Protein 4UX9 (pdb70)

Structure (mmCIF, N/CA/C/O backbone):
data_4UX9
#
_entry.id   4UX9
#
_cell.length_a   108.666
_cell.length_b   180.159
_cell.length_c   101.144
_cell.angle_alpha   90.00
_cell.angle_beta   110.30
_cell.angle_gamma   90.00
#
_symmetry.space_group_name_H-M   'C 1 2 1'
#
loop_
_entity.id
_entity.type
_entity.pdbx_description
1 polymer 'MITOGEN-ACTIVATED PROTEIN KINASE 8'
2 polymer 'DUAL SPECIFICITY MITOGEN-ACTIVATED PROTEIN KINASE KINASE 7'
3 non-polymer 'PHOSPHOAMINOPHOSPHONIC ACID-ADENYLATE ESTER'
4 non-polymer 'SULFATE ION'
5 water water
#
loop_
_atom_site.group_PDB
_atom_site.id
_atom_site.type_symbol
_atom_site.label_atom_id
_atom_site.label_alt_id
_atom_site.label_comp_id
_atom_site.label_asym_id
_atom_site.label_entity_id
_atom_site.label_seq_id
_atom_site.pdbx_PDB_ins_code
_atom_site.Cartn_x
_atom_site.Cartn_y
_atom_site.Cartn_z
_atom_site.occupancy
_atom_site.B_iso_or_equiv
_atom_site.auth_seq_id
_atom_site.auth_comp_id
_atom_site.auth_asym_id
_atom_site.auth_atom_id
_atom_site.pdbx_PDB_model_num
ATOM 1 N N . ASN A 1 8 ? 10.393 27.651 128.065 1.00 103.84 8 ASN A N 1
ATOM 2 C CA . ASN A 1 8 ? 11.094 28.446 127.060 1.00 103.68 8 ASN A CA 1
ATOM 3 C C . ASN A 1 8 ? 12.056 27.574 126.240 1.00 107.05 8 ASN A C 1
ATOM 4 O O . ASN A 1 8 ? 12.616 26.606 126.768 1.00 106.89 8 ASN A O 1
ATOM 9 N N . ASN A 1 9 ? 12.251 27.935 124.949 1.00 102.51 9 ASN A N 1
ATOM 10 C CA . ASN A 1 9 ? 13.150 27.256 124.002 1.00 101.69 9 ASN A CA 1
ATOM 11 C C . ASN A 1 9 ? 14.632 27.429 124.382 1.00 102.86 9 ASN A C 1
ATOM 12 O O . ASN A 1 9 ? 15.469 26.631 123.955 1.00 102.20 9 ASN A O 1
ATOM 17 N N . PHE A 1 10 ? 14.945 28.481 125.167 1.00 97.43 10 PHE A N 1
ATOM 18 C CA . PHE A 1 10 ? 16.288 28.827 125.629 1.00 96.36 10 PHE A CA 1
ATOM 19 C C . PHE A 1 10 ? 16.526 28.385 127.081 1.00 97.86 10 PHE A C 1
ATOM 20 O O . PHE A 1 10 ? 15.650 27.773 127.694 1.00 97.79 10 PHE A O 1
ATOM 28 N N . TYR A 1 11 ? 17.738 28.674 127.606 1.00 92.63 11 TYR A N 1
ATOM 29 C CA . TYR A 1 11 ? 18.204 28.406 128.973 1.00 91.54 11 TYR A CA 1
ATOM 30 C C . TYR A 1 11 ? 19.481 29.204 129.233 1.00 95.51 11 TYR A C 1
ATOM 31 O O . TYR A 1 11 ? 20.235 29.462 128.295 1.00 95.31 11 TYR A O 1
ATOM 40 N N . SER A 1 12 ? 19.719 29.597 130.493 1.00 91.96 12 SER A N 1
ATOM 41 C CA . SER A 1 12 ? 20.895 30.382 130.859 1.00 91.96 12 SER A CA 1
ATOM 42 C C . SER A 1 12 ? 21.935 29.562 131.624 1.00 97.12 12 SER A C 1
ATOM 43 O O . SER A 1 12 ? 21.588 28.746 132.483 1.00 96.77 12 SER A O 1
ATOM 46 N N . VAL A 1 13 ? 23.217 29.801 131.295 1.00 94.51 13 VAL A N 1
ATOM 47 C CA . VAL A 1 13 ? 24.406 29.184 131.882 1.00 94.92 13 VAL A CA 1
ATOM 48 C C . VAL A 1 13 ? 25.484 30.267 131.961 1.00 100.85 13 VAL A C 1
ATOM 49 O O . VAL A 1 13 ? 25.743 30.965 130.976 1.00 100.49 13 VAL A O 1
ATOM 53 N N . GLU A 1 14 ? 26.076 30.425 133.154 1.00 98.88 14 GLU A N 1
ATOM 54 C CA . GLU A 1 14 ? 27.121 31.406 133.421 1.00 99.40 14 GLU A CA 1
ATOM 55 C C . GLU A 1 14 ? 28.467 30.899 132.926 1.00 104.56 14 GLU A C 1
ATOM 56 O O . GLU A 1 14 ? 28.862 29.771 133.231 1.00 103.90 14 GLU A O 1
ATOM 62 N N . ILE A 1 15 ? 29.156 31.733 132.136 1.00 102.66 15 ILE A N 1
ATOM 63 C CA . ILE A 1 15 ? 30.483 31.444 131.597 1.00 103.16 15 ILE A CA 1
ATOM 64 C C . ILE A 1 15 ? 31.395 32.547 132.136 1.00 109.33 15 ILE A C 1
ATOM 65 O O . ILE A 1 15 ? 31.370 33.682 131.647 1.00 109.13 15 ILE A O 1
ATOM 70 N N . GLY A 1 16 ? 32.123 32.212 133.199 1.00 107.18 16 GLY A N 1
ATOM 71 C CA . GLY A 1 16 ? 32.988 33.146 133.905 1.00 107.65 16 GLY A CA 1
ATOM 72 C C . GLY A 1 16 ? 32.139 34.062 134.760 1.00 112.51 16 GLY A C 1
ATOM 73 O O . GLY A 1 16 ? 31.908 33.776 135.939 1.00 112.48 16 GLY A O 1
ATOM 74 N N . ASP A 1 17 ? 31.624 35.142 134.145 1.00 109.13 17 ASP A N 1
ATOM 75 C CA . ASP A 1 17 ? 30.745 36.109 134.800 1.00 108.91 17 ASP A CA 1
ATOM 76 C C . ASP A 1 17 ? 29.533 36.422 133.915 1.00 111.27 17 ASP A C 1
ATOM 77 O O . ASP A 1 17 ? 28.422 36.521 134.440 1.00 111.42 17 ASP A O 1
ATOM 82 N N . SER A 1 18 ? 29.743 36.556 132.581 1.00 105.67 18 SER A N 1
ATOM 83 C CA . SER A 1 18 ? 28.685 36.852 131.608 1.00 104.43 18 SER A CA 1
ATOM 84 C C . SER A 1 18 ? 27.714 35.671 131.476 1.00 104.53 18 SER A C 1
ATOM 85 O O . SER A 1 18 ? 28.097 34.519 131.697 1.00 103.82 18 SER A O 1
ATOM 88 N N . THR A 1 19 ? 26.453 35.971 131.146 1.00 98.47 19 THR A N 1
ATOM 89 C CA . THR A 1 19 ? 25.394 34.971 131.017 1.00 97.12 19 THR A CA 1
ATOM 90 C C . THR A 1 19 ? 25.229 34.554 129.556 1.00 96.86 19 THR A C 1
ATOM 91 O O . THR A 1 19 ? 25.182 35.403 128.663 1.00 96.32 19 THR A O 1
ATOM 95 N N . PHE A 1 20 ? 25.127 33.243 129.329 1.00 90.23 20 PHE A N 1
ATOM 96 C CA . PHE A 1 20 ? 24.925 32.681 128.004 1.00 88.88 20 PHE A CA 1
ATOM 97 C C . PHE A 1 20 ? 23.509 32.119 127.913 1.00 91.39 20 PHE A C 1
ATOM 98 O O . PHE A 1 20 ? 23.230 31.062 128.485 1.00 91.03 20 PHE A O 1
ATOM 106 N N . THR A 1 21 ? 22.604 32.846 127.234 1.00 86.35 21 THR A N 1
ATOM 107 C CA . THR A 1 21 ? 21.222 32.405 127.042 1.00 85.45 21 THR A CA 1
ATOM 108 C C . THR A 1 21 ? 21.137 31.829 125.631 1.00 88.17 21 THR A C 1
ATOM 109 O O . THR A 1 21 ? 20.957 32.564 124.655 1.00 87.99 21 THR A O 1
ATOM 113 N N . VAL A 1 22 ? 21.322 30.512 125.528 1.00 83.69 22 VAL A N 1
ATOM 114 C CA . VAL A 1 22 ? 21.339 29.805 124.247 1.00 83.26 22 VAL A CA 1
ATOM 115 C C . VAL A 1 22 ? 20.149 28.849 124.102 1.00 85.87 22 VAL A C 1
ATOM 116 O O . VAL A 1 22 ? 19.512 28.491 125.097 1.00 85.95 22 VAL A O 1
ATOM 120 N N . LEU A 1 23 ? 19.900 28.395 122.854 1.00 80.70 23 LEU A N 1
ATOM 121 C CA . LEU A 1 23 ? 18.886 27.395 122.520 1.00 79.73 23 LEU A CA 1
ATOM 122 C C . LEU A 1 23 ? 19.191 26.091 123.273 1.00 82.64 23 LEU A C 1
ATOM 123 O O . LEU A 1 23 ? 20.368 25.763 123.480 1.00 81.68 23 LEU A O 1
ATOM 128 N N . LYS A 1 24 ? 18.130 25.364 123.688 1.00 78.60 24 LYS A N 1
ATOM 129 C CA . LYS A 1 24 ? 18.202 24.110 124.450 1.00 77.73 24 LYS A CA 1
ATOM 130 C C . LYS A 1 24 ? 19.053 23.043 123.744 1.00 77.66 24 LYS A C 1
ATOM 131 O O . LYS A 1 24 ? 19.720 22.277 124.438 1.00 77.35 24 LYS A O 1
ATOM 137 N N . ARG A 1 25 ? 19.057 23.026 122.379 1.00 71.21 25 ARG A N 1
ATOM 138 C CA . ARG A 1 25 ? 19.838 22.123 121.504 1.00 69.50 25 ARG A CA 1
ATOM 139 C C . ARG A 1 25 ? 21.363 22.195 121.762 1.00 72.61 25 ARG A C 1
ATOM 140 O O . ARG A 1 25 ? 22.068 21.206 121.545 1.00 73.50 25 ARG A O 1
ATOM 148 N N . TYR A 1 26 ? 21.864 23.380 122.170 1.00 66.86 26 TYR A N 1
ATOM 149 C CA . TYR A 1 26 ? 23.280 23.617 122.441 1.00 65.55 26 TYR A CA 1
ATOM 150 C C . TYR A 1 26 ? 23.541 23.316 123.896 1.00 70.84 26 TYR A C 1
ATOM 151 O O . TYR A 1 26 ? 23.079 24.052 124.769 1.00 70.61 26 TYR A O 1
ATOM 160 N N . GLN A 1 27 ? 24.250 22.208 124.145 1.00 67.78 27 GLN A N 1
ATOM 161 C CA . GLN A 1 27 ? 24.557 21.694 125.480 1.00 68.09 27 GLN A CA 1
ATOM 162 C C . GLN A 1 27 ? 26.069 21.541 125.724 1.00 72.94 27 GLN A C 1
ATOM 163 O O . GLN A 1 27 ? 26.850 21.445 124.769 1.00 72.90 27 GLN A O 1
ATOM 169 N N . ASN A 1 28 ? 26.462 21.501 127.024 1.00 68.78 28 ASN A N 1
ATOM 170 C CA . ASN A 1 28 ? 27.834 21.335 127.529 1.00 68.15 28 ASN A CA 1
ATOM 171 C C . ASN A 1 28 ? 28.768 22.488 127.020 1.00 70.90 28 ASN A C 1
ATOM 172 O O . ASN A 1 28 ? 29.843 22.252 126.464 1.00 69.68 28 ASN A O 1
ATOM 177 N N . LEU A 1 29 ? 28.335 23.740 127.259 1.00 66.99 29 LEU A N 1
ATOM 178 C CA . LEU A 1 29 ? 29.047 24.955 126.877 1.00 66.56 29 LEU A CA 1
ATOM 179 C C . LEU A 1 29 ? 30.284 25.171 127.758 1.00 70.18 29 LEU A C 1
ATOM 180 O O . LEU A 1 29 ? 30.182 25.216 128.984 1.00 69.61 29 LEU A O 1
ATOM 185 N N . LYS A 1 30 ? 31.451 25.278 127.109 1.00 66.57 30 LYS A N 1
ATOM 186 C CA . LYS A 1 30 ? 32.774 25.431 127.720 1.00 66.45 30 LYS A CA 1
ATOM 187 C C . LYS A 1 30 ? 33.490 26.628 127.074 1.00 71.92 30 LYS A C 1
ATOM 188 O O . LYS A 1 30 ? 33.453 26.750 125.849 1.00 71.71 30 LYS A O 1
ATOM 194 N N . PRO A 1 31 ? 34.118 27.534 127.858 1.00 69.42 31 PRO A N 1
ATOM 195 C CA . PRO A 1 31 ? 34.798 28.686 127.233 1.00 69.67 31 PRO A CA 1
ATOM 196 C C . PRO A 1 31 ? 36.031 28.255 126.436 1.00 75.23 31 PRO A C 1
ATOM 197 O O . PRO A 1 31 ? 36.759 27.353 126.858 1.00 73.98 31 PRO A O 1
ATOM 201 N N . ILE A 1 32 ? 36.236 28.856 125.256 1.00 74.01 32 ILE A N 1
ATOM 202 C CA . ILE A 1 32 ? 37.396 28.500 124.443 1.00 74.77 32 ILE A CA 1
ATOM 203 C C . ILE A 1 32 ? 38.260 29.740 124.178 1.00 83.71 32 ILE A C 1
ATOM 204 O O . ILE A 1 32 ? 39.477 29.663 124.331 1.00 83.19 32 ILE A O 1
ATOM 209 N N . GLY A 1 33 ? 37.628 30.867 123.860 1.00 84.49 33 GLY A N 1
ATOM 210 C CA . GLY A 1 33 ? 38.340 32.107 123.586 1.00 86.16 33 GLY A CA 1
ATOM 211 C C . GLY A 1 33 ? 37.669 33.381 124.049 1.00 94.52 33 GLY A C 1
ATOM 212 O O . GLY A 1 33 ? 36.448 33.430 124.224 1.00 93.83 33 GLY A O 1
ATOM 213 N N . SER A 1 34 ? 38.497 34.430 124.225 1.00 95.10 34 SER A N 1
ATOM 214 C CA . SER A 1 34 ? 38.123 35.783 124.653 1.00 96.42 34 SER A CA 1
ATOM 215 C C . SER A 1 34 ? 38.174 36.776 123.471 1.00 103.30 34 SER A C 1
ATOM 216 O O . SER A 1 34 ? 38.881 36.540 122.485 1.00 102.92 34 SER A O 1
ATOM 219 N N . GLY A 1 35 ? 37.454 37.887 123.605 1.00 101.56 35 GLY A N 1
ATOM 220 C CA . GLY A 1 35 ? 37.405 38.931 122.586 1.00 101.82 35 GLY A CA 1
ATOM 221 C C . GLY A 1 35 ? 37.091 40.313 123.121 1.00 106.06 35 GLY A C 1
ATOM 222 O O . GLY A 1 35 ? 37.364 40.611 124.289 1.00 105.83 35 GLY A O 1
ATOM 223 N N . ALA A 1 36 ? 36.520 41.168 122.247 1.00 102.41 36 ALA A N 1
ATOM 224 C CA . ALA A 1 36 ? 36.125 42.549 122.536 1.00 125.34 36 ALA A CA 1
ATOM 225 C C . ALA A 1 36 ? 34.883 42.944 121.731 1.00 147.21 36 ALA A C 1
ATOM 226 O O . ALA A 1 36 ? 34.723 42.533 120.580 1.00 103.52 36 ALA A O 1
ATOM 228 N N . GLY A 1 38 ? 33.438 39.965 121.818 1.00 81.27 38 GLY A N 1
ATOM 229 C CA . GLY A 1 38 ? 32.663 38.734 121.748 1.00 80.76 38 GLY A CA 1
ATOM 230 C C . GLY A 1 38 ? 33.340 37.533 122.382 1.00 82.32 38 GLY A C 1
ATOM 231 O O . GLY A 1 38 ? 34.448 37.163 121.986 1.00 82.09 38 GLY A O 1
ATOM 232 N N . ILE A 1 39 ? 32.663 36.909 123.359 1.00 76.39 39 ILE A N 1
ATOM 233 C CA . ILE A 1 39 ? 33.156 35.729 124.082 1.00 74.92 39 ILE A CA 1
ATOM 234 C C . ILE A 1 39 ? 32.686 34.441 123.340 1.00 72.82 39 ILE A C 1
ATOM 235 O O . ILE A 1 39 ? 31.547 34.391 122.877 1.00 72.14 39 ILE A O 1
ATOM 240 N N . VAL A 1 40 ? 33.595 33.443 123.166 1.00 65.28 40 VAL A N 1
ATOM 241 C CA . VAL A 1 40 ? 33.317 32.209 122.397 1.00 62.76 40 VAL A CA 1
ATOM 242 C C . VAL A 1 40 ? 33.335 30.948 123.271 1.00 64.10 40 VAL A C 1
ATOM 243 O O . VAL A 1 40 ? 34.285 30.717 124.014 1.00 63.20 40 VAL A O 1
ATOM 247 N N . CYS A 1 41 ? 32.296 30.111 123.112 1.00 59.96 41 CYS A N 1
ATOM 248 C CA . CYS A 1 41 ? 32.129 28.820 123.786 1.00 59.49 41 CYS A CA 1
ATOM 249 C C . CYS A 1 41 ? 32.115 27.688 122.788 1.00 59.32 41 CYS A C 1
ATOM 250 O O . CYS A 1 41 ? 31.611 27.851 121.677 1.00 56.95 41 CYS A O 1
ATOM 253 N N . ALA A 1 42 ? 32.627 26.532 123.209 1.00 56.38 42 ALA A N 1
ATOM 254 C CA . ALA A 1 42 ? 32.510 25.257 122.492 1.00 57.07 42 ALA A CA 1
ATOM 255 C C . ALA A 1 42 ? 31.265 24.554 123.043 1.00 60.99 42 ALA A C 1
ATOM 256 O O . ALA A 1 42 ? 31.024 24.602 124.248 1.00 59.24 42 ALA A O 1
ATOM 258 N N . ALA A 1 43 ? 30.438 23.974 122.171 1.00 59.07 43 ALA A N 1
ATOM 259 C CA . ALA A 1 43 ? 29.217 23.288 122.600 1.00 58.68 43 ALA A CA 1
ATOM 260 C C . ALA A 1 43 ? 28.897 22.105 121.706 1.00 60.92 43 ALA A C 1
ATOM 261 O O . ALA A 1 43 ? 29.553 21.887 120.687 1.00 59.04 43 ALA A O 1
ATOM 263 N N . TYR A 1 44 ? 27.875 21.339 122.102 1.00 57.70 44 TYR A N 1
ATOM 264 C CA . TYR A 1 44 ? 27.375 20.215 121.333 1.00 57.53 44 TYR A CA 1
ATOM 265 C C . TYR A 1 44 ? 25.968 20.537 120.846 1.00 64.87 44 TYR A C 1
ATOM 266 O O . TYR A 1 44 ? 25.111 20.904 121.653 1.00 64.91 44 TYR A O 1
ATOM 275 N N . ASP A 1 45 ? 25.747 20.442 119.525 1.00 64.11 45 ASP A N 1
ATOM 276 C CA . ASP A 1 45 ? 24.426 20.637 118.926 1.00 65.67 45 ASP A CA 1
ATOM 277 C C . ASP A 1 45 ? 23.713 19.289 118.974 1.00 71.12 45 ASP A C 1
ATOM 278 O O . ASP A 1 45 ? 24.107 18.366 118.248 1.00 69.19 45 ASP A O 1
ATOM 283 N N . ALA A 1 46 ? 22.717 19.151 119.875 1.00 70.34 46 ALA A N 1
ATOM 284 C CA . ALA A 1 46 ? 21.964 17.898 120.032 1.00 71.67 46 ALA A CA 1
ATOM 285 C C . ALA A 1 46 ? 21.178 17.546 118.746 1.00 78.03 46 ALA A C 1
ATOM 286 O O . ALA A 1 46 ? 21.134 16.376 118.362 1.00 78.37 46 ALA A O 1
ATOM 288 N N . ILE A 1 47 ? 20.644 18.571 118.050 1.00 75.05 47 ILE A N 1
ATOM 289 C CA . ILE A 1 47 ? 19.897 18.421 116.799 1.00 75.16 47 ILE A CA 1
ATOM 290 C C . ILE A 1 47 ? 20.837 18.003 115.647 1.00 78.19 47 ILE A C 1
ATOM 291 O O . ILE A 1 47 ? 20.507 17.065 114.921 1.00 78.36 47 ILE A O 1
ATOM 296 N N . LEU A 1 48 ? 21.984 18.689 115.475 1.00 73.63 48 LEU A N 1
ATOM 297 C CA . LEU A 1 48 ? 22.907 18.406 114.372 1.00 72.89 48 LEU A CA 1
ATOM 298 C C . LEU A 1 48 ? 23.906 17.280 114.674 1.00 75.38 48 LEU A C 1
ATOM 299 O O . LEU A 1 48 ? 24.565 16.805 113.742 1.00 74.90 48 LEU A O 1
ATOM 304 N N . GLU A 1 49 ? 24.009 16.838 115.950 1.00 70.90 49 GLU A N 1
ATOM 305 C CA . GLU A 1 49 ? 24.905 15.750 116.369 1.00 70.54 49 GLU A CA 1
ATOM 306 C C . GLU A 1 49 ? 26.372 16.125 116.033 1.00 71.66 49 GLU A C 1
ATOM 307 O O . GLU A 1 49 ? 27.140 15.333 115.465 1.00 71.15 49 GLU A O 1
ATOM 313 N N . ARG A 1 50 ? 26.745 17.365 116.383 1.00 65.37 50 ARG A N 1
ATOM 314 C CA . ARG A 1 50 ? 28.083 17.875 116.097 1.00 63.38 50 ARG A CA 1
ATOM 315 C C . ARG A 1 50 ? 28.494 18.956 117.088 1.00 64.31 50 ARG A C 1
ATOM 316 O O . ARG A 1 50 ? 27.653 19.586 117.737 1.00 62.85 50 ARG A O 1
ATOM 324 N N . ASN A 1 51 ? 29.806 19.185 117.171 1.00 60.22 51 ASN A N 1
ATOM 325 C CA . ASN A 1 51 ? 30.387 20.225 118.009 1.00 58.71 51 ASN A CA 1
ATOM 326 C C . ASN A 1 51 ? 30.256 21.560 117.310 1.00 60.01 51 ASN A C 1
ATOM 327 O O . ASN A 1 51 ? 30.347 21.615 116.084 1.00 61.00 51 ASN A O 1
ATOM 332 N N . VAL A 1 52 ? 29.963 22.615 118.071 1.00 53.62 52 VAL A N 1
ATOM 333 C CA . VAL A 1 52 ? 29.786 23.963 117.533 1.00 52.06 52 VAL A CA 1
ATOM 334 C C . VAL A 1 52 ? 30.545 24.994 118.364 1.00 54.00 52 VAL A C 1
ATOM 335 O O . VAL A 1 52 ? 30.852 24.764 119.541 1.00 53.63 52 VAL A O 1
ATOM 339 N N . ALA A 1 53 ? 30.809 26.152 117.755 1.00 49.89 53 ALA A N 1
ATOM 340 C CA . ALA A 1 53 ? 31.366 27.292 118.464 1.00 50.25 53 ALA A CA 1
ATOM 341 C C . ALA A 1 53 ? 30.275 28.331 118.532 1.00 55.37 53 ALA A C 1
ATOM 342 O O . ALA A 1 53 ? 29.573 28.551 117.542 1.00 54.22 53 ALA A O 1
ATOM 344 N N . ILE A 1 54 ? 30.047 28.880 119.725 1.00 54.39 54 ILE A N 1
ATOM 345 C CA . ILE A 1 54 ? 29.000 29.876 119.939 1.00 54.67 54 ILE A CA 1
ATOM 346 C C . ILE A 1 54 ? 29.643 31.167 120.420 1.00 57.77 54 ILE A C 1
ATOM 347 O O . ILE A 1 54 ? 30.267 31.208 121.482 1.00 55.57 54 ILE A O 1
ATOM 352 N N . LYS A 1 55 ? 29.480 32.211 119.614 1.00 56.95 55 LYS A N 1
ATOM 353 C CA . LYS A 1 55 ? 29.969 33.551 119.896 1.00 58.63 55 LYS A CA 1
ATOM 354 C C . LYS A 1 55 ? 28.804 34.425 120.293 1.00 66.15 55 LYS A C 1
ATOM 355 O O . LYS A 1 55 ? 27.794 34.483 119.582 1.00 64.41 55 LYS A O 1
ATOM 361 N N . LYS A 1 56 ? 28.945 35.086 121.438 1.00 66.46 56 LYS A N 1
ATOM 362 C CA . LYS A 1 56 ? 27.964 36.027 121.943 1.00 68.39 56 LYS A CA 1
ATOM 363 C C . LYS A 1 56 ? 28.518 37.402 121.685 1.00 77.01 56 LYS A C 1
ATOM 364 O O . LYS A 1 56 ? 29.555 37.752 122.264 1.00 77.21 56 LYS A O 1
ATOM 370 N N . LEU A 1 57 ? 27.892 38.160 120.767 1.00 76.30 57 LEU A N 1
ATOM 371 C CA . LEU A 1 57 ? 28.322 39.536 120.533 1.00 77.78 57 LEU A CA 1
ATOM 372 C C . LEU A 1 57 ? 27.787 40.297 121.749 1.00 84.53 57 LEU A C 1
ATOM 373 O O . LEU A 1 57 ? 26.566 40.485 121.879 1.00 84.91 57 LEU A O 1
ATOM 378 N N . SER A 1 58 ? 28.699 40.538 122.721 1.00 81.25 58 SER A N 1
ATOM 379 C CA . SER A 1 58 ? 28.470 41.132 124.043 1.00 123.27 58 SER A CA 1
ATOM 380 C C . SER A 1 58 ? 27.527 42.342 124.019 1.00 150.79 58 SER A C 1
ATOM 381 O O . SER A 1 58 ? 26.330 42.190 124.279 1.00 107.14 58 SER A O 1
ATOM 384 N N . PRO A 1 60 ? 26.868 44.642 120.952 1.00 94.75 60 PRO A N 1
ATOM 385 C CA . PRO A 1 60 ? 26.732 44.649 119.491 1.00 94.39 60 PRO A CA 1
ATOM 386 C C . PRO A 1 60 ? 26.310 46.009 118.932 1.00 98.75 60 PRO A C 1
ATOM 387 O O . PRO A 1 60 ? 26.796 46.381 117.872 1.00 97.99 60 PRO A O 1
ATOM 391 N N . PHE A 1 61 ? 25.404 46.737 119.611 1.00 96.04 61 PHE A N 1
ATOM 392 C CA . PHE A 1 61 ? 24.955 48.049 119.141 1.00 96.45 61 PHE A CA 1
ATOM 393 C C . PHE A 1 61 ? 25.043 49.102 120.265 1.00 101.60 61 PHE A C 1
ATOM 394 O O . PHE A 1 61 ? 24.201 50.003 120.337 1.00 101.52 61 PHE A O 1
ATOM 402 N N . GLN A 1 62 ? 26.100 49.016 121.108 1.00 98.59 62 GLN A N 1
ATOM 403 C CA . GLN A 1 62 ? 26.338 49.986 122.185 1.00 98.45 62 GLN A CA 1
ATOM 404 C C . GLN A 1 62 ? 26.739 51.330 121.559 1.00 102.53 62 GLN A C 1
ATOM 405 O O . GLN A 1 62 ? 26.346 52.389 122.055 1.00 102.65 62 GLN A O 1
ATOM 411 N N . ASN A 1 63 ? 27.472 51.265 120.435 1.00 98.06 63 ASN A N 1
ATOM 412 C CA . ASN A 1 63 ? 27.901 52.414 119.645 1.00 97.55 63 ASN A CA 1
ATOM 413 C C . ASN A 1 63 ? 27.858 52.056 118.156 1.00 101.39 63 ASN A C 1
ATOM 414 O O . ASN A 1 63 ? 27.816 50.871 117.811 1.00 100.73 63 ASN A O 1
ATOM 419 N N . GLN A 1 64 ? 27.876 53.081 117.283 1.00 98.26 64 GLN A N 1
ATOM 420 C CA . GLN A 1 64 ? 27.835 52.967 115.820 1.00 98.21 64 GLN A CA 1
ATOM 421 C C . GLN A 1 64 ? 28.986 52.125 115.232 1.00 101.98 64 GLN A C 1
ATOM 422 O O . GLN A 1 64 ? 28.833 51.593 114.131 1.00 101.32 64 GLN A O 1
ATOM 428 N N . THR A 1 65 ? 30.132 52.024 115.949 1.00 98.63 65 THR A N 1
ATOM 429 C CA . THR A 1 65 ? 31.318 51.268 115.518 1.00 98.18 65 THR A CA 1
ATOM 430 C C . THR A 1 65 ? 31.053 49.759 115.664 1.00 99.74 65 THR A C 1
ATOM 431 O O . THR A 1 65 ? 31.283 49.016 114.707 1.00 99.17 65 THR A O 1
ATOM 435 N N . HIS A 1 66 ? 30.570 49.320 116.850 1.00 94.58 66 HIS A N 1
ATOM 436 C CA . HIS A 1 66 ? 30.220 47.926 117.142 1.00 93.60 66 HIS A CA 1
ATOM 437 C C . HIS A 1 66 ? 29.121 47.444 116.202 1.00 94.60 66 HIS A C 1
ATOM 438 O O . HIS A 1 66 ? 29.181 46.312 115.721 1.00 93.88 66 HIS A O 1
ATOM 445 N N . ALA A 1 67 ? 28.121 48.322 115.951 1.00 89.12 67 ALA A N 1
ATOM 446 C CA . ALA A 1 67 ? 26.955 48.121 115.087 1.00 87.92 67 ALA A CA 1
ATOM 447 C C . ALA A 1 67 ? 27.360 47.747 113.655 1.00 89.91 67 ALA A C 1
ATOM 448 O O . ALA A 1 67 ? 26.833 46.771 113.115 1.00 89.04 67 ALA A O 1
ATOM 450 N N . LYS A 1 68 ? 28.311 48.502 113.060 1.00 85.36 68 LYS A N 1
ATOM 451 C CA . LYS A 1 68 ? 28.839 48.250 111.715 1.00 84.44 68 LYS A CA 1
ATOM 452 C C . LYS A 1 68 ? 29.647 46.938 111.707 1.00 85.12 68 LYS A C 1
ATOM 453 O O . LYS A 1 68 ? 29.504 46.144 110.774 1.00 84.22 68 LYS A O 1
ATOM 459 N N . ARG A 1 69 ? 30.445 46.698 112.774 1.00 79.56 69 ARG A N 1
ATOM 460 C CA . ARG A 1 69 ? 31.259 45.493 112.976 1.00 78.42 69 ARG A CA 1
ATOM 461 C C . ARG A 1 69 ? 30.363 44.226 113.037 1.00 78.73 69 ARG A C 1
ATOM 462 O O . ARG A 1 69 ? 30.678 43.233 112.377 1.00 79.05 69 ARG A O 1
ATOM 470 N N . ALA A 1 70 ? 29.256 44.277 113.809 1.00 71.35 70 ALA A N 1
ATOM 471 C CA . ALA A 1 70 ? 28.305 43.179 113.971 1.00 69.20 70 ALA A CA 1
ATOM 472 C C . ALA A 1 70 ? 27.496 42.951 112.691 1.00 71.14 70 ALA A C 1
ATOM 473 O O . ALA A 1 70 ? 27.292 41.803 112.311 1.00 68.66 70 ALA A O 1
ATOM 475 N N . TYR A 1 71 ? 27.083 44.036 111.999 1.00 68.97 71 TYR A N 1
ATOM 476 C CA . TYR A 1 71 ? 26.321 43.945 110.751 1.00 69.37 71 TYR A CA 1
ATOM 477 C C . TYR A 1 71 ? 27.139 43.280 109.643 1.00 73.08 71 TYR A C 1
ATOM 478 O O . TYR A 1 71 ? 26.606 42.443 108.907 1.00 72.05 71 TYR A O 1
ATOM 487 N N . ARG A 1 72 ? 28.423 43.683 109.527 1.00 70.17 72 ARG A N 1
ATOM 488 C CA . ARG A 1 72 ? 29.404 43.204 108.554 1.00 69.79 72 ARG A CA 1
ATOM 489 C C . ARG A 1 72 ? 29.633 41.712 108.759 1.00 72.15 72 ARG A C 1
ATOM 490 O O . ARG A 1 72 ? 29.491 40.927 107.811 1.00 71.82 72 ARG A O 1
ATOM 498 N N . GLU A 1 73 ? 29.909 41.328 110.024 1.00 66.68 73 GLU A N 1
ATOM 499 C CA . GLU A 1 73 ? 30.136 39.959 110.477 1.00 66.07 73 GLU A CA 1
ATOM 500 C C . GLU A 1 73 ? 28.954 39.060 110.058 1.00 68.44 73 GLU A C 1
ATOM 501 O O . GLU A 1 73 ? 29.178 38.024 109.433 1.00 68.26 73 GLU A O 1
ATOM 507 N N . LEU A 1 74 ? 27.711 39.496 110.340 1.00 63.27 74 LEU A N 1
ATOM 508 C CA . LEU A 1 74 ? 26.480 38.762 110.040 1.00 62.44 74 LEU A CA 1
ATOM 509 C C . LEU A 1 74 ? 26.253 38.577 108.551 1.00 67.80 74 LEU A C 1
ATOM 510 O O . LEU A 1 74 ? 26.032 37.446 108.109 1.00 67.40 74 LEU A O 1
ATOM 515 N N . VAL A 1 75 ? 26.303 39.685 107.783 1.00 65.37 75 VAL A N 1
ATOM 516 C CA . VAL A 1 75 ? 26.061 39.699 106.336 1.00 65.77 75 VAL A CA 1
ATOM 517 C C . VAL A 1 75 ? 27.137 38.867 105.576 1.00 70.34 75 VAL A C 1
ATOM 518 O O . VAL A 1 75 ? 26.782 38.027 104.740 1.00 69.59 75 VAL A O 1
ATOM 522 N N . LEU A 1 76 ? 28.423 39.055 105.910 1.00 67.72 76 LEU A N 1
ATOM 523 C CA . LEU A 1 76 ? 29.508 38.331 105.239 1.00 67.27 76 LEU A CA 1
ATOM 524 C C . LEU A 1 76 ? 29.544 36.853 105.621 1.00 72.67 76 LEU A C 1
ATOM 525 O O . LEU A 1 76 ? 29.837 36.032 104.753 1.00 73.55 76 LEU A O 1
ATOM 530 N N . MET A 1 77 ? 29.191 36.505 106.870 1.00 69.24 77 MET A N 1
ATOM 531 C CA . MET A 1 77 ? 29.140 35.109 107.311 1.00 70.22 77 MET A CA 1
ATOM 532 C C . MET A 1 77 ? 28.104 34.271 106.520 1.00 74.80 77 MET A C 1
ATOM 533 O O . MET A 1 77 ? 28.356 33.094 106.237 1.00 73.76 77 MET A O 1
ATOM 538 N N . LYS A 1 78 ? 26.957 34.877 106.158 1.00 71.96 78 LYS A N 1
ATOM 539 C CA . LYS A 1 78 ? 25.914 34.181 105.410 1.00 72.24 78 LYS A CA 1
ATOM 540 C C . LYS A 1 78 ? 26.276 34.056 103.916 1.00 77.85 78 LYS A C 1
ATOM 541 O O . LYS A 1 78 ? 26.090 32.980 103.351 1.00 78.19 78 LYS A O 1
ATOM 547 N N . CYS A 1 79 ? 26.793 35.129 103.287 1.00 75.59 79 CYS A N 1
ATOM 548 C CA . CYS A 1 79 ? 27.139 35.152 101.860 1.00 76.22 79 CYS A CA 1
ATOM 549 C C . CYS A 1 79 ? 28.319 34.235 101.515 1.00 77.87 79 CYS A C 1
ATOM 550 O O . CYS A 1 79 ? 28.282 33.559 100.488 1.00 78.30 79 CYS A O 1
ATOM 553 N N . VAL A 1 80 ? 29.373 34.248 102.328 1.00 72.11 80 VAL A N 1
ATOM 554 C CA . VAL A 1 80 ? 30.579 33.478 102.037 1.00 71.04 80 VAL A CA 1
ATOM 555 C C . VAL A 1 80 ? 30.366 31.982 102.337 1.00 72.03 80 VAL A C 1
ATOM 556 O O . VAL A 1 80 ? 29.841 31.608 103.385 1.00 71.95 80 VAL A O 1
ATOM 560 N N . ASN A 1 81 ? 30.751 31.148 101.370 1.00 66.97 81 ASN A N 1
ATOM 561 C CA . ASN A 1 81 ? 30.698 29.696 101.438 1.00 66.37 81 ASN A CA 1
ATOM 562 C C . ASN A 1 81 ? 32.008 29.167 100.854 1.00 66.65 81 ASN A C 1
ATOM 563 O O . ASN A 1 81 ? 32.133 29.007 99.637 1.00 66.56 81 ASN A O 1
ATOM 568 N N . HIS A 1 82 ? 33.003 28.957 101.722 1.00 59.87 82 HIS A N 1
ATOM 569 C CA . HIS A 1 82 ? 34.312 28.465 101.305 1.00 57.93 82 HIS A CA 1
ATOM 570 C C . HIS A 1 82 ? 34.937 27.584 102.386 1.00 58.68 82 HIS A C 1
ATOM 571 O O . HIS A 1 82 ? 34.730 27.811 103.577 1.00 57.16 82 HIS A O 1
ATOM 578 N N . LYS A 1 83 ? 35.720 26.589 101.938 1.00 54.34 83 LYS A N 1
ATOM 579 C CA . LYS A 1 83 ? 36.456 25.582 102.709 1.00 54.03 83 LYS A CA 1
ATOM 580 C C . LYS A 1 83 ? 37.386 26.189 103.763 1.00 56.82 83 LYS A C 1
ATOM 581 O O . LYS A 1 83 ? 37.661 25.558 104.784 1.00 56.56 83 LYS A O 1
ATOM 587 N N . ASN A 1 84 ? 37.913 27.392 103.478 1.00 51.89 84 ASN A N 1
ATOM 588 C CA . ASN A 1 84 ? 38.915 28.042 104.315 1.00 50.75 84 ASN A CA 1
ATOM 589 C C . ASN A 1 84 ? 38.384 29.319 104.978 1.00 53.14 84 ASN A C 1
ATOM 590 O O . ASN A 1 84 ? 39.157 30.134 105.490 1.00 51.15 84 ASN A O 1
ATOM 595 N N . ILE A 1 85 ? 37.052 29.451 105.010 1.00 50.04 85 ILE A N 1
ATOM 596 C CA . ILE A 1 85 ? 36.340 30.532 105.685 1.00 50.49 85 ILE A CA 1
ATOM 597 C C . ILE A 1 85 ? 35.470 29.847 106.711 1.00 58.27 85 ILE A C 1
ATOM 598 O O . ILE A 1 85 ? 34.942 28.783 106.402 1.00 60.11 85 ILE A O 1
ATOM 603 N N . ILE A 1 86 ? 35.334 30.407 107.925 1.00 55.59 86 ILE A N 1
ATOM 604 C CA . ILE A 1 86 ? 34.495 29.796 108.947 1.00 55.85 86 ILE A CA 1
ATOM 605 C C . ILE A 1 86 ? 33.023 29.914 108.532 1.00 64.47 86 ILE A C 1
ATOM 606 O O . ILE A 1 86 ? 32.538 30.998 108.174 1.00 64.71 86 ILE A O 1
ATOM 611 N N . GLY A 1 87 ? 32.355 28.768 108.532 1.00 63.51 87 GLY A N 1
ATOM 612 C CA . GLY A 1 87 ? 30.964 28.668 108.126 1.00 64.04 87 GLY A CA 1
ATOM 613 C C . GLY A 1 87 ? 29.961 28.978 109.212 1.00 68.15 87 GLY A C 1
ATOM 614 O O . GLY A 1 87 ? 30.145 28.596 110.373 1.00 67.96 87 GLY A O 1
ATOM 615 N N . LEU A 1 88 ? 28.888 29.668 108.817 1.00 64.07 88 LEU A N 1
ATOM 616 C CA . LEU A 1 88 ? 27.759 29.991 109.677 1.00 63.56 88 LEU A CA 1
ATOM 617 C C . LEU A 1 88 ? 26.794 28.794 109.720 1.00 66.47 88 LEU A C 1
ATOM 618 O O . LEU A 1 88 ? 26.397 28.282 108.669 1.00 65.36 88 LEU A O 1
ATOM 623 N N . LEU A 1 89 ? 26.445 28.336 110.923 1.00 62.45 89 LEU A N 1
ATOM 624 C CA . LEU A 1 89 ? 25.527 27.204 111.071 1.00 62.33 89 LEU A CA 1
ATOM 625 C C . LEU A 1 89 ? 24.177 27.683 111.517 1.00 68.04 89 LEU A C 1
ATOM 626 O O . LEU A 1 89 ? 23.167 27.132 111.088 1.00 68.36 89 LEU A O 1
ATOM 631 N N . ASN A 1 90 ? 24.161 28.707 112.387 1.00 66.00 90 ASN A N 1
ATOM 632 C CA . ASN A 1 90 ? 22.954 29.292 112.957 1.00 66.04 90 ASN A CA 1
ATOM 633 C C . ASN A 1 90 ? 23.248 30.668 113.575 1.00 70.76 90 ASN A C 1
ATOM 634 O O . ASN A 1 90 ? 24.382 30.955 113.950 1.00 70.31 90 ASN A O 1
ATOM 639 N N . VAL A 1 91 ? 22.214 31.516 113.644 1.00 68.11 91 VAL A N 1
ATOM 640 C CA . VAL A 1 91 ? 22.178 32.850 114.259 1.00 68.33 91 VAL A CA 1
ATOM 641 C C . VAL A 1 91 ? 20.852 32.942 115.026 1.00 72.66 91 VAL A C 1
ATOM 642 O O . VAL A 1 91 ? 19.809 32.589 114.462 1.00 71.89 91 VAL A O 1
ATOM 646 N N . PHE A 1 92 ? 20.879 33.424 116.285 1.00 69.25 92 PHE A N 1
ATOM 647 C CA . PHE A 1 92 ? 19.656 33.553 117.079 1.00 69.10 92 PHE A CA 1
ATOM 648 C C . PHE A 1 92 ? 19.777 34.656 118.133 1.00 76.28 92 PHE A C 1
ATOM 649 O O . PHE A 1 92 ? 20.865 35.189 118.361 1.00 75.20 92 PHE A O 1
ATOM 657 N N . THR A 1 93 ? 18.647 34.952 118.804 1.00 75.95 93 THR A N 1
ATOM 658 C CA . THR A 1 93 ? 18.533 35.940 119.878 1.00 76.93 93 THR A CA 1
ATOM 659 C C . THR A 1 93 ? 17.496 35.445 120.902 1.00 83.46 93 THR A C 1
ATOM 660 O O . THR A 1 93 ? 16.460 34.921 120.485 1.00 82.96 93 THR A O 1
ATOM 664 N N . PRO A 1 94 ? 17.741 35.585 122.230 1.00 81.54 94 PRO A N 1
ATOM 665 C CA . PRO A 1 94 ? 16.728 35.137 123.212 1.00 81.87 94 PRO A CA 1
ATOM 666 C C . PRO A 1 94 ? 15.464 36.023 123.201 1.00 86.77 94 PRO A C 1
ATOM 667 O O . PRO A 1 94 ? 14.345 35.511 123.323 1.00 86.75 94 PRO A O 1
ATOM 671 N N . GLN A 1 95 ? 15.663 37.352 123.011 1.00 82.99 95 GLN A N 1
ATOM 672 C CA . GLN A 1 95 ? 14.667 38.434 122.964 1.00 82.19 95 GLN A CA 1
ATOM 673 C C . GLN A 1 95 ? 13.628 38.199 121.854 1.00 86.20 95 GLN A C 1
ATOM 674 O O . GLN A 1 95 ? 13.961 37.638 120.806 1.00 84.68 95 GLN A O 1
ATOM 680 N N . LYS A 1 96 ? 12.363 38.618 122.096 1.00 84.12 96 LYS A N 1
ATOM 681 C CA . LYS A 1 96 ? 11.266 38.357 121.160 1.00 84.48 96 LYS A CA 1
ATOM 682 C C . LYS A 1 96 ? 10.749 39.598 120.367 1.00 89.98 96 LYS A C 1
ATOM 683 O O . LYS A 1 96 ? 9.973 39.410 119.424 1.00 89.50 96 LYS A O 1
ATOM 689 N N . SER A 1 97 ? 11.207 40.829 120.690 1.00 87.99 97 SER A N 1
ATOM 690 C CA . SER A 1 97 ? 10.809 42.034 119.941 1.00 88.54 97 SER A CA 1
ATOM 691 C C . SER A 1 97 ? 12.023 42.934 119.633 1.00 94.70 97 SER A C 1
ATOM 692 O O . SER A 1 97 ? 13.094 42.733 120.215 1.00 94.30 97 SER A O 1
ATOM 695 N N . LEU A 1 98 ? 11.849 43.920 118.716 1.00 92.85 98 LEU A N 1
ATOM 696 C CA . LEU A 1 98 ? 12.881 44.892 118.317 1.00 93.51 98 LEU A CA 1
ATOM 697 C C . LEU A 1 98 ? 13.298 45.772 119.512 1.00 99.19 98 LEU A C 1
ATOM 698 O O . LEU A 1 98 ? 14.457 46.174 119.607 1.00 99.07 98 LEU A O 1
ATOM 703 N N . GLU A 1 99 ? 12.347 46.069 120.408 1.00 96.60 99 GLU A N 1
ATOM 704 C CA . GLU A 1 99 ? 12.559 46.890 121.599 1.00 96.56 99 GLU A CA 1
ATOM 705 C C . GLU A 1 99 ? 13.289 46.065 122.669 1.00 101.14 99 GLU A C 1
ATOM 706 O O . GLU A 1 99 ? 14.167 46.594 123.354 1.00 100.96 99 GLU A O 1
ATOM 712 N N . GLU A 1 100 ? 12.941 44.764 122.779 1.00 97.79 100 GLU A N 1
ATOM 713 C CA . GLU A 1 100 ? 13.544 43.799 123.704 1.00 97.84 100 GLU A CA 1
ATOM 714 C C . GLU A 1 100 ? 14.993 43.488 123.315 1.00 100.96 100 GLU A C 1
ATOM 715 O O . GLU A 1 100 ? 15.843 43.374 124.199 1.00 100.77 100 GLU A O 1
ATOM 721 N N . PHE A 1 101 ? 15.252 43.351 121.987 1.00 96.16 101 PHE A N 1
ATOM 722 C CA . PHE A 1 101 ? 16.517 43.023 121.312 1.00 95.14 101 PHE A CA 1
ATOM 723 C C . PHE A 1 101 ? 17.752 43.602 122.007 1.00 97.20 101 PHE A C 1
ATOM 724 O O . PHE A 1 101 ? 17.839 44.813 122.213 1.00 97.03 101 PHE A O 1
ATOM 732 N N . GLN A 1 102 ? 18.691 42.717 122.381 1.00 92.18 102 GLN A N 1
ATOM 733 C CA . GLN A 1 102 ? 19.930 43.088 123.064 1.00 91.32 102 GLN A CA 1
ATOM 734 C C . GLN A 1 102 ? 21.135 42.270 122.551 1.00 93.18 102 GLN A C 1
ATOM 735 O O . GLN A 1 102 ? 22.035 42.844 121.932 1.00 92.70 102 GLN A O 1
ATOM 741 N N . ASP A 1 103 ? 21.135 40.940 122.790 1.00 87.72 103 ASP A N 1
ATOM 742 C CA . ASP A 1 103 ? 22.237 40.036 122.454 1.00 86.43 103 ASP A CA 1
ATOM 743 C C . ASP A 1 103 ? 22.024 39.242 121.159 1.00 86.46 103 ASP A C 1
ATOM 744 O O . ASP A 1 103 ? 20.919 38.772 120.872 1.00 85.74 103 ASP A O 1
ATOM 749 N N . VAL A 1 104 ? 23.123 39.076 120.398 1.00 79.82 104 VAL A N 1
ATOM 750 C CA . VAL A 1 104 ? 23.181 38.311 119.150 1.00 77.62 104 VAL A CA 1
ATOM 751 C C . VAL A 1 104 ? 24.166 37.131 119.347 1.00 77.05 104 VAL A C 1
ATOM 752 O O . VAL A 1 104 ? 25.295 37.336 119.807 1.00 76.31 104 VAL A O 1
ATOM 756 N N . TYR A 1 105 ? 23.721 35.906 119.013 1.00 69.87 105 TYR A N 1
ATOM 757 C CA . TYR A 1 105 ? 24.515 34.685 119.118 1.00 68.08 105 TYR A CA 1
ATOM 758 C C . TYR A 1 105 ? 24.763 34.092 117.737 1.00 67.52 105 TYR A C 1
ATOM 759 O O . TYR A 1 105 ? 23.823 33.931 116.949 1.00 67.09 105 TYR A O 1
ATOM 768 N N . ILE A 1 106 ? 26.036 33.796 117.441 1.00 59.74 106 ILE A N 1
ATOM 769 C CA . ILE A 1 106 ? 26.458 33.231 116.165 1.00 57.86 106 ILE A CA 1
ATOM 770 C C . ILE A 1 106 ? 26.991 31.843 116.434 1.00 58.78 106 ILE A C 1
ATOM 771 O O . ILE A 1 106 ? 27.862 31.666 117.291 1.00 58.94 106 ILE A O 1
ATOM 776 N N . VAL A 1 107 ? 26.457 30.863 115.701 1.00 52.34 107 VAL A N 1
ATOM 777 C CA . VAL A 1 107 ? 26.845 29.468 115.813 1.00 51.65 107 VAL A CA 1
ATOM 778 C C . VAL A 1 107 ? 27.660 29.085 114.559 1.00 55.74 107 VAL A C 1
ATOM 779 O O . VAL A 1 107 ? 27.188 29.257 113.428 1.00 53.86 107 VAL A O 1
ATOM 783 N N . MET A 1 108 ? 28.898 28.576 114.773 1.00 54.30 108 MET A N 1
ATOM 784 C CA . MET A 1 108 ? 29.785 28.159 113.672 1.00 54.75 108 MET A CA 1
ATOM 785 C C . MET A 1 108 ? 30.360 26.795 113.908 1.00 58.82 108 MET A C 1
ATOM 786 O O . MET A 1 108 ? 30.194 26.224 114.990 1.00 58.88 108 MET A O 1
ATOM 791 N N . GLU A 1 109 ? 31.125 26.309 112.910 1.00 54.86 109 GLU A N 1
ATOM 792 C CA . GLU A 1 109 ? 31.867 25.057 112.985 1.00 54.55 109 GLU A CA 1
ATOM 793 C C . GLU A 1 109 ? 32.946 25.205 114.075 1.00 55.33 109 GLU A C 1
ATOM 794 O O . GLU A 1 109 ? 33.506 26.290 114.225 1.00 55.40 109 GLU A O 1
ATOM 800 N N . LEU A 1 110 ? 33.189 24.157 114.867 1.00 47.99 110 LEU A N 1
ATOM 801 C CA . LEU A 1 110 ? 34.188 24.209 115.923 1.00 45.35 110 LEU A CA 1
ATOM 802 C C . LEU A 1 110 ? 35.501 23.656 115.440 1.00 51.28 110 LEU A C 1
ATOM 803 O O . LEU A 1 110 ? 35.570 22.503 114.997 1.00 50.52 110 LEU A O 1
ATOM 808 N N . MET A 1 111 ? 36.560 24.472 115.578 1.00 48.57 111 MET A N 1
ATOM 809 C CA . MET A 1 111 ? 37.921 24.098 115.212 1.00 48.39 111 MET A CA 1
ATOM 810 C C . MET A 1 111 ? 38.674 23.785 116.501 1.00 53.43 111 MET A C 1
ATOM 811 O O . MET A 1 111 ? 38.217 24.146 117.585 1.00 52.96 111 MET A O 1
ATOM 816 N N . ASP A 1 112 ? 39.804 23.095 116.391 1.00 51.13 112 ASP A N 1
ATOM 817 C CA . ASP A 1 112 ? 40.564 22.616 117.541 1.00 51.57 112 ASP A CA 1
ATOM 818 C C . ASP A 1 112 ? 41.504 23.661 118.185 1.00 56.12 112 ASP A C 1
ATOM 819 O O . ASP A 1 112 ? 41.763 23.553 119.392 1.00 56.43 112 ASP A O 1
ATOM 824 N N . ALA A 1 113 ? 42.004 24.661 117.418 1.00 51.70 113 ALA A N 1
ATOM 825 C CA . ALA A 1 113 ? 42.939 25.657 117.957 1.00 50.06 113 ALA A CA 1
ATOM 826 C C . ALA A 1 113 ? 43.149 26.895 117.055 1.00 52.91 113 ALA A C 1
ATOM 827 O O . ALA A 1 113 ? 42.711 26.937 115.899 1.00 48.41 113 ALA A O 1
ATOM 829 N N . ASN A 1 114 ? 43.848 27.900 117.656 1.00 51.02 114 ASN A N 1
ATOM 830 C CA . ASN A 1 114 ? 44.417 29.146 117.138 1.00 51.47 114 ASN A CA 1
ATOM 831 C C . ASN A 1 114 ? 45.673 28.850 116.371 1.00 55.35 114 ASN A C 1
ATOM 832 O O . ASN A 1 114 ? 46.298 27.827 116.656 1.00 55.26 114 ASN A O 1
ATOM 837 N N . LEU A 1 115 ? 46.163 29.807 115.555 1.00 50.90 115 LEU A N 1
ATOM 838 C CA . LEU A 1 115 ? 47.461 29.650 114.910 1.00 50.05 115 LEU A CA 1
ATOM 839 C C . LEU A 1 115 ? 48.627 29.933 115.911 1.00 54.40 115 LEU A C 1
ATOM 840 O O . LEU A 1 115 ? 49.754 29.520 115.633 1.00 53.58 115 LEU A O 1
ATOM 845 N N . CYS A 1 116 ? 48.337 30.554 117.097 1.00 51.92 116 CYS A N 1
ATOM 846 C CA . CYS A 1 116 ? 49.301 30.799 118.197 1.00 52.23 116 CYS A CA 1
ATOM 847 C C . CYS A 1 116 ? 49.990 29.500 118.630 1.00 55.64 116 CYS A C 1
ATOM 848 O O . CYS A 1 116 ? 51.186 29.506 118.924 1.00 56.12 116 CYS A O 1
ATOM 851 N N . GLN A 1 117 ? 49.218 28.409 118.708 1.00 51.39 117 GLN A N 1
ATOM 852 C CA . GLN A 1 117 ? 49.697 27.075 119.050 1.00 51.91 117 GLN A CA 1
ATOM 853 C C . GLN A 1 117 ? 50.615 26.528 117.972 1.00 54.88 117 GLN A C 1
ATOM 854 O O . GLN A 1 117 ? 51.528 25.786 118.288 1.00 55.94 117 GLN A O 1
ATOM 860 N N . VAL A 1 118 ? 50.337 26.843 116.694 1.00 50.16 118 VAL A N 1
ATOM 861 C CA . VAL A 1 118 ? 51.129 26.381 115.548 1.00 49.01 118 VAL A CA 1
ATOM 862 C C . VAL A 1 118 ? 52.487 27.106 115.546 1.00 51.66 118 VAL A C 1
ATOM 863 O O . VAL A 1 118 ? 53.498 26.506 115.187 1.00 50.41 118 VAL A O 1
ATOM 867 N N . ILE A 1 119 ? 52.495 28.392 115.962 1.00 48.64 119 ILE A N 1
ATOM 868 C CA . ILE A 1 119 ? 53.691 29.248 116.058 1.00 48.63 119 ILE A CA 1
ATOM 869 C C . ILE A 1 119 ? 54.626 28.688 117.170 1.00 51.82 119 ILE A C 1
ATOM 870 O O . ILE A 1 119 ? 55.851 28.780 117.033 1.00 50.59 119 ILE A O 1
ATOM 875 N N . GLN A 1 120 ? 54.047 27.993 118.181 1.00 47.67 120 GLN A N 1
ATOM 876 C CA . GLN A 1 120 ? 54.807 27.335 119.247 1.00 48.44 120 GLN A CA 1
ATOM 877 C C . GLN A 1 120 ? 55.210 25.884 118.882 1.00 54.12 120 GLN A C 1
ATOM 878 O O . GLN A 1 120 ? 55.761 25.160 119.721 1.00 54.15 120 GLN A O 1
ATOM 884 N N . MET A 1 121 ? 54.985 25.494 117.625 1.00 51.19 121 MET A N 1
ATOM 885 C CA . MET A 1 121 ? 55.291 24.174 117.088 1.00 52.48 121 MET A CA 1
ATOM 886 C C . MET A 1 121 ? 56.387 24.259 116.054 1.00 55.98 121 MET A C 1
ATOM 887 O O . MET A 1 121 ? 56.527 25.279 115.374 1.00 54.36 121 MET A O 1
ATOM 892 N N . GLU A 1 122 ? 57.134 23.161 115.907 1.00 53.83 122 GLU A N 1
ATOM 893 C CA . GLU A 1 122 ? 58.178 22.990 114.905 1.00 53.80 122 GLU A CA 1
ATOM 894 C C . GLU A 1 122 ? 57.578 22.191 113.737 1.00 55.38 122 GLU A C 1
ATOM 895 O O . GLU A 1 122 ? 57.370 20.987 113.857 1.00 54.96 122 GLU A O 1
ATOM 901 N N . LEU A 1 123 ? 57.235 22.876 112.638 1.00 51.03 123 LEU A N 1
ATOM 902 C CA . LEU A 1 123 ? 56.643 22.228 111.463 1.00 50.45 123 LEU A CA 1
ATOM 903 C C . LEU A 1 123 ? 57.692 21.774 110.453 1.00 52.92 123 LEU A C 1
ATOM 904 O O . LEU A 1 123 ? 58.862 22.142 110.541 1.00 52.63 123 LEU A O 1
ATOM 909 N N . ASP A 1 124 ? 57.248 20.975 109.485 1.00 48.21 124 ASP A N 1
ATOM 910 C CA . ASP A 1 124 ? 58.032 20.540 108.333 1.00 46.55 124 ASP A CA 1
ATOM 911 C C . ASP A 1 124 ? 57.554 21.428 107.197 1.00 47.20 124 ASP A C 1
ATOM 912 O O . ASP A 1 124 ? 56.573 22.158 107.397 1.00 45.69 124 ASP A O 1
ATOM 917 N N . HIS A 1 125 ? 58.260 21.456 106.058 1.00 44.34 125 HIS A N 1
ATOM 918 C CA . HIS A 1 125 ? 57.872 22.312 104.927 1.00 44.27 125 HIS A CA 1
ATOM 919 C C . HIS A 1 125 ? 56.463 22.012 104.411 1.00 48.70 125 HIS A C 1
ATOM 920 O O . HIS A 1 125 ? 55.737 22.957 104.087 1.00 48.35 125 HIS A O 1
ATOM 927 N N . GLU A 1 126 ? 56.062 20.728 104.382 1.00 45.81 126 GLU A N 1
ATOM 928 C CA . GLU A 1 126 ? 54.748 20.344 103.865 1.00 46.56 126 GLU A CA 1
ATOM 929 C C . GLU A 1 126 ? 53.600 20.953 104.673 1.00 48.16 126 GLU A C 1
ATOM 930 O O . GLU A 1 126 ? 52.646 21.430 104.053 1.00 44.91 126 GLU A O 1
ATOM 936 N N . ARG A 1 127 ? 53.689 20.957 106.030 1.00 45.67 127 ARG A N 1
ATOM 937 C CA . ARG A 1 127 ? 52.607 21.501 106.867 1.00 46.39 127 ARG A CA 1
ATOM 938 C C . ARG A 1 127 ? 52.595 23.019 106.824 1.00 52.36 127 ARG A C 1
ATOM 939 O O . ARG A 1 127 ? 51.525 23.585 106.678 1.00 51.32 127 ARG A O 1
ATOM 947 N N . MET A 1 128 ? 53.771 23.679 106.844 1.00 52.64 128 MET A N 1
ATOM 948 C CA . MET A 1 128 ? 53.841 25.135 106.737 1.00 52.95 128 MET A CA 1
ATOM 949 C C . MET A 1 128 ? 53.220 25.590 105.409 1.00 50.82 128 MET A C 1
ATOM 950 O O . MET A 1 128 ? 52.298 26.404 105.410 1.00 48.36 128 MET A O 1
ATOM 955 N N . SER A 1 129 ? 53.689 25.006 104.300 1.00 45.38 129 SER A N 1
ATOM 956 C CA . SER A 1 129 ? 53.249 25.293 102.937 1.00 44.95 129 SER A CA 1
ATOM 957 C C . SER A 1 129 ? 51.713 25.122 102.778 1.00 49.17 129 SER A C 1
ATOM 958 O O . SER A 1 129 ? 51.041 26.031 102.274 1.00 48.04 129 SER A O 1
ATOM 961 N N . TYR A 1 130 ? 51.178 23.960 103.231 1.00 45.36 130 TYR A N 1
ATOM 962 C CA . TYR A 1 130 ? 49.775 23.609 103.138 1.00 45.51 130 TYR A CA 1
ATOM 963 C C . TYR A 1 130 ? 48.899 24.567 103.970 1.00 48.69 130 TYR A C 1
ATOM 964 O O . TYR A 1 130 ? 47.845 24.982 103.484 1.00 48.54 130 TYR A O 1
ATOM 973 N N . LEU A 1 131 ? 49.344 24.941 105.179 1.00 44.80 131 LEU A N 1
ATOM 974 C CA . LEU A 1 131 ? 48.635 25.906 106.030 1.00 44.92 131 LEU A CA 1
ATOM 975 C C . LEU A 1 131 ? 48.561 27.293 105.356 1.00 47.20 131 LEU A C 1
ATOM 976 O O . LEU A 1 131 ? 47.497 27.912 105.353 1.00 46.60 131 LEU A O 1
ATOM 981 N N . LEU A 1 132 ? 49.689 27.757 104.767 1.00 43.65 132 LEU A N 1
ATOM 982 C CA . LEU A 1 132 ? 49.813 29.023 104.037 1.00 42.19 132 LEU A CA 1
ATOM 983 C C . LEU A 1 132 ? 48.980 29.008 102.756 1.00 48.45 132 LEU A C 1
ATOM 984 O O . LEU A 1 132 ? 48.329 30.007 102.443 1.00 48.45 132 LEU A O 1
ATOM 989 N N . TYR A 1 133 ? 49.000 27.880 102.011 1.00 45.46 133 TYR A N 1
ATOM 990 C CA . TYR A 1 133 ? 48.195 27.691 100.802 1.00 44.40 133 TYR A CA 1
ATOM 991 C C . TYR A 1 133 ? 46.710 27.884 101.128 1.00 47.39 133 TYR A C 1
ATOM 992 O O . TYR A 1 133 ? 46.025 28.593 100.396 1.00 45.33 133 TYR A O 1
ATOM 1001 N N . GLN A 1 134 ? 46.221 27.268 102.235 1.00 46.01 134 GLN A N 1
ATOM 1002 C CA . GLN A 1 134 ? 44.801 27.349 102.625 1.00 46.24 134 GLN A CA 1
ATOM 1003 C C . GLN A 1 134 ? 44.412 28.752 103.012 1.00 50.50 134 GLN A C 1
ATOM 1004 O O . GLN A 1 134 ? 43.339 29.220 102.617 1.00 51.23 134 GLN A O 1
ATOM 1010 N N . MET A 1 135 ? 45.304 29.436 103.751 1.00 45.34 135 MET A N 1
ATOM 1011 C CA . MET A 1 135 ? 45.169 30.820 104.166 1.00 45.71 135 MET A CA 1
ATOM 1012 C C . MET A 1 135 ? 44.980 31.708 102.927 1.00 46.15 135 MET A C 1
ATOM 1013 O O . MET A 1 135 ? 44.068 32.531 102.877 1.00 44.23 135 MET A O 1
ATOM 1018 N N . LEU A 1 136 ? 45.816 31.487 101.908 1.00 42.64 136 LEU A N 1
ATOM 1019 C CA . LEU A 1 136 ? 45.789 32.212 100.643 1.00 42.86 136 LEU A CA 1
ATOM 1020 C C . LEU A 1 136 ? 44.507 31.952 99.879 1.00 49.38 136 LEU A C 1
ATOM 1021 O O . LEU A 1 136 ? 43.995 32.884 99.259 1.00 50.13 136 LEU A O 1
ATOM 1026 N N . CYS A 1 137 ? 43.969 30.708 99.950 1.00 47.36 137 CYS A N 1
ATOM 1027 C CA . CYS A 1 137 ? 42.694 30.327 99.330 1.00 48.16 137 CYS A CA 1
ATOM 1028 C C . CYS A 1 137 ? 41.540 31.102 99.979 1.00 51.73 137 CYS A C 1
ATOM 1029 O O . CYS A 1 137 ? 40.684 31.616 99.263 1.00 50.60 137 CYS A O 1
ATOM 1032 N N . GLY A 1 138 ? 41.549 31.192 101.313 1.00 48.70 138 GLY A N 1
ATOM 1033 C CA . GLY A 1 138 ? 40.547 31.936 102.073 1.00 48.79 138 GLY A CA 1
ATOM 1034 C C . GLY A 1 138 ? 40.540 33.411 101.705 1.00 52.87 138 GLY A C 1
ATOM 1035 O O . GLY A 1 138 ? 39.479 33.989 101.440 1.00 51.00 138 GLY A O 1
ATOM 1036 N N . ILE A 1 139 ? 41.755 34.002 101.616 1.00 49.60 139 ILE A N 1
ATOM 1037 C CA . ILE A 1 139 ? 41.971 35.406 101.250 1.00 48.87 139 ILE A CA 1
ATOM 1038 C C . ILE A 1 139 ? 41.559 35.629 99.782 1.00 51.22 139 ILE A C 1
ATOM 1039 O O . ILE A 1 139 ? 40.883 36.619 99.503 1.00 48.79 139 ILE A O 1
ATOM 1044 N N . LYS A 1 140 ? 41.921 34.705 98.866 1.00 49.61 140 LYS A N 1
ATOM 1045 C CA . LYS A 1 140 ? 41.578 34.849 97.447 1.00 51.22 140 LYS A CA 1
ATOM 1046 C C . LYS A 1 140 ? 40.049 34.878 97.247 1.00 57.99 140 LYS A C 1
ATOM 1047 O O . LYS A 1 140 ? 39.542 35.715 96.483 1.00 59.05 140 LYS A O 1
ATOM 1053 N N . HIS A 1 141 ? 39.328 34.029 98.008 1.00 54.50 141 HIS A N 1
ATOM 1054 C CA . HIS A 1 141 ? 37.880 33.967 97.989 1.00 54.10 141 HIS A CA 1
ATOM 1055 C C . HIS A 1 141 ? 37.283 35.316 98.406 1.00 56.90 141 HIS A C 1
ATOM 1056 O O . HIS A 1 141 ? 36.479 35.858 97.655 1.00 57.38 141 HIS A O 1
ATOM 1063 N N . LEU A 1 142 ? 37.707 35.892 99.541 1.00 52.48 142 LEU A N 1
ATOM 1064 C CA . LEU A 1 142 ? 37.197 37.204 99.980 1.00 51.67 142 LEU A CA 1
ATOM 1065 C C . LEU A 1 142 ? 37.513 38.317 98.967 1.00 56.63 142 LEU A C 1
ATOM 1066 O O . LEU A 1 142 ? 36.648 39.152 98.690 1.00 56.54 142 LEU A O 1
ATOM 1071 N N . HIS A 1 143 ? 38.733 38.316 98.398 1.00 53.06 143 HIS A N 1
ATOM 1072 C CA . HIS A 1 143 ? 39.159 39.325 97.423 1.00 52.95 143 HIS A CA 1
ATOM 1073 C C . HIS A 1 143 ? 38.410 39.220 96.099 1.00 60.47 143 HIS A C 1
ATOM 1074 O O . HIS A 1 143 ? 38.250 40.239 95.426 1.00 59.90 143 HIS A O 1
ATOM 1081 N N . SER A 1 144 ? 37.956 38.000 95.717 1.00 59.83 144 SER A N 1
ATOM 1082 C CA . SER A 1 144 ? 37.240 37.780 94.455 1.00 60.58 144 SER A CA 1
ATOM 1083 C C . SER A 1 144 ? 35.911 38.535 94.451 1.00 66.77 144 SER A C 1
ATOM 1084 O O . SER A 1 144 ? 35.422 38.863 93.376 1.00 68.75 144 SER A O 1
ATOM 1087 N N . ALA A 1 145 ? 35.378 38.875 95.644 1.00 62.18 145 ALA A N 1
ATOM 1088 C CA . ALA A 1 145 ? 34.175 39.684 95.839 1.00 61.41 145 ALA A CA 1
ATOM 1089 C C . ALA A 1 145 ? 34.538 41.121 96.276 1.00 64.61 145 ALA A C 1
ATOM 1090 O O . ALA A 1 145 ? 33.670 41.873 96.732 1.00 63.73 145 ALA A O 1
ATOM 1092 N N . GLY A 1 146 ? 35.819 41.467 96.159 1.00 61.20 146 GLY A N 1
ATOM 1093 C CA . GLY A 1 146 ? 36.354 42.768 96.549 1.00 61.22 146 GLY A CA 1
ATOM 1094 C C . GLY A 1 146 ? 36.358 43.040 98.044 1.00 64.87 146 GLY A C 1
ATOM 1095 O O . GLY A 1 146 ? 36.393 44.199 98.449 1.00 65.54 146 GLY A O 1
ATOM 1096 N N . ILE A 1 147 ? 36.322 41.986 98.879 1.00 59.99 147 ILE A N 1
ATOM 1097 C CA . ILE A 1 147 ? 36.330 42.133 100.329 1.00 59.35 147 ILE A CA 1
ATOM 1098 C C . ILE A 1 147 ? 37.746 41.919 100.824 1.00 60.16 147 ILE A C 1
ATOM 1099 O O . ILE A 1 147 ? 38.358 40.898 100.527 1.00 57.49 147 ILE A O 1
ATOM 1104 N N . ILE A 1 148 ? 38.264 42.895 101.578 1.00 57.16 148 ILE A N 1
ATOM 1105 C CA . ILE A 1 148 ? 39.594 42.824 102.181 1.00 56.87 148 ILE A CA 1
ATOM 1106 C C . ILE A 1 148 ? 39.407 42.495 103.680 1.00 59.86 148 ILE A C 1
ATOM 1107 O O . ILE A 1 148 ? 38.592 43.149 104.343 1.00 58.85 148 ILE A O 1
ATOM 1112 N N . HIS A 1 149 ? 40.114 41.447 104.193 1.00 54.83 149 HIS A N 1
ATOM 1113 C CA . HIS A 1 149 ? 39.976 41.024 105.597 1.00 53.22 149 HIS A CA 1
ATOM 1114 C C . HIS A 1 149 ? 40.417 42.112 106.585 1.00 56.19 149 HIS A C 1
ATOM 1115 O O . HIS A 1 149 ? 39.705 42.343 107.569 1.00 54.87 149 HIS A O 1
ATOM 1122 N N . ARG A 1 150 ? 41.594 42.747 106.341 1.00 53.50 150 ARG A N 1
ATOM 1123 C CA . ARG A 1 150 ? 42.170 43.860 107.118 1.00 53.75 150 ARG A CA 1
ATOM 1124 C C . ARG A 1 150 ? 42.767 43.486 108.507 1.00 58.84 150 ARG A C 1
ATOM 1125 O O . ARG A 1 150 ? 43.658 44.191 108.984 1.00 57.69 150 ARG A O 1
ATOM 1133 N N . ASP A 1 151 ? 42.272 42.437 109.165 1.00 56.24 151 ASP A N 1
ATOM 1134 C CA . ASP A 1 151 ? 42.779 42.090 110.495 1.00 56.14 151 ASP A CA 1
ATOM 1135 C C . ASP A 1 151 ? 43.247 40.624 110.581 1.00 54.86 151 ASP A C 1
ATOM 1136 O O . ASP A 1 151 ? 42.873 39.907 111.510 1.00 53.60 151 ASP A O 1
ATOM 1141 N N . LEU A 1 152 ? 44.072 40.179 109.627 1.00 49.75 152 LEU A N 1
ATOM 1142 C CA . LEU A 1 152 ? 44.592 38.809 109.695 1.00 49.20 152 LEU A CA 1
ATOM 1143 C C . LEU A 1 152 ? 45.708 38.731 110.740 1.00 51.46 152 LEU A C 1
ATOM 1144 O O . LEU A 1 152 ? 46.669 39.493 110.699 1.00 48.57 152 LEU A O 1
ATOM 1149 N N . LYS A 1 153 ? 45.521 37.862 111.712 1.00 48.35 153 LYS A N 1
ATOM 1150 C CA . LYS A 1 153 ? 46.455 37.651 112.815 1.00 48.08 153 LYS A CA 1
ATOM 1151 C C . LYS A 1 153 ? 46.276 36.196 113.283 1.00 52.59 153 LYS A C 1
ATOM 1152 O O . LYS A 1 153 ? 45.258 35.594 112.916 1.00 51.19 153 LYS A O 1
ATOM 1158 N N . PRO A 1 154 ? 47.234 35.611 114.051 1.00 49.20 154 PRO A N 1
ATOM 1159 C CA . PRO A 1 154 ? 47.107 34.198 114.457 1.00 48.52 154 PRO A CA 1
ATOM 1160 C C . PRO A 1 154 ? 45.863 33.834 115.293 1.00 51.04 154 PRO A C 1
ATOM 1161 O O . PRO A 1 154 ? 45.467 32.677 115.264 1.00 49.87 154 PRO A O 1
ATOM 1165 N N . SER A 1 155 ? 45.270 34.776 116.048 1.00 47.02 155 SER A N 1
ATOM 1166 C CA . SER A 1 155 ? 44.068 34.481 116.839 1.00 46.73 155 SER A CA 1
ATOM 1167 C C . SER A 1 155 ? 42.790 34.512 115.956 1.00 51.03 155 SER A C 1
ATOM 1168 O O . SER A 1 155 ? 41.739 34.073 116.410 1.00 51.85 155 SER A O 1
ATOM 1171 N N . ASN A 1 156 ? 42.897 34.987 114.700 1.00 46.54 156 ASN A N 1
ATOM 1172 C CA . ASN A 1 156 ? 41.821 35.018 113.700 1.00 45.96 156 ASN A CA 1
ATOM 1173 C C . ASN A 1 156 ? 41.942 33.859 112.730 1.00 47.89 156 ASN A C 1
ATOM 1174 O O . ASN A 1 156 ? 41.183 33.773 111.762 1.00 46.30 156 ASN A O 1
ATOM 1179 N N . ILE A 1 157 ? 42.939 33.001 112.950 1.00 45.05 157 ILE A N 1
ATOM 1180 C CA . ILE A 1 157 ? 43.148 31.861 112.080 1.00 45.84 157 ILE A CA 1
ATOM 1181 C C . ILE A 1 157 ? 43.033 30.594 112.932 1.00 50.55 157 ILE A C 1
ATOM 1182 O O . ILE A 1 157 ? 43.789 30.414 113.885 1.00 48.96 157 ILE A O 1
ATOM 1187 N N . VAL A 1 158 ? 42.064 29.729 112.582 1.00 47.92 158 VAL A N 1
ATOM 1188 C CA . VAL A 1 158 ? 41.779 28.507 113.338 1.00 47.72 158 VAL A CA 1
ATOM 1189 C C . VAL A 1 158 ? 42.167 27.262 112.548 1.00 52.43 158 VAL A C 1
ATOM 1190 O O . VAL A 1 158 ? 42.106 27.238 111.320 1.00 51.95 158 VAL A O 1
ATOM 1194 N N . VAL A 1 159 ? 42.663 26.257 113.269 1.00 50.67 159 VAL A N 1
ATOM 1195 C CA . VAL A 1 159 ? 43.152 25.021 112.663 1.00 50.65 159 VAL A CA 1
ATOM 1196 C C . VAL A 1 159 ? 42.530 23.761 113.312 1.00 54.25 159 VAL A C 1
ATOM 1197 O O . VAL A 1 159 ? 42.074 23.778 114.463 1.00 51.42 159 VAL A O 1
ATOM 1201 N N . LYS A 1 160 ? 42.558 22.660 112.557 1.00 52.65 160 LYS A N 1
ATOM 1202 C CA . LYS A 1 160 ? 42.099 21.356 113.016 1.00 52.48 160 LYS A CA 1
ATOM 1203 C C . LYS A 1 160 ? 43.279 20.380 113.042 1.00 57.10 160 LYS A C 1
ATOM 1204 O O . LYS A 1 160 ? 44.281 20.587 112.346 1.00 55.69 160 LYS A O 1
ATOM 1210 N N . SER A 1 161 ? 43.159 19.320 113.851 1.00 55.51 161 SER A N 1
ATOM 1211 C CA . SER A 1 161 ? 44.171 18.269 114.015 1.00 55.71 161 SER A CA 1
ATOM 1212 C C . SER A 1 161 ? 44.578 17.584 112.682 1.00 58.37 161 SER A C 1
ATOM 1213 O O . SER A 1 161 ? 45.672 17.038 112.605 1.00 58.25 161 SER A O 1
ATOM 1216 N N . ASP A 1 162 ? 43.723 17.631 111.647 1.00 54.77 162 ASP A N 1
ATOM 1217 C CA . ASP A 1 162 ? 44.021 17.068 110.326 1.00 55.55 162 ASP A CA 1
ATOM 1218 C C . ASP A 1 162 ? 44.768 18.110 109.424 1.00 61.11 162 ASP A C 1
ATOM 1219 O O . ASP A 1 162 ? 44.862 17.912 108.204 1.00 60.46 162 ASP A O 1
ATOM 1224 N N . CYS A 1 163 ? 45.285 19.218 110.055 1.00 56.86 163 CYS A N 1
ATOM 1225 C CA . CYS A 1 163 ? 46.072 20.302 109.466 1.00 56.17 163 CYS A CA 1
ATOM 1226 C C . CYS A 1 163 ? 45.230 21.166 108.498 1.00 58.01 163 CYS A C 1
ATOM 1227 O O . CYS A 1 163 ? 45.781 21.814 107.601 1.00 57.92 163 CYS A O 1
ATOM 1230 N N . THR A 1 164 ? 43.900 21.219 108.716 1.00 52.15 164 THR A N 1
ATOM 1231 C CA . THR A 1 164 ? 43.026 22.057 107.894 1.00 51.19 164 THR A CA 1
ATOM 1232 C C . THR A 1 164 ? 42.918 23.419 108.615 1.00 52.50 164 THR A C 1
ATOM 1233 O O . THR A 1 164 ? 43.212 23.508 109.811 1.00 51.56 164 THR A O 1
ATOM 1237 N N . LEU A 1 165 ? 42.559 24.475 107.863 1.00 46.38 165 LEU A N 1
ATOM 1238 C CA . LEU A 1 165 ? 42.565 25.854 108.333 1.00 46.11 165 LEU A CA 1
ATOM 1239 C C . LEU A 1 165 ? 41.368 26.652 107.826 1.00 49.51 165 LEU A C 1
ATOM 1240 O O . LEU A 1 165 ? 40.955 26.463 106.682 1.00 50.20 165 LEU A O 1
ATOM 1245 N N . LYS A 1 166 ? 40.885 27.608 108.641 1.00 45.50 166 LYS A N 1
ATOM 1246 C CA . LYS A 1 166 ? 39.797 28.528 108.265 1.00 46.28 166 LYS A CA 1
ATOM 1247 C C . LYS A 1 166 ? 40.056 29.940 108.830 1.00 50.58 166 LYS A C 1
ATOM 1248 O O . LYS A 1 166 ? 40.591 30.078 109.929 1.00 48.53 166 LYS A O 1
ATOM 1254 N N . ILE A 1 167 ? 39.651 30.980 108.085 1.00 49.78 167 ILE A N 1
ATOM 1255 C CA . ILE A 1 167 ? 39.739 32.368 108.542 1.00 50.79 167 ILE A CA 1
ATOM 1256 C C . ILE A 1 167 ? 38.478 32.667 109.373 1.00 57.35 167 ILE A C 1
ATOM 1257 O O . ILE A 1 167 ? 37.388 32.260 108.985 1.00 55.87 167 ILE A O 1
ATOM 1262 N N . LEU A 1 168 ? 38.628 33.461 110.442 1.00 58.55 168 LEU A N 1
ATOM 1263 C CA . LEU A 1 168 ? 37.619 33.766 111.444 1.00 60.80 168 LEU A CA 1
ATOM 1264 C C . LEU A 1 168 ? 36.960 35.185 111.450 1.00 72.61 168 LEU A C 1
ATOM 1265 O O . LEU A 1 168 ? 35.741 35.249 111.316 1.00 73.09 168 LEU A O 1
ATOM 1270 N N . ASP A 1 169 ? 37.696 36.288 111.730 1.00 74.53 169 ASP A N 1
ATOM 1271 C CA . ASP A 1 169 ? 37.073 37.621 111.938 1.00 75.89 169 ASP A CA 1
ATOM 1272 C C . ASP A 1 169 ? 36.584 38.359 110.674 1.00 79.78 169 ASP A C 1
ATOM 1273 O O . ASP A 1 169 ? 37.369 38.634 109.774 1.00 80.07 169 ASP A O 1
ATOM 1278 N N . PHE A 1 170 ? 35.301 38.766 110.657 1.00 75.98 170 PHE A N 1
ATOM 1279 C CA . PHE A 1 170 ? 34.759 39.511 109.517 1.00 75.89 170 PHE A CA 1
ATOM 1280 C C . PHE A 1 170 ? 34.172 40.859 109.962 1.00 77.36 170 PHE A C 1
ATOM 1281 O O . PHE A 1 170 ? 33.481 41.522 109.188 1.00 76.73 170 PHE A O 1
ATOM 1289 N N . GLY A 1 171 ? 34.537 41.281 111.169 1.00 72.50 171 GLY A N 1
ATOM 1290 C CA . GLY A 1 171 ? 34.104 42.540 111.763 1.00 72.03 171 GLY A CA 1
ATOM 1291 C C . GLY A 1 171 ? 34.660 43.783 111.099 1.00 74.70 171 GLY A C 1
ATOM 1292 O O . GLY A 1 171 ? 33.967 44.799 111.025 1.00 73.56 171 GLY A O 1
ATOM 1293 N N . LEU A 1 172 ? 35.909 43.707 110.600 1.00 71.37 172 LEU A N 1
ATOM 1294 C CA . LEU A 1 172 ? 36.588 44.809 109.909 1.00 70.81 172 LEU A CA 1
ATOM 1295 C C . LEU A 1 172 ? 36.622 44.591 108.404 1.00 74.37 172 LEU A C 1
ATOM 1296 O O . LEU A 1 172 ? 36.948 45.523 107.674 1.00 73.31 172 LEU A O 1
ATOM 1301 N N . ALA A 1 173 ? 36.267 43.373 107.937 1.00 72.23 173 ALA A N 1
ATOM 1302 C CA . ALA A 1 173 ? 36.275 43.007 106.516 1.00 72.39 173 ALA A CA 1
ATOM 1303 C C . ALA A 1 173 ? 35.370 43.940 105.699 1.00 76.37 173 ALA A C 1
ATOM 1304 O O . ALA A 1 173 ? 34.206 44.138 106.057 1.00 75.50 173 ALA A O 1
ATOM 1306 N N . ARG A 1 174 ? 35.957 44.587 104.660 1.00 73.47 174 ARG A N 1
ATOM 1307 C CA . ARG A 1 174 ? 35.298 45.556 103.769 1.00 73.59 174 ARG A CA 1
ATOM 1308 C C . ARG A 1 174 ? 36.095 45.786 102.456 1.00 79.01 174 ARG A C 1
ATOM 1309 O O . ARG A 1 174 ? 37.193 45.257 102.307 1.00 78.47 174 ARG A O 1
ATOM 1317 N N . THR A 1 175 ? 35.536 46.591 101.519 1.00 77.39 175 THR A N 1
ATOM 1318 C CA . THR A 1 175 ? 36.146 46.948 100.225 1.00 77.97 175 THR A CA 1
ATOM 1319 C C . THR A 1 175 ? 37.359 47.871 100.406 1.00 83.49 175 THR A C 1
ATOM 1320 O O . THR A 1 175 ? 37.601 48.410 101.498 1.00 82.76 175 THR A O 1
ATOM 1324 N N . ALA A 1 176 ? 38.129 48.066 99.309 1.00 81.36 176 ALA A N 1
ATOM 1325 C CA . ALA A 1 176 ? 39.341 48.884 99.285 1.00 81.88 176 ALA A CA 1
ATOM 1326 C C . ALA A 1 176 ? 39.066 50.334 99.643 1.00 88.35 176 ALA A C 1
ATOM 1327 O O . ALA A 1 176 ? 38.104 50.924 99.149 1.00 88.41 176 ALA A O 1
ATOM 1329 N N . GLY A 1 177 ? 39.894 50.907 100.492 1.00 86.31 177 GLY A N 1
ATOM 1330 C CA . GLY A 1 177 ? 39.630 52.297 100.871 1.00 86.71 177 GLY A CA 1
ATOM 1331 C C . GLY A 1 177 ? 40.827 53.114 101.267 1.00 91.26 177 GLY A C 1
ATOM 1332 O O . GLY A 1 177 ? 41.949 52.877 100.794 1.00 90.60 177 GLY A O 1
ATOM 1333 N N . THR A 1 178 ? 40.571 54.121 102.093 1.00 87.87 178 THR A N 1
ATOM 1334 C CA . THR A 1 178 ? 41.571 54.885 102.805 1.00 95.33 178 THR A CA 1
ATOM 1335 C C . THR A 1 178 ? 41.347 54.645 104.283 1.00 133.31 178 THR A C 1
ATOM 1336 O O . THR A 1 178 ? 42.213 54.143 104.987 1.00 90.24 178 THR A O 1
ATOM 1340 N N . PRO A 1 184 ? 40.574 53.134 112.016 1.00 89.31 184 PRO A N 1
ATOM 1341 C CA . PRO A 1 184 ? 41.740 54.039 112.077 1.00 88.86 184 PRO A CA 1
ATOM 1342 C C . PRO A 1 184 ? 42.912 53.363 112.717 1.00 89.57 184 PRO A C 1
ATOM 1343 O O . PRO A 1 184 ? 44.023 53.236 112.167 1.00 91.41 184 PRO A O 1
ATOM 1347 N N . TYR A 1 185 ? 42.675 52.861 113.936 1.00 66.61 185 TYR A N 1
ATOM 1348 C CA . TYR A 1 185 ? 43.602 52.076 114.698 1.00 58.70 185 TYR A CA 1
ATOM 1349 C C . TYR A 1 185 ? 43.077 50.621 115.018 1.00 73.43 185 TYR A C 1
ATOM 1350 O O . TYR A 1 185 ? 43.423 50.031 115.951 1.00 78.90 185 TYR A O 1
ATOM 1359 N N . VAL A 1 186 ? 42.114 50.176 114.218 1.00 72.06 186 VAL A N 1
ATOM 1360 C CA . VAL A 1 186 ? 41.452 48.889 114.505 1.00 70.25 186 VAL A CA 1
ATOM 1361 C C . VAL A 1 186 ? 42.249 47.615 114.129 1.00 67.51 186 VAL A C 1
ATOM 1362 O O . VAL A 1 186 ? 41.986 46.552 114.702 1.00 66.11 186 VAL A O 1
ATOM 1366 N N . VAL A 1 187 ? 43.202 47.710 113.178 1.00 59.85 187 VAL A N 1
ATOM 1367 C CA . VAL A 1 187 ? 44.077 46.580 112.813 1.00 57.52 187 VAL A CA 1
ATOM 1368 C C . VAL A 1 187 ? 45.047 46.379 113.983 1.00 59.82 187 VAL A C 1
ATOM 1369 O O . VAL A 1 187 ? 45.476 47.370 114.569 1.00 59.34 187 VAL A O 1
ATOM 1373 N N . THR A 1 188 ? 45.355 45.121 114.351 1.00 55.28 188 THR A N 1
ATOM 1374 C CA . THR A 1 188 ? 46.310 44.809 115.429 1.00 53.61 188 THR A CA 1
ATOM 1375 C C . THR A 1 188 ? 47.713 45.293 115.011 1.00 52.31 188 THR A C 1
ATOM 1376 O O . THR A 1 188 ? 48.189 44.945 113.920 1.00 50.16 188 THR A O 1
ATOM 1380 N N . ARG A 1 189 ? 48.346 46.089 115.896 1.00 45.59 189 ARG A N 1
ATOM 1381 C CA . ARG A 1 189 ? 49.631 46.756 115.721 1.00 44.70 189 ARG A CA 1
ATOM 1382 C C . ARG A 1 189 ? 50.700 46.012 114.877 1.00 45.58 189 ARG A C 1
ATOM 1383 O O . ARG A 1 189 ? 51.141 46.542 113.864 1.00 43.83 189 ARG A O 1
ATOM 1391 N N . TYR A 1 190 ? 51.123 44.826 115.320 1.00 41.52 190 TYR A N 1
ATOM 1392 C CA . TYR A 1 190 ? 52.217 44.024 114.770 1.00 41.14 190 TYR A CA 1
ATOM 1393 C C . TYR A 1 190 ? 52.051 43.594 113.332 1.00 43.65 190 TYR A C 1
ATOM 1394 O O . TYR A 1 190 ? 53.046 43.348 112.638 1.00 42.73 190 TYR A O 1
ATOM 1403 N N . TYR A 1 191 ? 50.797 43.484 112.906 1.00 40.75 191 TYR A N 1
ATOM 1404 C CA . TYR A 1 191 ? 50.363 43.012 111.604 1.00 40.89 191 TYR A CA 1
ATOM 1405 C C . TYR A 1 191 ? 49.949 44.163 110.706 1.00 44.06 191 TYR A C 1
ATOM 1406 O O . TYR A 1 191 ? 49.616 43.889 109.558 1.00 42.66 191 TYR A O 1
ATOM 1415 N N . ARG A 1 192 ? 50.047 45.448 111.184 1.00 40.66 192 ARG A N 1
ATOM 1416 C CA . ARG A 1 192 ? 49.673 46.622 110.385 1.00 40.66 192 ARG A CA 1
ATOM 1417 C C . ARG A 1 192 ? 50.694 46.844 109.254 1.00 45.28 192 ARG A C 1
ATOM 1418 O O . ARG A 1 192 ? 51.906 46.854 109.479 1.00 44.72 192 ARG A O 1
ATOM 1426 N N . ALA A 1 193 ? 50.188 46.940 108.027 1.00 41.45 193 ALA A N 1
ATOM 1427 C CA . ALA A 1 193 ? 50.983 47.192 106.832 1.00 41.26 193 ALA A CA 1
ATOM 1428 C C . ALA A 1 193 ? 51.460 48.650 106.792 1.00 45.01 193 ALA A C 1
ATOM 1429 O O . ALA A 1 193 ? 50.746 49.523 107.316 1.00 44.70 193 ALA A O 1
ATOM 1431 N N . PRO A 1 194 ? 52.585 48.970 106.092 1.00 41.45 194 PRO A N 1
ATOM 1432 C CA . PRO A 1 194 ? 53.008 50.389 105.984 1.00 42.05 194 PRO A CA 1
ATOM 1433 C C . PRO A 1 194 ? 51.888 51.351 105.537 1.00 46.93 194 PRO A C 1
ATOM 1434 O O . PRO A 1 194 ? 51.747 52.405 106.158 1.00 46.69 194 PRO A O 1
ATOM 1438 N N . GLU A 1 195 ? 51.023 50.950 104.566 1.00 44.98 195 GLU A N 1
ATOM 1439 C CA . GLU A 1 195 ? 49.911 51.791 104.079 1.00 44.65 195 GLU A CA 1
ATOM 1440 C C . GLU A 1 195 ? 48.806 52.017 105.155 1.00 49.02 195 GLU A C 1
ATOM 1441 O O . GLU A 1 195 ? 48.079 53.007 105.068 1.00 49.04 195 GLU A O 1
ATOM 1447 N N . VAL A 1 196 ? 48.689 51.132 106.159 1.00 44.56 196 VAL A N 1
ATOM 1448 C CA . VAL A 1 196 ? 47.756 51.304 107.275 1.00 43.97 196 VAL A CA 1
ATOM 1449 C C . VAL A 1 196 ? 48.453 52.149 108.364 1.00 49.27 196 VAL A C 1
ATOM 1450 O O . VAL A 1 196 ? 47.846 53.081 108.894 1.00 49.85 196 VAL A O 1
ATOM 1454 N N . ILE A 1 197 ? 49.717 51.810 108.715 1.00 45.54 197 ILE A N 1
ATOM 1455 C CA . ILE A 1 197 ? 50.512 52.579 109.694 1.00 45.22 197 ILE A CA 1
ATOM 1456 C C . ILE A 1 197 ? 50.600 54.070 109.269 1.00 47.88 197 ILE A C 1
ATOM 1457 O O . ILE A 1 197 ? 50.459 54.949 110.119 1.00 44.78 197 ILE A O 1
ATOM 1462 N N . LEU A 1 198 ? 50.885 54.326 107.954 1.00 44.02 198 LEU A N 1
ATOM 1463 C CA . LEU A 1 198 ? 51.171 55.664 107.409 1.00 42.82 198 LEU A CA 1
ATOM 1464 C C . LEU A 1 198 ? 49.949 56.367 106.775 1.00 51.35 198 LEU A C 1
ATOM 1465 O O . LEU A 1 198 ? 50.110 57.433 106.168 1.00 51.81 198 LEU A O 1
ATOM 1470 N N . GLY A 1 199 ? 48.749 55.805 106.975 1.00 48.50 199 GLY A N 1
ATOM 1471 C CA . GLY A 1 199 ? 47.498 56.411 106.530 1.00 49.02 199 GLY A CA 1
ATOM 1472 C C . GLY A 1 199 ? 47.264 56.568 105.039 1.00 55.01 199 GLY A C 1
ATOM 1473 O O . GLY A 1 199 ? 46.467 57.414 104.626 1.00 55.44 199 GLY A O 1
ATOM 1474 N N . MET A 1 200 ? 47.925 55.750 104.221 1.00 52.59 200 MET A N 1
ATOM 1475 C CA . MET A 1 200 ? 47.744 55.748 102.772 1.00 53.27 200 MET A CA 1
ATOM 1476 C C . MET A 1 200 ? 46.471 54.950 102.445 1.00 62.93 200 MET A C 1
ATOM 1477 O O . MET A 1 200 ? 45.775 54.469 103.347 1.00 63.22 200 MET A O 1
ATOM 1482 N N . GLY A 1 201 ? 46.187 54.784 101.165 1.00 63.01 201 GLY A N 1
ATOM 1483 C CA . GLY A 1 201 ? 45.079 53.937 100.753 1.00 64.19 201 GLY A CA 1
ATOM 1484 C C . GLY A 1 201 ? 45.551 52.495 100.754 1.00 69.63 201 GLY A C 1
ATOM 1485 O O . GLY A 1 201 ? 46.730 52.238 100.482 1.00 69.12 201 GLY A O 1
ATOM 1486 N N . TYR A 1 202 ? 44.655 51.539 101.083 1.00 66.61 202 TYR A N 1
ATOM 1487 C CA . TYR A 1 202 ? 44.981 50.106 101.074 1.00 64.95 202 TYR A CA 1
ATOM 1488 C C . TYR A 1 202 ? 44.154 49.350 100.023 1.00 67.33 202 TYR A C 1
ATOM 1489 O O . TYR A 1 202 ? 42.939 49.536 99.924 1.00 66.69 202 TYR A O 1
ATOM 1498 N N . LYS A 1 203 ? 44.836 48.512 99.235 1.00 62.54 203 LYS A N 1
ATOM 1499 C CA . LYS A 1 203 ? 44.248 47.626 98.231 1.00 60.87 203 LYS A CA 1
ATOM 1500 C C . LYS A 1 203 ? 44.246 46.197 98.829 1.00 61.59 203 LYS A C 1
ATOM 1501 O O . LYS A 1 203 ? 44.550 46.045 100.011 1.00 60.50 203 LYS A O 1
ATOM 1507 N N . GLU A 1 204 ? 43.874 45.177 98.043 1.00 55.97 204 GLU A N 1
ATOM 1508 C CA . GLU A 1 204 ? 43.790 43.771 98.452 1.00 54.81 204 GLU A CA 1
ATOM 1509 C C . GLU A 1 204 ? 45.104 43.209 99.030 1.00 55.68 204 GLU A C 1
ATOM 1510 O O . GLU A 1 204 ? 45.056 42.445 99.995 1.00 53.21 204 GLU A O 1
ATOM 1516 N N . ASN A 1 205 ? 46.269 43.582 98.448 1.00 51.03 205 ASN A N 1
ATOM 1517 C CA . ASN A 1 205 ? 47.542 43.040 98.908 1.00 49.90 205 ASN A CA 1
ATOM 1518 C C . ASN A 1 205 ? 47.985 43.575 100.304 1.00 50.09 205 ASN A C 1
ATOM 1519 O O . ASN A 1 205 ? 49.041 43.164 100.773 1.00 49.83 205 ASN A O 1
ATOM 1524 N N . VAL A 1 206 ? 47.132 44.354 101.012 1.00 44.50 206 VAL A N 1
ATOM 1525 C CA . VAL A 1 206 ? 47.378 44.784 102.395 1.00 44.10 206 VAL A CA 1
ATOM 1526 C C . VAL A 1 206 ? 47.367 43.519 103.263 1.00 48.41 206 VAL A C 1
ATOM 1527 O O . VAL A 1 206 ? 48.068 43.388 104.281 1.00 47.36 206 VAL A O 1
ATOM 1531 N N . ASP A 1 207 ? 46.552 42.562 102.805 1.00 45.88 207 ASP A N 1
ATOM 1532 C CA . ASP A 1 207 ? 46.343 41.261 103.401 1.00 45.02 207 ASP A CA 1
ATOM 1533 C C . ASP A 1 207 ? 47.584 40.413 103.279 1.00 44.90 207 ASP A C 1
ATOM 1534 O O . ASP A 1 207 ? 47.829 39.609 104.177 1.00 43.81 207 ASP A O 1
ATOM 1539 N N . LEU A 1 208 ? 48.354 40.553 102.194 1.00 34.51 208 LEU A N 1
ATOM 1540 C CA . LEU A 1 208 ? 49.606 39.805 101.995 1.00 37.78 208 LEU A CA 1
ATOM 1541 C C . LEU A 1 208 ? 50.702 40.228 102.974 1.00 41.01 208 LEU A C 1
ATOM 1542 O O . LEU A 1 208 ? 51.545 39.399 103.332 1.00 42.47 208 LEU A O 1
ATOM 1547 N N . TRP A 1 209 ? 50.705 41.473 103.379 1.00 41.68 209 TRP A N 1
ATOM 1548 C CA . TRP A 1 209 ? 51.639 41.915 104.400 1.00 42.66 209 TRP A CA 1
ATOM 1549 C C . TRP A 1 209 ? 51.347 41.139 105.680 1.00 46.02 209 TRP A C 1
ATOM 1550 O O . TRP A 1 209 ? 52.286 40.615 106.265 1.00 46.86 209 TRP A O 1
ATOM 1561 N N . SER A 1 210 ? 50.081 41.003 106.066 1.00 41.15 210 SER A N 1
ATOM 1562 C CA . SER A 1 210 ? 49.681 40.263 107.261 1.00 41.68 210 SER A CA 1
ATOM 1563 C C . SER A 1 210 ? 50.150 38.796 107.197 1.00 44.37 210 SER A C 1
ATOM 1564 O O . SER A 1 210 ? 50.703 38.295 108.180 1.00 41.52 210 SER A O 1
ATOM 1567 N N . VAL A 1 211 ? 49.990 38.151 106.009 1.00 40.79 211 VAL A N 1
ATOM 1568 C CA . VAL A 1 211 ? 50.462 36.791 105.717 1.00 40.67 211 VAL A CA 1
ATOM 1569 C C . VAL A 1 211 ? 51.984 36.693 105.897 1.00 43.82 211 VAL A C 1
ATOM 1570 O O . VAL A 1 211 ? 52.446 35.674 106.411 1.00 42.97 211 VAL A O 1
ATOM 1574 N N . GLY A 1 212 ? 52.741 37.723 105.471 1.00 40.17 212 GLY A N 1
ATOM 1575 C CA . GLY A 1 212 ? 54.193 37.757 105.632 1.00 37.82 212 GLY A CA 1
ATOM 1576 C C . GLY A 1 212 ? 54.618 37.836 107.087 1.00 40.51 212 GLY A C 1
ATOM 1577 O O . GLY A 1 212 ? 55.611 37.213 107.479 1.00 40.38 212 GLY A O 1
ATOM 1578 N N . CYS A 1 213 ? 53.858 38.591 107.906 1.00 37.59 213 CYS A N 1
ATOM 1579 C CA . CYS A 1 213 ? 54.110 38.738 109.352 1.00 38.34 213 CYS A CA 1
ATOM 1580 C C . CYS A 1 213 ? 53.808 37.436 110.060 1.00 44.78 213 CYS A C 1
ATOM 1581 O O . CYS A 1 213 ? 54.508 37.086 111.015 1.00 45.15 213 CYS A O 1
ATOM 1584 N N . ILE A 1 214 ? 52.730 36.739 109.623 1.00 40.65 214 ILE A N 1
ATOM 1585 C CA . ILE A 1 214 ? 52.316 35.461 110.198 1.00 41.06 214 ILE A CA 1
ATOM 1586 C C . ILE A 1 214 ? 53.308 34.400 109.751 1.00 44.16 214 ILE A C 1
ATOM 1587 O O . ILE A 1 214 ? 53.774 33.618 110.589 1.00 42.95 214 ILE A O 1
ATOM 1592 N N . MET A 1 215 ? 53.684 34.412 108.457 1.00 40.20 215 MET A N 1
ATOM 1593 C CA . MET A 1 215 ? 54.647 33.440 107.949 1.00 41.09 215 MET A CA 1
ATOM 1594 C C . MET A 1 215 ? 56.010 33.572 108.669 1.00 46.11 215 MET A C 1
ATOM 1595 O O . MET A 1 215 ? 56.602 32.557 109.013 1.00 46.15 215 MET A O 1
ATOM 1600 N N . GLY A 1 216 ? 56.456 34.804 108.906 1.00 44.01 216 GLY A N 1
ATOM 1601 C CA . GLY A 1 216 ? 57.697 35.103 109.611 1.00 43.84 216 GLY A CA 1
ATOM 1602 C C . GLY A 1 216 ? 57.662 34.672 111.065 1.00 47.47 216 GLY A C 1
ATOM 1603 O O . GLY A 1 216 ? 58.666 34.199 111.593 1.00 46.76 216 GLY A O 1
ATOM 1604 N N . GLU A 1 217 ? 56.496 34.835 111.714 1.00 44.39 217 GLU A N 1
ATOM 1605 C CA . GLU A 1 217 ? 56.231 34.423 113.101 1.00 43.94 217 GLU A CA 1
ATOM 1606 C C . GLU A 1 217 ? 56.301 32.893 113.236 1.00 49.98 217 GLU A C 1
ATOM 1607 O O . GLU A 1 217 ? 56.771 32.396 114.252 1.00 48.56 217 GLU A O 1
ATOM 1613 N N . MET A 1 218 ? 55.801 32.158 112.221 1.00 47.77 218 MET A N 1
ATOM 1614 C CA . MET A 1 218 ? 55.826 30.699 112.159 1.00 47.31 218 MET A CA 1
ATOM 1615 C C . MET A 1 218 ? 57.271 30.158 112.067 1.00 49.48 218 MET A C 1
ATOM 1616 O O . MET A 1 218 ? 57.586 29.143 112.685 1.00 48.86 218 MET A O 1
ATOM 1621 N N . VAL A 1 219 ? 58.141 30.850 111.312 1.00 45.23 219 VAL A N 1
ATOM 1622 C CA . VAL A 1 219 ? 59.541 30.482 111.098 1.00 44.86 219 VAL A CA 1
ATOM 1623 C C . VAL A 1 219 ? 60.403 30.872 112.312 1.00 52.49 219 VAL A C 1
ATOM 1624 O O . VAL A 1 219 ? 61.233 30.067 112.737 1.00 53.66 219 VAL A O 1
ATOM 1628 N N . CYS A 1 220 ? 60.203 32.079 112.864 1.00 50.81 220 CYS A N 1
ATOM 1629 C CA . CYS A 1 220 ? 60.980 32.602 113.991 1.00 51.29 220 CYS A CA 1
ATOM 1630 C C . CYS A 1 220 ? 60.384 32.279 115.349 1.00 51.73 220 CYS A C 1
ATOM 1631 O O . CYS A 1 220 ? 61.145 32.272 116.299 1.00 51.43 220 CYS A O 1
ATOM 1634 N N . HIS A 1 221 ? 59.069 31.984 115.454 1.00 47.63 221 HIS A N 1
ATOM 1635 C CA . HIS A 1 221 ? 58.331 31.626 116.701 1.00 47.58 221 HIS A CA 1
ATOM 1636 C C . HIS A 1 221 ? 58.263 32.799 117.694 1.00 54.57 221 HIS A C 1
ATOM 1637 O O . HIS A 1 221 ? 58.130 32.595 118.905 1.00 56.59 221 HIS A O 1
ATOM 1644 N N . LYS A 1 222 ? 58.381 34.021 117.162 1.00 50.92 222 LYS A N 1
ATOM 1645 C CA . LYS A 1 222 ? 58.331 35.329 117.824 1.00 50.35 222 LYS A CA 1
ATOM 1646 C C . LYS A 1 222 ? 57.754 36.332 116.833 1.00 52.13 222 LYS A C 1
ATOM 1647 O O . LYS A 1 222 ? 57.908 36.146 115.617 1.00 49.72 222 LYS A O 1
ATOM 1653 N N . ILE A 1 223 ? 57.100 37.383 117.348 1.00 48.02 223 ILE A N 1
ATOM 1654 C CA . ILE A 1 223 ? 56.541 38.458 116.542 1.00 48.03 223 ILE A CA 1
ATOM 1655 C C . ILE A 1 223 ? 57.682 39.121 115.736 1.00 53.19 223 ILE A C 1
ATOM 1656 O O . ILE A 1 223 ? 58.737 39.432 116.292 1.00 53.32 223 ILE A O 1
ATOM 1661 N N . LEU A 1 224 ? 57.452 39.298 114.426 1.00 49.01 224 LEU A N 1
ATOM 1662 C CA . LEU A 1 224 ? 58.387 39.835 113.450 1.00 48.51 224 LEU A CA 1
ATOM 1663 C C . LEU A 1 224 ? 58.761 41.290 113.707 1.00 48.45 224 LEU A C 1
ATOM 1664 O O . LEU A 1 224 ? 59.944 41.597 113.706 1.00 48.94 224 LEU A O 1
ATOM 1669 N N . PHE A 1 225 ? 57.757 42.176 113.927 1.00 41.96 225 PHE A N 1
ATOM 1670 C CA . PHE A 1 225 ? 57.947 43.587 114.189 1.00 38.61 225 PHE A CA 1
ATOM 1671 C C . PHE A 1 225 ? 57.264 43.950 115.520 1.00 42.35 225 PHE A C 1
ATOM 1672 O O . PHE A 1 225 ? 56.109 44.354 115.539 1.00 41.27 225 PHE A O 1
ATOM 1680 N N . PRO A 1 226 ? 57.945 43.770 116.672 1.00 41.22 226 PRO A N 1
ATOM 1681 C CA . PRO A 1 226 ? 57.272 44.042 117.958 1.00 41.36 226 PRO A CA 1
ATOM 1682 C C . PRO A 1 226 ? 57.324 45.519 118.383 1.00 44.94 226 PRO A C 1
ATOM 1683 O O . PRO A 1 226 ? 58.028 45.856 119.348 1.00 44.15 226 PRO A O 1
ATOM 1687 N N . GLY A 1 227 ? 56.557 46.374 117.694 1.00 40.20 227 GLY A N 1
ATOM 1688 C CA . GLY A 1 227 ? 56.446 47.789 118.037 1.00 38.36 227 GLY A CA 1
ATOM 1689 C C . GLY A 1 227 ? 55.830 47.969 119.419 1.00 41.86 227 GLY A C 1
ATOM 1690 O O . GLY A 1 227 ? 54.921 47.231 119.815 1.00 39.77 227 GLY A O 1
ATOM 1691 N N . ARG A 1 228 ? 56.329 48.948 120.168 1.00 39.60 228 ARG A N 1
ATOM 1692 C CA . ARG A 1 228 ? 55.894 49.213 121.543 1.00 38.91 228 ARG A CA 1
ATOM 1693 C C . ARG A 1 228 ? 54.680 50.152 121.600 1.00 40.20 228 ARG A C 1
ATOM 1694 O O . ARG A 1 228 ? 54.052 50.297 122.637 1.00 40.83 228 ARG A O 1
ATOM 1702 N N . ASP A 1 229 ? 54.374 50.796 120.489 1.00 34.30 229 ASP A N 1
ATOM 1703 C CA . ASP A 1 229 ? 53.217 51.660 120.301 1.00 34.29 229 ASP A CA 1
ATOM 1704 C C . ASP A 1 229 ? 52.992 51.775 118.796 1.00 37.78 229 ASP A C 1
ATOM 1705 O O . ASP A 1 229 ? 53.717 51.135 118.022 1.00 36.70 229 ASP A O 1
ATOM 1710 N N . TYR A 1 230 ? 51.984 52.543 118.384 1.00 35.44 230 TYR A N 1
ATOM 1711 C CA . TYR A 1 230 ? 51.600 52.704 116.988 1.00 36.78 230 TYR A CA 1
ATOM 1712 C C . TYR A 1 230 ? 52.650 53.437 116.137 1.00 41.63 230 TYR A C 1
ATOM 1713 O O . TYR A 1 230 ? 52.718 53.173 114.935 1.00 40.32 230 TYR A O 1
ATOM 1722 N N . ILE A 1 231 ? 53.459 54.329 116.753 1.00 38.85 231 ILE A N 1
ATOM 1723 C CA . ILE A 1 231 ? 54.503 55.090 116.055 1.00 38.54 231 ILE A CA 1
ATOM 1724 C C . ILE A 1 231 ? 55.793 54.231 116.047 1.00 40.25 231 ILE A C 1
ATOM 1725 O O . ILE A 1 231 ? 56.421 54.104 114.999 1.00 40.59 231 ILE A O 1
ATOM 1730 N N . ASP A 1 232 ? 56.153 53.603 117.189 1.00 35.08 232 ASP A N 1
ATOM 1731 C CA . ASP A 1 232 ? 57.315 52.725 117.274 1.00 34.54 232 ASP A CA 1
ATOM 1732 C C . ASP A 1 232 ? 57.187 51.508 116.285 1.00 38.90 232 ASP A C 1
ATOM 1733 O O . ASP A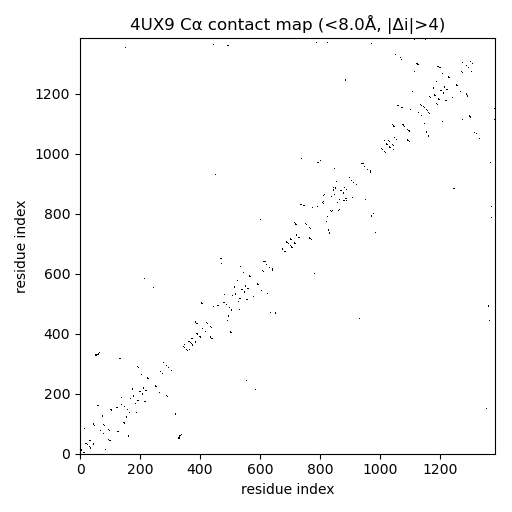 1 232 ? 58.198 50.954 115.854 1.00 37.50 232 ASP A O 1
ATOM 1738 N N . GLN A 1 233 ? 55.953 51.159 115.872 1.00 37.07 233 GLN A N 1
ATOM 1739 C CA . GLN A 1 233 ? 55.704 50.106 114.899 1.00 37.12 233 GLN A CA 1
ATOM 1740 C C . GLN A 1 233 ? 56.452 50.385 113.584 1.00 41.86 233 GLN A C 1
ATOM 1741 O O . GLN A 1 233 ? 57.009 49.459 113.004 1.00 43.04 233 GLN A O 1
ATOM 1747 N N . TRP A 1 234 ? 56.521 51.657 113.156 1.00 39.11 234 TRP A N 1
ATOM 1748 C CA . TRP A 1 234 ? 57.213 52.080 111.927 1.00 38.45 234 TRP A CA 1
ATOM 1749 C C . TRP A 1 234 ? 58.747 51.905 112.069 1.00 42.04 234 TRP A C 1
ATOM 1750 O O . TRP A 1 234 ? 59.400 51.409 111.143 1.00 40.02 234 TRP A O 1
ATOM 1761 N N . ASN A 1 235 ? 59.288 52.207 113.270 1.00 39.72 235 ASN A N 1
ATOM 1762 C CA . ASN A 1 235 ? 60.706 52.041 113.592 1.00 40.00 235 ASN A CA 1
ATOM 1763 C C . ASN A 1 235 ? 61.128 50.588 113.461 1.00 41.98 235 ASN A C 1
ATOM 1764 O O . ASN A 1 235 ? 62.215 50.304 112.962 1.00 39.16 235 ASN A O 1
ATOM 1769 N N . LYS A 1 236 ? 60.263 49.669 113.903 1.00 39.15 236 LYS A N 1
ATOM 1770 C CA . LYS A 1 236 ? 60.504 48.225 113.853 1.00 37.96 236 LYS A CA 1
ATOM 1771 C C . LYS A 1 236 ? 60.572 47.692 112.431 1.00 40.26 236 LYS A C 1
ATOM 1772 O O . LYS A 1 236 ? 61.374 46.807 112.133 1.00 40.74 236 LYS A O 1
ATOM 1778 N N . VAL A 1 237 ? 59.736 48.227 111.556 1.00 35.39 237 VAL A N 1
ATOM 1779 C CA . VAL A 1 237 ? 59.693 47.799 110.165 1.00 36.53 237 VAL A CA 1
ATOM 1780 C C . VAL A 1 237 ? 60.930 48.327 109.374 1.00 41.13 237 VAL A C 1
ATOM 1781 O O . VAL A 1 237 ? 61.558 47.552 108.640 1.00 38.60 237 VAL A O 1
ATOM 1785 N N . ILE A 1 238 ? 61.267 49.628 109.512 1.00 39.10 238 ILE A N 1
ATOM 1786 C CA . ILE A 1 238 ? 62.369 50.190 108.726 1.00 39.01 238 ILE A CA 1
ATOM 1787 C C . ILE A 1 238 ? 63.728 49.703 109.203 1.00 43.87 238 ILE A C 1
ATOM 1788 O O . ILE A 1 238 ? 64.624 49.553 108.368 1.00 42.95 238 ILE A O 1
ATOM 1793 N N . GLU A 1 239 ? 63.868 49.356 110.498 1.00 39.88 239 GLU A N 1
ATOM 1794 C CA . GLU A 1 239 ? 65.137 48.814 110.994 1.00 39.34 239 GLU A CA 1
ATOM 1795 C C . GLU A 1 239 ? 65.454 47.433 110.359 1.00 43.29 239 GLU A C 1
ATOM 1796 O O . GLU A 1 239 ? 66.617 47.145 110.029 1.00 43.36 239 GLU A O 1
ATOM 1802 N N . GLN A 1 240 ? 64.417 46.586 110.195 1.00 39.01 240 GLN A N 1
ATOM 1803 C CA . GLN A 1 240 ? 64.585 45.263 109.600 1.00 37.80 240 GLN A CA 1
ATOM 1804 C C . GLN A 1 240 ? 64.610 45.298 108.088 1.00 39.07 240 GLN A C 1
ATOM 1805 O O . GLN A 1 240 ? 65.353 44.536 107.486 1.00 36.42 240 GLN A O 1
ATOM 1811 N N . LEU A 1 241 ? 63.755 46.119 107.465 1.00 37.39 241 LEU A N 1
ATOM 1812 C CA . LEU A 1 241 ? 63.628 46.082 106.006 1.00 37.80 241 LEU A CA 1
ATOM 1813 C C . LEU A 1 241 ? 64.394 47.173 105.259 1.00 44.21 241 LEU A C 1
ATOM 1814 O O . LEU A 1 241 ? 64.629 47.023 104.052 1.00 45.80 241 LEU A O 1
ATOM 1819 N N . GLY A 1 242 ? 64.767 48.230 105.954 1.00 38.49 242 GLY A N 1
ATOM 1820 C CA . GLY A 1 242 ? 65.443 49.363 105.354 1.00 37.77 242 GLY A CA 1
ATOM 1821 C C . GLY A 1 242 ? 64.480 50.492 105.111 1.00 40.66 242 GLY A C 1
ATOM 1822 O O . GLY A 1 242 ? 63.292 50.250 104.934 1.00 40.32 242 GLY A O 1
ATOM 1823 N N . THR A 1 243 ? 64.980 51.734 105.154 1.00 39.62 243 THR A N 1
ATOM 1824 C CA . THR A 1 243 ? 64.217 52.950 104.869 1.00 40.25 243 THR A CA 1
ATOM 1825 C C . THR A 1 243 ? 63.601 52.781 103.469 1.00 45.38 243 THR A C 1
ATOM 1826 O O . THR A 1 243 ? 64.316 52.333 102.581 1.00 44.79 243 THR A O 1
ATOM 1830 N N . PRO A 1 244 ? 62.299 53.073 103.232 1.00 45.06 244 PRO A N 1
ATOM 1831 C CA . PRO A 1 244 ? 61.771 52.928 101.855 1.00 46.13 244 PRO A CA 1
ATOM 1832 C C . PRO A 1 244 ? 62.427 53.931 100.892 1.00 53.68 244 PRO A C 1
ATOM 1833 O O . PRO A 1 244 ? 62.948 54.978 101.290 1.00 50.69 244 PRO A O 1
ATOM 1837 N N . CYS A 1 245 ? 62.402 53.590 99.609 1.00 55.99 245 CYS A N 1
ATOM 1838 C CA . CYS A 1 245 ? 63.040 54.395 98.586 1.00 59.04 245 CYS A CA 1
ATOM 1839 C C . CYS A 1 245 ? 62.258 55.633 98.253 1.00 60.57 245 CYS A C 1
ATOM 1840 O O . CYS A 1 245 ? 61.040 55.694 98.669 1.00 59.64 245 CYS A O 1
ATOM 1843 N N . PRO A 1 246 ? 62.835 56.705 97.611 1.00 56.65 246 PRO A N 1
ATOM 1844 C CA . PRO A 1 246 ? 62.081 57.925 97.523 1.00 56.92 246 PRO A CA 1
ATOM 1845 C C . PRO A 1 246 ? 60.818 57.853 96.711 1.00 58.18 246 PRO A C 1
ATOM 1846 O O . PRO A 1 246 ? 59.963 58.717 96.873 1.00 59.34 246 PRO A O 1
ATOM 1850 N N . GLU A 1 247 ? 60.695 56.876 95.858 1.00 42.01 247 GLU A N 1
ATOM 1851 C CA . GLU A 1 247 ? 59.498 56.669 95.046 1.00 50.02 247 GLU A CA 1
ATOM 1852 C C . GLU A 1 247 ? 58.296 56.382 95.963 1.00 50.30 247 GLU A C 1
ATOM 1853 O O . GLU A 1 247 ? 57.200 56.847 95.663 1.00 53.55 247 GLU A O 1
ATOM 1859 N N . PHE A 1 248 ? 58.495 55.663 97.074 1.00 49.49 248 PHE A N 1
ATOM 1860 C CA . PHE A 1 248 ? 57.421 55.409 98.029 1.00 47.25 248 PHE A CA 1
ATOM 1861 C C . PHE A 1 248 ? 57.095 56.689 98.885 1.00 49.30 248 PHE A C 1
ATOM 1862 O O . PHE A 1 248 ? 55.923 56.898 99.221 1.00 47.11 248 PHE A O 1
ATOM 1870 N N . MET A 1 249 ? 58.078 57.494 99.238 1.00 46.97 249 MET A N 1
ATOM 1871 C CA . MET A 1 249 ? 57.930 58.721 100.029 1.00 48.27 249 MET A CA 1
ATOM 1872 C C . MET A 1 249 ? 57.004 59.741 99.356 1.00 53.38 249 MET A C 1
ATOM 1873 O O . MET A 1 249 ? 56.199 60.385 100.033 1.00 51.65 249 MET A O 1
ATOM 1878 N N . LYS A 1 250 ? 57.124 59.874 98.026 1.00 51.44 250 LYS A N 1
ATOM 1879 C CA . LYS A 1 250 ? 56.320 60.784 97.214 1.00 52.17 250 LYS A CA 1
ATOM 1880 C C . LYS A 1 250 ? 54.833 60.453 97.307 1.00 56.34 250 LYS A C 1
ATOM 1881 O O . LYS A 1 250 ? 54.017 61.353 97.164 1.00 57.47 250 LYS A O 1
ATOM 1887 N N . LYS A 1 251 ? 54.488 59.185 97.598 1.00 51.33 251 LYS A N 1
ATOM 1888 C CA . LYS A 1 251 ? 53.113 58.701 97.748 1.00 50.53 251 LYS A CA 1
ATOM 1889 C C . LYS A 1 251 ? 52.506 59.056 99.124 1.00 52.79 251 LYS A C 1
ATOM 1890 O O . LYS A 1 251 ? 51.323 58.806 99.353 1.00 53.31 251 LYS A O 1
ATOM 1896 N N . LEU A 1 252 ? 53.312 59.555 100.060 1.00 46.63 252 LEU A N 1
ATOM 1897 C CA . LEU A 1 252 ? 52.788 59.859 101.383 1.00 45.19 252 LEU A CA 1
ATOM 1898 C C . LEU A 1 252 ? 52.163 61.244 101.433 1.00 50.55 252 LEU A C 1
ATOM 1899 O O . LEU A 1 252 ? 52.578 62.143 100.686 1.00 49.48 252 LEU A O 1
ATOM 1904 N N . GLN A 1 253 ? 51.176 61.434 102.333 1.00 49.97 253 GLN A N 1
ATOM 1905 C CA . GLN A 1 253 ? 50.604 62.761 102.615 1.00 50.89 253 GLN A CA 1
ATOM 1906 C C . GLN A 1 253 ? 51.756 63.665 103.091 1.00 54.31 253 GLN A C 1
ATOM 1907 O O . GLN A 1 253 ? 52.599 63.183 103.847 1.00 54.72 253 GLN A O 1
ATOM 1913 N N . PRO A 1 254 ? 51.827 64.954 102.690 1.00 50.96 254 PRO A N 1
ATOM 1914 C CA . PRO A 1 254 ? 52.968 65.802 103.104 1.00 49.00 254 PRO A CA 1
ATOM 1915 C C . PRO A 1 254 ? 53.331 65.761 104.600 1.00 49.25 254 PRO A C 1
ATOM 1916 O O . PRO A 1 254 ? 54.522 65.762 104.914 1.00 48.42 254 PRO A O 1
ATOM 1920 N N . THR A 1 255 ? 52.340 65.702 105.504 1.00 44.38 255 THR A N 1
ATOM 1921 C CA . THR A 1 255 ? 52.550 65.675 106.957 1.00 43.61 255 THR A CA 1
ATOM 1922 C C . THR A 1 255 ? 53.230 64.377 107.427 1.00 46.85 255 THR A C 1
ATOM 1923 O O . THR A 1 255 ? 54.129 64.431 108.272 1.00 45.09 255 THR A O 1
ATOM 1927 N N . VAL A 1 256 ? 52.808 63.233 106.883 1.00 43.52 256 VAL A N 1
ATOM 1928 C CA . VAL A 1 256 ? 53.366 61.929 107.252 1.00 43.47 256 VAL A CA 1
ATOM 1929 C C . VAL A 1 256 ? 54.752 61.811 106.627 1.00 46.92 256 VAL A C 1
ATOM 1930 O O . VAL A 1 256 ? 55.706 61.414 107.296 1.00 46.44 256 VAL A O 1
ATOM 1934 N N . ARG A 1 257 ? 54.881 62.314 105.409 1.00 43.09 257 ARG A N 1
ATOM 1935 C CA . ARG A 1 257 ? 56.127 62.301 104.656 1.00 43.81 257 ARG A CA 1
ATOM 1936 C C . ARG A 1 257 ? 57.247 63.037 105.372 1.00 47.40 257 ARG A C 1
ATOM 1937 O O . ARG A 1 257 ? 58.376 62.557 105.386 1.00 45.49 257 ARG A O 1
ATOM 1945 N N . THR A 1 258 ? 56.948 64.182 105.965 1.00 42.24 258 THR A N 1
ATOM 1946 C CA . THR A 1 258 ? 57.971 64.944 106.653 1.00 38.85 258 THR A CA 1
ATOM 1947 C C . THR A 1 258 ? 58.543 64.138 107.812 1.00 43.59 258 THR A C 1
ATOM 1948 O O . THR A 1 258 ? 59.760 64.069 107.944 1.00 43.12 258 THR A O 1
ATOM 1952 N N . TYR A 1 259 ? 57.708 63.482 108.596 1.00 39.84 259 TYR A N 1
ATOM 1953 C CA . TYR A 1 259 ? 58.154 62.663 109.707 1.00 37.93 259 TYR A CA 1
ATOM 1954 C C . TYR A 1 259 ? 58.962 61.425 109.253 1.00 41.34 259 TYR A C 1
ATOM 1955 O O . TYR A 1 259 ? 59.976 61.123 109.890 1.00 40.40 259 TYR A O 1
ATOM 1964 N N . VAL A 1 260 ? 58.506 60.715 108.235 1.00 38.29 260 VAL A N 1
ATOM 1965 C CA . VAL A 1 260 ? 59.136 59.535 107.657 1.00 38.49 260 VAL A CA 1
ATOM 1966 C C . VAL A 1 260 ? 60.501 59.925 107.056 1.00 42.75 260 VAL A C 1
ATOM 1967 O O . VAL A 1 260 ? 61.468 59.199 107.260 1.00 41.92 260 VAL A O 1
ATOM 1971 N N . GLU A 1 261 ? 60.599 61.068 106.371 1.00 42.31 261 GLU A N 1
ATOM 1972 C CA . GLU A 1 261 ? 61.891 61.508 105.812 1.00 43.10 261 GLU A CA 1
ATOM 1973 C C . GLU A 1 261 ? 62.868 61.980 106.929 1.00 46.75 261 GLU A C 1
ATOM 1974 O O . GLU A 1 261 ? 64.078 61.922 106.736 1.00 47.28 261 GLU A O 1
ATOM 1980 N N . ASN A 1 262 ? 62.333 62.363 108.104 1.00 42.09 262 ASN A N 1
ATOM 1981 C CA . ASN A 1 262 ? 63.073 62.874 109.256 1.00 41.69 262 ASN A CA 1
ATOM 1982 C C . ASN A 1 262 ? 63.627 61.787 110.140 1.00 45.67 262 ASN A C 1
ATOM 1983 O O . ASN A 1 262 ? 64.441 62.084 111.014 1.00 46.72 262 ASN A O 1
ATOM 1988 N N . ARG A 1 263 ? 63.174 60.542 109.937 1.00 41.42 263 ARG A N 1
ATOM 1989 C CA . ARG A 1 263 ? 63.613 59.360 110.676 1.00 39.81 263 ARG A CA 1
ATOM 1990 C C . ARG A 1 263 ? 65.071 59.084 110.391 1.00 42.60 263 ARG A C 1
ATOM 1991 O O . ARG A 1 263 ? 65.500 59.387 109.267 1.00 40.38 263 ARG A O 1
ATOM 1999 N N . PRO A 1 264 ? 65.834 58.410 111.313 1.00 39.05 264 PRO A N 1
ATOM 2000 C CA . PRO A 1 264 ? 67.197 57.999 110.945 1.00 38.41 264 PRO A CA 1
ATOM 2001 C C . PRO A 1 264 ? 67.122 56.984 109.799 1.00 45.02 264 PRO A C 1
ATOM 2002 O O . PRO A 1 264 ? 66.107 56.291 109.640 1.00 45.33 264 PRO A O 1
ATOM 2006 N N . LYS A 1 265 ? 68.172 56.929 108.982 1.00 41.83 265 LYS A N 1
ATOM 2007 C CA . LYS A 1 265 ? 68.253 56.085 107.804 1.00 41.97 265 LYS A CA 1
ATOM 2008 C C . LYS A 1 265 ? 68.717 54.683 108.148 1.00 44.95 265 LYS A C 1
ATOM 2009 O O . LYS A 1 265 ? 69.692 54.509 108.878 1.00 43.88 265 LYS A O 1
ATOM 2015 N N . TYR A 1 266 ? 68.001 53.676 107.603 1.00 39.82 266 TYR A N 1
ATOM 2016 C CA . TYR A 1 266 ? 68.281 52.262 107.832 1.00 38.75 266 TYR A CA 1
ATOM 2017 C C . TYR A 1 266 ? 68.590 51.533 106.541 1.00 42.43 266 TYR A C 1
ATOM 2018 O O . TYR A 1 266 ? 67.890 51.702 105.553 1.00 42.34 266 TYR A O 1
ATOM 2027 N N . ALA A 1 267 ? 69.645 50.721 106.557 1.00 40.14 267 ALA A N 1
ATOM 2028 C CA . ALA A 1 267 ? 70.052 49.892 105.418 1.00 40.37 267 ALA A CA 1
ATOM 2029 C C . ALA A 1 267 ? 69.139 48.649 105.343 1.00 45.17 267 ALA A C 1
ATOM 2030 O O . ALA A 1 267 ? 68.797 48.168 104.261 1.00 43.49 267 ALA A O 1
ATOM 2032 N N . GLY A 1 268 ? 68.728 48.184 106.521 1.00 42.49 268 GLY A N 1
ATOM 2033 C CA . GLY A 1 268 ? 67.927 46.989 106.693 1.00 42.49 268 GLY A CA 1
ATOM 2034 C C . GLY A 1 268 ? 68.809 45.771 106.582 1.00 48.38 268 GLY A C 1
ATOM 2035 O O . GLY A 1 268 ? 70.037 45.881 106.409 1.00 47.14 268 GLY A O 1
ATOM 2036 N N . TYR A 1 269 ? 68.189 44.597 106.669 1.00 46.55 269 TYR A N 1
ATOM 2037 C CA . TYR A 1 269 ? 68.946 43.362 106.591 1.00 46.92 269 TYR A CA 1
ATOM 2038 C C . TYR A 1 269 ? 68.455 42.530 105.439 1.00 49.01 269 TYR A C 1
ATOM 2039 O O . TYR A 1 269 ? 67.285 42.651 105.051 1.00 50.06 269 TYR A O 1
ATOM 2048 N N . SER A 1 270 ? 69.343 41.694 104.873 1.00 42.24 270 SER A N 1
ATOM 2049 C CA . SER A 1 270 ? 68.928 40.795 103.798 1.00 41.37 270 SER A CA 1
ATOM 2050 C C . SER A 1 270 ? 68.024 39.709 104.413 1.00 45.69 270 SER A C 1
ATOM 2051 O O . SER A 1 270 ? 68.087 39.456 105.628 1.00 45.50 270 SER A O 1
ATOM 2054 N N . PHE A 1 271 ? 67.190 39.077 103.583 1.00 42.21 271 PHE A N 1
ATOM 2055 C CA . PHE A 1 271 ? 66.256 38.030 104.005 1.00 41.94 271 PHE A CA 1
ATOM 2056 C C . PHE A 1 271 ? 67.007 36.767 104.480 1.00 49.38 271 PHE A C 1
ATOM 2057 O O . PHE A 1 271 ? 66.488 36.029 105.322 1.00 48.49 271 PHE A O 1
ATOM 2065 N N . GLU A 1 272 ? 68.257 36.584 104.001 1.00 47.21 272 GLU A N 1
ATOM 2066 C CA . GLU A 1 272 ? 69.155 35.497 104.380 1.00 48.24 272 GLU A CA 1
ATOM 2067 C C . GLU A 1 272 ? 69.595 35.722 105.839 1.00 53.69 272 GLU A C 1
ATOM 2068 O O . GLU A 1 272 ? 69.628 34.775 106.627 1.00 53.87 272 GLU A O 1
ATOM 2074 N N . LYS A 1 273 ? 69.838 36.988 106.217 1.00 51.47 273 LYS A N 1
ATOM 2075 C CA . LYS A 1 273 ? 70.182 37.352 107.598 1.00 51.63 273 LYS A CA 1
ATOM 2076 C C . LYS A 1 273 ? 68.927 37.400 108.491 1.00 54.93 273 LYS A C 1
ATOM 2077 O O . LYS A 1 273 ? 69.005 37.003 109.655 1.00 54.74 273 LYS A O 1
ATOM 2083 N N . LEU A 1 274 ? 67.773 37.854 107.952 1.00 50.27 274 LEU A N 1
ATOM 2084 C CA . LEU A 1 274 ? 66.516 37.895 108.720 1.00 49.11 274 LEU A CA 1
ATOM 2085 C C . LEU A 1 274 ? 65.985 36.491 108.971 1.00 51.05 274 LEU A C 1
ATOM 2086 O O . LEU A 1 274 ? 65.499 36.198 110.063 1.00 49.89 274 LEU A O 1
ATOM 2091 N N . PHE A 1 275 ? 66.048 35.636 107.949 1.00 47.45 275 PHE A N 1
ATOM 2092 C CA . PHE A 1 275 ? 65.556 34.256 108.042 1.00 46.11 275 PHE A CA 1
ATOM 2093 C C . PHE A 1 275 ? 66.636 33.254 107.600 1.00 50.68 275 PHE A C 1
ATOM 2094 O O . PHE A 1 275 ? 66.560 32.747 106.478 1.00 49.42 275 PHE A O 1
ATOM 2102 N N . PRO A 1 276 ? 67.644 32.946 108.470 1.00 49.68 276 PRO A N 1
ATOM 2103 C CA . PRO A 1 276 ? 68.669 31.945 108.083 1.00 49.35 276 PRO A CA 1
ATOM 2104 C C . PRO A 1 276 ? 68.089 30.544 107.989 1.00 52.14 276 PRO A C 1
ATOM 2105 O O . PRO A 1 276 ? 67.106 30.241 108.670 1.00 52.36 276 PRO A O 1
ATOM 2109 N N . ASP A 1 277 ? 68.729 29.683 107.170 1.00 48.19 277 ASP A N 1
ATOM 2110 C CA . ASP A 1 277 ? 68.341 28.289 106.904 1.00 47.57 277 ASP A CA 1
ATOM 2111 C C . ASP A 1 277 ? 67.986 27.525 108.169 1.00 50.27 277 ASP A C 1
ATOM 2112 O O . ASP A 1 277 ? 66.951 26.860 108.203 1.00 50.07 277 ASP A O 1
ATOM 2117 N N . VAL A 1 278 ? 68.798 27.681 109.234 1.00 47.00 278 VAL A N 1
ATOM 2118 C CA . VAL A 1 278 ? 68.612 27.013 110.521 1.00 46.47 278 VAL A CA 1
ATOM 2119 C C . VAL A 1 278 ? 67.179 27.289 111.111 1.00 51.19 278 VAL A C 1
ATOM 2120 O O . VAL A 1 278 ? 66.635 26.410 111.779 1.00 50.10 278 VAL A O 1
ATOM 2124 N N . LEU A 1 279 ? 66.562 28.462 110.827 1.00 48.29 279 LEU A N 1
ATOM 2125 C CA . LEU A 1 279 ? 65.238 28.767 111.366 1.00 48.71 279 LEU A CA 1
ATOM 2126 C C . LEU A 1 279 ? 64.107 28.062 110.605 1.00 51.97 279 LEU A C 1
ATOM 2127 O O . LEU A 1 279 ? 63.051 27.811 111.182 1.00 51.66 279 LEU A O 1
ATOM 2132 N N . PHE A 1 280 ? 64.325 27.735 109.331 1.00 48.03 280 PHE A N 1
ATOM 2133 C CA . PHE A 1 280 ? 63.329 27.028 108.541 1.00 47.39 280 PHE A CA 1
ATOM 2134 C C . PHE A 1 280 ? 63.385 25.534 108.798 1.00 53.20 280 PHE A C 1
ATOM 2135 O O . PHE A 1 280 ? 64.442 25.049 109.214 1.00 52.78 280 PHE A O 1
ATOM 2143 N N . PRO A 1 281 ? 62.306 24.761 108.492 1.00 50.98 281 PRO A N 1
ATOM 2144 C CA . PRO A 1 281 ? 62.430 23.287 108.565 1.00 50.54 281 PRO A CA 1
ATOM 2145 C C . PRO A 1 281 ? 63.511 22.781 107.609 1.00 55.86 281 PRO A C 1
ATOM 2146 O O . PRO A 1 281 ? 63.790 23.432 106.580 1.00 55.32 281 PRO A O 1
ATOM 2150 N N . ALA A 1 282 ? 64.106 21.618 107.925 1.00 53.66 282 ALA A N 1
ATOM 2151 C CA . ALA A 1 282 ? 65.103 20.991 107.056 1.00 54.12 282 ALA A CA 1
ATOM 2152 C C . ALA A 1 282 ? 64.454 20.569 105.732 1.00 57.83 282 ALA A C 1
ATOM 2153 O O . ALA A 1 282 ? 63.276 20.208 105.713 1.00 56.25 282 ALA A O 1
ATOM 2155 N N . ASP A 1 283 ? 65.202 20.691 104.621 1.00 55.58 283 ASP A N 1
ATOM 2156 C CA . ASP A 1 283 ? 64.719 20.331 103.296 1.00 55.44 283 ASP A CA 1
ATOM 2157 C C . ASP A 1 283 ? 64.586 18.803 103.226 1.00 62.47 283 ASP A C 1
ATOM 2158 O O . ASP A 1 283 ? 65.585 18.080 103.362 1.00 63.17 283 ASP A O 1
ATOM 2163 N N . SER A 1 284 ? 63.321 18.321 103.120 1.00 59.20 284 SER A N 1
ATOM 2164 C CA . SER A 1 284 ? 62.989 16.898 103.089 1.00 59.57 284 SER A CA 1
ATOM 2165 C C . SER A 1 284 ? 63.478 16.234 101.808 1.00 65.38 284 SER A C 1
ATOM 2166 O O . SER A 1 284 ? 63.467 16.852 100.739 1.00 64.65 284 SER A O 1
ATOM 2169 N N . GLU A 1 285 ? 63.884 14.965 101.930 1.00 63.24 285 GLU A N 1
ATOM 2170 C CA . GLU A 1 285 ? 64.330 14.127 100.819 1.00 63.97 285 GLU A CA 1
ATOM 2171 C C . GLU A 1 285 ? 63.141 13.541 100.041 1.00 67.28 285 GLU A C 1
ATOM 2172 O O . GLU A 1 285 ? 63.321 13.066 98.920 1.00 67.94 285 GLU A O 1
ATOM 2178 N N . HIS A 1 286 ? 61.933 13.603 100.640 1.00 62.07 286 HIS A N 1
ATOM 2179 C CA . HIS A 1 286 ? 60.681 13.013 100.171 1.00 61.01 286 HIS A CA 1
ATOM 2180 C C . HIS A 1 286 ? 59.777 13.971 99.394 1.00 61.79 286 HIS A C 1
ATOM 2181 O O . HIS A 1 286 ? 58.776 13.519 98.827 1.00 61.69 286 HIS A O 1
ATOM 2188 N N . ASN A 1 287 ? 60.128 15.268 99.338 1.00 55.42 287 ASN A N 1
ATOM 2189 C CA . ASN A 1 287 ? 59.388 16.275 98.566 1.00 54.17 287 ASN A CA 1
ATOM 2190 C C . ASN A 1 287 ? 60.375 17.309 97.985 1.00 56.33 287 ASN A C 1
ATOM 2191 O O . ASN A 1 287 ? 61.568 17.241 98.279 1.00 54.38 287 ASN A O 1
ATOM 2196 N N . LYS A 1 288 ? 59.885 18.255 97.165 1.00 53.95 288 LYS A N 1
ATOM 2197 C CA . LYS A 1 288 ? 60.727 19.271 96.515 1.00 53.71 288 LYS A CA 1
ATOM 2198 C C . LYS A 1 288 ? 60.656 20.700 97.188 1.00 55.44 288 LYS A C 1
ATOM 2199 O O . LYS A 1 288 ? 61.175 21.662 96.624 1.00 55.11 288 LYS A O 1
ATOM 2205 N N . LEU A 1 289 ? 60.033 20.818 98.379 1.00 50.90 289 LEU A N 1
ATOM 2206 C CA . LEU A 1 289 ? 59.883 22.078 99.133 1.00 49.94 289 LEU A CA 1
ATOM 2207 C C . LEU A 1 289 ? 61.196 22.447 99.818 1.00 52.14 289 LEU A C 1
ATOM 2208 O O . LEU A 1 289 ? 61.881 21.593 100.383 1.00 52.16 289 LEU A O 1
ATOM 2213 N N . LYS A 1 290 ? 61.571 23.720 99.713 1.00 48.19 290 LYS A N 1
ATOM 2214 C CA . LYS A 1 290 ? 62.862 24.199 100.177 1.00 46.29 290 LYS A CA 1
ATOM 2215 C C . LYS A 1 290 ? 62.811 25.532 100.904 1.00 47.69 290 LYS A C 1
ATOM 2216 O O . LYS A 1 290 ? 62.026 26.408 100.548 1.00 47.70 290 LYS A O 1
ATOM 2222 N N . ALA A 1 291 ? 63.709 25.694 101.890 1.00 43.70 291 ALA A N 1
ATOM 2223 C CA . ALA A 1 291 ? 63.918 26.900 102.686 1.00 43.50 291 ALA A CA 1
ATOM 2224 C C . ALA A 1 291 ? 64.131 28.124 101.796 1.00 48.86 291 ALA A C 1
ATOM 2225 O O . ALA A 1 291 ? 63.582 29.180 102.101 1.00 48.89 291 ALA A O 1
ATOM 2227 N N . SER A 1 292 ? 64.929 27.985 100.707 1.00 45.21 292 SER A N 1
ATOM 2228 C CA . SER A 1 292 ? 65.219 29.064 99.752 1.00 44.42 292 SER A CA 1
ATOM 2229 C C . SER A 1 292 ? 63.935 29.587 99.047 1.00 46.86 292 SER A C 1
ATOM 2230 O O . SER A 1 292 ? 63.859 30.780 98.750 1.00 45.90 292 SER A O 1
ATOM 2233 N N . GLN A 1 293 ? 62.913 28.724 98.846 1.00 43.15 293 GLN A N 1
ATOM 2234 C CA . GLN A 1 293 ? 61.641 29.137 98.229 1.00 42.77 293 GLN A CA 1
ATOM 2235 C C . GLN A 1 293 ? 60.749 29.851 99.249 1.00 45.75 293 GLN A C 1
ATOM 2236 O O . GLN A 1 293 ? 60.090 30.826 98.904 1.00 44.80 293 GLN A O 1
ATOM 2242 N N . ALA A 1 294 ? 60.726 29.358 100.498 1.00 43.13 294 ALA A N 1
ATOM 2243 C CA . ALA A 1 294 ? 59.968 29.946 101.607 1.00 42.14 294 ALA A CA 1
ATOM 2244 C C . ALA A 1 294 ? 60.484 31.381 101.874 1.00 44.05 294 ALA A C 1
ATOM 2245 O O . ALA A 1 294 ? 59.699 32.323 101.928 1.00 42.60 294 ALA A O 1
ATOM 2247 N N . ARG A 1 295 ? 61.811 31.539 101.926 1.00 41.46 295 ARG A N 1
ATOM 2248 C CA . ARG A 1 295 ? 62.484 32.826 102.073 1.00 42.15 295 ARG A CA 1
ATOM 2249 C C . ARG A 1 295 ? 62.179 33.748 100.858 1.00 48.57 295 ARG A C 1
ATOM 2250 O O . ARG A 1 295 ? 61.927 34.944 101.055 1.00 51.21 295 ARG A O 1
ATOM 2258 N N . ASP A 1 296 ? 62.157 33.196 99.627 1.00 43.58 296 ASP A N 1
ATOM 2259 C CA . ASP A 1 296 ? 61.826 33.987 98.431 1.00 43.19 296 ASP A CA 1
ATOM 2260 C C . ASP A 1 296 ? 60.403 34.529 98.537 1.00 47.62 296 ASP A C 1
ATOM 2261 O O . ASP A 1 296 ? 60.170 35.688 98.194 1.00 47.80 296 ASP A O 1
ATOM 2266 N N . LEU A 1 297 ? 59.454 33.681 99.009 1.00 44.07 297 LEU A N 1
ATOM 2267 C CA . LEU A 1 297 ? 58.060 34.040 99.199 1.00 43.25 297 LEU A CA 1
ATOM 2268 C C . LEU A 1 297 ? 57.929 35.140 100.260 1.00 49.50 297 LEU A C 1
ATOM 2269 O O . LEU A 1 297 ? 57.200 36.105 100.040 1.00 50.61 297 LEU A O 1
ATOM 2274 N N . LEU A 1 298 ? 58.659 35.014 101.380 1.00 45.72 298 LEU A N 1
ATOM 2275 C CA . LEU A 1 298 ? 58.709 36.019 102.452 1.00 44.46 298 LEU A CA 1
ATOM 2276 C C . LEU A 1 298 ? 59.242 37.355 101.951 1.00 45.89 298 LEU A C 1
ATOM 2277 O O . LEU A 1 298 ? 58.723 38.383 102.338 1.00 46.81 298 LEU A O 1
ATOM 2282 N N . SER A 1 299 ? 60.263 37.339 101.094 1.00 42.35 299 SER A N 1
ATOM 2283 C CA . SER A 1 299 ? 60.877 38.538 100.521 1.00 42.22 299 SER A CA 1
ATOM 2284 C C . SER A 1 299 ? 59.944 39.241 99.513 1.00 46.56 299 SER A C 1
ATOM 2285 O O . SER A 1 299 ? 60.136 40.420 99.257 1.00 45.82 299 SER A O 1
ATOM 2288 N N . LYS A 1 300 ? 58.919 38.543 98.991 1.00 43.59 300 LYS A N 1
ATOM 2289 C CA . LYS A 1 300 ? 57.965 39.152 98.059 1.00 43.97 300 LYS A CA 1
ATOM 2290 C C . LYS A 1 300 ? 56.683 39.673 98.764 1.00 47.65 300 LYS A C 1
ATOM 2291 O O . LYS A 1 300 ? 55.984 40.503 98.197 1.00 46.87 300 LYS A O 1
ATOM 2297 N N . MET A 1 301 ? 56.416 39.214 100.002 1.00 45.35 301 MET A N 1
ATOM 2298 C CA . MET A 1 301 ? 55.281 39.616 100.851 1.00 45.55 301 MET A CA 1
ATOM 2299 C C . MET A 1 301 ? 55.703 40.789 101.791 1.00 48.24 301 MET A C 1
ATOM 2300 O O . MET A 1 301 ? 54.956 41.755 101.974 1.00 47.50 301 MET A O 1
ATOM 2305 N N . LEU A 1 302 ? 56.913 40.692 102.372 1.00 41.84 302 LEU A N 1
ATOM 2306 C CA . LEU A 1 302 ? 57.423 41.722 103.272 1.00 40.30 302 LEU A CA 1
ATOM 2307 C C . LEU A 1 302 ? 58.164 42.831 102.490 1.00 45.32 302 LEU A C 1
ATOM 2308 O O . LEU A 1 302 ? 59.364 43.050 102.652 1.00 46.12 302 LEU A O 1
ATOM 2313 N N . VAL A 1 303 ? 57.406 43.503 101.629 1.00 41.54 303 VAL A N 1
ATOM 2314 C CA . VAL A 1 303 ? 57.789 44.634 100.789 1.00 41.34 303 VAL A CA 1
ATOM 2315 C C . VAL A 1 303 ? 56.934 45.816 101.287 1.00 45.42 303 VAL A C 1
ATOM 2316 O O . VAL A 1 303 ? 55.705 45.704 101.323 1.00 45.42 303 VAL A O 1
ATOM 2320 N N . ILE A 1 304 ? 57.594 46.923 101.705 1.00 40.59 304 ILE A N 1
ATOM 2321 C CA . ILE A 1 304 ? 56.945 48.117 102.245 1.00 40.45 304 ILE A CA 1
ATOM 2322 C C . ILE A 1 304 ? 55.982 48.758 101.214 1.00 44.77 304 ILE A C 1
ATOM 2323 O O . ILE A 1 304 ? 54.834 49.053 101.546 1.00 44.59 304 ILE A O 1
ATOM 2328 N N . ASP A 1 305 ? 56.455 49.008 100.000 1.00 43.07 305 ASP A N 1
ATOM 2329 C CA . ASP A 1 305 ? 55.647 49.636 98.954 1.00 42.92 305 ASP A CA 1
ATOM 2330 C C . ASP A 1 305 ? 54.724 48.558 98.341 1.00 46.56 305 ASP A C 1
ATOM 2331 O O . ASP A 1 305 ? 55.188 47.618 97.683 1.00 46.18 305 ASP A O 1
ATOM 2336 N N . ALA A 1 306 ? 53.423 48.674 98.628 1.00 44.22 306 ALA A N 1
ATOM 2337 C CA . ALA A 1 306 ? 52.345 47.769 98.200 1.00 44.55 306 ALA A CA 1
ATOM 2338 C C . ALA A 1 306 ? 52.270 47.620 96.666 1.00 51.08 306 ALA A C 1
ATOM 2339 O O . ALA A 1 306 ? 51.785 46.587 96.194 1.00 49.86 306 ALA A O 1
ATOM 2341 N N . SER A 1 307 ? 52.783 48.620 95.894 1.00 48.42 307 SER A N 1
ATOM 2342 C CA . SER A 1 307 ? 52.799 48.539 94.432 1.00 49.00 307 SER A CA 1
ATOM 2343 C C . SER A 1 307 ? 53.965 47.648 93.943 1.00 54.93 307 SER A C 1
ATOM 2344 O O . SER A 1 307 ? 53.973 47.239 92.774 1.00 55.47 307 SER A O 1
ATOM 2347 N N . LYS A 1 308 ? 54.919 47.309 94.843 1.00 50.94 308 LYS A N 1
ATOM 2348 C CA . LYS A 1 308 ? 56.053 46.449 94.487 1.00 50.75 308 LYS A CA 1
ATOM 2349 C C . LYS A 1 308 ? 55.916 45.041 95.135 1.00 53.70 308 LYS A C 1
ATOM 2350 O O . LYS A 1 308 ? 56.635 44.130 94.750 1.00 55.20 308 LYS A O 1
ATOM 2356 N N . ARG A 1 309 ? 54.996 44.885 96.092 1.00 49.18 309 ARG A N 1
ATOM 2357 C CA . ARG A 1 309 ? 54.629 43.661 96.817 1.00 49.03 309 ARG A CA 1
ATOM 2358 C C . ARG A 1 309 ? 53.719 42.796 95.929 1.00 55.78 309 ARG A C 1
ATOM 2359 O O . ARG A 1 309 ? 52.856 43.351 95.242 1.00 55.66 309 ARG A O 1
ATOM 2367 N N . ILE A 1 310 ? 53.862 41.456 95.987 1.00 53.07 310 ILE A N 1
ATOM 2368 C CA . ILE A 1 310 ? 53.059 40.525 95.177 1.00 53.20 310 ILE A CA 1
ATOM 2369 C C . ILE A 1 310 ? 51.599 40.491 95.632 1.00 57.58 310 ILE A C 1
ATOM 2370 O O . ILE A 1 310 ? 51.285 40.898 96.757 1.00 57.98 310 ILE A O 1
ATOM 2375 N N . SER A 1 311 ? 50.720 39.981 94.740 1.00 52.58 311 SER A N 1
ATOM 2376 C CA . SER A 1 311 ? 49.282 39.771 94.956 1.00 51.13 311 SER A CA 1
ATOM 2377 C C . SER A 1 311 ? 49.042 38.367 95.526 1.00 53.71 311 SER A C 1
ATOM 2378 O O . SER A 1 311 ? 49.956 37.538 95.520 1.00 52.22 311 SER A O 1
ATOM 2381 N N . VAL A 1 312 ? 47.806 38.083 95.978 1.00 50.67 312 VAL A N 1
ATOM 2382 C CA . VAL A 1 312 ? 47.416 36.760 96.484 1.00 51.16 312 VAL A CA 1
ATOM 2383 C C . VAL A 1 312 ? 47.594 35.677 95.380 1.00 53.42 312 VAL A C 1
ATOM 2384 O O . VAL A 1 312 ? 48.079 34.588 95.688 1.00 52.60 312 VAL A O 1
ATOM 2388 N N . ASP A 1 313 ? 47.237 36.000 94.112 1.00 48.39 313 ASP A N 1
ATOM 2389 C CA . ASP A 1 313 ? 47.364 35.098 92.960 1.00 48.22 313 ASP A CA 1
ATOM 2390 C C . ASP A 1 313 ? 48.801 34.726 92.739 1.00 51.49 313 ASP A C 1
ATOM 2391 O O . ASP A 1 313 ? 49.099 33.541 92.629 1.00 51.07 313 ASP A O 1
ATOM 2396 N N . GLU A 1 314 ? 49.706 35.735 92.707 1.00 48.22 314 GLU A N 1
ATOM 2397 C CA . GLU A 1 314 ? 51.148 35.513 92.564 1.00 47.86 314 GLU A CA 1
ATOM 2398 C C . GLU A 1 314 ? 51.666 34.654 93.736 1.00 50.07 314 GLU A C 1
ATOM 2399 O O . GLU A 1 314 ? 52.517 33.785 93.522 1.00 50.40 314 GLU A O 1
ATOM 2405 N N . ALA A 1 315 ? 51.108 34.846 94.948 1.00 44.99 315 ALA A N 1
ATOM 2406 C CA . ALA A 1 315 ? 51.482 34.028 96.109 1.00 45.01 315 ALA A CA 1
ATOM 2407 C C . ALA A 1 315 ? 51.028 32.563 95.914 1.00 47.66 315 ALA A C 1
ATOM 2408 O O . ALA A 1 315 ? 51.787 31.653 96.248 1.00 45.84 315 ALA A O 1
ATOM 2410 N N . LEU A 1 316 ? 49.830 32.348 95.324 1.00 44.33 316 LEU A N 1
ATOM 2411 C CA . LEU A 1 316 ? 49.298 31.005 95.015 1.00 44.67 316 LEU A CA 1
ATOM 2412 C C . LEU A 1 316 ? 50.085 30.324 93.866 1.00 47.97 316 LEU A C 1
ATOM 2413 O O . LEU A 1 316 ? 50.193 29.101 93.857 1.00 48.17 316 LEU A O 1
ATOM 2418 N N . GLN A 1 317 ? 50.707 31.116 92.976 1.00 44.07 317 GLN A N 1
ATOM 2419 C CA . GLN A 1 317 ? 51.560 30.663 91.861 1.00 43.86 317 GLN A CA 1
ATOM 2420 C C . GLN A 1 317 ? 52.965 30.343 92.307 1.00 47.80 317 GLN A C 1
ATOM 2421 O O . GLN A 1 317 ? 53.717 29.724 91.545 1.00 46.25 317 GLN A O 1
ATOM 2427 N N . HIS A 1 318 ? 53.341 30.789 93.532 1.00 44.58 318 HIS A N 1
ATOM 2428 C CA . HIS A 1 318 ? 54.696 30.654 94.039 1.00 43.24 318 HIS A CA 1
ATOM 2429 C C . HIS A 1 318 ? 55.108 29.192 94.236 1.00 50.04 318 HIS A C 1
ATOM 2430 O O . HIS A 1 318 ? 54.373 28.436 94.853 1.00 51.06 318 HIS A O 1
ATOM 2437 N N . PRO A 1 319 ? 56.328 28.816 93.767 1.00 47.73 319 PRO A N 1
ATOM 2438 C CA . PRO A 1 319 ? 56.811 27.420 93.918 1.00 47.61 319 PRO A CA 1
ATOM 2439 C C . PRO A 1 319 ? 56.679 26.801 95.317 1.00 51.21 319 PRO A C 1
ATOM 2440 O O . PRO A 1 319 ? 56.536 25.585 95.423 1.00 51.73 319 PRO A O 1
ATOM 2444 N N . TYR A 1 320 ? 56.725 27.614 96.384 1.00 45.29 320 TYR A N 1
ATOM 2445 C CA . TYR A 1 320 ? 56.564 27.067 97.722 1.00 43.51 320 TYR A CA 1
ATOM 2446 C C . TYR A 1 320 ? 55.093 26.699 98.001 1.00 47.06 320 TYR A C 1
ATOM 2447 O O . TYR A 1 320 ? 54.844 25.872 98.875 1.00 45.82 320 TYR A O 1
ATOM 2456 N N . ILE A 1 321 ? 54.137 27.263 97.231 1.00 43.99 321 ILE A N 1
ATOM 2457 C CA . ILE A 1 321 ? 52.710 27.077 97.464 1.00 44.24 321 ILE A CA 1
ATOM 2458 C C . ILE A 1 321 ? 51.962 26.316 96.332 1.00 50.18 321 ILE A C 1
ATOM 2459 O O . ILE A 1 321 ? 51.016 25.576 96.637 1.00 47.74 321 ILE A O 1
ATOM 2464 N N . ASN A 1 322 ? 52.330 26.535 95.056 1.00 48.83 322 ASN A N 1
ATOM 2465 C CA . ASN A 1 322 ? 51.584 25.980 93.921 1.00 49.23 322 ASN A CA 1
ATOM 2466 C C . ASN A 1 322 ? 51.414 24.433 93.909 1.00 54.03 322 ASN A C 1
ATOM 2467 O O . ASN A 1 322 ? 50.442 23.955 93.327 1.00 53.78 322 ASN A O 1
ATOM 2472 N N . VAL A 1 323 ? 52.289 23.674 94.581 1.00 51.08 323 VAL A N 1
ATOM 2473 C CA . VAL A 1 323 ? 52.194 22.211 94.657 1.00 51.92 323 VAL A CA 1
ATOM 2474 C C . VAL A 1 323 ? 50.771 21.718 95.080 1.00 54.39 323 VAL A C 1
ATOM 2475 O O . VAL A 1 323 ? 50.328 20.670 94.592 1.00 53.82 323 VAL A O 1
ATOM 2479 N N . TRP A 1 324 ? 50.063 22.495 95.929 1.00 49.31 324 TRP A N 1
ATOM 2480 C CA . TRP A 1 324 ? 48.734 22.163 96.445 1.00 49.99 324 TRP A CA 1
ATOM 2481 C C . TRP A 1 324 ? 47.602 22.696 95.594 1.00 55.18 324 TRP A C 1
ATOM 2482 O O . TRP A 1 324 ? 46.452 22.338 95.854 1.00 55.04 324 TRP A O 1
ATOM 2493 N N . TYR A 1 325 ? 47.896 23.573 94.615 1.00 52.15 325 TYR A N 1
ATOM 2494 C CA . TYR A 1 325 ? 46.862 24.211 93.807 1.00 52.35 325 TYR A CA 1
ATOM 2495 C C . TYR A 1 325 ? 45.754 23.268 93.355 1.00 58.67 325 TYR A C 1
ATOM 2496 O O . TYR A 1 325 ? 45.998 22.241 92.703 1.00 58.41 325 TYR A O 1
ATOM 2505 N N . ASP A 1 326 ? 44.528 23.658 93.699 1.00 55.64 326 ASP A N 1
ATOM 2506 C CA . ASP A 1 326 ? 43.316 22.959 93.321 1.00 55.36 326 ASP A CA 1
ATOM 2507 C C . ASP A 1 326 ? 42.307 24.025 92.928 1.00 58.93 326 ASP A C 1
ATOM 2508 O O . ASP A 1 326 ? 41.960 24.843 93.778 1.00 59.32 326 ASP A O 1
ATOM 2513 N N . PRO A 1 327 ? 41.861 24.081 91.643 1.00 55.77 327 PRO A N 1
ATOM 2514 C CA . PRO A 1 327 ? 40.939 25.165 91.224 1.00 55.91 327 PRO A CA 1
ATOM 2515 C C . PRO A 1 327 ? 39.611 25.163 91.959 1.00 61.59 327 PRO A C 1
ATOM 2516 O O . PRO A 1 327 ? 38.991 26.209 92.044 1.00 62.21 327 PRO A O 1
ATOM 2520 N N . SER A 1 328 ? 39.193 24.017 92.518 1.00 58.23 328 SER A N 1
ATOM 2521 C CA . SER A 1 328 ? 37.957 23.928 93.285 1.00 58.70 328 SER A CA 1
ATOM 2522 C C . SER A 1 328 ? 38.013 24.838 94.528 1.00 64.50 328 SER A C 1
ATOM 2523 O O . SER A 1 328 ? 36.992 25.416 94.892 1.00 65.24 328 SE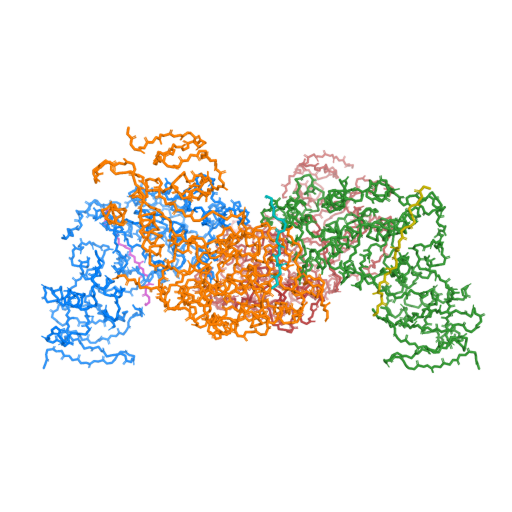R A O 1
ATOM 2526 N N . GLU A 1 329 ? 39.216 25.015 95.127 1.00 61.65 329 GLU A N 1
ATOM 2527 C CA . GLU A 1 329 ? 39.451 25.872 96.299 1.00 61.38 329 GLU A CA 1
ATOM 2528 C C . GLU A 1 329 ? 40.065 27.225 95.907 1.00 65.38 329 GLU A C 1
ATOM 2529 O O . GLU A 1 329 ? 39.706 28.260 96.474 1.00 64.38 329 GLU A O 1
ATOM 2535 N N . ALA A 1 330 ? 41.012 27.198 94.958 1.00 63.09 330 ALA A N 1
ATOM 2536 C CA . ALA A 1 330 ? 41.775 28.355 94.501 1.00 62.96 330 ALA A CA 1
ATOM 2537 C C . ALA A 1 330 ? 41.069 29.190 93.421 1.00 68.74 330 ALA A C 1
ATOM 2538 O O . ALA A 1 330 ? 41.415 30.359 93.266 1.00 68.58 330 ALA A O 1
ATOM 2540 N N . GLU A 1 331 ? 40.101 28.613 92.680 1.00 67.64 331 GLU A N 1
ATOM 2541 C CA . GLU A 1 331 ? 39.334 29.319 91.633 1.00 68.50 331 GLU A CA 1
ATOM 2542 C C . GLU A 1 331 ? 37.809 29.186 91.880 1.00 75.47 331 GLU A C 1
ATOM 2543 O O . GLU A 1 331 ? 37.025 29.136 90.922 1.00 76.14 331 GLU A O 1
ATOM 2549 N N . ALA A 1 332 ? 37.402 29.110 93.164 1.00 73.09 332 ALA A N 1
ATOM 2550 C CA . ALA A 1 332 ? 36.002 28.970 93.575 1.00 73.41 332 ALA A CA 1
ATOM 2551 C C . ALA A 1 332 ? 35.199 30.222 93.210 1.00 78.82 332 ALA A C 1
ATOM 2552 O O . ALA A 1 332 ? 35.747 31.323 93.293 1.00 78.18 332 ALA A O 1
ATOM 2554 N N . PRO A 1 333 ? 33.925 30.093 92.759 1.00 77.54 333 PRO A N 1
ATOM 2555 C CA . PRO A 1 333 ? 33.145 31.300 92.395 1.00 77.41 333 PRO A CA 1
ATOM 2556 C C . PRO A 1 333 ? 33.052 32.315 93.541 1.00 80.28 333 PRO A C 1
ATOM 2557 O O . PRO A 1 333 ? 32.959 31.909 94.708 1.00 80.08 333 PRO A O 1
ATOM 2561 N N . PRO A 1 334 ? 33.113 33.634 93.236 1.00 75.78 334 PRO A N 1
ATOM 2562 C CA . PRO A 1 334 ? 33.080 34.643 94.308 1.00 75.52 334 PRO A CA 1
ATOM 2563 C C . PRO A 1 334 ? 31.802 34.621 95.146 1.00 79.71 334 PRO A C 1
ATOM 2564 O O . PRO A 1 334 ? 30.747 34.275 94.612 1.00 78.94 334 PRO A O 1
ATOM 2568 N N . PRO A 1 335 ? 31.864 34.985 96.453 1.00 77.39 335 PRO A N 1
ATOM 2569 C CA . PRO A 1 335 ? 30.621 35.045 97.239 1.00 77.73 335 PRO A CA 1
ATOM 2570 C C . PRO A 1 335 ? 29.715 36.162 96.713 1.00 83.87 335 PRO A C 1
ATOM 2571 O O . PRO A 1 335 ? 30.202 37.211 96.274 1.00 83.61 335 PRO A O 1
ATOM 2575 N N . LYS A 1 336 ? 28.406 35.902 96.682 1.00 81.91 336 LYS A N 1
ATOM 2576 C CA . LYS A 1 336 ? 27.427 36.861 96.174 1.00 82.11 336 LYS A CA 1
ATOM 2577 C C . LYS A 1 336 ? 27.002 37.783 97.313 1.00 86.59 336 LYS A C 1
ATOM 2578 O O . LYS A 1 336 ? 26.322 37.337 98.240 1.00 85.59 336 LYS A O 1
ATOM 2584 N N . ILE A 1 337 ? 27.442 39.053 97.269 1.00 85.05 337 ILE A N 1
ATOM 2585 C CA . ILE A 1 337 ? 27.087 40.052 98.285 1.00 85.67 337 ILE A CA 1
ATOM 2586 C C . ILE A 1 337 ? 25.971 40.952 97.715 1.00 92.56 337 ILE A C 1
ATOM 2587 O O . ILE A 1 337 ? 26.171 41.561 96.657 1.00 92.80 337 ILE A O 1
ATOM 2592 N N . PRO A 1 338 ? 24.797 41.043 98.392 1.00 90.62 338 PRO A N 1
ATOM 2593 C CA . PRO A 1 338 ? 23.707 41.891 97.870 1.00 96.16 338 PRO A CA 1
ATOM 2594 C C . PRO A 1 338 ? 23.964 43.381 98.107 1.00 140.56 338 PRO A C 1
ATOM 2595 O O . PRO A 1 338 ? 23.607 44.222 97.279 1.00 106.59 338 PRO A O 1
ATOM 2599 N N . ARG A 1 345 ? 26.949 54.108 103.911 1.00 105.35 345 ARG A N 1
ATOM 2600 C CA . ARG A 1 345 ? 27.139 53.034 104.889 1.00 105.13 345 ARG A CA 1
ATOM 2601 C C . ARG A 1 345 ? 27.234 53.642 106.315 1.00 109.37 345 ARG A C 1
ATOM 2602 O O . ARG A 1 345 ? 27.986 53.162 107.171 1.00 108.66 345 ARG A O 1
ATOM 2610 N N . GLU A 1 346 ? 26.429 54.698 106.554 1.00 106.32 346 GLU A N 1
ATOM 2611 C CA . GLU A 1 346 ? 26.350 55.432 107.815 1.00 106.11 346 GLU A CA 1
ATOM 2612 C C . GLU A 1 346 ? 24.888 55.517 108.269 1.00 109.82 346 GLU A C 1
ATOM 2613 O O . GLU A 1 346 ? 24.045 56.019 107.520 1.00 109.57 346 GLU A O 1
ATOM 2619 N N . HIS A 1 347 ? 24.588 54.979 109.476 1.00 105.77 347 HIS A N 1
ATOM 2620 C CA . HIS A 1 347 ? 23.246 54.931 110.088 1.00 105.08 347 HIS A CA 1
ATOM 2621 C C . HIS A 1 347 ? 23.319 55.235 111.582 1.00 108.17 347 HIS A C 1
ATOM 2622 O O . HIS A 1 347 ? 24.396 55.124 112.159 1.00 107.28 347 HIS A O 1
ATOM 2629 N N . THR A 1 348 ? 22.182 55.578 112.223 1.00 104.97 348 THR A N 1
ATOM 2630 C CA . THR A 1 348 ? 22.160 55.831 113.674 1.00 104.93 348 THR A CA 1
ATOM 2631 C C . THR A 1 348 ? 22.048 54.482 114.414 1.00 108.51 348 THR A C 1
ATOM 2632 O O . THR A 1 348 ? 21.760 53.471 113.768 1.00 108.01 348 THR A O 1
ATOM 2636 N N . ILE A 1 349 ? 22.283 54.462 115.755 1.00 104.71 349 ILE A N 1
ATOM 2637 C CA . ILE A 1 349 ? 22.202 53.244 116.580 1.00 104.35 349 ILE A CA 1
ATOM 2638 C C . ILE A 1 349 ? 20.801 52.600 116.420 1.00 108.84 349 ILE A C 1
ATOM 2639 O O . ILE A 1 349 ? 20.720 51.386 116.215 1.00 108.51 349 ILE A O 1
ATOM 2644 N N . GLU A 1 350 ? 19.724 53.420 116.447 1.00 105.64 350 GLU A N 1
ATOM 2645 C CA . GLU A 1 350 ? 18.331 52.977 116.267 1.00 105.48 350 GLU A CA 1
ATOM 2646 C C . GLU A 1 350 ? 18.127 52.313 114.888 1.00 107.53 350 GLU A C 1
ATOM 2647 O O . GLU A 1 350 ? 17.452 51.284 114.803 1.00 106.68 350 GLU A O 1
ATOM 2653 N N . GLU A 1 351 ? 18.721 52.902 113.820 1.00 102.71 351 GLU A N 1
ATOM 2654 C CA . GLU A 1 351 ? 18.662 52.383 112.446 1.00 101.89 351 GLU A CA 1
ATOM 2655 C C . GLU A 1 351 ? 19.454 51.085 112.329 1.00 103.71 351 GLU A C 1
ATOM 2656 O O . GLU A 1 351 ? 19.045 50.185 111.597 1.00 103.04 351 GLU A O 1
ATOM 2662 N N . TRP A 1 352 ? 20.593 51.004 113.049 1.00 98.93 352 TRP A N 1
ATOM 2663 C CA . TRP A 1 352 ? 21.478 49.842 113.086 1.00 98.06 352 TRP A CA 1
ATOM 2664 C C . TRP A 1 352 ? 20.843 48.673 113.832 1.00 98.31 352 TRP A C 1
ATOM 2665 O O . TRP A 1 352 ? 20.902 47.558 113.327 1.00 97.97 352 TRP A O 1
ATOM 2676 N N . LYS A 1 353 ? 20.254 48.920 115.028 1.00 91.94 353 LYS A N 1
ATOM 2677 C CA . LYS A 1 353 ? 19.600 47.911 115.874 1.00 90.62 353 LYS A CA 1
ATOM 2678 C C . LYS A 1 353 ? 18.495 47.201 115.085 1.00 94.52 353 LYS A C 1
ATOM 2679 O O . LYS A 1 353 ? 18.397 45.972 115.115 1.00 93.75 353 LYS A O 1
ATOM 2685 N N . GLU A 1 354 ? 17.706 47.993 114.341 1.00 91.34 354 GLU A N 1
ATOM 2686 C CA . GLU A 1 354 ? 16.620 47.559 113.468 1.00 91.53 354 GLU A CA 1
ATOM 2687 C C . GLU A 1 354 ? 17.182 46.695 112.325 1.00 94.75 354 GLU A C 1
ATOM 2688 O O . GLU A 1 354 ? 16.617 45.643 112.023 1.00 94.82 354 GLU A O 1
ATOM 2694 N N . LEU A 1 355 ? 18.315 47.136 111.731 1.00 90.19 355 LEU A N 1
ATOM 2695 C CA . LEU A 1 355 ? 19.058 46.502 110.631 1.00 89.19 355 LEU A CA 1
ATOM 2696 C C . LEU A 1 355 ? 19.669 45.133 111.043 1.00 90.97 355 LEU A C 1
ATOM 2697 O O . LEU A 1 355 ? 19.608 44.192 110.243 1.00 89.46 355 LEU A O 1
ATOM 2702 N N . ILE A 1 356 ? 20.251 45.033 112.281 1.00 86.61 356 ILE A N 1
ATOM 2703 C CA . ILE A 1 356 ? 20.836 43.797 112.849 1.00 85.95 356 ILE A CA 1
ATOM 2704 C C . ILE A 1 356 ? 19.710 42.759 113.037 1.00 88.35 356 ILE A C 1
ATOM 2705 O O . ILE A 1 356 ? 19.841 41.624 112.578 1.00 87.44 356 ILE A O 1
ATOM 2710 N N . TYR A 1 357 ? 18.605 43.185 113.704 1.00 84.07 357 TYR A N 1
ATOM 2711 C CA . TYR A 1 357 ? 17.399 42.418 114.030 1.00 83.10 357 TYR A CA 1
ATOM 2712 C C . TYR A 1 357 ? 16.783 41.786 112.785 1.00 85.99 357 TYR A C 1
ATOM 2713 O O . TYR A 1 357 ? 16.482 40.596 112.811 1.00 84.74 357 TYR A O 1
ATOM 2722 N N . LYS A 1 358 ? 16.633 42.571 111.697 1.00 83.05 358 LYS A N 1
ATOM 2723 C CA . LYS A 1 358 ? 16.096 42.124 110.407 1.00 83.24 358 LYS A CA 1
ATOM 2724 C C . LYS A 1 358 ? 16.952 41.003 109.819 1.00 87.56 358 LYS A C 1
ATOM 2725 O O . LYS A 1 358 ? 16.401 40.055 109.261 1.00 86.92 358 LYS A O 1
ATOM 2731 N N . GLU A 1 359 ? 18.293 41.101 109.963 1.00 84.81 359 GLU A N 1
ATOM 2732 C CA . GLU A 1 359 ? 19.206 40.082 109.458 1.00 84.90 359 GLU A CA 1
ATOM 2733 C C . GLU A 1 359 ? 19.205 38.831 110.348 1.00 88.66 359 GLU A C 1
ATOM 2734 O O . GLU A 1 359 ? 19.334 37.732 109.806 1.00 88.20 359 GLU A O 1
ATOM 2740 N N . VAL A 1 360 ? 19.029 38.983 111.690 1.00 85.30 360 VAL A N 1
ATOM 2741 C CA . VAL A 1 360 ? 18.983 37.864 112.654 1.00 85.45 360 VAL A CA 1
ATOM 2742 C C . VAL A 1 360 ? 17.709 37.005 112.391 1.00 92.24 360 VAL A C 1
ATOM 2743 O O . VAL A 1 360 ? 17.802 35.771 112.321 1.00 90.76 360 VAL A O 1
ATOM 2747 N N . MET A 1 361 ? 16.541 37.672 112.221 1.00 92.09 361 MET A N 1
ATOM 2748 C CA . MET A 1 361 ? 15.246 37.029 111.966 1.00 93.60 361 MET A CA 1
ATOM 2749 C C . MET A 1 361 ? 15.238 36.299 110.611 1.00 99.49 361 MET A C 1
ATOM 2750 O O . MET A 1 361 ? 14.754 35.167 110.541 1.00 98.57 361 MET A O 1
ATOM 2755 N N . ASP A 1 362 ? 15.801 36.937 109.553 1.00 98.35 362 ASP A N 1
ATOM 2756 C CA . ASP A 1 362 ? 15.925 36.406 108.181 1.00 99.29 362 ASP A CA 1
ATOM 2757 C C . ASP A 1 362 ? 16.645 35.048 108.131 1.00 103.73 362 ASP A C 1
ATOM 2758 O O . ASP A 1 362 ? 16.305 34.205 107.299 1.00 103.42 362 ASP A O 1
ATOM 2763 N N . LEU A 1 363 ? 17.663 34.866 109.000 1.00 100.49 363 LEU A N 1
ATOM 2764 C CA . LEU A 1 363 ? 18.503 33.669 109.063 1.00 127.82 363 LEU A CA 1
ATOM 2765 C C . LEU A 1 363 ? 18.451 33.048 110.460 1.00 136.78 363 LEU A C 1
ATOM 2766 O O . LEU A 1 363 ? 18.803 31.882 110.636 1.00 92.03 363 LEU A O 1
ATOM 2771 N N . ASN B 1 8 ? 31.214 96.115 80.333 1.00 80.47 8 ASN B N 1
ATOM 2772 C CA . ASN B 1 8 ? 30.740 95.387 81.516 1.00 80.27 8 ASN B CA 1
ATOM 2773 C C . ASN B 1 8 ? 31.014 96.182 82.811 1.00 81.75 8 ASN B C 1
ATOM 2774 O O . ASN B 1 8 ? 31.678 97.224 82.770 1.00 80.49 8 ASN B O 1
ATOM 2779 N N . ASN B 1 9 ? 30.487 95.682 83.953 1.00 77.04 9 ASN B N 1
ATOM 2780 C CA . ASN B 1 9 ? 30.713 96.232 85.294 1.00 76.22 9 ASN B CA 1
ATOM 2781 C C . ASN B 1 9 ? 32.041 95.692 85.884 1.00 78.64 9 ASN B C 1
ATOM 2782 O O . ASN B 1 9 ? 32.552 96.231 86.870 1.00 78.42 9 ASN B O 1
ATOM 2787 N N . PHE B 1 10 ? 32.593 94.634 85.261 1.00 73.79 10 PHE B N 1
ATOM 2788 C CA . PHE B 1 10 ? 33.827 93.964 85.663 1.00 73.25 10 PHE B CA 1
ATOM 2789 C C . PHE B 1 10 ? 34.943 94.209 84.666 1.00 78.45 10 PHE B C 1
ATOM 2790 O O . PHE B 1 10 ? 34.673 94.591 83.528 1.00 78.73 10 PHE B O 1
ATOM 2798 N N . TYR B 1 11 ? 36.195 93.971 85.096 1.00 75.68 11 TYR B N 1
ATOM 2799 C CA . TYR B 1 11 ? 37.418 94.050 84.294 1.00 76.07 11 TYR B CA 1
ATOM 2800 C C . TYR B 1 11 ? 38.454 93.062 84.870 1.00 83.88 11 TYR B C 1
ATOM 2801 O O . TYR B 1 11 ? 38.490 92.855 86.086 1.00 84.23 11 TYR B O 1
ATOM 2810 N N . SER B 1 12 ? 39.276 92.452 83.997 1.00 82.42 12 SER B N 1
ATOM 2811 C CA . SER B 1 12 ? 40.298 91.472 84.384 1.00 83.18 12 SER B CA 1
ATOM 2812 C C . SER B 1 12 ? 41.686 92.120 84.497 1.00 89.43 12 SER B C 1
ATOM 2813 O O . SER B 1 12 ? 41.941 93.132 83.837 1.00 88.61 12 SER B O 1
ATOM 2816 N N . VAL B 1 13 ? 42.578 91.539 85.345 1.00 88.45 13 VAL B N 1
ATOM 2817 C CA . VAL B 1 13 ? 43.941 92.054 85.577 1.00 89.38 13 VAL B CA 1
ATOM 2818 C C . VAL B 1 13 ? 44.934 90.895 85.941 1.00 95.72 13 VAL B C 1
ATOM 2819 O O . VAL B 1 13 ? 44.528 89.876 86.516 1.00 95.44 13 VAL B O 1
ATOM 2823 N N . GLU B 1 14 ? 46.230 91.073 85.580 1.00 93.64 14 GLU B N 1
ATOM 2824 C CA . GLU B 1 14 ? 47.315 90.110 85.801 1.00 93.88 14 GLU B CA 1
ATOM 2825 C C . GLU B 1 14 ? 47.949 90.279 87.187 1.00 97.06 14 GLU B C 1
ATOM 2826 O O . GLU B 1 14 ? 48.620 91.283 87.450 1.00 96.55 14 GLU B O 1
ATOM 2832 N N . ILE B 1 15 ? 47.741 89.285 88.063 1.00 93.39 15 ILE B N 1
ATOM 2833 C CA . ILE B 1 15 ? 48.341 89.256 89.401 1.00 93.44 15 ILE B CA 1
ATOM 2834 C C . ILE B 1 15 ? 49.134 87.948 89.477 1.00 97.16 15 ILE B C 1
ATOM 2835 O O . ILE B 1 15 ? 48.581 86.899 89.830 1.00 96.47 15 ILE B O 1
ATOM 2840 N N . GLY B 1 16 ? 50.404 88.027 89.075 1.00 93.80 16 GLY B N 1
ATOM 2841 C CA . GLY B 1 16 ? 51.314 86.891 88.999 1.00 93.40 16 GLY B CA 1
ATOM 2842 C C . GLY B 1 16 ? 50.826 85.889 87.975 1.00 96.77 16 GLY B C 1
ATOM 2843 O O . GLY B 1 16 ? 50.662 86.226 86.800 1.00 96.02 16 GLY B O 1
ATOM 2844 N N . ASP B 1 17 ? 50.523 84.675 88.439 1.00 93.70 17 ASP B N 1
ATOM 2845 C CA . ASP B 1 17 ? 49.995 83.588 87.615 1.00 93.77 17 ASP B CA 1
ATOM 2846 C C . ASP B 1 17 ? 48.457 83.634 87.604 1.00 95.68 17 ASP B C 1
ATOM 2847 O O . ASP B 1 17 ? 47.832 83.052 86.714 1.00 95.33 17 ASP B O 1
ATOM 2852 N N . SER B 1 18 ? 47.855 84.335 88.590 1.00 90.51 18 SER B N 1
ATOM 2853 C CA . SER B 1 18 ? 46.403 84.448 88.741 1.00 89.21 18 SER B CA 1
ATOM 2854 C C . SER B 1 18 ? 45.824 85.651 87.972 1.00 90.42 18 SER B C 1
ATOM 2855 O O . SER B 1 18 ? 46.519 86.647 87.736 1.00 89.41 18 SER B O 1
ATOM 2858 N N . THR B 1 19 ? 44.537 85.528 87.573 1.00 85.24 19 THR B N 1
ATOM 2859 C CA . THR B 1 19 ? 43.767 86.548 86.859 1.00 83.67 19 THR B CA 1
ATOM 2860 C C . THR B 1 19 ? 42.660 87.040 87.798 1.00 83.56 19 THR B C 1
ATOM 2861 O O . THR B 1 19 ? 41.789 86.258 88.189 1.00 83.21 19 THR B O 1
ATOM 2865 N N . PHE B 1 20 ? 42.717 88.327 88.176 1.00 76.82 20 PHE B N 1
ATOM 2866 C CA . PHE B 1 20 ? 41.713 88.940 89.043 1.00 75.44 20 PHE B CA 1
ATOM 2867 C C . PHE B 1 20 ? 40.674 89.674 88.179 1.00 76.90 20 PHE B C 1
ATOM 2868 O O . PHE B 1 20 ? 41.014 90.650 87.505 1.00 76.05 20 PHE B O 1
ATOM 2876 N N . THR B 1 21 ? 39.428 89.163 88.159 1.00 71.76 21 THR B N 1
ATOM 2877 C CA . THR B 1 21 ? 38.300 89.740 87.415 1.00 71.48 21 THR B CA 1
ATOM 2878 C C . THR B 1 21 ? 37.369 90.408 88.454 1.00 73.02 21 THR B C 1
ATOM 2879 O O . THR B 1 21 ? 36.484 89.762 89.033 1.00 72.08 21 THR B O 1
ATOM 2883 N N . VAL B 1 22 ? 37.608 91.703 88.707 1.00 67.07 22 VAL B N 1
ATOM 2884 C CA . VAL B 1 22 ? 36.890 92.452 89.735 1.00 65.57 22 VAL B CA 1
ATOM 2885 C C . VAL B 1 22 ? 36.026 93.582 89.162 1.00 67.33 22 VAL B C 1
ATOM 2886 O O . VAL B 1 22 ? 36.225 94.011 88.023 1.00 67.14 22 VAL B O 1
ATOM 2890 N N . LEU B 1 23 ? 35.105 94.099 89.999 1.00 61.71 23 LEU B N 1
ATOM 2891 C CA . LEU B 1 23 ? 34.251 95.251 89.692 1.00 60.00 23 LEU B CA 1
ATOM 2892 C C . LEU B 1 23 ? 35.117 96.491 89.379 1.00 61.88 23 LEU B C 1
ATOM 2893 O O . LEU B 1 23 ? 36.187 96.659 89.967 1.00 60.28 23 LEU B O 1
ATOM 2898 N N . LYS B 1 24 ? 34.644 97.347 88.450 1.00 58.07 24 LYS B N 1
ATOM 2899 C CA . LYS B 1 24 ? 35.319 98.570 88.001 1.00 57.57 24 LYS B CA 1
ATOM 2900 C C . LYS B 1 24 ? 35.596 99.593 89.146 1.00 59.80 24 LYS B C 1
ATOM 2901 O O . LYS B 1 24 ? 36.528 100.390 89.014 1.00 59.57 24 LYS B O 1
ATOM 2907 N N . ARG B 1 25 ? 34.848 99.525 90.277 1.00 54.78 25 ARG B N 1
ATOM 2908 C CA . ARG B 1 25 ? 35.055 100.377 91.465 1.00 53.75 25 ARG B CA 1
ATOM 2909 C C . ARG B 1 25 ? 36.420 100.129 92.142 1.00 58.35 25 ARG B C 1
ATOM 2910 O O . ARG B 1 25 ? 36.903 100.990 92.893 1.00 57.50 25 ARG B O 1
ATOM 2918 N N . TYR B 1 26 ? 37.025 98.947 91.879 1.00 55.66 26 TYR B N 1
ATOM 2919 C CA . TYR B 1 26 ? 38.304 98.514 92.451 1.00 54.80 26 TYR B CA 1
ATOM 2920 C C . TYR B 1 26 ? 39.443 98.618 91.443 1.00 61.92 26 TYR B C 1
ATOM 2921 O O . TYR B 1 26 ? 39.354 98.119 90.330 1.00 60.62 26 TYR B O 1
ATOM 2930 N N . GLN B 1 27 ? 40.499 99.315 91.819 1.00 63.58 27 GLN B N 1
ATOM 2931 C CA . GLN B 1 27 ? 41.593 99.490 90.891 1.00 66.07 27 GLN B CA 1
ATOM 2932 C C . GLN B 1 27 ? 42.943 99.589 91.549 1.00 75.79 27 GLN B C 1
ATOM 2933 O O . GLN B 1 27 ? 43.055 99.864 92.736 1.00 77.80 27 GLN B O 1
ATOM 2939 N N . ASN B 1 28 ? 43.971 99.358 90.747 1.00 73.38 28 ASN B N 1
ATOM 2940 C CA . ASN B 1 28 ? 45.329 99.415 91.227 1.00 72.97 28 ASN B CA 1
ATOM 2941 C C . ASN B 1 28 ? 45.595 98.203 92.089 1.00 75.12 28 ASN B C 1
ATOM 2942 O O . ASN B 1 28 ? 46.166 98.305 93.168 1.00 74.25 28 ASN B O 1
ATOM 2947 N N . LEU B 1 29 ? 45.166 97.048 91.594 1.00 71.09 29 LEU B N 1
ATOM 2948 C CA . LEU B 1 29 ? 45.362 95.799 92.305 1.00 70.75 29 LEU B CA 1
ATOM 2949 C C . LEU B 1 29 ? 46.833 95.430 92.345 1.00 78.91 29 LEU B C 1
ATOM 2950 O O . LEU B 1 29 ? 47.477 95.228 91.324 1.00 78.04 29 LEU B O 1
ATOM 2955 N N . LYS B 1 30 ? 47.336 95.358 93.564 1.00 78.57 30 LYS B N 1
ATOM 2956 C CA . LYS B 1 30 ? 48.726 95.032 93.880 1.00 79.87 30 LYS B CA 1
ATOM 2957 C C . LYS B 1 30 ? 48.725 93.874 94.903 1.00 86.59 30 LYS B C 1
ATOM 2958 O O . LYS B 1 30 ? 48.033 93.985 95.922 1.00 85.84 30 LYS B O 1
ATOM 2964 N N . PRO B 1 31 ? 49.454 92.754 94.659 1.00 84.61 31 PRO B N 1
ATOM 2965 C CA . PRO B 1 31 ? 49.429 91.642 95.624 1.00 84.63 31 PRO B CA 1
ATOM 2966 C C . PRO B 1 31 ? 50.060 91.999 96.971 1.00 88.75 31 PRO B C 1
ATOM 2967 O O . PRO B 1 31 ? 51.027 92.765 97.025 1.00 87.41 31 PRO B O 1
ATOM 2971 N N . ILE B 1 32 ? 49.480 91.460 98.058 1.00 86.21 32 ILE B N 1
ATOM 2972 C CA . ILE B 1 32 ? 49.973 91.669 99.422 1.00 86.41 32 ILE B CA 1
ATOM 2973 C C . ILE B 1 32 ? 50.129 90.324 100.167 1.00 91.92 32 ILE B C 1
ATOM 2974 O O . ILE B 1 32 ? 50.843 90.279 101.170 1.00 91.73 32 ILE B O 1
ATOM 2979 N N . GLY B 1 33 ? 49.503 89.254 99.664 1.00 89.46 33 GLY B N 1
ATOM 2980 C CA . GLY B 1 33 ? 49.592 87.938 100.291 1.00 90.01 33 GLY B CA 1
ATOM 2981 C C . GLY B 1 33 ? 49.207 86.747 99.436 1.00 94.89 33 GLY B C 1
ATOM 2982 O O . GLY B 1 33 ? 48.877 86.903 98.260 1.00 94.36 33 GLY B O 1
ATOM 2983 N N . SER B 1 34 ? 49.265 85.536 100.046 1.00 92.01 34 SER B N 1
ATOM 2984 C CA . SER B 1 34 ? 48.929 84.230 99.459 1.00 123.59 34 SER B CA 1
ATOM 2985 C C . SER B 1 34 ? 48.853 83.165 100.565 1.00 137.58 34 SER B C 1
ATOM 2986 O O . SER B 1 34 ? 48.625 81.982 100.300 1.00 93.40 34 SER B O 1
ATOM 2989 N N . ILE B 1 39 ? 45.093 83.963 97.628 1.00 71.18 39 ILE B N 1
ATOM 2990 C CA . ILE B 1 39 ? 45.823 85.119 97.099 1.00 71.02 39 ILE B CA 1
ATOM 2991 C C . ILE B 1 39 ? 45.029 86.421 97.433 1.00 72.81 39 ILE B C 1
ATOM 2992 O O . ILE B 1 39 ? 43.838 86.523 97.135 1.00 71.31 39 ILE B O 1
ATOM 2997 N N . VAL B 1 40 ? 45.708 87.380 98.106 1.00 69.00 40 VAL B N 1
ATOM 2998 C CA . VAL B 1 40 ? 45.154 88.653 98.584 1.00 68.53 40 VAL B CA 1
ATOM 2999 C C . VAL B 1 40 ? 45.796 89.826 97.847 1.00 72.14 40 VAL B C 1
ATOM 3000 O O . VAL B 1 40 ? 47.019 89.855 97.662 1.00 70.93 40 VAL B O 1
ATOM 3004 N N . CYS B 1 41 ? 44.951 90.813 97.474 1.00 68.26 41 CYS B N 1
ATOM 3005 C CA . CYS B 1 41 ? 45.342 92.027 96.776 1.00 67.60 41 CYS B CA 1
ATOM 3006 C C . CYS B 1 41 ? 44.943 93.267 97.526 1.00 68.03 41 CYS B C 1
ATOM 3007 O O . CYS B 1 41 ? 43.835 93.348 98.049 1.00 67.45 41 CYS B O 1
ATOM 3010 N N . ALA B 1 42 ? 45.828 94.263 97.513 1.00 62.81 42 ALA B N 1
ATOM 3011 C CA . ALA B 1 42 ? 45.503 95.589 98.007 1.00 62.18 42 ALA B CA 1
ATOM 3012 C C . ALA B 1 42 ? 44.908 96.342 96.814 1.00 65.01 42 ALA B C 1
ATOM 3013 O O . ALA B 1 42 ? 45.426 96.240 95.698 1.00 64.00 42 ALA B O 1
ATOM 3015 N N . ALA B 1 43 ? 43.773 97.003 97.024 1.00 61.38 43 ALA B N 1
ATOM 3016 C CA . ALA B 1 43 ? 43.079 97.752 95.982 1.00 61.34 43 ALA B CA 1
ATOM 3017 C C . ALA B 1 43 ? 42.491 99.037 96.552 1.00 65.14 43 ALA B C 1
ATOM 3018 O O . ALA B 1 43 ? 42.402 99.189 97.770 1.00 64.97 43 ALA B O 1
ATOM 3020 N N . TYR B 1 44 ? 42.131 99.975 95.680 1.00 61.33 44 TYR B N 1
ATOM 3021 C CA . TYR B 1 44 ? 41.507 101.236 96.075 1.00 60.70 44 TYR B CA 1
ATOM 3022 C C . TYR B 1 44 ? 40.054 101.219 95.594 1.00 61.32 44 TYR B C 1
ATOM 3023 O O . TYR B 1 44 ? 39.781 100.950 94.419 1.00 59.56 44 TYR B O 1
ATOM 3032 N N . ASP B 1 45 ? 39.132 101.452 96.521 1.00 57.12 45 ASP B N 1
ATOM 3033 C CA . ASP B 1 45 ? 37.707 101.476 96.230 1.00 57.90 45 ASP B CA 1
ATOM 3034 C C . ASP B 1 45 ? 37.289 102.936 95.922 1.00 62.44 45 ASP B C 1
ATOM 3035 O O . ASP B 1 45 ? 37.260 103.784 96.820 1.00 59.82 45 ASP B O 1
ATOM 3040 N N . ALA B 1 46 ? 36.964 103.206 94.638 1.00 60.79 46 ALA B N 1
ATOM 3041 C CA . ALA B 1 46 ? 36.573 104.533 94.138 1.00 61.06 46 ALA B CA 1
ATOM 3042 C C . ALA B 1 46 ? 35.193 104.962 94.643 1.00 65.54 46 ALA B C 1
ATOM 3043 O O . ALA B 1 46 ? 34.910 106.156 94.649 1.00 64.67 46 ALA B O 1
ATOM 3045 N N . ILE B 1 47 ? 34.365 104.012 95.120 1.00 63.43 47 ILE B N 1
ATOM 3046 C CA . ILE B 1 47 ? 33.050 104.326 95.680 1.00 63.89 47 ILE B CA 1
ATOM 3047 C C . ILE B 1 47 ? 33.191 104.712 97.175 1.00 70.81 47 ILE B C 1
ATOM 3048 O O . ILE B 1 47 ? 32.604 105.714 97.598 1.00 70.88 47 ILE B O 1
ATOM 3053 N N . LEU B 1 48 ? 33.963 103.925 97.963 1.00 68.81 48 LEU B N 1
ATOM 3054 C CA . LEU B 1 48 ? 34.170 104.174 99.395 1.00 69.13 48 LEU B CA 1
ATOM 3055 C C . LEU B 1 48 ? 35.298 105.179 99.639 1.00 74.79 48 LEU B C 1
ATOM 3056 O O . LEU B 1 48 ? 35.471 105.633 100.773 1.00 74.79 48 LEU B O 1
ATOM 3061 N N . GLU B 1 49 ? 36.049 105.538 98.571 1.00 72.73 49 GLU B N 1
ATOM 3062 C CA . GLU B 1 49 ? 37.174 106.489 98.569 1.00 73.49 49 GLU B CA 1
ATOM 3063 C C . GLU B 1 49 ? 38.195 106.072 99.647 1.00 76.61 49 GLU B C 1
ATOM 3064 O O . GLU B 1 49 ? 38.538 106.861 100.540 1.00 76.53 49 GLU B O 1
ATOM 3070 N N . ARG B 1 50 ? 38.624 104.792 99.582 1.00 70.66 50 ARG B N 1
ATOM 3071 C CA . ARG B 1 50 ? 39.572 104.193 100.522 1.00 69.68 50 ARG B CA 1
ATOM 3072 C C . ARG B 1 50 ? 40.162 102.894 99.979 1.00 71.12 50 ARG B C 1
ATOM 3073 O O . ARG B 1 50 ? 39.560 102.226 99.132 1.00 71.48 50 ARG B O 1
ATOM 3081 N N . ASN B 1 51 ? 41.332 102.530 100.511 1.00 65.29 51 ASN B N 1
ATOM 3082 C CA . ASN B 1 51 ? 42.040 101.307 100.170 1.00 63.88 51 ASN B CA 1
ATOM 3083 C C . ASN B 1 51 ? 41.349 100.100 100.815 1.00 64.74 51 ASN B C 1
ATOM 3084 O O . ASN B 1 51 ? 40.827 100.192 101.929 1.00 64.52 51 ASN B O 1
ATOM 3089 N N . VAL B 1 52 ? 41.250 99.004 100.064 1.00 58.82 52 VAL B N 1
ATOM 3090 C CA . VAL B 1 52 ? 40.579 97.773 100.506 1.00 57.19 52 VAL B CA 1
ATOM 3091 C C . VAL B 1 52 ? 41.468 96.552 100.248 1.00 58.60 52 VAL B C 1
ATOM 3092 O O . VAL B 1 52 ? 42.433 96.630 99.473 1.00 55.68 52 VAL B O 1
ATOM 3096 N N . ALA B 1 53 ? 41.106 95.414 100.881 1.00 55.20 53 ALA B N 1
ATOM 3097 C CA . ALA B 1 53 ? 41.762 94.125 100.666 1.00 54.34 53 ALA B CA 1
ATOM 3098 C C . ALA B 1 53 ? 40.815 93.244 99.872 1.00 56.98 53 ALA B C 1
ATOM 3099 O O . ALA B 1 53 ? 39.622 93.211 100.175 1.00 56.71 53 ALA B O 1
ATOM 3101 N N . ILE B 1 54 ? 41.313 92.587 98.827 1.00 53.90 54 ILE B N 1
ATOM 3102 C CA . ILE B 1 54 ? 40.495 91.689 98.008 1.00 54.82 54 ILE B CA 1
ATOM 3103 C C . ILE B 1 54 ? 41.150 90.295 97.981 1.00 61.31 54 ILE B C 1
ATOM 3104 O O . ILE B 1 54 ? 42.259 90.139 97.474 1.00 60.88 54 ILE B O 1
ATOM 3109 N N . LYS B 1 55 ? 40.425 89.293 98.491 1.00 61.06 55 LYS B N 1
ATOM 3110 C CA . LYS B 1 55 ? 40.834 87.885 98.523 1.00 62.22 55 LYS B CA 1
ATOM 3111 C C . LYS B 1 55 ? 40.116 87.120 97.421 1.00 68.21 55 LYS B C 1
ATOM 3112 O O . LYS B 1 55 ? 38.895 87.190 97.346 1.00 67.40 55 LYS B O 1
ATOM 3118 N N . LYS B 1 56 ? 40.851 86.391 96.575 1.00 67.93 56 LYS B N 1
ATOM 3119 C CA . LYS B 1 56 ? 40.234 85.552 95.548 1.00 69.12 56 LYS B CA 1
ATOM 3120 C C . LYS B 1 56 ? 40.211 84.099 96.009 1.00 78.14 56 LYS B C 1
ATOM 3121 O O . LYS B 1 56 ? 41.263 83.546 96.332 1.00 77.10 56 LYS B O 1
ATOM 3127 N N . LEU B 1 57 ? 39.017 83.486 96.029 1.00 80.03 57 LEU B N 1
ATOM 3128 C CA . LEU B 1 57 ? 38.834 82.061 96.331 1.00 81.97 57 LEU B CA 1
ATOM 3129 C C . LEU B 1 57 ? 38.561 81.365 94.998 1.00 92.04 57 LEU B C 1
ATOM 3130 O O . LEU B 1 57 ? 37.401 81.227 94.594 1.00 91.41 57 LEU B O 1
ATOM 3135 N N . SER B 1 58 ? 39.642 81.029 94.267 1.00 93.45 58 SER B N 1
ATOM 3136 C CA . SER B 1 58 ? 39.569 80.386 92.952 1.00 95.26 58 SER B CA 1
ATOM 3137 C C . SER B 1 58 ? 39.202 78.913 93.090 1.00 103.10 58 SER B C 1
ATOM 3138 O O . SER B 1 58 ? 39.780 78.210 93.931 1.00 103.57 58 SER B O 1
ATOM 3141 N N . ARG B 1 59 ? 38.221 78.461 92.271 1.00 101.34 59 ARG B N 1
ATOM 3142 C CA . ARG B 1 59 ? 37.678 77.094 92.222 1.00 102.02 59 ARG B CA 1
ATOM 3143 C C . ARG B 1 59 ? 37.612 76.448 93.647 1.00 106.99 59 ARG B C 1
ATOM 3144 O O . ARG B 1 59 ? 38.323 75.470 93.914 1.00 106.09 59 ARG B O 1
ATOM 3152 N N . PRO B 1 60 ? 36.821 77.018 94.599 1.00 104.86 60 PRO B N 1
ATOM 3153 C CA . PRO B 1 60 ? 36.781 76.427 95.947 1.00 105.12 60 PRO B CA 1
ATOM 3154 C C . PRO B 1 60 ? 35.890 75.183 96.020 1.00 110.09 60 PRO B C 1
ATOM 3155 O O . PRO B 1 60 ? 35.994 74.422 96.973 1.00 109.68 60 PRO B O 1
ATOM 3159 N N . PHE B 1 61 ? 35.038 74.968 95.007 1.00 107.62 61 PHE B N 1
ATOM 3160 C CA . PHE B 1 61 ? 34.140 73.818 94.912 1.00 108.01 61 PHE B CA 1
ATOM 3161 C C . PHE B 1 61 ? 34.868 72.564 94.361 1.00 112.16 61 PHE B C 1
ATOM 3162 O O . PHE B 1 61 ? 34.271 71.482 94.334 1.00 111.88 61 PHE B O 1
ATOM 3170 N N . GLN B 1 62 ? 36.148 72.715 93.933 1.00 108.61 62 GLN B N 1
ATOM 3171 C CA . GLN B 1 62 ? 36.986 71.648 93.369 1.00 108.51 62 GLN B CA 1
ATOM 3172 C C . GLN B 1 62 ? 37.273 70.511 94.365 1.00 112.76 62 GLN B C 1
ATOM 3173 O O . GLN B 1 62 ? 37.345 69.352 93.953 1.00 112.57 62 GLN B O 1
ATOM 3179 N N . ASN B 1 63 ? 37.449 70.841 95.653 1.00 109.21 63 ASN B N 1
ATOM 3180 C CA . ASN B 1 63 ? 37.749 69.876 96.714 1.00 108.84 63 ASN B CA 1
ATOM 3181 C C . ASN B 1 63 ? 36.607 69.827 97.737 1.00 112.55 63 ASN B C 1
ATOM 3182 O O . ASN B 1 63 ? 35.665 70.620 97.643 1.00 112.07 63 ASN B O 1
ATOM 3187 N N . GLN B 1 64 ? 36.682 68.890 98.704 1.00 108.88 64 GLN B N 1
ATOM 3188 C CA . GLN B 1 64 ? 35.683 68.765 99.771 1.00 108.49 64 GLN B CA 1
ATOM 3189 C C . GLN B 1 64 ? 36.054 69.693 100.935 1.00 111.39 64 GLN B C 1
ATOM 3190 O O . GLN B 1 64 ? 35.171 70.347 101.497 1.00 110.68 64 GLN B O 1
ATOM 3196 N N . THR B 1 65 ? 37.362 69.774 101.261 1.00 107.60 65 THR B N 1
ATOM 3197 C CA . THR B 1 65 ? 37.909 70.624 102.324 1.00 107.25 65 THR B CA 1
ATOM 3198 C C . THR B 1 65 ? 37.821 72.104 101.923 1.00 109.39 65 THR B C 1
ATOM 3199 O O . THR B 1 65 ? 37.437 72.935 102.749 1.00 109.02 65 THR B O 1
ATOM 3203 N N . HIS B 1 66 ? 38.152 72.420 100.651 1.00 104.35 66 HIS B N 1
ATOM 3204 C CA . HIS B 1 66 ? 38.111 73.769 100.081 1.00 103.51 66 HIS B CA 1
ATOM 3205 C C . HIS B 1 66 ? 36.679 74.339 100.092 1.00 105.11 66 HIS B C 1
ATOM 3206 O O . HIS B 1 66 ? 36.506 75.530 100.354 1.00 104.80 66 HIS B O 1
ATOM 3213 N N . ALA B 1 67 ? 35.665 73.481 99.824 1.00 99.58 67 ALA B N 1
ATOM 3214 C CA . ALA B 1 67 ? 34.242 73.840 99.784 1.00 98.25 67 ALA B CA 1
ATOM 3215 C C . ALA B 1 67 ? 33.692 74.231 101.161 1.00 99.42 67 ALA B C 1
ATOM 3216 O O . ALA B 1 67 ? 32.903 75.174 101.242 1.00 99.11 67 ALA B O 1
ATOM 3218 N N . LYS B 1 68 ? 34.088 73.506 102.232 1.00 93.66 68 LYS B N 1
ATOM 3219 C CA . LYS B 1 68 ? 33.640 73.790 103.599 1.00 92.10 68 LYS B CA 1
ATOM 3220 C C . LYS B 1 68 ? 34.363 75.016 104.166 1.00 91.29 68 LYS B C 1
ATOM 3221 O O . LYS B 1 68 ? 33.749 75.776 104.909 1.00 90.83 68 LYS B O 1
ATOM 3227 N N . ARG B 1 69 ? 35.648 75.213 103.805 1.00 84.52 69 ARG B N 1
ATOM 3228 C CA . ARG B 1 69 ? 36.450 76.363 104.236 1.00 83.02 69 ARG B CA 1
ATOM 3229 C C . ARG B 1 69 ? 35.894 77.665 103.643 1.00 84.08 69 ARG B C 1
ATOM 3230 O O . ARG B 1 69 ? 35.862 78.674 104.340 1.00 82.84 69 ARG B O 1
ATOM 3238 N N . ALA B 1 70 ? 35.439 77.625 102.366 1.00 79.45 70 ALA B N 1
ATOM 3239 C CA . ALA B 1 70 ? 34.832 78.752 101.649 1.00 78.45 70 ALA B CA 1
ATOM 3240 C C . ALA B 1 70 ? 33.486 79.141 102.269 1.00 80.66 70 ALA B C 1
ATOM 3241 O O . ALA B 1 70 ? 33.298 80.308 102.603 1.00 79.59 70 ALA B O 1
ATOM 3243 N N . TYR B 1 71 ? 32.577 78.161 102.471 1.00 76.98 71 TYR B N 1
ATOM 3244 C CA . TYR B 1 71 ? 31.256 78.366 103.069 1.00 76.71 71 TYR B CA 1
ATOM 3245 C C . TYR B 1 71 ? 31.379 78.980 104.471 1.00 78.91 71 TYR B C 1
ATOM 3246 O O . TYR B 1 71 ? 30.693 79.962 104.757 1.00 78.58 71 TYR B O 1
ATOM 3255 N N . ARG B 1 72 ? 32.281 78.431 105.321 1.00 74.26 72 ARG B N 1
ATOM 3256 C CA . ARG B 1 72 ? 32.503 78.895 106.697 1.00 73.38 72 ARG B CA 1
ATOM 3257 C C . ARG B 1 72 ? 33.044 80.319 106.734 1.00 74.61 72 ARG B C 1
ATOM 3258 O O . ARG B 1 72 ? 32.519 81.130 107.492 1.00 73.79 72 ARG B O 1
ATOM 3266 N N . GLU B 1 73 ? 34.044 80.636 105.893 1.00 70.26 73 GLU B N 1
ATOM 3267 C CA . GLU B 1 73 ? 34.624 81.979 105.799 1.00 69.98 73 GLU B CA 1
ATOM 3268 C C . GLU B 1 73 ? 33.531 82.979 105.379 1.00 72.94 73 GLU B C 1
ATOM 3269 O O . GLU B 1 73 ? 33.429 84.039 105.986 1.00 72.35 73 GLU B O 1
ATOM 3275 N N . LEU B 1 74 ? 32.674 82.603 104.405 1.00 69.22 74 LEU B N 1
ATOM 3276 C CA . LEU B 1 74 ? 31.598 83.448 103.884 1.00 68.82 74 LEU B CA 1
ATOM 3277 C C . LEU B 1 74 ? 30.524 83.724 104.915 1.00 72.89 74 LEU B C 1
ATOM 3278 O O . LEU B 1 74 ? 30.224 84.892 105.168 1.00 71.50 74 LEU B O 1
ATOM 3283 N N . VAL B 1 75 ? 29.948 82.657 105.508 1.00 71.10 75 VAL B N 1
ATOM 3284 C CA . VAL B 1 75 ? 28.871 82.752 106.501 1.00 71.05 75 VAL B CA 1
ATOM 3285 C C . VAL B 1 75 ? 29.328 83.564 107.712 1.00 73.86 75 VAL B C 1
ATOM 3286 O O . VAL B 1 75 ? 28.644 84.519 108.059 1.00 73.02 75 VAL B O 1
ATOM 3290 N N . LEU B 1 76 ? 30.490 83.225 108.309 1.00 70.91 76 LEU B N 1
ATOM 3291 C CA . LEU B 1 76 ? 31.019 83.896 109.507 1.00 70.91 76 LEU B CA 1
ATOM 3292 C C . LEU B 1 76 ? 31.364 85.358 109.286 1.00 74.64 76 LEU B C 1
ATOM 3293 O O . LEU B 1 76 ? 31.042 86.172 110.148 1.00 73.58 76 LEU B O 1
ATOM 3298 N N . MET B 1 77 ? 31.991 85.705 108.150 1.00 72.63 77 MET B N 1
ATOM 3299 C CA . MET B 1 77 ? 32.342 87.103 107.870 1.00 73.61 77 MET B CA 1
ATOM 3300 C C . MET B 1 77 ? 31.098 87.983 107.684 1.00 78.67 77 MET B C 1
ATOM 3301 O O . MET B 1 77 ? 31.147 89.174 107.999 1.00 79.31 77 MET B O 1
ATOM 3306 N N . LYS B 1 78 ? 29.977 87.387 107.248 1.00 75.52 78 LYS B N 1
ATOM 3307 C CA . LYS B 1 78 ? 28.704 88.092 107.121 1.00 75.93 78 LYS B CA 1
ATOM 3308 C C . LYS B 1 78 ? 28.074 88.314 108.507 1.00 82.14 78 LYS B C 1
ATOM 3309 O O . LYS B 1 78 ? 27.551 89.397 108.782 1.00 81.81 78 LYS B O 1
ATOM 3315 N N . CYS B 1 79 ? 28.137 87.281 109.375 1.00 80.31 79 CYS B N 1
ATOM 3316 C CA . CYS B 1 79 ? 27.519 87.243 110.702 1.00 81.11 79 CYS B CA 1
ATOM 3317 C C . CYS B 1 79 ? 28.308 87.999 111.770 1.00 83.69 79 CYS B C 1
ATOM 3318 O O . CYS B 1 79 ? 27.703 88.679 112.600 1.00 82.87 79 CYS B O 1
ATOM 3321 N N . VAL B 1 80 ? 29.637 87.842 111.788 1.00 79.52 80 VAL B N 1
ATOM 3322 C CA . VAL B 1 80 ? 30.477 88.473 112.802 1.00 78.48 80 VAL B CA 1
ATOM 3323 C C . VAL B 1 80 ? 30.703 89.948 112.445 1.00 80.70 80 VAL B C 1
ATOM 3324 O O . VAL B 1 80 ? 30.899 90.288 111.276 1.00 81.42 80 VAL B O 1
ATOM 3328 N N . ASN B 1 81 ? 30.634 90.815 113.466 1.00 74.81 81 ASN B N 1
ATOM 3329 C CA . ASN B 1 81 ? 30.834 92.255 113.366 1.00 73.48 81 ASN B CA 1
ATOM 3330 C C . ASN B 1 81 ? 31.346 92.772 114.718 1.00 72.51 81 ASN B C 1
ATOM 3331 O O . ASN B 1 81 ? 30.569 92.958 115.658 1.00 72.81 81 ASN B O 1
ATOM 3336 N N . HIS B 1 82 ? 32.671 92.961 114.804 1.00 64.23 82 HIS B N 1
ATOM 3337 C CA . HIS B 1 82 ? 33.432 93.428 115.968 1.00 61.47 82 HIS B CA 1
ATOM 3338 C C . HIS B 1 82 ? 34.635 94.196 115.445 1.00 61.12 82 HIS B C 1
ATOM 3339 O O . HIS B 1 82 ? 35.162 93.828 114.391 1.00 59.73 82 HIS B O 1
ATOM 3346 N N . LYS B 1 83 ? 35.100 95.225 116.181 1.00 54.93 83 LYS B N 1
ATOM 3347 C CA . LYS B 1 83 ? 36.244 96.047 115.783 1.00 53.90 83 LYS B CA 1
ATOM 3348 C C . LYS B 1 83 ? 37.585 95.260 115.755 1.00 58.44 83 LYS B C 1
ATOM 3349 O O . LYS B 1 83 ? 38.570 95.758 115.188 1.00 57.29 83 LYS B O 1
ATOM 3355 N N . ASN B 1 84 ? 37.628 94.058 116.394 1.00 55.04 84 ASN B N 1
ATOM 3356 C CA . ASN B 1 84 ? 38.836 93.234 116.480 1.00 54.40 84 ASN B CA 1
ATOM 3357 C C . ASN B 1 84 ? 38.755 92.011 115.605 1.00 56.77 84 ASN B C 1
ATOM 3358 O O . ASN B 1 84 ? 39.632 91.154 115.663 1.00 56.23 84 ASN B O 1
ATOM 3363 N N . ILE B 1 85 ? 37.747 91.986 114.731 1.00 54.02 85 ILE B N 1
ATOM 3364 C CA . ILE B 1 85 ? 37.503 90.964 113.714 1.00 54.53 85 ILE B CA 1
ATOM 3365 C C . ILE B 1 85 ? 37.504 91.692 112.355 1.00 61.32 85 ILE B C 1
ATOM 3366 O O . ILE B 1 85 ? 36.871 92.748 112.246 1.00 60.63 85 ILE B O 1
ATOM 3371 N N . ILE B 1 86 ? 38.231 91.164 111.344 1.00 60.31 86 ILE B N 1
ATOM 3372 C CA . ILE B 1 86 ? 38.304 91.804 110.021 1.00 61.41 86 ILE B CA 1
ATOM 3373 C C . ILE B 1 86 ? 36.882 91.938 109.422 1.00 67.42 86 ILE B C 1
ATOM 3374 O O . ILE B 1 86 ? 36.126 90.964 109.356 1.00 67.42 86 ILE B O 1
ATOM 3379 N N . GLY B 1 87 ? 36.527 93.175 109.092 1.00 64.97 87 GLY B N 1
ATOM 3380 C CA . GLY B 1 87 ? 35.208 93.523 108.580 1.00 65.19 87 GLY B CA 1
ATOM 3381 C C . GLY B 1 87 ? 35.018 93.278 107.101 1.00 68.57 87 GLY B C 1
ATOM 3382 O O . GLY B 1 87 ? 35.852 93.694 106.294 1.00 68.03 87 GLY B O 1
ATOM 3383 N N . LEU B 1 88 ? 33.917 92.606 106.736 1.00 64.60 88 LEU B N 1
ATOM 3384 C CA . LEU B 1 88 ? 33.584 92.371 105.334 1.00 64.26 88 LEU B CA 1
ATOM 3385 C C . LEU B 1 88 ? 32.956 93.657 104.735 1.00 65.84 88 LEU B C 1
ATOM 3386 O O . LEU B 1 88 ? 32.132 94.313 105.380 1.00 65.25 88 LEU B O 1
ATOM 3391 N N . LEU B 1 89 ? 33.374 94.018 103.520 1.00 60.36 89 LEU B N 1
ATOM 3392 C CA . LEU B 1 89 ? 32.875 95.207 102.836 1.00 59.67 89 LEU B CA 1
ATOM 3393 C C . LEU B 1 89 ? 31.996 94.832 101.654 1.00 62.98 89 LEU B C 1
ATOM 3394 O O . LEU B 1 89 ? 30.992 95.496 101.407 1.00 62.73 89 LEU B O 1
ATOM 3399 N N . ASN B 1 90 ? 32.358 93.752 100.947 1.00 59.01 90 ASN B N 1
ATOM 3400 C CA . ASN B 1 90 ? 31.671 93.280 99.755 1.00 58.47 90 ASN B CA 1
ATOM 3401 C C . ASN B 1 90 ? 32.039 91.813 99.441 1.00 62.96 90 ASN B C 1
ATOM 3402 O O . ASN B 1 90 ? 33.076 91.317 99.887 1.00 61.36 90 ASN B O 1
ATOM 3407 N N . VAL B 1 91 ? 31.187 91.140 98.652 1.00 60.53 91 VAL B N 1
ATOM 3408 C CA . VAL B 1 91 ? 31.381 89.776 98.147 1.00 61.16 91 VAL B CA 1
ATOM 3409 C C . VAL B 1 91 ? 30.689 89.699 96.783 1.00 65.37 91 VAL B C 1
ATOM 3410 O O . VAL B 1 91 ? 29.502 90.020 96.653 1.00 65.16 91 VAL B O 1
ATOM 3414 N N . PHE B 1 92 ? 31.451 89.305 95.772 1.00 61.87 92 PHE B N 1
ATOM 3415 C CA . PHE B 1 92 ? 30.941 89.208 94.412 1.00 61.79 92 PHE B CA 1
ATOM 3416 C C . PHE B 1 92 ? 31.616 88.066 93.645 1.00 70.54 92 PHE B C 1
ATOM 3417 O O . PHE B 1 92 ? 32.648 87.532 94.069 1.00 69.58 92 PHE B O 1
ATOM 3425 N N . THR B 1 93 ? 31.017 87.729 92.498 1.00 71.00 93 THR B N 1
ATOM 3426 C CA . THR B 1 93 ? 31.476 86.744 91.534 1.00 72.78 93 THR B CA 1
ATOM 3427 C C . THR B 1 93 ? 31.348 87.367 90.125 1.00 81.57 93 THR B C 1
ATOM 3428 O O . THR B 1 93 ? 30.316 87.985 89.832 1.00 81.55 93 THR B O 1
ATOM 3432 N N . PRO B 1 94 ? 32.372 87.238 89.249 1.00 80.63 94 PRO B N 1
ATOM 3433 C CA . PRO B 1 94 ? 32.246 87.808 87.893 1.00 81.39 94 PRO B CA 1
ATOM 3434 C C . PRO B 1 94 ? 31.244 87.051 87.005 1.00 88.97 94 PRO B C 1
ATOM 3435 O O . PRO B 1 94 ? 30.665 87.644 86.085 1.00 89.42 94 PRO B O 1
ATOM 3439 N N . GLN B 1 95 ? 31.042 85.744 87.284 1.00 86.96 95 GLN B N 1
ATOM 3440 C CA . GLN B 1 95 ? 30.171 84.834 86.537 1.00 87.40 95 GLN B CA 1
ATOM 3441 C C . GLN B 1 95 ? 28.702 85.194 86.722 1.00 94.78 95 GLN B C 1
ATOM 3442 O O . GLN B 1 95 ? 28.246 85.410 87.850 1.00 94.25 95 GLN B O 1
ATOM 3448 N N . LYS B 1 96 ? 27.972 85.273 85.592 1.00 93.81 96 LYS B N 1
ATOM 3449 C CA . LYS B 1 96 ? 26.567 85.678 85.539 1.00 94.47 96 LYS B CA 1
ATOM 3450 C C . LYS B 1 96 ? 25.586 84.613 86.045 1.00 100.28 96 LYS B C 1
ATOM 3451 O O . LYS B 1 96 ? 24.543 84.997 86.579 1.00 99.72 96 LYS B O 1
ATOM 3457 N N . SER B 1 97 ? 25.896 83.300 85.884 1.00 98.35 97 SER B N 1
ATOM 3458 C CA . SER B 1 97 ? 24.982 82.226 86.303 1.00 98.64 97 SER B CA 1
ATOM 3459 C C . SER B 1 97 ? 25.627 81.178 87.238 1.00 103.44 97 SER B C 1
ATOM 3460 O O . SER B 1 97 ? 26.851 81.121 87.372 1.00 102.97 97 SER B O 1
ATOM 3463 N N . LEU B 1 98 ? 24.767 80.335 87.859 1.00 100.56 98 LEU B N 1
ATOM 3464 C CA . LEU B 1 98 ? 25.102 79.234 88.767 1.00 100.64 98 LEU B CA 1
ATOM 3465 C C . LEU B 1 98 ? 25.886 78.119 88.027 1.00 104.26 98 LEU B C 1
ATOM 3466 O O . LEU B 1 98 ? 26.658 77.388 88.657 1.00 103.79 98 LEU B O 1
ATOM 3471 N N . GLU B 1 99 ? 25.698 78.022 86.693 1.00 100.40 99 GLU B N 1
ATOM 3472 C CA . GLU B 1 99 ? 26.356 77.062 85.801 1.00 99.83 99 GLU B CA 1
ATOM 3473 C C . GLU B 1 99 ? 27.753 77.568 85.360 1.00 102.19 99 GLU B C 1
ATOM 3474 O O . GLU B 1 99 ? 28.669 76.758 85.193 1.00 101.49 99 GLU B O 1
ATOM 3480 N N . GLU B 1 100 ? 27.902 78.895 85.158 1.00 97.89 100 GLU B N 1
ATOM 3481 C CA . GLU B 1 100 ? 29.158 79.531 84.736 1.00 97.42 100 GLU B CA 1
ATOM 3482 C C . GLU B 1 100 ? 30.109 79.720 85.940 1.00 99.80 100 GLU B C 1
ATOM 3483 O O . GLU B 1 100 ? 31.326 79.802 85.745 1.00 99.13 100 GLU B O 1
ATOM 3489 N N . PHE B 1 101 ? 29.538 79.750 87.173 1.00 95.07 101 PHE B N 1
ATOM 3490 C CA . PHE B 1 101 ? 30.178 79.923 88.484 1.00 94.40 101 PHE B CA 1
ATOM 3491 C C . PHE B 1 101 ? 31.551 79.234 88.587 1.00 97.08 101 PHE B C 1
ATOM 3492 O O . PHE B 1 101 ? 31.674 78.042 88.287 1.00 96.73 101 PHE B O 1
ATOM 3500 N N . GLN B 1 102 ? 32.586 80.016 88.986 1.00 92.07 102 GLN B N 1
ATOM 3501 C CA . GLN B 1 102 ? 33.977 79.561 89.099 1.00 90.99 102 GLN B CA 1
ATOM 3502 C C . GLN B 1 102 ? 34.729 80.160 90.309 1.00 91.95 102 GLN B C 1
ATOM 3503 O O . GLN B 1 102 ? 35.396 79.415 91.034 1.00 91.87 102 GLN B O 1
ATOM 3509 N N . ASP B 1 103 ? 34.667 81.503 90.494 1.00 85.18 103 ASP B N 1
ATOM 3510 C CA . ASP B 1 103 ? 35.411 82.199 91.548 1.00 82.85 103 ASP B CA 1
ATOM 3511 C C . ASP B 1 103 ? 34.538 83.118 92.419 1.00 80.81 103 ASP B C 1
ATOM 3512 O O . ASP B 1 103 ? 33.531 83.659 91.967 1.00 78.90 103 ASP B O 1
ATOM 3517 N N . VAL B 1 104 ? 34.961 83.272 93.687 1.00 74.37 104 VAL B N 1
ATOM 3518 C CA . VAL B 1 104 ? 34.370 84.114 94.732 1.00 72.08 104 VAL B CA 1
ATOM 3519 C C . VAL B 1 104 ? 35.437 85.113 95.187 1.00 71.11 104 VAL B C 1
ATOM 3520 O O . VAL B 1 104 ? 36.561 84.710 95.510 1.00 70.09 104 VAL B O 1
ATOM 3524 N N . TYR B 1 105 ? 35.084 86.407 95.210 1.00 64.24 105 TYR B N 1
ATOM 3525 C CA . TYR B 1 105 ? 35.974 87.462 95.692 1.00 61.89 105 TYR B CA 1
ATOM 3526 C C . TYR B 1 105 ? 35.396 88.048 96.959 1.00 63.61 105 TYR B C 1
ATOM 3527 O O . TYR B 1 105 ? 34.193 88.293 97.021 1.00 62.45 105 TYR B O 1
ATOM 3536 N N . ILE B 1 106 ? 36.241 88.235 97.979 1.00 59.65 106 ILE B N 1
ATOM 3537 C CA . ILE B 1 106 ? 35.856 88.834 99.251 1.00 58.86 106 ILE B CA 1
ATOM 3538 C C . ILE B 1 106 ? 36.603 90.155 99.397 1.00 62.39 106 ILE B C 1
ATOM 3539 O O . ILE B 1 106 ? 37.833 90.201 99.321 1.00 62.56 106 ILE B O 1
ATOM 3544 N N . VAL B 1 107 ? 35.848 91.221 99.617 1.00 57.52 107 VAL B N 1
ATOM 3545 C CA . VAL B 1 107 ? 36.393 92.546 99.849 1.00 56.37 107 VAL B CA 1
ATOM 3546 C C . VAL B 1 107 ? 36.282 92.792 101.343 1.00 58.65 107 VAL B C 1
ATOM 3547 O O . VAL B 1 107 ? 35.233 92.530 101.934 1.00 56.92 107 VAL B O 1
ATOM 3551 N N . MET B 1 108 ? 37.373 93.251 101.957 1.00 55.27 108 MET B N 1
ATOM 3552 C CA . MET B 1 108 ? 37.414 93.499 103.389 1.00 55.71 108 MET B CA 1
ATOM 3553 C C . MET B 1 108 ? 38.330 94.696 103.702 1.00 57.77 108 MET B C 1
ATOM 3554 O O . MET B 1 108 ? 39.044 95.169 102.812 1.00 55.76 108 MET B O 1
ATOM 3559 N N . GLU B 1 109 ? 38.304 95.182 104.968 1.00 55.60 109 GLU B N 1
ATOM 3560 C CA . GLU B 1 109 ? 39.166 96.282 105.441 1.00 55.79 109 GLU B CA 1
ATOM 3561 C C . GLU B 1 109 ? 40.631 95.965 105.186 1.00 59.30 109 GLU B C 1
ATOM 3562 O O . GLU B 1 109 ? 41.032 94.804 105.305 1.00 58.72 109 GLU B O 1
ATOM 3568 N N . LEU B 1 110 ? 41.418 96.976 104.803 1.00 55.87 110 LEU B N 1
ATOM 3569 C CA . LEU B 1 110 ? 42.837 96.794 104.552 1.00 55.86 110 LEU B CA 1
ATOM 3570 C C . LEU B 1 110 ? 43.628 97.276 105.758 1.00 60.39 110 LEU B C 1
ATOM 3571 O O . LEU B 1 110 ? 43.436 98.409 106.222 1.00 60.95 110 LEU B O 1
ATOM 3576 N N . MET B 1 111 ? 44.516 96.416 106.267 1.00 55.32 111 MET B N 1
ATOM 3577 C CA . MET B 1 111 ? 45.360 96.765 107.410 1.00 54.50 111 MET B CA 1
ATOM 3578 C C . MET B 1 111 ? 46.786 96.941 106.921 1.00 58.39 111 MET B C 1
ATOM 3579 O O . MET B 1 111 ? 47.125 96.474 105.833 1.00 58.49 111 MET B O 1
ATOM 3584 N N . ASP B 1 112 ? 47.620 97.623 107.703 1.00 55.48 112 ASP B N 1
ATOM 3585 C CA . ASP B 1 112 ? 48.996 97.926 107.308 1.00 55.86 112 ASP B CA 1
ATOM 3586 C C . ASP B 1 112 ? 49.934 96.704 107.282 1.00 60.51 112 ASP B C 1
ATOM 3587 O O . ASP B 1 112 ? 50.745 96.606 106.360 1.00 60.71 112 ASP B O 1
ATOM 3592 N N . ALA B 1 113 ? 49.847 95.791 108.283 1.00 55.98 113 ALA B N 1
ATOM 3593 C CA . ALA B 1 113 ? 50.798 94.687 108.359 1.00 54.81 113 ALA B CA 1
ATOM 3594 C C . ALA B 1 113 ? 50.294 93.450 109.153 1.00 57.60 113 ALA B C 1
ATOM 3595 O O . ALA B 1 113 ? 49.229 93.469 109.768 1.00 55.58 113 ALA B O 1
ATOM 3597 N N . ASN B 1 114 ? 51.109 92.379 109.103 1.00 54.07 114 ASN B N 1
ATOM 3598 C CA . ASN B 1 114 ? 51.028 91.116 109.845 1.00 54.18 114 ASN B CA 1
ATOM 3599 C C . ASN B 1 114 ? 51.542 91.294 111.223 1.00 56.50 114 ASN B C 1
ATOM 3600 O O . ASN B 1 114 ? 52.369 92.183 111.437 1.00 56.75 114 ASN B O 1
ATOM 3605 N N . LEU B 1 115 ? 51.232 90.341 112.108 1.00 51.72 115 LEU B N 1
ATOM 3606 C CA . LEU B 1 115 ? 51.804 90.325 113.452 1.00 51.66 115 LEU B CA 1
ATOM 3607 C C . LEU B 1 115 ? 53.276 89.811 113.384 1.00 56.16 115 LEU B C 1
ATOM 3608 O O . LEU B 1 115 ? 54.020 89.981 114.347 1.00 54.35 115 LEU B O 1
ATOM 3613 N N . CYS B 1 116 ? 53.705 89.266 112.206 1.00 55.08 116 CYS B N 1
ATOM 3614 C CA . CYS B 1 116 ? 55.080 88.827 111.908 1.00 55.48 116 CYS B CA 1
ATOM 3615 C C . CYS B 1 116 ? 56.072 89.994 112.050 1.00 57.73 116 CYS B C 1
ATOM 3616 O O . CYS B 1 116 ? 57.179 89.799 112.553 1.00 57.02 116 CYS B O 1
ATOM 3619 N N . GLN B 1 117 ? 55.655 91.202 111.621 1.00 53.13 117 GLN B N 1
ATOM 3620 C CA . GLN B 1 117 ? 56.438 92.437 111.730 1.00 52.80 117 GLN B CA 1
ATOM 3621 C C . GLN B 1 117 ? 56.571 92.887 113.167 1.00 55.82 117 GLN B C 1
ATOM 3622 O O . GLN B 1 117 ? 57.600 93.453 113.526 1.00 56.02 117 GLN B O 1
ATOM 3628 N N . VAL B 1 118 ? 55.528 92.658 113.985 1.00 51.22 118 VAL B N 1
ATOM 3629 C CA . VAL B 1 118 ? 55.519 93.029 115.396 1.00 50.07 118 VAL B CA 1
ATOM 3630 C C . VAL B 1 118 ? 56.497 92.120 116.169 1.00 53.84 118 VAL B C 1
ATOM 3631 O O . VAL B 1 118 ? 57.196 92.610 117.047 1.00 52.66 118 VAL B O 1
ATOM 3635 N N . ILE B 1 119 ? 56.586 90.826 115.801 1.00 50.71 119 ILE B N 1
ATOM 3636 C CA . ILE B 1 119 ? 57.487 89.841 116.429 1.00 50.63 119 ILE B CA 1
ATOM 3637 C C . ILE B 1 119 ? 58.971 90.243 116.162 1.00 54.93 119 ILE B C 1
ATOM 3638 O O . ILE B 1 119 ? 59.840 89.980 116.996 1.00 53.83 119 ILE B O 1
ATOM 3643 N N . GLN B 1 120 ? 59.221 90.941 115.032 1.00 52.95 120 GLN B N 1
ATOM 3644 C CA . GLN B 1 120 ? 60.522 91.461 114.607 1.00 53.27 120 GLN B CA 1
ATOM 3645 C C . GLN B 1 120 ? 60.771 92.894 115.144 1.00 59.41 120 GLN B C 1
ATOM 3646 O O . GLN B 1 120 ? 61.712 93.574 114.719 1.00 58.73 120 GLN B O 1
ATOM 3652 N N . MET B 1 121 ? 59.954 93.313 116.116 1.00 58.07 121 MET B N 1
ATOM 3653 C CA . MET B 1 121 ? 60.008 94.607 116.795 1.00 59.34 121 MET B CA 1
ATOM 3654 C C . MET B 1 121 ? 60.162 94.420 118.285 1.00 63.59 121 MET B C 1
ATOM 3655 O O . MET B 1 121 ? 59.655 93.436 118.837 1.00 62.55 121 MET B O 1
ATOM 3660 N N . GLU B 1 122 ? 60.774 95.398 118.949 1.00 61.40 122 GLU B N 1
ATOM 3661 C CA . GLU B 1 122 ? 60.845 95.437 120.402 1.00 62.38 122 GLU B CA 1
ATOM 3662 C C . GLU B 1 122 ? 59.748 96.388 120.870 1.00 65.71 122 GLU B C 1
ATOM 3663 O O . GLU B 1 122 ? 59.704 97.545 120.438 1.00 66.27 122 GLU B O 1
ATOM 3669 N N . LEU B 1 123 ? 58.818 95.874 121.666 1.00 60.26 123 LEU B N 1
ATOM 3670 C CA . LEU B 1 123 ? 57.700 96.641 122.188 1.00 59.58 123 LEU B CA 1
ATOM 3671 C C . LEU B 1 123 ? 57.908 97.047 123.633 1.00 64.71 123 LEU B C 1
ATOM 3672 O O . LEU B 1 123 ? 58.797 96.526 124.314 1.00 65.85 123 LEU B O 1
ATOM 3677 N N . ASP B 1 124 ? 57.048 97.960 124.109 1.00 59.43 124 ASP B N 1
ATOM 3678 C CA . ASP B 1 124 ? 56.958 98.371 125.507 1.00 57.74 124 ASP B CA 1
ATOM 3679 C C . ASP B 1 124 ? 55.738 97.606 126.071 1.00 56.47 124 ASP B C 1
ATOM 3680 O O . ASP B 1 124 ? 54.986 97.002 125.288 1.00 54.67 124 ASP B O 1
ATOM 3685 N N . HIS B 1 125 ? 55.554 97.592 127.397 1.00 51.21 125 HIS B N 1
ATOM 3686 C CA . HIS B 1 125 ? 54.428 96.879 128.009 1.00 50.71 125 HIS B CA 1
ATOM 3687 C C . HIS B 1 125 ? 53.067 97.370 127.491 1.00 57.44 125 HIS B C 1
ATOM 3688 O O . HIS B 1 125 ? 52.186 96.542 127.253 1.00 57.90 125 HIS B O 1
ATOM 3695 N N . GLU B 1 126 ? 52.903 98.701 127.318 1.00 55.60 126 GLU B N 1
ATOM 3696 C CA . GLU B 1 126 ? 51.663 99.338 126.864 1.00 56.34 126 GLU B CA 1
ATOM 3697 C C . GLU B 1 126 ? 51.208 98.799 125.505 1.00 58.15 126 GLU B C 1
ATOM 3698 O O . GLU B 1 126 ? 50.050 98.428 125.380 1.00 57.15 126 GLU B O 1
ATOM 3704 N N . ARG B 1 127 ? 52.116 98.715 124.518 1.00 53.93 127 ARG B N 1
ATOM 3705 C CA . ARG B 1 127 ? 51.777 98.223 123.190 1.00 54.49 127 ARG B CA 1
ATOM 3706 C C . ARG B 1 127 ? 51.553 96.710 123.177 1.00 59.66 127 ARG B C 1
ATOM 3707 O O . ARG B 1 127 ? 50.625 96.270 122.505 1.00 60.45 127 ARG B O 1
ATOM 3715 N N . MET B 1 128 ? 52.318 95.926 123.966 1.00 57.38 128 MET B N 1
ATOM 3716 C CA . MET B 1 128 ? 52.142 94.471 124.027 1.00 57.88 128 MET B CA 1
ATOM 3717 C C . MET B 1 128 ? 50.815 94.105 124.691 1.00 57.94 128 MET B C 1
ATOM 3718 O O . MET B 1 128 ? 50.046 93.297 124.147 1.00 55.94 128 MET B O 1
ATOM 3723 N N . SER B 1 129 ? 50.560 94.703 125.863 1.00 52.87 129 SER B N 1
ATOM 3724 C CA . SER B 1 129 ? 49.332 94.537 126.631 1.00 52.02 129 SER B CA 1
ATOM 3725 C C . SER B 1 129 ? 48.099 94.881 125.780 1.00 55.84 129 SER B C 1
ATOM 3726 O O . SER B 1 129 ? 47.109 94.140 125.791 1.00 56.22 129 SER B O 1
ATOM 3729 N N . TYR B 1 130 ? 48.182 95.997 125.022 1.00 52.07 130 TYR B N 1
ATOM 3730 C CA . TYR B 1 130 ? 47.088 96.487 124.200 1.00 52.67 130 TYR B CA 1
ATOM 3731 C C . TYR B 1 130 ? 46.815 95.547 123.020 1.00 55.59 130 TYR B C 1
ATOM 3732 O O . TYR B 1 130 ? 45.646 95.262 122.740 1.00 54.97 130 TYR B O 1
ATOM 3741 N N . LEU B 1 131 ? 47.880 95.026 122.368 1.00 51.06 131 LEU B N 1
ATOM 3742 C CA . LEU B 1 131 ? 47.743 94.086 121.254 1.00 49.83 131 LEU B CA 1
ATOM 3743 C C . LEU B 1 131 ? 47.054 92.784 121.711 1.00 52.93 131 LEU B C 1
ATOM 3744 O O . LEU B 1 131 ? 46.110 92.327 121.056 1.00 51.92 131 LEU B O 1
ATOM 3749 N N . LEU B 1 132 ? 47.485 92.234 122.864 1.00 49.01 132 LEU B N 1
ATOM 3750 C CA . LEU B 1 132 ? 46.922 91.012 123.426 1.00 48.85 132 LEU B CA 1
ATOM 3751 C C . LEU B 1 132 ? 45.467 91.229 123.859 1.00 53.42 132 LEU B C 1
ATOM 3752 O O . LEU B 1 132 ? 44.637 90.370 123.575 1.00 53.52 132 LEU B O 1
ATOM 3757 N N . TYR B 1 133 ? 45.147 92.387 124.470 1.00 50.63 133 TYR B N 1
ATOM 3758 C CA . TYR B 1 133 ? 43.779 92.777 124.859 1.00 50.59 133 TYR B CA 1
ATOM 3759 C C . TYR B 1 133 ? 42.810 92.715 123.649 1.00 52.39 133 TYR B C 1
ATOM 3760 O O . TYR B 1 133 ? 41.714 92.151 123.765 1.00 50.22 133 TYR B O 1
ATOM 3769 N N . GLN B 1 134 ? 43.245 93.257 122.481 1.00 48.87 134 GLN B N 1
ATOM 3770 C CA . GLN B 1 134 ? 42.467 93.289 121.242 1.00 48.95 134 GLN B CA 1
ATOM 3771 C C . GLN B 1 134 ? 42.289 91.898 120.685 1.00 55.29 134 GLN B C 1
ATOM 3772 O O . GLN B 1 134 ? 41.194 91.554 120.229 1.00 54.77 134 GLN B O 1
ATOM 3778 N N . MET B 1 135 ? 43.354 91.076 120.773 1.00 53.93 135 MET B N 1
ATOM 3779 C CA . MET B 1 135 ? 43.356 89.672 120.365 1.00 54.08 135 MET B CA 1
ATOM 3780 C C . MET B 1 135 ? 42.302 88.914 121.175 1.00 55.60 135 MET B C 1
ATOM 3781 O O . MET B 1 135 ? 41.451 88.233 120.596 1.00 54.31 135 MET B O 1
ATOM 3786 N N . LEU B 1 136 ? 42.303 89.117 122.505 1.00 50.93 136 LEU B N 1
ATOM 3787 C CA . LEU B 1 136 ? 41.358 88.460 123.412 1.00 51.05 136 LEU B CA 1
ATOM 3788 C C . LEU B 1 136 ? 39.910 88.900 123.177 1.00 54.90 136 LEU B C 1
ATOM 3789 O O . LEU B 1 136 ? 39.034 88.033 123.187 1.00 53.28 136 LEU B O 1
ATOM 3794 N N . CYS B 1 137 ? 39.670 90.210 122.898 1.00 52.42 137 CYS B N 1
ATOM 3795 C CA . CYS B 1 137 ? 38.341 90.782 122.604 1.00 52.53 137 CYS B CA 1
ATOM 3796 C C . CYS B 1 137 ? 37.723 90.133 121.374 1.00 55.53 137 CYS B C 1
ATOM 3797 O O . CYS B 1 137 ? 36.544 89.781 121.393 1.00 56.19 137 CYS B O 1
ATOM 3800 N N . GLY B 1 138 ? 38.527 89.971 120.329 1.00 51.44 138 GLY B N 1
ATOM 3801 C CA . GLY B 1 138 ? 38.122 89.319 119.088 1.00 50.42 138 GLY B CA 1
ATOM 3802 C C . GLY B 1 138 ? 37.748 87.865 119.293 1.00 52.35 138 GLY B C 1
ATOM 3803 O O . GLY B 1 138 ? 36.726 87.405 118.780 1.00 52.18 138 GLY B O 1
ATOM 3804 N N . ILE B 1 139 ? 38.575 87.142 120.063 1.00 48.66 139 ILE B N 1
ATOM 3805 C CA . ILE B 1 139 ? 38.408 85.729 120.423 1.00 49.10 139 ILE B CA 1
ATOM 3806 C C . ILE B 1 139 ? 37.125 85.568 121.275 1.00 52.38 139 ILE B C 1
ATOM 3807 O O . ILE B 1 139 ? 36.310 84.678 121.003 1.00 51.94 139 ILE B O 1
ATOM 3812 N N . LYS B 1 140 ? 36.956 86.446 122.279 1.00 49.68 140 LYS B N 1
ATOM 3813 C CA . LYS B 1 140 ? 35.794 86.483 123.173 1.00 51.23 140 LYS B CA 1
ATOM 3814 C C . LYS B 1 140 ? 34.513 86.668 122.331 1.00 58.95 140 LYS B C 1
ATOM 3815 O O . LYS B 1 140 ? 33.533 85.940 122.543 1.00 58.59 140 LYS B O 1
ATOM 3821 N N . HIS B 1 141 ? 34.559 87.583 121.329 1.00 57.03 141 HIS B N 1
ATOM 3822 C CA . HIS B 1 141 ? 33.430 87.811 120.439 1.00 57.75 141 HIS B CA 1
ATOM 3823 C C . HIS B 1 141 ? 33.026 86.531 119.721 1.00 59.78 141 HIS B C 1
ATOM 3824 O O . HIS B 1 141 ? 31.838 86.256 119.651 1.00 61.15 141 HIS B O 1
ATOM 3831 N N . LEU B 1 142 ? 33.989 85.730 119.246 1.00 54.60 142 LEU B N 1
ATOM 3832 C CA . LEU B 1 142 ? 33.714 84.466 118.561 1.00 53.98 142 LEU B CA 1
ATOM 3833 C C . LEU B 1 142 ? 33.279 83.357 119.523 1.00 56.74 142 LEU B C 1
ATOM 3834 O O . LEU B 1 142 ? 32.416 82.555 119.166 1.00 56.22 142 LEU B O 1
ATOM 3839 N N . HIS B 1 143 ? 33.908 83.275 120.705 1.00 52.88 143 HIS B N 1
ATOM 3840 C CA . HIS B 1 143 ? 33.639 82.247 121.719 1.00 52.90 143 HIS B CA 1
ATOM 3841 C C . HIS B 1 143 ? 32.213 82.373 122.277 1.00 56.15 143 HIS B C 1
ATOM 3842 O O . HIS B 1 143 ? 31.571 81.353 122.515 1.00 54.52 143 HIS B O 1
ATOM 3849 N N . SER B 1 144 ? 31.707 83.621 122.427 1.00 54.10 144 SER B N 1
ATOM 3850 C CA . SER B 1 144 ? 30.351 83.935 122.909 1.00 54.36 144 SER B CA 1
ATOM 3851 C C . SER B 1 144 ? 29.251 83.330 122.003 1.00 58.60 144 SER B C 1
ATOM 3852 O O . SER B 1 144 ? 28.118 83.187 122.455 1.00 58.53 144 SER B O 1
ATOM 3855 N N . ALA B 1 145 ? 29.593 82.946 120.747 1.00 55.21 145 ALA B N 1
ATOM 3856 C CA . ALA B 1 145 ? 28.689 82.272 119.804 1.00 55.12 145 ALA B CA 1
ATOM 3857 C C . ALA B 1 145 ? 29.105 80.799 119.602 1.00 60.39 145 ALA B C 1
ATOM 3858 O O . ALA B 1 145 ? 28.557 80.103 118.739 1.00 61.76 145 ALA B O 1
ATOM 3860 N N . GLY B 1 146 ? 30.074 80.353 120.398 1.00 55.98 146 GLY B N 1
ATOM 3861 C CA . GLY B 1 146 ? 30.621 79.004 120.334 1.00 55.68 146 GLY B CA 1
ATOM 3862 C C . GLY B 1 146 ? 31.519 78.784 119.136 1.00 60.34 146 GLY B C 1
ATOM 3863 O O . GLY B 1 146 ? 31.681 77.647 118.696 1.00 60.74 146 GLY B O 1
ATOM 3864 N N . ILE B 1 147 ? 32.092 79.862 118.577 1.00 57.04 147 ILE B N 1
ATOM 3865 C CA . ILE B 1 147 ? 32.978 79.768 117.412 1.00 56.69 147 ILE B CA 1
ATOM 3866 C C . ILE B 1 147 ? 34.433 79.718 117.888 1.00 58.67 147 ILE B C 1
ATOM 3867 O O . ILE B 1 147 ? 34.904 80.605 118.606 1.00 57.57 147 ILE B O 1
ATOM 3872 N N . ILE B 1 148 ? 35.136 78.678 117.471 1.00 54.60 148 ILE B N 1
ATOM 3873 C CA . ILE B 1 148 ? 36.552 78.521 117.772 1.00 54.41 148 ILE B CA 1
ATOM 3874 C C . ILE B 1 148 ? 37.306 78.813 116.482 1.00 56.45 148 ILE B C 1
ATOM 3875 O O . ILE B 1 148 ? 37.010 78.187 115.467 1.00 54.97 148 ILE B O 1
ATOM 3880 N N . HIS B 1 149 ? 38.241 79.785 116.512 1.00 52.71 149 HIS B N 1
ATOM 3881 C CA . HIS B 1 149 ? 39.050 80.179 115.354 1.00 51.88 149 HIS B CA 1
ATOM 3882 C C . HIS B 1 149 ? 39.873 78.996 114.823 1.00 57.39 149 HIS B C 1
ATOM 3883 O O . HIS B 1 149 ? 39.771 78.685 113.633 1.00 57.55 149 HIS B O 1
ATOM 3890 N N . ARG B 1 150 ? 40.657 78.326 115.716 1.00 54.77 150 ARG B N 1
ATOM 3891 C CA . ARG B 1 150 ? 41.481 77.123 115.479 1.00 54.62 150 ARG B CA 1
ATOM 3892 C C . ARG B 1 150 ? 42.827 77.393 114.785 1.00 59.51 150 ARG B C 1
ATOM 3893 O O . ARG B 1 150 ? 43.758 76.587 114.916 1.00 58.86 150 ARG B O 1
ATOM 3901 N N . ASP B 1 151 ? 42.916 78.492 114.031 1.00 56.46 151 ASP B N 1
ATOM 3902 C CA . ASP B 1 151 ? 44.087 78.813 113.228 1.00 56.28 151 ASP B CA 1
ATOM 3903 C C . ASP B 1 151 ? 44.757 80.145 113.639 1.00 55.95 151 ASP B C 1
ATOM 3904 O O . ASP B 1 151 ? 45.366 80.803 112.795 1.00 55.42 151 ASP B O 1
ATOM 3909 N N . LEU B 1 152 ? 44.701 80.522 114.929 1.00 50.45 152 LEU B N 1
ATOM 3910 C CA . LEU B 1 152 ? 45.398 81.734 115.354 1.00 49.76 152 LEU B CA 1
ATOM 3911 C C . LEU B 1 152 ? 46.901 81.509 115.216 1.00 53.17 152 LEU B C 1
ATOM 3912 O O . LEU B 1 152 ? 47.416 80.464 115.614 1.00 53.73 152 LEU B O 1
ATOM 3917 N N . LYS B 1 153 ? 47.554 82.441 114.528 1.00 48.84 153 LYS B N 1
ATOM 3918 C CA . LYS B 1 153 ? 48.971 82.475 114.175 1.00 48.44 153 LYS B CA 1
ATOM 3919 C C . LYS B 1 153 ? 49.313 83.916 113.725 1.00 52.76 153 LYS B C 1
ATOM 3920 O O . LYS B 1 153 ? 48.395 84.670 113.393 1.00 51.20 153 LYS B O 1
ATOM 3926 N N . PRO B 1 154 ? 50.602 84.333 113.796 1.00 50.54 154 PRO B N 1
ATOM 3927 C CA . PRO B 1 154 ? 50.968 85.730 113.457 1.00 49.33 154 PRO B CA 1
ATOM 3928 C C . PRO B 1 154 ? 50.483 86.258 112.096 1.00 52.73 154 PRO B C 1
ATOM 3929 O O . PRO B 1 154 ? 50.093 87.417 112.036 1.00 52.48 154 PRO B O 1
ATOM 3933 N N . SER B 1 155 ? 50.462 85.431 111.032 1.00 49.53 155 SER B N 1
ATOM 3934 C CA . SER B 1 155 ? 50.012 85.861 109.690 1.00 48.82 155 SER B CA 1
ATOM 3935 C C . SER B 1 155 ? 48.482 86.005 109.589 1.00 53.68 155 SER B C 1
ATOM 3936 O O . SER B 1 155 ? 47.980 86.593 108.615 1.00 53.20 155 SER B O 1
ATOM 3939 N N . ASN B 1 156 ? 47.747 85.467 110.585 1.00 49.64 156 ASN B N 1
ATOM 3940 C CA . ASN B 1 156 ? 46.289 85.559 110.647 1.00 49.31 156 ASN B CA 1
ATOM 3941 C C . ASN B 1 156 ? 45.852 86.714 111.559 1.00 51.56 156 ASN B C 1
ATOM 3942 O O . ASN B 1 156 ? 44.673 86.872 111.862 1.00 52.12 156 ASN B O 1
ATOM 3947 N N . ILE B 1 157 ? 46.798 87.518 111.988 1.00 47.79 157 ILE B N 1
ATOM 3948 C CA . ILE B 1 157 ? 46.521 88.666 112.838 1.00 48.27 157 ILE B CA 1
ATOM 3949 C C . ILE B 1 157 ? 47.134 89.878 112.150 1.00 53.08 157 ILE B C 1
ATOM 3950 O O . ILE B 1 157 ? 48.306 89.858 111.775 1.00 53.98 157 ILE B O 1
ATOM 3955 N N . VAL B 1 158 ? 46.322 90.897 111.926 1.00 49.33 158 VAL B N 1
ATOM 3956 C CA . VAL B 1 158 ? 46.754 92.103 111.245 1.00 48.63 158 VAL B CA 1
ATOM 3957 C C . VAL B 1 158 ? 46.646 93.321 112.171 1.00 51.24 158 VAL B C 1
ATOM 3958 O O . VAL B 1 158 ? 45.797 93.375 113.056 1.00 48.43 158 VAL B O 1
ATOM 3962 N N . VAL B 1 159 ? 47.554 94.277 111.956 1.00 49.91 159 VAL B N 1
ATOM 3963 C CA . VAL B 1 159 ? 47.684 95.508 112.708 1.00 50.80 159 VAL B CA 1
ATOM 3964 C C . VAL B 1 159 ? 47.732 96.722 111.772 1.00 57.52 159 VAL B C 1
ATOM 3965 O O . VAL B 1 159 ? 48.013 96.602 110.574 1.00 57.17 159 VAL B O 1
ATOM 3969 N N . LYS B 1 160 ? 47.492 97.897 112.363 1.00 55.29 160 LYS B N 1
ATOM 3970 C CA . LYS B 1 160 ? 47.582 99.208 111.750 1.00 55.54 160 LYS B CA 1
ATOM 3971 C C . LYS B 1 160 ? 48.584 100.012 112.567 1.00 59.66 160 LYS B C 1
ATOM 3972 O O . LYS B 1 160 ? 48.734 99.746 113.762 1.00 59.24 160 LYS B O 1
ATOM 3978 N N . SER B 1 161 ? 49.243 101.002 111.941 1.00 56.81 161 SER B N 1
ATOM 3979 C CA . SER B 1 161 ? 50.246 101.881 112.560 1.00 57.32 161 SER B CA 1
ATOM 3980 C C . SER B 1 161 ? 49.763 102.576 113.872 1.00 61.00 161 SER B C 1
ATOM 3981 O O . SER B 1 161 ? 50.605 102.973 114.667 1.00 60.20 161 SER B O 1
ATOM 3984 N N . ASP B 1 162 ? 48.443 102.667 114.133 1.00 58.83 162 ASP B N 1
ATOM 3985 C CA . ASP B 1 162 ? 47.946 103.272 115.380 1.00 59.38 162 ASP B CA 1
ATOM 3986 C C . ASP B 1 162 ? 47.797 102.211 116.507 1.00 64.49 162 ASP B C 1
ATOM 3987 O O . ASP B 1 162 ? 47.076 102.451 117.486 1.00 64.51 162 ASP B O 1
ATOM 3992 N N . CYS B 1 163 ? 48.463 101.036 116.340 1.00 61.09 163 CYS B N 1
ATOM 3993 C CA . CYS B 1 163 ? 48.510 99.898 117.272 1.00 61.21 163 CYS B CA 1
ATOM 3994 C C . CYS B 1 163 ? 47.121 99.210 117.423 1.00 62.62 163 CYS B C 1
ATOM 3995 O O . CYS B 1 163 ? 46.828 98.618 118.469 1.00 61.67 163 CYS B O 1
ATOM 3998 N N . THR B 1 164 ? 46.286 99.244 116.361 1.00 57.42 164 THR B N 1
ATOM 3999 C CA . THR B 1 164 ? 44.989 98.557 116.385 1.00 56.15 164 THR B CA 1
ATOM 4000 C C . THR B 1 164 ? 45.180 97.173 115.756 1.00 57.09 164 THR B C 1
ATOM 4001 O O . THR B 1 164 ? 46.105 96.981 114.967 1.00 56.68 164 THR B O 1
ATOM 4005 N N . LEU B 1 165 ? 44.334 96.206 116.140 1.00 51.06 165 LEU B N 1
ATOM 4006 C CA . LEU B 1 165 ? 44.488 94.821 115.729 1.00 50.46 165 LEU B CA 1
ATOM 4007 C C . LEU B 1 165 ? 43.157 94.176 115.315 1.00 52.71 165 LEU B C 1
ATOM 4008 O O . LEU B 1 165 ? 42.117 94.457 115.918 1.00 52.19 165 LEU B O 1
ATOM 4013 N N . LYS B 1 166 ? 43.222 93.257 114.333 1.00 47.43 166 LYS B N 1
ATOM 4014 C CA . LYS B 1 166 ? 42.087 92.475 113.831 1.00 47.32 166 LYS B CA 1
ATOM 4015 C C . LYS B 1 166 ? 42.507 91.053 113.475 1.00 51.04 166 LYS B C 1
ATOM 4016 O O . LYS B 1 166 ? 43.624 90.836 112.992 1.00 48.03 166 LYS B O 1
ATOM 4022 N N . ILE B 1 167 ? 41.585 90.096 113.689 1.00 50.58 167 ILE B N 1
ATOM 4023 C CA . ILE B 1 167 ? 41.740 88.670 113.360 1.00 51.61 167 ILE B CA 1
ATOM 4024 C C . ILE B 1 167 ? 41.249 88.439 111.922 1.00 56.73 167 ILE B C 1
ATOM 4025 O O . ILE B 1 167 ? 40.156 88.881 111.575 1.00 54.81 167 ILE B O 1
ATOM 4030 N N . LEU B 1 168 ? 42.005 87.663 111.140 1.00 57.60 168 LEU B N 1
ATOM 4031 C CA . LEU B 1 168 ? 41.802 87.419 109.715 1.00 60.23 168 LEU B CA 1
ATOM 4032 C C . LEU B 1 168 ? 41.008 86.156 109.226 1.00 71.06 168 LEU B C 1
ATOM 4033 O O . LEU B 1 168 ? 39.896 86.335 108.742 1.00 73.60 168 LEU B O 1
ATOM 4038 N N . ASP B 1 169 ? 41.617 84.949 109.171 1.00 69.37 169 ASP B N 1
ATOM 4039 C CA . ASP B 1 169 ? 41.074 83.753 108.486 1.00 69.48 169 ASP B CA 1
ATOM 4040 C C . ASP B 1 169 ? 40.031 82.923 109.278 1.00 72.86 169 ASP B C 1
ATOM 4041 O O . ASP B 1 169 ? 40.343 82.375 110.335 1.00 71.62 169 ASP B O 1
ATOM 4046 N N . PHE B 1 170 ? 38.834 82.728 108.675 1.00 70.08 170 PHE B N 1
ATOM 4047 C CA . PHE B 1 170 ? 37.725 81.980 109.282 1.00 70.50 170 PHE B CA 1
ATOM 4048 C C . PHE B 1 170 ? 37.401 80.666 108.547 1.00 73.37 170 PHE B C 1
ATOM 4049 O O . PHE B 1 170 ? 36.399 80.014 108.869 1.00 73.70 170 PHE B O 1
ATOM 4057 N N . GLY B 1 171 ? 38.311 80.240 107.667 1.00 68.46 171 GLY B N 1
ATOM 4058 C CA . GLY B 1 171 ? 38.212 78.989 106.923 1.00 67.82 171 GLY B CA 1
ATOM 4059 C C . GLY B 1 171 ? 38.158 77.750 107.803 1.00 69.61 171 GLY B C 1
ATOM 4060 O O . GLY B 1 171 ? 37.475 76.782 107.458 1.00 68.92 171 GLY B O 1
ATOM 4061 N N . LEU B 1 172 ? 38.840 77.782 108.970 1.00 64.38 172 LEU B N 1
ATOM 4062 C CA . LEU B 1 172 ? 38.845 76.644 109.896 1.00 63.43 172 LEU B CA 1
ATOM 4063 C C . LEU B 1 172 ? 37.911 76.842 111.099 1.00 67.92 172 LEU B C 1
ATOM 4064 O O . LEU B 1 172 ? 37.646 75.873 111.815 1.00 66.93 172 LEU B O 1
ATOM 4069 N N . ALA B 1 173 ? 37.406 78.078 111.305 1.00 65.42 173 ALA B N 1
ATOM 4070 C CA . ALA B 1 173 ? 36.544 78.453 112.424 1.00 65.55 173 ALA B CA 1
ATOM 4071 C C . ALA B 1 173 ? 35.234 77.676 112.438 1.00 72.12 173 ALA B C 1
ATOM 4072 O O . ALA B 1 173 ? 34.580 77.550 111.402 1.00 72.61 173 ALA B O 1
ATOM 4074 N N . ARG B 1 174 ? 34.879 77.121 113.618 1.00 68.78 174 ARG B N 1
ATOM 4075 C CA . ARG B 1 174 ? 33.675 76.308 113.836 1.00 68.40 174 ARG B CA 1
ATOM 4076 C C . ARG B 1 174 ? 33.374 76.120 115.333 1.00 73.96 174 ARG B C 1
ATOM 4077 O O . ARG B 1 174 ? 34.004 76.746 116.185 1.00 72.50 174 ARG B O 1
ATOM 4085 N N . THR B 1 175 ? 32.418 75.234 115.645 1.00 73.43 175 THR B N 1
ATOM 4086 C CA . THR B 1 175 ? 32.021 74.904 117.018 1.00 74.30 175 THR B CA 1
ATOM 4087 C C . THR B 1 175 ? 32.920 73.769 117.555 1.00 80.68 175 THR B C 1
ATOM 4088 O O . THR B 1 175 ? 33.628 73.125 116.768 1.00 80.71 175 THR B O 1
ATOM 4092 N N . ALA B 1 176 ? 32.926 73.560 118.896 1.00 78.29 176 ALA B N 1
ATOM 4093 C CA . ALA B 1 176 ? 33.734 72.531 119.566 1.00 78.38 176 ALA B CA 1
ATOM 4094 C C . ALA B 1 176 ? 33.389 71.135 119.062 1.00 83.71 176 ALA B C 1
ATOM 4095 O O . ALA B 1 176 ? 32.224 70.855 118.764 1.00 83.50 176 ALA B O 1
ATOM 4097 N N . GLY B 1 177 ? 34.423 70.304 118.918 1.00 81.28 177 GLY B N 1
ATOM 4098 C CA . GLY B 1 177 ? 34.304 68.935 118.427 1.00 115.79 177 GLY B CA 1
ATOM 4099 C C . GLY B 1 177 ? 35.623 68.350 117.968 1.00 131.09 177 GLY B C 1
ATOM 4100 O O . GLY B 1 177 ? 36.282 67.632 118.720 1.00 86.20 177 GLY B O 1
ATOM 4101 N N . PRO B 1 184 ? 42.692 67.139 110.776 1.00 89.73 184 PRO B N 1
ATOM 4102 C CA . PRO B 1 184 ? 43.597 67.122 111.926 1.00 89.12 184 PRO B CA 1
ATOM 4103 C C . PRO B 1 184 ? 44.812 68.104 111.681 1.00 89.68 184 PRO B C 1
ATOM 4104 O O . PRO B 1 184 ? 45.095 68.821 112.684 1.00 91.41 184 PRO B O 1
ATOM 4108 N N . TYR B 1 185 ? 45.282 68.290 110.449 1.00 66.44 185 TYR B N 1
ATOM 4109 C CA . TYR B 1 185 ? 46.615 68.916 110.129 1.00 57.49 185 TYR B CA 1
ATOM 4110 C C . TYR B 1 185 ? 46.566 70.171 109.671 1.00 70.72 185 TYR B C 1
ATOM 4111 O O . TYR B 1 185 ? 47.531 70.839 109.017 1.00 76.18 185 TYR B O 1
ATOM 4120 N N . VAL B 1 186 ? 45.276 70.571 109.665 1.00 69.41 186 VAL B N 1
ATOM 4121 C CA . VAL B 1 186 ? 44.691 71.729 109.180 1.00 68.07 186 VAL B CA 1
ATOM 4122 C C . VAL B 1 186 ? 45.348 72.917 109.902 1.00 66.33 186 VAL B C 1
ATOM 4123 O O . VAL B 1 186 ? 45.648 73.931 109.273 1.00 65.67 186 VAL B O 1
ATOM 4127 N N . VAL B 1 187 ? 45.592 72.769 111.211 1.00 58.87 187 VAL B N 1
ATOM 4128 C CA . VAL B 1 187 ? 46.205 73.772 112.071 1.00 56.90 187 VAL B CA 1
ATOM 4129 C C . VAL B 1 187 ? 47.726 73.765 111.827 1.00 57.50 187 VAL B C 1
ATOM 4130 O O . VAL B 1 187 ? 48.315 72.694 111.661 1.00 57.47 187 VAL B O 1
ATOM 4134 N N . THR B 1 188 ? 48.337 74.972 111.776 1.00 50.23 188 THR B N 1
ATOM 4135 C CA . THR B 1 188 ? 49.767 75.202 111.595 1.00 48.57 188 THR B CA 1
ATOM 4136 C C . THR B 1 188 ? 50.507 74.635 112.803 1.00 49.60 188 THR B C 1
ATOM 4137 O O . THR B 1 188 ? 50.231 75.034 113.939 1.00 49.02 188 THR B O 1
ATOM 4141 N N . ARG B 1 189 ? 51.439 73.703 112.517 1.00 44.40 189 ARG B N 1
ATOM 4142 C CA . ARG B 1 189 ? 52.238 72.873 113.407 1.00 44.22 189 ARG B CA 1
ATOM 4143 C C . ARG B 1 189 ? 52.620 73.505 114.749 1.00 45.97 189 ARG B C 1
ATOM 4144 O O . ARG B 1 189 ? 52.304 72.914 115.783 1.00 44.30 189 ARG B O 1
ATOM 4152 N N . TYR B 1 190 ? 53.298 74.671 114.720 1.00 41.18 190 TYR B N 1
ATOM 4153 C CA . TYR B 1 190 ? 53.874 75.345 115.887 1.00 40.59 190 TYR B CA 1
ATOM 4154 C C . TYR B 1 190 ? 52.848 75.895 116.870 1.00 43.53 190 TYR B C 1
ATOM 4155 O O . TYR B 1 190 ? 53.199 76.178 118.013 1.00 41.66 190 TYR B O 1
ATOM 4164 N N . TYR B 1 191 ? 51.609 76.081 116.426 1.00 41.07 191 TYR B N 1
ATOM 4165 C CA . TYR B 1 191 ? 50.558 76.683 117.253 1.00 41.48 191 TYR B CA 1
ATOM 4166 C C . TYR B 1 191 ? 49.499 75.655 117.653 1.00 46.15 191 TYR B C 1
ATOM 4167 O O . TYR B 1 191 ? 48.565 76.024 118.358 1.00 46.21 191 TYR B O 1
ATOM 4176 N N . ARG B 1 192 ? 49.677 74.365 117.244 1.00 42.22 192 ARG B N 1
ATOM 4177 C CA . ARG B 1 192 ? 48.767 73.256 117.564 1.00 42.11 192 ARG B CA 1
ATOM 4178 C C . ARG B 1 192 ? 48.805 72.984 119.052 1.00 46.69 192 ARG B C 1
ATOM 4179 O O . ARG B 1 192 ? 49.889 72.824 119.622 1.00 47.15 192 ARG B O 1
ATOM 4187 N N . ALA B 1 193 ? 47.637 72.974 119.679 1.00 41.91 193 ALA B N 1
ATOM 4188 C CA . ALA B 1 193 ? 47.476 72.721 121.098 1.00 40.35 193 ALA B CA 1
ATOM 4189 C C . ALA B 1 193 ? 47.655 71.237 121.391 1.00 46.22 193 ALA B C 1
ATOM 4190 O O . ALA B 1 193 ? 47.482 70.405 120.484 1.00 45.38 193 ALA B O 1
ATOM 4192 N N . PRO B 1 194 ? 48.005 70.857 122.643 1.00 44.96 194 PRO B N 1
ATOM 4193 C CA . PRO B 1 194 ? 48.185 69.417 122.944 1.00 45.43 194 PRO B CA 1
ATOM 4194 C C . PRO B 1 194 ? 47.005 68.530 122.507 1.00 50.26 194 PRO B C 1
ATOM 4195 O O . PRO B 1 194 ? 47.236 67.439 121.967 1.00 50.97 194 PRO B O 1
ATOM 4199 N N . GLU B 1 195 ? 45.757 69.020 122.681 1.00 45.61 195 GLU B N 1
ATOM 4200 C CA . GLU B 1 195 ? 44.514 68.322 122.310 1.00 45.64 195 GLU B CA 1
ATOM 4201 C C . GLU B 1 195 ? 44.399 68.156 120.786 1.00 50.78 195 GLU B C 1
ATOM 4202 O O . GLU B 1 195 ? 43.792 67.187 120.326 1.00 50.85 195 GLU B O 1
ATOM 4208 N N . VAL B 1 196 ? 45.014 69.066 120.008 1.00 47.76 196 VAL B N 1
ATOM 4209 C CA . VAL B 1 196 ? 45.033 68.993 118.541 1.00 47.27 196 VAL B CA 1
ATOM 4210 C C . VAL B 1 196 ? 46.155 68.013 118.108 1.00 51.64 196 VAL B C 1
ATOM 4211 O O . VAL B 1 196 ? 45.918 67.148 117.260 1.00 50.77 196 VAL B O 1
ATOM 4215 N N . ILE B 1 197 ? 47.353 68.135 118.716 1.00 48.16 197 ILE B N 1
ATOM 4216 C CA . ILE B 1 197 ? 48.475 67.225 118.447 1.00 48.05 197 ILE B CA 1
ATOM 4217 C C . ILE B 1 197 ? 48.067 65.771 118.780 1.00 52.82 197 ILE B C 1
ATOM 4218 O O . ILE B 1 197 ? 48.415 64.855 118.026 1.00 51.77 197 ILE B O 1
ATOM 4223 N N . LEU B 1 198 ? 47.348 65.563 119.918 1.00 49.32 198 LEU B N 1
ATOM 4224 C CA . LEU B 1 198 ? 47.057 64.213 120.417 1.00 48.19 198 LEU B CA 1
ATOM 4225 C C . LEU B 1 198 ? 45.640 63.666 120.136 1.00 55.53 198 LEU B C 1
ATOM 4226 O O . LEU B 1 198 ? 45.278 62.623 120.701 1.00 55.21 198 LEU B O 1
ATOM 4231 N N . GLY B 1 199 ? 44.900 64.304 119.229 1.00 54.16 199 GLY B N 1
ATOM 4232 C CA . GLY B 1 199 ? 43.585 63.829 118.791 1.00 54.04 199 GLY B CA 1
ATOM 4233 C C . GLY B 1 199 ? 42.505 63.747 119.849 1.00 58.90 199 GLY B C 1
ATOM 4234 O O . GLY B 1 199 ? 41.650 62.860 119.812 1.00 58.57 199 GLY B O 1
ATOM 4235 N N . MET B 1 200 ? 42.541 64.666 120.799 1.00 56.59 200 MET B N 1
ATOM 4236 C CA . MET B 1 200 ? 41.538 64.763 121.845 1.00 56.70 200 MET B CA 1
ATOM 4237 C C . MET B 1 200 ? 40.438 65.695 121.358 1.00 65.04 200 MET B C 1
ATOM 4238 O O . MET B 1 200 ? 40.527 66.259 120.259 1.00 64.22 200 MET B O 1
ATOM 4243 N N . GLY B 1 201 ? 39.428 65.892 122.186 1.00 64.80 201 GLY B N 1
ATOM 4244 C CA . GLY B 1 201 ? 38.390 66.852 121.864 1.00 65.57 201 GLY B CA 1
ATOM 4245 C C . GLY B 1 201 ? 38.906 68.234 122.209 1.00 70.32 201 GLY B C 1
ATOM 4246 O O . GLY B 1 201 ? 39.615 68.396 123.212 1.00 69.24 201 GLY B O 1
ATOM 4247 N N . TYR B 1 202 ? 38.586 69.234 121.366 1.00 67.42 202 TYR B N 1
ATOM 4248 C CA . TYR B 1 202 ? 38.984 70.608 121.652 1.00 66.96 202 TYR B CA 1
ATOM 4249 C C . TYR B 1 202 ? 37.777 71.415 122.052 1.00 69.03 202 TYR B C 1
ATOM 4250 O O . TYR B 1 202 ? 36.681 71.197 121.540 1.00 67.54 202 TYR B O 1
ATOM 4259 N N . LYS B 1 203 ? 37.980 72.329 122.998 1.00 66.06 203 LYS B N 1
ATOM 4260 C CA . LYS B 1 203 ? 36.955 73.260 123.470 1.00 65.37 203 LYS B CA 1
ATOM 4261 C C . LYS B 1 203 ? 37.394 74.663 123.033 1.00 67.57 203 LYS B C 1
ATOM 4262 O O . LYS B 1 203 ? 38.186 74.772 122.097 1.00 67.16 203 LYS B O 1
ATOM 4268 N N . GLU B 1 204 ? 36.881 75.716 123.673 1.00 62.65 204 GLU B N 1
ATOM 4269 C CA . GLU B 1 204 ? 37.174 77.099 123.300 1.00 61.79 204 GLU B CA 1
ATOM 4270 C C . GLU B 1 204 ? 38.631 77.501 123.625 1.00 63.56 204 GLU B C 1
ATOM 4271 O O . GLU B 1 204 ? 39.301 78.081 122.761 1.00 61.80 204 GLU B O 1
ATOM 4277 N N . ASN B 1 205 ? 39.129 77.164 124.844 1.00 58.34 205 ASN B N 1
ATOM 4278 C CA . ASN B 1 205 ? 40.486 77.527 125.252 1.00 56.84 205 ASN B CA 1
ATOM 4279 C C . ASN B 1 205 ? 41.591 76.832 124.422 1.00 55.68 205 ASN B C 1
ATOM 4280 O O . ASN B 1 205 ? 42.756 77.017 124.749 1.00 54.84 205 ASN B O 1
ATOM 4285 N N . VAL B 1 206 ? 41.250 76.142 123.307 1.00 50.65 206 VAL B N 1
ATOM 4286 C CA . VAL B 1 206 ? 42.261 75.608 122.368 1.00 49.65 206 VAL B CA 1
ATOM 4287 C C . VAL B 1 206 ? 42.980 76.818 121.711 1.00 52.35 206 VAL B C 1
ATOM 4288 O O . VAL B 1 206 ? 44.193 76.801 121.444 1.00 51.83 206 VAL B O 1
ATOM 4292 N N . ASP B 1 207 ? 42.197 77.895 121.497 1.00 46.76 207 ASP B N 1
ATOM 4293 C CA . ASP B 1 207 ? 42.624 79.175 121.000 1.00 45.74 207 ASP B CA 1
ATOM 4294 C C . ASP B 1 207 ? 43.528 79.874 121.991 1.00 48.01 207 ASP B C 1
ATOM 4295 O O . ASP B 1 207 ? 44.373 80.668 121.561 1.00 47.13 207 ASP B O 1
ATOM 4300 N N . LEU B 1 208 ? 43.369 79.633 123.292 1.00 36.48 208 LEU B N 1
ATOM 4301 C CA . LEU B 1 208 ? 44.251 80.282 124.272 1.00 39.66 208 LEU B CA 1
ATOM 4302 C C . LEU B 1 208 ? 45.647 79.696 124.291 1.00 45.74 208 LEU B C 1
ATOM 4303 O O . LEU B 1 208 ? 46.588 80.395 124.707 1.00 49.87 208 LEU B O 1
ATOM 4308 N N . TRP B 1 209 ? 45.809 78.483 123.847 1.00 45.04 209 TRP B N 1
ATOM 4309 C CA . TRP B 1 209 ? 47.137 77.931 123.689 1.00 44.67 209 TRP B CA 1
ATOM 4310 C C . TRP B 1 209 ? 47.833 78.674 122.531 1.00 47.33 209 TRP B C 1
ATOM 4311 O O . TRP B 1 209 ? 49.007 79.023 122.681 1.00 47.61 209 TRP B O 1
ATOM 4322 N N . SER B 1 210 ? 47.135 78.950 121.436 1.00 43.26 210 SER B N 1
ATOM 4323 C CA . SER B 1 210 ? 47.656 79.682 120.288 1.00 43.19 210 SER B CA 1
ATOM 4324 C C . SER B 1 210 ? 48.133 81.060 120.695 1.00 46.15 210 SER B C 1
ATOM 4325 O O . SER B 1 210 ? 49.218 81.426 120.283 1.00 47.34 210 SER B O 1
ATOM 4328 N N . VAL B 1 211 ? 47.353 81.789 121.543 1.00 41.33 211 VAL B N 1
ATOM 4329 C CA . VAL B 1 211 ? 47.664 83.119 122.069 1.00 41.52 211 VAL B CA 1
ATOM 4330 C C . VAL B 1 211 ? 48.963 83.067 122.894 1.00 45.88 211 VAL B C 1
ATOM 4331 O O . VAL B 1 211 ? 49.786 83.959 122.739 1.00 44.62 211 VAL B O 1
ATOM 4335 N N . GLY B 1 212 ? 49.155 82.024 123.709 1.00 42.81 212 GLY B N 1
ATOM 4336 C CA . GLY B 1 212 ? 50.383 81.823 124.475 1.00 41.31 212 GLY B CA 1
ATOM 4337 C C . GLY B 1 212 ? 51.600 81.629 123.581 1.00 44.57 212 GLY B C 1
ATOM 4338 O O . GLY B 1 212 ? 52.690 82.118 123.900 1.00 43.12 212 GLY B O 1
ATOM 4339 N N . CYS B 1 213 ? 51.418 80.942 122.419 1.00 40.81 213 CYS B N 1
ATOM 4340 C CA . CYS B 1 213 ? 52.507 80.718 121.450 1.00 39.53 213 CYS B CA 1
ATOM 4341 C C . CYS B 1 213 ? 52.866 82.022 120.762 1.00 45.70 213 CYS B C 1
ATOM 4342 O O . CYS B 1 213 ? 54.047 82.336 120.643 1.00 45.53 213 CYS B O 1
ATOM 4345 N N . ILE B 1 214 ? 51.843 82.802 120.367 1.00 44.08 214 ILE B N 1
ATOM 4346 C CA . ILE B 1 214 ? 51.951 84.128 119.750 1.00 43.90 214 ILE B CA 1
ATOM 4347 C C . ILE B 1 214 ? 52.602 85.095 120.748 1.00 44.83 214 ILE B C 1
ATOM 4348 O O . ILE B 1 214 ? 53.572 85.777 120.407 1.00 42.96 214 ILE B O 1
ATOM 4353 N N . MET B 1 215 ? 52.070 85.136 121.979 1.00 42.45 215 MET B N 1
ATOM 4354 C CA . MET B 1 215 ? 52.575 86.000 123.041 1.00 43.81 215 MET B CA 1
ATOM 4355 C C . MET B 1 215 ? 54.043 85.649 123.366 1.00 49.68 215 MET B C 1
ATOM 4356 O O . MET B 1 215 ? 54.881 86.547 123.425 1.00 50.08 215 MET B O 1
ATOM 4361 N N . GLY B 1 216 ? 54.336 84.360 123.524 1.00 45.99 216 GLY B N 1
ATOM 4362 C CA . GLY B 1 216 ? 55.698 83.889 123.753 1.00 46.41 216 GLY B CA 1
ATOM 4363 C C . GLY B 1 216 ? 56.656 84.245 122.626 1.00 47.26 216 GLY B C 1
ATOM 4364 O O . GLY B 1 216 ? 57.809 84.588 122.885 1.00 44.65 216 GLY B O 1
ATOM 4365 N N . GLU B 1 217 ? 56.186 84.139 121.366 1.00 43.59 217 GLU B N 1
ATOM 4366 C CA . GLU B 1 217 ? 56.962 84.482 120.167 1.00 43.81 217 GLU B CA 1
ATOM 4367 C C . GLU B 1 217 ? 57.226 86.010 120.101 1.00 48.12 217 GLU B C 1
ATOM 4368 O O . GLU B 1 217 ? 58.305 86.398 119.673 1.00 48.37 217 GLU B O 1
ATOM 4374 N N . MET B 1 218 ? 56.269 86.863 120.558 1.00 45.26 218 MET B N 1
ATOM 4375 C CA . MET B 1 218 ? 56.410 88.330 120.635 1.00 46.15 218 MET B CA 1
ATOM 4376 C C . MET B 1 218 ? 57.501 88.714 121.627 1.00 50.24 218 MET B C 1
ATOM 4377 O O . MET B 1 218 ? 58.273 89.650 121.387 1.00 48.90 218 MET B O 1
ATOM 4382 N N . VAL B 1 219 ? 57.574 87.956 122.730 1.00 46.80 219 VAL B N 1
ATOM 4383 C CA . VAL B 1 219 ? 58.553 88.143 123.797 1.00 46.61 219 VAL B CA 1
ATOM 4384 C C . VAL B 1 219 ? 59.949 87.625 123.374 1.00 52.16 219 VAL B C 1
ATOM 4385 O O . VAL B 1 219 ? 60.905 88.383 123.507 1.00 52.12 219 VAL B O 1
ATOM 4389 N N . CYS B 1 220 ? 60.076 86.372 122.867 1.00 49.01 220 CYS B N 1
ATOM 4390 C CA A CYS B 1 220 ? 61.403 85.866 122.539 0.50 49.13 220 CYS B CA 1
ATOM 4391 C CA B CYS B 1 220 ? 61.366 85.788 122.506 0.50 48.06 220 CYS B CA 1
ATOM 4392 C C . CYS B 1 220 ? 61.795 86.119 121.078 1.00 51.75 220 CYS B C 1
ATOM 4393 O O . CYS B 1 220 ? 62.973 85.954 120.755 1.00 50.65 220 CYS B O 1
ATOM 4398 N N . HIS B 1 221 ? 60.847 86.588 120.213 1.00 48.24 221 HIS B N 1
ATOM 4399 C CA . HIS B 1 221 ? 61.066 86.936 118.776 1.00 46.72 221 HIS B CA 1
ATOM 4400 C C . HIS B 1 221 ? 61.463 85.718 117.954 1.00 52.57 221 HIS B C 1
ATOM 4401 O O . HIS B 1 221 ? 62.066 85.843 116.888 1.00 53.37 221 HIS B O 1
ATOM 4408 N N . LYS B 1 222 ? 61.118 84.538 118.463 1.00 50.05 222 LYS B N 1
ATOM 4409 C CA . LYS B 1 222 ? 61.382 83.237 117.861 1.00 50.15 222 LYS B CA 1
ATOM 4410 C C . LYS B 1 222 ? 60.239 82.330 118.199 1.00 51.84 222 LYS B C 1
ATOM 4411 O O . LYS B 1 222 ? 59.612 82.510 119.253 1.00 50.34 222 LYS B O 1
ATOM 4417 N N . ILE B 1 223 ? 59.944 81.377 117.293 1.00 47.55 223 ILE B N 1
ATOM 4418 C CA . ILE B 1 223 ? 58.917 80.363 117.474 1.00 47.47 223 ILE B CA 1
ATOM 4419 C C . ILE B 1 223 ? 59.238 79.583 118.758 1.00 50.44 223 ILE B C 1
ATOM 4420 O O . ILE B 1 223 ? 60.364 79.118 118.962 1.00 50.33 223 ILE B O 1
ATOM 4425 N N . LEU B 1 224 ? 58.242 79.522 119.633 1.00 47.01 224 LEU B N 1
ATOM 4426 C CA . LEU B 1 224 ? 58.282 78.895 120.944 1.00 47.08 224 LEU B CA 1
ATOM 4427 C C . LEU B 1 224 ? 58.501 77.379 120.873 1.00 46.66 224 LEU B C 1
ATOM 4428 O O . LEU B 1 224 ? 59.389 76.876 121.562 1.00 45.86 224 LEU B O 1
ATOM 4433 N N . PHE B 1 225 ? 57.694 76.654 120.064 1.00 40.44 225 PHE B N 1
ATOM 4434 C CA . PHE B 1 225 ? 57.810 75.200 119.942 1.00 38.74 225 PHE B CA 1
ATOM 4435 C C . PHE B 1 225 ? 58.086 74.837 118.513 1.00 40.69 225 PHE B C 1
ATOM 4436 O O . PHE B 1 225 ? 57.158 74.555 117.766 1.00 39.90 225 PHE B O 1
ATOM 4444 N N . PRO B 1 226 ? 59.366 74.866 118.090 1.00 38.05 226 PRO B N 1
ATOM 4445 C CA . PRO B 1 226 ? 59.658 74.633 116.667 1.00 38.55 226 PRO B CA 1
ATOM 4446 C C . PRO B 1 226 ? 59.821 73.153 116.262 1.00 44.03 226 PRO B C 1
ATOM 4447 O O . PRO B 1 226 ? 60.902 72.737 115.879 1.00 44.51 226 PRO B O 1
ATOM 4451 N N . GLY B 1 227 ? 58.724 72.392 116.275 1.00 42.94 227 GLY B N 1
ATOM 4452 C CA . GLY B 1 227 ? 58.718 70.985 115.871 1.00 42.40 227 GLY B CA 1
ATOM 4453 C C . GLY B 1 227 ? 59.109 70.822 114.417 1.00 44.75 227 GLY B C 1
ATOM 4454 O O . GLY B 1 227 ? 58.727 71.633 113.568 1.00 43.05 227 GLY B O 1
ATOM 4455 N N . ARG B 1 228 ? 59.893 69.797 114.127 1.00 41.85 228 ARG B N 1
ATOM 4456 C CA . ARG B 1 228 ? 60.392 69.540 112.776 1.00 42.15 228 ARG B CA 1
ATOM 4457 C C . ARG B 1 228 ? 59.379 68.747 111.934 1.00 44.41 228 ARG B C 1
ATOM 4458 O O . ARG B 1 228 ? 59.562 68.599 110.736 1.00 44.40 228 ARG B O 1
ATOM 4466 N N . ASP B 1 229 ? 58.347 68.209 112.586 1.00 40.57 229 ASP B N 1
ATOM 4467 C CA . ASP B 1 229 ? 57.230 67.472 112.005 1.00 41.29 229 ASP B CA 1
ATOM 4468 C C . ASP B 1 229 ? 56.105 67.383 113.066 1.00 44.69 229 ASP B C 1
ATOM 4469 O O . ASP B 1 229 ? 56.284 67.880 114.183 1.00 43.74 229 ASP B O 1
ATOM 4474 N N . TYR B 1 230 ? 54.951 66.805 112.700 1.00 41.27 230 TYR B N 1
ATOM 4475 C CA . TYR B 1 230 ? 53.759 66.737 113.546 1.00 41.87 230 TYR B CA 1
ATOM 4476 C C . TYR B 1 230 ? 53.953 65.888 114.827 1.00 44.29 230 TYR B C 1
ATOM 4477 O O . TYR B 1 230 ? 53.350 66.202 115.855 1.00 41.97 230 TYR B O 1
ATOM 4486 N N . ILE B 1 231 ? 54.844 64.889 114.781 1.00 40.96 231 ILE B N 1
ATOM 4487 C CA . ILE B 1 231 ? 55.140 64.045 115.925 1.00 40.39 231 ILE B CA 1
ATOM 4488 C C . ILE B 1 231 ? 56.226 64.744 116.775 1.00 44.15 231 ILE B C 1
ATOM 4489 O O . ILE B 1 231 ? 56.049 64.845 117.996 1.00 44.68 231 ILE B O 1
ATOM 4494 N N . ASP B 1 232 ? 57.305 65.284 116.137 1.00 39.36 232 ASP B N 1
ATOM 4495 C CA . ASP B 1 232 ? 58.366 66.002 116.851 1.00 39.07 232 ASP B CA 1
ATOM 4496 C C . ASP B 1 232 ? 57.807 67.256 117.569 1.00 43.29 232 ASP B C 1
ATOM 4497 O O . ASP B 1 232 ? 58.402 67.765 118.531 1.00 41.09 232 ASP B O 1
ATOM 4502 N N . GLN B 1 233 ? 56.647 67.747 117.088 1.00 39.70 233 GLN B N 1
ATOM 4503 C CA . GLN B 1 233 ? 55.956 68.849 117.725 1.00 39.09 233 GLN B CA 1
ATOM 4504 C C . GLN B 1 233 ? 55.619 68.540 119.200 1.00 43.63 233 GLN B C 1
ATOM 4505 O O . GLN B 1 233 ? 55.744 69.429 120.030 1.00 42.70 233 GLN B O 1
ATOM 4511 N N . TRP B 1 234 ? 55.227 67.283 119.527 1.00 41.53 234 TRP B N 1
ATOM 4512 C CA . TRP B 1 234 ? 54.920 66.891 120.901 1.00 40.27 234 TRP B CA 1
ATOM 4513 C C . TRP B 1 234 ? 56.201 66.908 121.775 1.00 42.12 234 TRP B C 1
ATOM 4514 O O . TRP B 1 234 ? 56.153 67.343 122.928 1.00 41.18 234 TRP B O 1
ATOM 4525 N N . ASN B 1 235 ? 57.346 66.521 121.192 1.00 38.03 235 ASN B N 1
ATOM 4526 C CA . ASN B 1 235 ? 58.644 66.542 121.851 1.00 38.30 235 ASN B CA 1
ATOM 4527 C C . ASN B 1 235 ? 59.072 67.949 122.278 1.00 42.71 235 ASN B C 1
ATOM 4528 O O . ASN B 1 235 ? 59.682 68.088 123.331 1.00 40.77 235 ASN B O 1
ATOM 4533 N N . LYS B 1 236 ? 58.768 68.980 121.465 1.00 40.37 236 LYS B N 1
ATOM 4534 C CA . LYS B 1 236 ? 59.161 70.364 121.742 1.00 40.05 236 LYS B CA 1
ATOM 4535 C C . LYS B 1 236 ? 58.411 70.931 122.935 1.00 44.69 236 LYS B C 1
ATOM 4536 O O . LYS B 1 236 ? 58.971 71.708 123.711 1.00 44.57 236 LYS B O 1
ATOM 4542 N N . VAL B 1 237 ? 57.145 70.536 123.067 1.00 41.19 237 VAL B N 1
ATOM 4543 C CA . VAL B 1 237 ? 56.236 70.978 124.113 1.00 40.69 237 VAL B CA 1
ATOM 4544 C C . VAL B 1 237 ? 56.648 70.391 125.463 1.00 42.71 237 VAL B C 1
ATOM 4545 O O . VAL B 1 237 ? 56.725 71.152 126.422 1.00 42.35 237 VAL B O 1
ATOM 4549 N N . ILE B 1 238 ? 56.928 69.071 125.526 1.00 39.33 238 ILE B N 1
ATOM 4550 C CA . ILE B 1 238 ? 57.238 68.374 126.774 1.00 39.14 238 ILE B CA 1
ATOM 4551 C C . ILE B 1 238 ? 58.583 68.740 127.272 1.00 43.49 238 ILE B C 1
ATOM 4552 O O . ILE B 1 238 ? 58.764 68.792 128.482 1.00 42.71 238 ILE B O 1
ATOM 4557 N N . GLU B 1 239 ? 59.534 69.009 126.363 1.00 41.09 239 GLU B N 1
ATOM 4558 C CA . GLU B 1 239 ? 60.869 69.388 126.762 1.00 39.91 239 GLU B CA 1
ATOM 4559 C C . GLU B 1 239 ? 60.851 70.741 127.498 1.00 43.34 239 GLU B C 1
ATOM 4560 O O . GLU B 1 239 ? 61.511 70.888 128.533 1.00 42.24 239 GLU B O 1
ATOM 4566 N N . GLN B 1 240 ? 60.086 71.715 126.970 1.00 40.26 240 GLN B N 1
ATOM 4567 C CA . GLN B 1 240 ? 59.972 73.029 127.584 1.00 40.22 240 GLN B CA 1
ATOM 4568 C C . GLN B 1 240 ? 59.019 73.031 128.799 1.00 44.16 240 GLN B C 1
ATOM 4569 O O . GLN B 1 240 ? 59.357 73.582 129.841 1.00 42.27 240 GLN B O 1
ATOM 4575 N N . LEU B 1 241 ? 57.845 72.406 128.667 1.00 41.30 241 LEU B N 1
ATOM 4576 C CA . LEU B 1 241 ? 56.824 72.494 129.701 1.00 42.14 241 LEU B CA 1
ATOM 4577 C C . LEU B 1 241 ? 56.841 71.372 130.740 1.00 47.91 241 LEU B C 1
ATOM 4578 O O . LEU B 1 241 ? 56.385 71.588 131.867 1.00 47.98 241 LEU B O 1
ATOM 4583 N N . GLY B 1 242 ? 57.368 70.219 130.356 1.00 43.55 242 GLY B N 1
ATOM 4584 C CA . GLY B 1 242 ? 57.457 69.037 131.194 1.00 42.38 242 GLY B CA 1
ATOM 4585 C C . GLY B 1 242 ? 56.458 67.991 130.770 1.00 43.36 242 GLY B C 1
ATOM 4586 O O . GLY B 1 242 ? 55.425 68.316 130.188 1.00 40.73 242 GLY B O 1
ATOM 4587 N N . THR B 1 243 ? 56.752 66.723 131.069 1.00 40.95 243 THR B N 1
ATOM 4588 C CA . THR B 1 243 ? 55.827 65.613 130.830 1.00 40.87 243 THR B CA 1
ATOM 4589 C C . THR B 1 243 ? 54.509 65.902 131.588 1.00 47.07 243 THR B C 1
ATOM 4590 O O . THR B 1 243 ? 54.571 66.311 132.755 1.00 44.78 243 THR B O 1
ATOM 4594 N N . PRO B 1 244 ? 53.328 65.779 130.927 1.00 47.34 244 PRO B N 1
ATOM 4595 C CA . PRO B 1 244 ? 52.062 66.071 131.630 1.00 48.87 244 PRO B CA 1
ATOM 4596 C C . PRO B 1 244 ? 51.745 65.054 132.745 1.00 58.00 244 PRO B C 1
ATOM 4597 O O . PRO B 1 244 ? 52.336 63.968 132.791 1.00 56.52 244 PRO B O 1
ATOM 4601 N N . CYS B 1 245 ? 50.815 65.435 133.646 1.00 58.71 245 CYS B N 1
ATOM 4602 C CA . CYS B 1 245 ? 50.350 64.670 134.803 1.00 60.35 245 CYS B CA 1
ATOM 4603 C C . CYS B 1 245 ? 49.545 63.450 134.377 1.00 60.61 245 CYS B C 1
ATOM 4604 O O . CYS B 1 245 ? 48.933 63.438 133.331 1.00 58.36 245 CYS B O 1
ATOM 4607 N N . PRO B 1 246 ? 49.488 62.436 135.263 1.00 57.77 246 PRO B N 1
ATOM 4608 C CA . PRO B 1 246 ? 48.744 61.202 134.966 1.00 57.30 246 PRO B CA 1
ATOM 4609 C C . PRO B 1 246 ? 47.284 61.443 134.724 1.00 59.03 246 PRO B C 1
ATOM 4610 O O . PRO B 1 246 ? 46.691 60.739 133.922 1.00 59.77 246 PRO B O 1
ATOM 4614 N N . GLU B 1 247 ? 46.702 62.426 135.405 1.00 42.44 247 GLU B N 1
ATOM 4615 C CA . GLU B 1 247 ? 45.298 62.703 135.191 1.00 51.48 247 GLU B CA 1
ATOM 4616 C C . GLU B 1 247 ? 45.058 63.232 133.739 1.00 53.67 247 GLU B C 1
ATOM 4617 O O . GLU B 1 247 ? 43.988 62.961 133.187 1.00 59.74 247 GLU B O 1
ATOM 4623 N N . PHE B 1 248 ? 46.024 63.887 133.120 1.00 51.58 248 PHE B N 1
ATOM 4624 C CA . PHE B 1 248 ? 45.912 64.241 131.709 1.00 49.56 248 PHE B CA 1
ATOM 4625 C C . PHE B 1 248 ? 46.040 62.980 130.831 1.00 53.23 248 PHE B C 1
ATOM 4626 O O . PHE B 1 248 ? 45.325 62.884 129.824 1.00 51.58 248 PHE B O 1
ATOM 4634 N N . MET B 1 249 ? 46.960 62.062 131.169 1.00 51.56 249 MET B N 1
ATOM 4635 C CA . MET B 1 249 ? 47.247 60.810 130.455 1.00 52.70 249 MET B CA 1
ATOM 4636 C C . MET B 1 249 ? 46.002 59.927 130.299 1.00 56.71 249 MET B C 1
ATOM 4637 O O . MET B 1 249 ? 45.835 59.322 129.248 1.00 56.93 249 MET B O 1
ATOM 4642 N N . LYS B 1 250 ? 45.131 59.868 131.329 1.00 53.63 250 LYS B N 1
ATOM 4643 C CA . LYS B 1 250 ? 43.892 59.070 131.326 1.00 53.83 250 LYS B CA 1
ATOM 4644 C C . LYS B 1 250 ? 42.863 59.629 130.337 1.00 57.73 250 LYS B C 1
ATOM 4645 O O . LYS B 1 250 ? 42.046 58.867 129.829 1.00 57.90 250 LYS B O 1
ATOM 4651 N N . LYS B 1 251 ? 42.951 60.933 130.006 1.00 53.24 251 LYS B N 1
ATOM 4652 C CA . LYS B 1 251 ? 42.059 61.582 129.050 1.00 52.61 251 LYS B CA 1
ATOM 4653 C C . LYS B 1 251 ? 42.445 61.244 127.594 1.00 55.38 251 LYS B C 1
ATOM 4654 O O . LYS B 1 251 ? 41.688 61.560 126.683 1.00 54.95 251 LYS B O 1
ATOM 4660 N N . LEU B 1 252 ? 43.613 60.614 127.375 1.00 52.03 252 LEU B N 1
ATOM 4661 C CA . LEU B 1 252 ? 44.073 60.246 126.035 1.00 51.64 252 LEU B CA 1
ATOM 4662 C C . LEU B 1 252 ? 43.452 58.944 125.549 1.00 56.83 252 LEU B C 1
ATOM 4663 O O . LEU B 1 252 ? 43.194 58.054 126.359 1.00 56.26 252 LEU B O 1
ATOM 4668 N N . GLN B 1 253 ? 43.271 58.806 124.212 1.00 55.38 253 GLN B N 1
ATOM 4669 C CA . GLN B 1 253 ? 42.791 57.563 123.594 1.00 56.07 253 GLN B CA 1
ATOM 4670 C C . GLN B 1 253 ? 43.857 56.475 123.830 1.00 60.03 253 GLN B C 1
ATOM 4671 O O . GLN B 1 253 ? 45.042 56.825 123.841 1.00 60.56 253 GLN B O 1
ATOM 4677 N N . PRO B 1 254 ? 43.470 55.202 124.122 1.00 55.30 254 PRO B N 1
ATOM 4678 C CA . PRO B 1 254 ? 44.471 54.175 124.499 1.00 53.99 254 PRO B CA 1
ATOM 4679 C C . PRO B 1 254 ? 45.732 54.072 123.620 1.00 52.66 254 PRO B C 1
ATOM 4680 O O . PRO B 1 254 ? 46.820 53.880 124.168 1.00 51.85 254 PRO B O 1
ATOM 4684 N N . THR B 1 255 ? 45.589 54.183 122.289 1.00 47.66 255 THR B N 1
ATOM 4685 C CA . THR B 1 255 ? 46.667 54.106 121.297 1.00 46.81 255 THR B CA 1
ATOM 4686 C C . THR B 1 255 ? 47.680 55.255 121.505 1.00 49.04 255 THR B C 1
ATOM 4687 O O . THR B 1 255 ? 48.880 55.010 121.605 1.00 46.85 255 THR B O 1
ATOM 4691 N N . VAL B 1 256 ? 47.167 56.495 121.555 1.00 44.17 256 VAL B N 1
ATOM 4692 C CA . VAL B 1 256 ? 47.933 57.725 121.716 1.00 43.48 256 VAL B CA 1
ATOM 4693 C C . VAL B 1 256 ? 48.592 57.729 123.075 1.00 47.09 256 VAL B C 1
ATOM 4694 O O . VAL B 1 256 ? 49.773 58.052 123.182 1.00 47.18 256 VAL B O 1
ATOM 4698 N N . ARG B 1 257 ? 47.861 57.261 124.091 1.00 42.59 257 ARG B N 1
ATOM 4699 C CA . ARG B 1 257 ? 48.323 57.235 125.457 1.00 43.13 257 ARG B CA 1
ATOM 4700 C C . ARG B 1 257 ? 49.541 56.335 125.625 1.00 46.56 257 ARG B C 1
ATOM 4701 O O . ARG B 1 257 ? 50.457 56.685 126.371 1.00 45.88 257 ARG B O 1
ATOM 4709 N N . THR B 1 258 ? 49.571 55.220 124.934 1.00 43.14 258 THR B N 1
ATOM 4710 C CA . THR B 1 258 ? 50.714 54.319 125.012 1.00 40.89 258 THR B CA 1
ATOM 4711 C C . THR B 1 258 ? 51.944 55.008 124.449 1.00 47.05 258 THR B C 1
ATOM 4712 O O . THR B 1 258 ? 53.000 54.913 125.074 1.00 48.01 258 THR B O 1
ATOM 4716 N N . TYR B 1 259 ? 51.821 55.739 123.353 1.00 42.04 259 TYR B N 1
ATOM 4717 C CA . TYR B 1 259 ? 52.957 56.462 122.816 1.00 40.33 259 TYR B CA 1
ATOM 4718 C C . TYR B 1 259 ? 53.420 57.612 123.733 1.00 42.92 259 TYR B C 1
ATOM 4719 O O . TYR B 1 259 ? 54.632 57.808 123.859 1.00 43.59 259 TYR B O 1
ATOM 4728 N N . VAL B 1 260 ? 52.513 58.365 124.335 1.00 36.16 260 VAL B N 1
ATOM 4729 C CA . VAL B 1 260 ? 52.862 59.483 125.182 1.00 35.41 260 VAL B CA 1
ATOM 4730 C C . VAL B 1 260 ? 53.535 59.008 126.486 1.00 40.61 260 VAL B C 1
ATOM 4731 O O . VAL B 1 260 ? 54.495 59.635 126.959 1.00 40.02 260 VAL B O 1
ATOM 4735 N N . GLU B 1 261 ? 53.063 57.899 127.041 1.00 39.51 261 GLU B N 1
ATOM 4736 C CA . GLU B 1 261 ? 53.658 57.355 128.262 1.00 40.90 261 GLU B CA 1
ATOM 4737 C C . GLU B 1 261 ? 55.028 56.703 127.984 1.00 42.74 261 GLU B C 1
ATOM 4738 O O . GLU B 1 261 ? 55.828 56.608 128.900 1.00 42.60 261 GLU B O 1
ATOM 4744 N N . ASN B 1 262 ? 55.304 56.294 126.721 1.00 38.84 262 ASN B N 1
ATOM 4745 C CA . ASN B 1 262 ? 56.545 55.633 126.300 1.00 39.09 262 ASN B CA 1
ATOM 4746 C C . ASN B 1 262 ? 57.666 56.631 126.003 1.00 43.59 262 ASN B C 1
ATOM 4747 O O . ASN B 1 262 ? 58.813 56.224 125.821 1.00 43.58 262 ASN B O 1
ATOM 4752 N N . ARG B 1 263 ? 57.325 57.922 125.922 1.00 39.06 263 ARG B N 1
ATOM 4753 C CA . ARG B 1 263 ? 58.268 58.988 125.649 1.00 38.31 263 ARG B CA 1
ATOM 4754 C C . ARG B 1 263 ? 59.233 59.139 126.828 1.00 42.59 263 ARG B C 1
ATOM 4755 O O . ARG B 1 263 ? 58.818 58.857 127.972 1.00 41.20 263 ARG B O 1
ATOM 4763 N N . PRO B 1 264 ? 60.480 59.658 126.600 1.00 37.80 264 PRO B N 1
ATOM 4764 C CA . PRO B 1 264 ? 61.349 59.964 127.758 1.00 37.95 264 PRO B CA 1
ATOM 4765 C C . PRO B 1 264 ? 60.641 60.994 128.615 1.00 44.86 264 PRO B C 1
ATOM 4766 O O . PRO B 1 264 ? 59.792 61.743 128.109 1.00 44.99 264 PRO B O 1
ATOM 4770 N N . LYS B 1 265 ? 60.932 60.986 129.909 1.00 43.06 265 LYS B N 1
ATOM 4771 C CA . LYS B 1 265 ? 60.325 61.894 130.869 1.00 43.39 265 LYS B CA 1
ATOM 4772 C C . LYS B 1 265 ? 61.095 63.203 130.924 1.00 47.15 265 LYS B C 1
ATOM 4773 O O . LYS B 1 265 ? 62.323 63.205 130.934 1.00 45.97 265 LYS B O 1
ATOM 4779 N N . TYR B 1 266 ? 60.362 64.320 130.967 1.00 44.67 266 TYR B N 1
ATOM 4780 C CA . TYR B 1 266 ? 60.955 65.651 131.078 1.00 43.28 266 TYR B CA 1
ATOM 4781 C C . TYR B 1 266 ? 60.399 66.355 132.249 1.00 46.45 266 TYR B C 1
ATOM 4782 O O . TYR B 1 266 ? 59.189 66.337 132.456 1.00 47.08 266 TYR B O 1
ATOM 4791 N N . ALA B 1 267 ? 61.268 67.027 132.984 1.00 42.66 267 ALA B N 1
ATOM 4792 C CA . ALA B 1 267 ? 60.878 67.864 134.110 1.00 42.55 267 ALA B CA 1
ATOM 4793 C C . ALA B 1 267 ? 60.327 69.217 133.590 1.00 46.96 267 ALA B C 1
ATOM 4794 O O . ALA B 1 267 ? 59.447 69.807 134.220 1.00 46.30 267 ALA B O 1
ATOM 4796 N N . GLY B 1 268 ? 60.878 69.694 132.467 1.00 43.34 268 GLY B N 1
ATOM 4797 C CA . GLY B 1 268 ? 60.529 70.978 131.879 1.00 43.24 268 GLY B CA 1
ATOM 4798 C C . GLY B 1 268 ? 61.242 72.123 132.576 1.00 47.69 268 GLY B C 1
ATOM 4799 O O . GLY B 1 268 ? 62.061 71.890 133.467 1.00 46.64 268 GLY B O 1
ATOM 4800 N N . TYR B 1 269 ? 60.974 73.370 132.167 1.00 45.52 269 TYR B N 1
ATOM 4801 C CA . TYR B 1 269 ? 61.647 74.521 132.799 1.00 46.22 269 TYR B CA 1
ATOM 4802 C C . TYR B 1 269 ? 60.637 75.464 133.427 1.00 49.88 269 TYR B C 1
ATOM 4803 O O . TYR B 1 269 ? 59.484 75.518 132.983 1.00 48.09 269 TYR B O 1
ATOM 4812 N N . SER B 1 270 ? 61.061 76.206 134.473 1.00 47.69 270 SER B N 1
ATOM 4813 C CA . SER B 1 270 ? 60.189 77.216 135.102 1.00 46.98 270 SER B CA 1
ATOM 4814 C C . SER B 1 270 ? 59.898 78.363 134.088 1.00 47.99 270 SER B C 1
ATOM 4815 O O . SER B 1 270 ? 60.643 78.554 133.125 1.00 46.24 270 SER B O 1
ATOM 4818 N N . PHE B 1 271 ? 58.843 79.124 134.315 1.00 45.24 271 PHE B N 1
ATOM 4819 C CA . PHE B 1 271 ? 58.489 80.204 133.398 1.00 45.47 271 PHE B CA 1
ATOM 4820 C C . PHE B 1 271 ? 59.488 81.352 133.488 1.00 52.41 271 PHE B C 1
ATOM 4821 O O . PHE B 1 271 ? 59.709 82.063 132.497 1.00 51.78 271 PHE B O 1
ATOM 4829 N N . GLU B 1 272 ? 60.180 81.423 134.625 1.00 49.43 272 GLU B N 1
ATOM 4830 C CA . GLU B 1 272 ? 61.240 82.369 134.928 1.00 50.24 272 GLU B CA 1
ATOM 4831 C C . GLU B 1 272 ? 62.473 82.064 134.056 1.00 56.29 272 GLU B C 1
ATOM 4832 O O . GLU B 1 272 ? 63.156 82.994 133.617 1.00 57.14 272 GLU B O 1
ATOM 4838 N N . LYS B 1 273 ? 62.747 80.765 133.796 1.00 53.41 273 LYS B N 1
ATOM 4839 C CA . LYS B 1 273 ? 63.881 80.319 132.975 1.00 53.44 273 LYS B CA 1
ATOM 4840 C C . LYS B 1 273 ? 63.517 80.330 131.498 1.00 55.48 273 LYS B C 1
ATOM 4841 O O . LYS B 1 273 ? 64.370 80.627 130.661 1.00 54.54 273 LYS B O 1
ATOM 4847 N N . LEU B 1 274 ? 62.249 80.043 131.181 1.00 51.86 274 LEU B N 1
ATOM 4848 C CA . LEU B 1 274 ? 61.727 80.091 129.815 1.00 51.26 274 LEU B CA 1
ATOM 4849 C C . LEU B 1 274 ? 61.651 81.534 129.322 1.00 53.88 274 LEU B C 1
ATOM 4850 O O . LEU B 1 274 ? 61.919 81.833 128.148 1.00 53.21 274 LEU B O 1
ATOM 4855 N N . PHE B 1 275 ? 61.253 82.429 130.229 1.00 49.80 275 PHE B N 1
ATOM 4856 C CA . PHE B 1 275 ? 61.067 83.842 129.921 1.00 47.99 275 PHE B CA 1
ATOM 4857 C C . PHE B 1 275 ? 61.752 84.720 130.968 1.00 51.42 275 PHE B C 1
ATOM 4858 O O . PHE B 1 275 ? 61.077 85.246 131.861 1.00 49.79 275 PHE B O 1
ATOM 4866 N N . PRO B 1 276 ? 63.091 84.895 130.874 1.00 49.82 276 PRO B N 1
ATOM 4867 C CA . PRO B 1 276 ? 63.788 85.787 131.836 1.00 50.41 276 PRO B CA 1
ATOM 4868 C C . PRO B 1 276 ? 63.350 87.244 131.654 1.00 54.11 276 PRO B C 1
ATOM 4869 O O . PRO B 1 276 ? 62.850 87.608 130.586 1.00 51.45 276 PRO B O 1
ATOM 4873 N N . ASP B 1 277 ? 63.553 88.079 132.696 1.00 52.62 277 ASP B N 1
ATOM 4874 C CA . ASP B 1 277 ? 63.142 89.492 132.729 1.00 52.19 277 ASP B CA 1
ATOM 4875 C C . ASP B 1 277 ? 63.651 90.319 131.535 1.00 55.80 277 ASP B C 1
ATOM 4876 O O . ASP B 1 277 ? 62.884 91.109 130.997 1.00 57.23 277 ASP B O 1
ATOM 4881 N N . VAL B 1 278 ? 64.912 90.122 131.110 1.00 50.81 278 VAL B N 1
ATOM 4882 C CA . VAL B 1 278 ? 65.576 90.838 130.013 1.00 49.77 278 VAL B CA 1
ATOM 4883 C C . VAL B 1 278 ? 64.849 90.631 128.651 1.00 55.33 278 VAL B C 1
ATOM 4884 O O . VAL B 1 278 ? 65.062 91.412 127.726 1.00 55.67 278 VAL B O 1
ATOM 4888 N N . LEU B 1 279 ? 63.998 89.604 128.529 1.00 52.48 279 LEU B N 1
ATOM 4889 C CA . LEU B 1 279 ? 63.286 89.348 127.278 1.00 51.92 279 LEU B CA 1
ATOM 4890 C C . LEU B 1 279 ? 62.017 90.193 127.174 1.00 55.84 279 LEU B C 1
ATOM 4891 O O . LEU B 1 279 ? 61.538 90.456 126.068 1.00 55.74 279 LEU B O 1
ATOM 4896 N N . PHE B 1 280 ? 61.472 90.599 128.331 1.00 52.23 280 PHE B N 1
ATOM 4897 C CA . PHE B 1 280 ? 60.268 91.411 128.441 1.00 51.76 280 PHE B CA 1
ATOM 4898 C C . PHE B 1 280 ? 60.570 92.892 128.319 1.00 59.94 280 PHE B C 1
ATOM 4899 O O . PHE B 1 280 ? 61.687 93.286 128.649 1.00 59.06 280 PHE B O 1
ATOM 4907 N N . PRO B 1 281 ? 59.589 93.761 127.961 1.00 60.98 281 PRO B N 1
ATOM 4908 C CA . PRO B 1 281 ? 59.869 95.213 127.992 1.00 62.00 281 PRO B CA 1
ATOM 4909 C C . PRO B 1 281 ? 60.296 95.660 129.386 1.00 68.16 281 PRO B C 1
ATOM 4910 O O . PRO B 1 281 ? 59.872 95.055 130.374 1.00 67.29 281 PRO B O 1
ATOM 4914 N N . ALA B 1 282 ? 61.134 96.700 129.464 1.00 67.29 282 ALA B N 1
ATOM 4915 C CA . ALA B 1 282 ? 61.613 97.273 130.722 1.00 68.77 282 ALA B CA 1
ATOM 4916 C C . ALA B 1 282 ? 60.445 97.789 131.593 1.00 78.06 282 ALA B C 1
ATOM 4917 O O . ALA B 1 282 ? 59.499 98.389 131.070 1.00 78.42 282 ALA B O 1
ATOM 4919 N N . ASP B 1 283 ? 60.501 97.517 132.915 1.00 77.67 283 ASP B N 1
ATOM 4920 C CA . ASP B 1 283 ? 59.490 97.962 133.885 1.00 78.44 283 ASP B CA 1
ATOM 4921 C C . ASP B 1 283 ? 59.719 99.444 134.254 1.00 85.32 283 ASP B C 1
ATOM 4922 O O . ASP B 1 283 ? 60.779 100.010 133.947 1.00 85.67 283 ASP B O 1
ATOM 4927 N N . SER B 1 284 ? 58.717 100.060 134.918 1.00 82.58 284 SER B N 1
ATOM 4928 C CA . SER B 1 284 ? 58.741 101.454 135.368 1.00 105.47 284 SER B CA 1
ATOM 4929 C C . SER B 1 284 ? 58.113 101.581 136.756 1.00 131.35 284 SER B C 1
ATOM 4930 O O . SER B 1 284 ? 57.787 100.574 137.385 1.00 90.98 284 SER B O 1
ATOM 4933 N N . LEU B 1 289 ? 51.888 97.768 134.654 1.00 66.48 289 LEU B N 1
ATOM 4934 C CA . LEU B 1 289 ? 52.276 96.706 133.716 1.00 65.26 289 LEU B CA 1
ATOM 4935 C C . LEU B 1 289 ? 53.740 96.278 133.958 1.00 66.99 289 LEU B C 1
ATOM 4936 O O . LEU B 1 289 ? 54.651 97.108 133.843 1.00 66.89 289 LEU B O 1
ATOM 4941 N N . LYS B 1 290 ? 53.950 94.990 134.331 1.00 61.45 290 LYS B N 1
ATOM 4942 C CA . LYS B 1 290 ? 55.267 94.399 134.664 1.00 59.71 290 LYS B CA 1
ATOM 4943 C C . LYS B 1 290 ? 55.554 93.069 133.943 1.00 59.47 290 LYS B C 1
ATOM 4944 O O . LYS B 1 290 ? 54.630 92.373 133.533 1.00 58.12 290 LYS B O 1
ATOM 4950 N N . ALA B 1 291 ? 56.841 92.688 133.881 1.00 55.88 291 ALA B N 1
ATOM 4951 C CA . ALA B 1 291 ? 57.330 91.426 133.311 1.00 55.28 291 ALA B CA 1
ATOM 4952 C C . ALA B 1 291 ? 56.755 90.214 134.072 1.00 59.37 291 ALA B C 1
ATOM 4953 O O . ALA B 1 291 ? 56.379 89.227 133.435 1.00 58.59 291 ALA B O 1
ATOM 4955 N N . SER B 1 292 ? 56.645 90.315 135.425 1.00 54.96 292 SER B N 1
ATOM 4956 C CA . SER B 1 292 ? 56.099 89.250 136.274 1.00 54.61 292 SER B CA 1
ATOM 4957 C C . SER B 1 292 ? 54.611 88.962 135.948 1.00 55.58 292 SER B C 1
ATOM 4958 O O . SER B 1 292 ? 54.202 87.810 135.966 1.00 55.54 292 SER B O 1
ATOM 4961 N N . GLN B 1 293 ? 53.825 89.996 135.626 1.00 51.51 293 GLN B N 1
ATOM 4962 C CA . GLN B 1 293 ? 52.409 89.864 135.249 1.00 50.44 293 GLN B CA 1
ATOM 4963 C C . GLN B 1 293 ? 52.254 89.197 133.880 1.00 51.18 293 GLN B C 1
ATOM 4964 O O . GLN B 1 293 ? 51.365 88.362 133.684 1.00 50.28 293 GLN B O 1
ATOM 4970 N N . ALA B 1 294 ? 53.114 89.595 132.935 1.00 46.82 294 ALA B N 1
ATOM 4971 C CA . ALA B 1 294 ? 53.175 89.070 131.578 1.00 47.28 294 ALA B CA 1
ATOM 4972 C C . ALA B 1 294 ? 53.549 87.567 131.625 1.00 51.88 294 ALA B C 1
ATOM 4973 O O . ALA B 1 294 ? 52.865 86.740 131.003 1.00 51.43 294 ALA B O 1
ATOM 4975 N N . ARG B 1 295 ? 54.589 87.222 132.435 1.00 46.72 295 ARG B N 1
ATOM 4976 C CA . ARG B 1 295 ? 55.052 85.853 132.653 1.00 46.08 295 ARG B CA 1
ATOM 4977 C C . ARG B 1 295 ? 53.941 85.017 133.253 1.00 49.40 295 ARG B C 1
ATOM 4978 O O . ARG B 1 295 ? 53.712 83.894 132.800 1.00 48.92 295 ARG B O 1
ATOM 4986 N N . ASP B 1 296 ? 53.220 85.596 134.234 1.00 46.01 296 ASP B N 1
ATOM 4987 C CA . ASP B 1 296 ? 52.101 84.953 134.918 1.00 46.31 296 ASP B CA 1
ATOM 4988 C C . ASP B 1 296 ? 50.956 84.590 133.948 1.00 48.78 296 ASP B C 1
ATOM 4989 O O . ASP B 1 296 ? 50.441 83.471 134.008 1.00 48.36 296 ASP B O 1
ATOM 4994 N N . LEU B 1 297 ? 50.592 85.514 133.046 1.00 44.36 297 LEU B N 1
ATOM 4995 C CA . LEU B 1 297 ? 49.557 85.272 132.051 1.00 44.28 297 LEU B CA 1
ATOM 4996 C C . LEU B 1 297 ? 50.019 84.156 131.075 1.00 50.13 297 LEU B C 1
ATOM 4997 O O . LEU B 1 297 ? 49.220 83.268 130.744 1.00 50.59 297 LEU B O 1
ATOM 5002 N N . LEU B 1 298 ? 51.310 84.173 130.671 1.00 47.00 298 LEU B N 1
ATOM 5003 C CA . LEU B 1 298 ? 51.913 83.143 129.820 1.00 46.92 298 LEU B CA 1
ATOM 5004 C C . LEU B 1 298 ? 51.868 81.757 130.487 1.00 51.40 298 LEU B C 1
ATOM 5005 O O . LEU B 1 298 ? 51.522 80.768 129.832 1.00 52.19 298 LEU B O 1
ATOM 5010 N N . SER B 1 299 ? 52.201 81.693 131.784 1.00 47.45 299 SER B N 1
ATOM 5011 C CA . SER B 1 299 ? 52.215 80.446 132.551 1.00 47.70 299 SER B CA 1
ATOM 5012 C C . SER B 1 299 ? 50.814 79.825 132.674 1.00 49.68 299 SER B C 1
ATOM 5013 O O . SER B 1 299 ? 50.707 78.630 132.931 1.00 49.66 299 SER B O 1
ATOM 5016 N N . LYS B 1 300 ? 49.763 80.620 132.427 1.00 44.40 300 LYS B N 1
ATOM 5017 C CA . LYS B 1 300 ? 48.362 80.206 132.496 1.00 43.90 300 LYS B CA 1
ATOM 5018 C C . LYS B 1 300 ? 47.766 79.812 131.129 1.00 47.28 300 LYS B C 1
ATOM 5019 O O . LYS B 1 300 ? 46.736 79.141 131.097 1.00 46.47 300 LYS B O 1
ATOM 5025 N N . MET B 1 301 ? 48.375 80.252 130.016 1.00 44.36 301 MET B N 1
ATOM 5026 C CA . MET B 1 301 ? 47.903 79.918 128.657 1.00 44.64 301 MET B CA 1
ATOM 5027 C C . MET B 1 301 ? 48.677 78.719 128.143 1.00 47.89 301 MET B C 1
ATOM 5028 O O . MET B 1 301 ? 48.151 77.900 127.385 1.00 48.40 301 MET B O 1
ATOM 5033 N N . LEU B 1 302 ? 49.949 78.632 128.530 1.00 43.65 302 LEU B N 1
ATOM 5034 C CA . LEU B 1 302 ? 50.773 77.525 128.085 1.00 42.92 302 LEU B CA 1
ATOM 5035 C C . LEU B 1 302 ? 50.692 76.414 129.127 1.00 47.49 302 LEU B C 1
ATOM 5036 O O . LEU B 1 302 ? 51.631 76.162 129.874 1.00 47.38 302 LEU B O 1
ATOM 5041 N N . VAL B 1 303 ? 49.497 75.801 129.191 1.00 44.06 303 VAL B N 1
ATOM 5042 C CA . VAL B 1 303 ? 49.130 74.693 130.070 1.00 43.51 303 VAL B CA 1
ATOM 5043 C C . VAL B 1 303 ? 48.688 73.556 129.141 1.00 48.42 303 VAL B C 1
ATOM 5044 O O . VAL B 1 303 ? 47.816 73.769 128.289 1.00 49.05 303 VAL B O 1
ATOM 5048 N N . ILE B 1 304 ? 49.331 72.379 129.272 1.00 44.88 304 ILE B N 1
ATOM 5049 C CA . ILE B 1 304 ? 49.069 71.204 128.444 1.00 46.36 304 ILE B CA 1
ATOM 5050 C C . ILE B 1 304 ? 47.623 70.739 128.637 1.00 51.08 304 ILE B C 1
ATOM 5051 O O . ILE B 1 304 ? 46.905 70.589 127.644 1.00 50.41 304 ILE B O 1
ATOM 5056 N N . ASP B 1 305 ? 47.204 70.521 129.899 1.00 48.55 305 ASP B N 1
ATOM 5057 C CA . ASP B 1 305 ? 45.837 70.092 130.204 1.00 48.50 305 ASP B CA 1
ATOM 5058 C C . ASP B 1 305 ? 44.880 71.284 130.024 1.00 49.81 305 ASP B C 1
ATOM 5059 O O . ASP B 1 305 ? 44.941 72.243 130.795 1.00 47.77 305 ASP B O 1
ATOM 5064 N N . ALA B 1 306 ? 44.032 71.222 128.987 1.00 47.23 306 ALA B N 1
ATOM 5065 C CA . ALA B 1 306 ? 43.061 72.262 128.619 1.00 47.66 306 ALA B CA 1
ATOM 5066 C C . ALA B 1 306 ? 42.071 72.613 129.769 1.00 55.14 306 ALA B C 1
ATOM 5067 O O . ALA B 1 306 ? 41.727 73.791 129.924 1.00 55.49 306 ALA B O 1
ATOM 5069 N N . SER B 1 307 ? 41.656 71.608 130.596 1.00 51.80 307 SER B N 1
ATOM 5070 C CA . SER B 1 307 ? 40.729 71.839 131.714 1.00 51.43 307 SER B CA 1
ATOM 5071 C C . SER B 1 307 ? 41.381 72.716 132.811 1.00 55.59 307 SER B C 1
ATOM 5072 O O . SER B 1 307 ? 40.662 73.341 133.594 1.00 56.26 307 SER B O 1
ATOM 5075 N N . LYS B 1 308 ? 42.725 72.854 132.772 1.00 50.66 308 LYS B N 1
ATOM 5076 C CA . LYS B 1 308 ? 43.542 73.667 133.689 1.00 49.34 308 LYS B CA 1
ATOM 5077 C C . LYS B 1 308 ? 44.035 74.991 133.027 1.00 52.04 308 LYS B C 1
ATOM 5078 O O . LYS B 1 308 ? 44.645 75.836 133.686 1.00 50.19 308 LYS B O 1
ATOM 5084 N N . ARG B 1 309 ? 43.728 75.183 131.737 1.00 49.45 309 ARG B N 1
ATOM 5085 C CA . ARG B 1 309 ? 44.137 76.372 130.987 1.00 48.92 309 ARG B CA 1
ATOM 5086 C C . ARG B 1 309 ? 43.116 77.489 131.159 1.00 54.86 309 ARG B C 1
ATOM 5087 O O . ARG B 1 309 ? 41.912 77.219 131.166 1.00 54.70 309 ARG B O 1
ATOM 5095 N N . ILE B 1 310 ? 43.605 78.743 131.241 1.00 52.94 310 ILE B N 1
ATOM 5096 C CA . ILE B 1 310 ? 42.812 79.967 131.390 1.00 53.94 310 ILE B CA 1
ATOM 5097 C C . ILE B 1 310 ? 41.777 80.115 130.262 1.00 58.39 310 ILE B C 1
ATOM 5098 O O . ILE B 1 310 ? 42.008 79.684 129.132 1.00 59.23 310 ILE B O 1
ATOM 5103 N N . SER B 1 311 ? 40.617 80.674 130.600 1.00 55.16 311 SER B N 1
ATOM 5104 C CA . SER B 1 311 ? 39.545 80.950 129.643 1.00 54.05 311 SER B CA 1
ATOM 5105 C C . SER B 1 311 ? 39.777 82.333 129.051 1.00 55.03 311 SER B C 1
ATOM 5106 O O . SER B 1 311 ? 40.529 83.110 129.637 1.00 53.16 311 SER B O 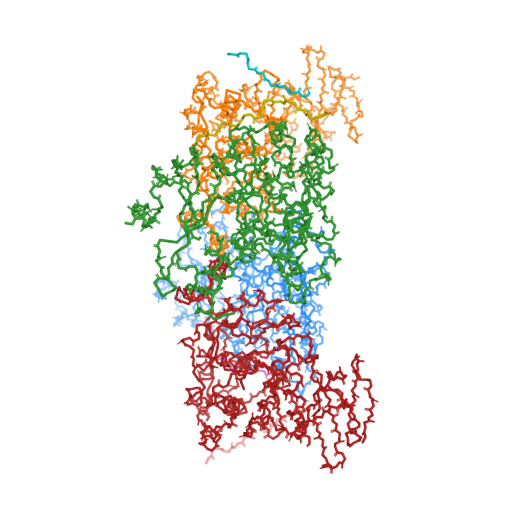1
ATOM 5109 N N . VAL B 1 312 ? 39.101 82.671 127.938 1.00 52.56 312 VAL B N 1
ATOM 5110 C CA . VAL B 1 312 ? 39.218 84.001 127.319 1.00 52.77 312 VAL B CA 1
ATOM 5111 C C . VAL B 1 312 ? 38.782 85.103 128.336 1.00 57.08 312 VAL B C 1
ATOM 5112 O O . VAL B 1 312 ? 39.464 86.120 128.431 1.00 56.41 312 VAL B O 1
ATOM 5116 N N . ASP B 1 313 ? 37.734 84.842 129.158 1.00 55.59 313 ASP B N 1
ATOM 5117 C CA . ASP B 1 313 ? 37.216 85.786 130.159 1.00 56.73 313 ASP B CA 1
ATOM 5118 C C . ASP B 1 313 ? 38.171 85.988 131.326 1.00 59.79 313 ASP B C 1
ATOM 5119 O O . ASP B 1 313 ? 38.361 87.135 131.720 1.00 58.70 313 ASP B O 1
ATOM 5124 N N . GLU B 1 314 ? 38.809 84.917 131.856 1.00 56.87 314 GLU B N 1
ATOM 5125 C CA . GLU B 1 314 ? 39.788 85.110 132.944 1.00 56.25 314 GLU B CA 1
ATOM 5126 C C . GLU B 1 314 ? 41.007 85.888 132.429 1.00 58.00 314 GLU B C 1
ATOM 5127 O O . GLU B 1 314 ? 41.586 86.682 133.174 1.00 57.54 314 GLU B O 1
ATOM 5133 N N . ALA B 1 315 ? 41.387 85.654 131.152 1.00 53.26 315 ALA B N 1
ATOM 5134 C CA . ALA B 1 315 ? 42.517 86.305 130.500 1.00 52.84 315 ALA B CA 1
ATOM 5135 C C . ALA B 1 315 ? 42.270 87.793 130.355 1.00 57.15 315 ALA B C 1
ATOM 5136 O O . ALA B 1 315 ? 43.178 88.577 130.625 1.00 56.13 315 ALA B O 1
ATOM 5138 N N . LEU B 1 316 ? 41.038 88.197 129.985 1.00 55.76 316 LEU B N 1
ATOM 5139 C CA . LEU B 1 316 ? 40.672 89.624 129.859 1.00 55.76 316 LEU B CA 1
ATOM 5140 C C . LEU B 1 316 ? 40.677 90.343 131.232 1.00 61.11 316 LEU B C 1
ATOM 5141 O O . LEU B 1 316 ? 40.967 91.544 131.295 1.00 62.24 316 LEU B O 1
ATOM 5146 N N . GLN B 1 317 ? 40.426 89.590 132.317 1.00 57.11 317 GLN B N 1
ATOM 5147 C CA . GLN B 1 317 ? 40.390 90.082 133.696 1.00 57.32 317 GLN B CA 1
ATOM 5148 C C . GLN B 1 317 ? 41.762 90.042 134.369 1.00 60.97 317 GLN B C 1
ATOM 5149 O O . GLN B 1 317 ? 41.888 90.475 135.523 1.00 61.21 317 GLN B O 1
ATOM 5155 N N . HIS B 1 318 ? 42.789 89.524 133.658 1.00 55.82 318 HIS B N 1
ATOM 5156 C CA . HIS B 1 318 ? 44.152 89.404 134.178 1.00 53.66 318 HIS B CA 1
ATOM 5157 C C . HIS B 1 318 ? 44.751 90.793 134.356 1.00 57.69 318 HIS B C 1
ATOM 5158 O O . HIS B 1 318 ? 44.584 91.605 133.452 1.00 57.56 318 HIS B O 1
ATOM 5165 N N . PRO B 1 319 ? 45.484 91.081 135.473 1.00 54.44 319 PRO B N 1
ATOM 5166 C CA . PRO B 1 319 ? 46.069 92.426 135.658 1.00 54.11 319 PRO B CA 1
ATOM 5167 C C . PRO B 1 319 ? 46.947 92.936 134.506 1.00 58.16 319 PRO B C 1
ATOM 5168 O O . PRO B 1 319 ? 47.168 94.143 134.426 1.00 59.25 319 PRO B O 1
ATOM 5172 N N . TYR B 1 320 ? 47.487 92.052 133.653 1.00 53.00 320 TYR B N 1
ATOM 5173 C CA . TYR B 1 320 ? 48.318 92.517 132.544 1.00 51.68 320 TYR B CA 1
ATOM 5174 C C . TYR B 1 320 ? 47.429 93.002 131.392 1.00 55.45 320 TYR B C 1
ATOM 5175 O O . TYR B 1 320 ? 47.861 93.832 130.606 1.00 53.38 320 TYR B O 1
ATOM 5184 N N . ILE B 1 321 ? 46.174 92.524 131.331 1.00 54.15 321 ILE B N 1
ATOM 5185 C CA . ILE B 1 321 ? 45.236 92.861 130.260 1.00 55.15 321 ILE B CA 1
ATOM 5186 C C . ILE B 1 321 ? 44.159 93.881 130.715 1.00 63.49 321 ILE B C 1
ATOM 5187 O O . ILE B 1 321 ? 43.880 94.828 129.970 1.00 63.37 321 ILE B O 1
ATOM 5192 N N . ASN B 1 322 ? 43.562 93.662 131.913 1.00 62.50 322 ASN B N 1
ATOM 5193 C CA . ASN B 1 322 ? 42.463 94.405 132.553 1.00 63.36 322 ASN B CA 1
ATOM 5194 C C . ASN B 1 322 ? 42.534 95.943 132.428 1.00 68.63 322 ASN B C 1
ATOM 5195 O O . ASN B 1 322 ? 41.487 96.570 132.261 1.00 68.15 322 ASN B O 1
ATOM 5200 N N . VAL B 1 323 ? 43.741 96.541 132.511 1.00 66.06 323 VAL B N 1
ATOM 5201 C CA . VAL B 1 323 ? 43.986 97.988 132.425 1.00 66.45 323 VAL B CA 1
ATOM 5202 C C . VAL B 1 323 ? 43.207 98.672 131.242 1.00 70.29 323 VAL B C 1
ATOM 5203 O O . VAL B 1 323 ? 42.761 99.811 131.382 1.00 70.10 323 VAL B O 1
ATOM 5207 N N . TRP B 1 324 ? 43.018 97.956 130.123 1.00 66.23 324 TRP B N 1
ATOM 5208 C CA . TRP B 1 324 ? 42.328 98.411 128.912 1.00 65.36 324 TRP B CA 1
ATOM 5209 C C . TRP B 1 324 ? 40.842 98.075 128.885 1.00 68.80 324 TRP B C 1
ATOM 5210 O O . TRP B 1 324 ? 40.158 98.530 127.971 1.00 68.12 324 TRP B O 1
ATOM 5221 N N . TYR B 1 325 ? 40.351 97.242 129.823 1.00 66.38 325 TYR B N 1
ATOM 5222 C CA . TYR B 1 325 ? 38.963 96.774 129.825 1.00 67.62 325 TYR B CA 1
ATOM 5223 C C . TYR B 1 325 ? 37.946 97.884 129.550 1.00 72.98 325 TYR B C 1
ATOM 5224 O O . TYR B 1 325 ? 37.931 98.917 130.223 1.00 72.63 325 TYR B O 1
ATOM 5233 N N . ASP B 1 326 ? 37.113 97.638 128.537 1.00 70.31 326 ASP B N 1
ATOM 5234 C CA . ASP B 1 326 ? 36.032 98.496 128.088 1.00 71.25 326 ASP B CA 1
ATOM 5235 C C . ASP B 1 326 ? 34.825 97.608 127.732 1.00 78.42 326 ASP B C 1
ATOM 5236 O O . ASP B 1 326 ? 34.909 96.836 126.766 1.00 77.50 326 ASP B O 1
ATOM 5241 N N . PRO B 1 327 ? 33.698 97.715 128.497 1.00 77.37 327 PRO B N 1
ATOM 5242 C CA . PRO B 1 327 ? 32.507 96.884 128.212 1.00 78.09 327 PRO B CA 1
ATOM 5243 C C . PRO B 1 327 ? 31.963 96.968 126.775 1.00 84.75 327 PRO B C 1
ATOM 5244 O O . PRO B 1 327 ? 31.328 96.016 126.322 1.00 84.03 327 PRO B O 1
ATOM 5248 N N . SER B 1 328 ? 32.203 98.080 126.054 1.00 83.60 328 SER B N 1
ATOM 5249 C CA . SER B 1 328 ? 31.744 98.195 124.666 1.00 84.51 328 SER B CA 1
ATOM 5250 C C . SER B 1 328 ? 32.564 97.269 123.751 1.00 90.36 328 SER B C 1
ATOM 5251 O O . SER B 1 328 ? 32.022 96.714 122.790 1.00 90.63 328 SER B O 1
ATOM 5254 N N . GLU B 1 329 ? 33.868 97.105 124.071 1.00 87.43 329 GLU B N 1
ATOM 5255 C CA . GLU B 1 329 ? 34.850 96.290 123.345 1.00 87.57 329 GLU B CA 1
ATOM 5256 C C . GLU B 1 329 ? 34.781 94.789 123.731 1.00 90.76 329 GLU B C 1
ATOM 5257 O O . GLU B 1 329 ? 34.755 93.924 122.848 1.00 89.52 329 GLU B O 1
ATOM 5263 N N . ALA B 1 330 ? 34.770 94.499 125.051 1.00 87.03 330 ALA B N 1
ATOM 5264 C CA . ALA B 1 330 ? 34.823 93.155 125.624 1.00 86.71 330 ALA B CA 1
ATOM 5265 C C . ALA B 1 330 ? 33.451 92.517 125.951 1.00 91.08 330 ALA B C 1
ATOM 5266 O O . ALA B 1 330 ? 33.424 91.313 126.228 1.00 91.17 330 ALA B O 1
ATOM 5268 N N . GLU B 1 331 ? 32.331 93.281 125.930 1.00 87.30 331 GLU B N 1
ATOM 5269 C CA . GLU B 1 331 ? 31.010 92.722 126.275 1.00 87.20 331 GLU B CA 1
ATOM 5270 C C . GLU B 1 331 ? 29.952 92.925 125.170 1.00 91.05 331 GLU B C 1
ATOM 5271 O O . GLU B 1 331 ? 28.754 92.865 125.461 1.00 90.60 331 GLU B O 1
ATOM 5277 N N . ALA B 1 332 ? 30.388 93.117 123.906 1.00 87.46 332 ALA B N 1
ATOM 5278 C CA . ALA B 1 332 ? 29.516 93.316 122.737 1.00 86.98 332 ALA B CA 1
ATOM 5279 C C . ALA B 1 332 ? 28.559 92.120 122.510 1.00 89.53 332 ALA B C 1
ATOM 5280 O O . ALA B 1 332 ? 28.916 91.004 122.893 1.00 89.60 332 ALA B O 1
ATOM 5282 N N . PRO B 1 333 ? 27.351 92.305 121.900 1.00 84.69 333 PRO B N 1
ATOM 5283 C CA . PRO B 1 333 ? 26.451 91.148 121.682 1.00 83.31 333 PRO B CA 1
ATOM 5284 C C . PRO B 1 333 ? 27.070 90.073 120.774 1.00 83.88 333 PRO B C 1
ATOM 5285 O O . PRO B 1 333 ? 27.822 90.424 119.862 1.00 83.51 333 PRO B O 1
ATOM 5289 N N . PRO B 1 334 ? 26.792 88.767 121.013 1.00 77.76 334 PRO B N 1
ATOM 5290 C CA . PRO B 1 334 ? 27.418 87.723 120.183 1.00 77.07 334 PRO B CA 1
ATOM 5291 C C . PRO B 1 334 ? 26.913 87.699 118.733 1.00 81.94 334 PRO B C 1
ATOM 5292 O O . PRO B 1 334 ? 25.786 88.131 118.492 1.00 81.38 334 PRO B O 1
ATOM 5296 N N . PRO B 1 335 ? 27.696 87.183 117.755 1.00 79.06 335 PRO B N 1
ATOM 5297 C CA . PRO B 1 335 ? 27.173 87.112 116.379 1.00 79.43 335 PRO B CA 1
ATOM 5298 C C . PRO B 1 335 ? 26.051 86.072 116.247 1.00 86.16 335 PRO B C 1
ATOM 5299 O O . PRO B 1 335 ? 26.087 85.037 116.924 1.00 84.89 335 PRO B O 1
ATOM 5303 N N . LYS B 1 336 ? 25.037 86.365 115.398 1.00 85.79 336 LYS B N 1
ATOM 5304 C CA . LYS B 1 336 ? 23.910 85.459 115.151 1.00 86.58 336 LYS B CA 1
ATOM 5305 C C . LYS B 1 336 ? 24.250 84.592 113.947 1.00 91.70 336 LYS B C 1
ATOM 5306 O O . LYS B 1 336 ? 24.671 85.124 112.927 1.00 90.76 336 LYS B O 1
ATOM 5312 N N . ILE B 1 337 ? 24.089 83.265 114.072 1.00 90.44 337 ILE B N 1
ATOM 5313 C CA . ILE B 1 337 ? 24.413 82.309 113.006 1.00 91.45 337 ILE B CA 1
ATOM 5314 C C . ILE B 1 337 ? 23.134 81.513 112.612 1.00 99.85 337 ILE B C 1
ATOM 5315 O O . ILE B 1 337 ? 22.411 81.070 113.514 1.00 100.12 337 ILE B O 1
ATOM 5320 N N . PRO B 1 338 ? 22.843 81.310 111.291 1.00 98.43 338 PRO B N 1
ATOM 5321 C CA . PRO B 1 338 ? 21.628 80.557 110.910 1.00 103.79 338 PRO B CA 1
ATOM 5322 C C . PRO B 1 338 ? 21.712 79.062 111.243 1.00 139.58 338 PRO B C 1
ATOM 5323 O O . PRO B 1 338 ? 20.712 78.344 111.170 1.00 101.85 338 PRO B O 1
ATOM 5327 N N . LYS B 1 353 ? 29.370 74.000 96.493 1.00 105.40 353 LYS B N 1
ATOM 5328 C CA . LYS B 1 353 ? 29.158 74.087 95.047 1.00 105.21 353 LYS B CA 1
ATOM 5329 C C . LYS B 1 353 ? 27.898 74.908 94.752 1.00 108.70 353 LYS B C 1
ATOM 5330 O O . LYS B 1 353 ? 27.953 75.915 94.045 1.00 107.66 353 LYS B O 1
ATOM 5336 N N . GLU B 1 354 ? 26.764 74.455 95.308 1.00 105.86 354 GLU B N 1
ATOM 5337 C CA . GLU B 1 354 ? 25.424 75.035 95.192 1.00 105.78 354 GLU B CA 1
ATOM 5338 C C . GLU B 1 354 ? 25.158 76.006 96.359 1.00 109.91 354 GLU B C 1
ATOM 5339 O O . GLU B 1 354 ? 24.507 77.040 96.190 1.00 109.20 354 GLU B O 1
ATOM 5345 N N . LEU B 1 355 ? 25.678 75.638 97.540 1.00 106.82 355 LEU B N 1
ATOM 5346 C CA . LEU B 1 355 ? 25.581 76.321 98.827 1.00 106.53 355 LEU B CA 1
ATOM 5347 C C . LEU B 1 355 ? 26.338 77.650 98.825 1.00 110.07 355 LEU B C 1
ATOM 5348 O O . LEU B 1 355 ? 25.885 78.614 99.450 1.00 109.02 355 LEU B O 1
ATOM 5353 N N . ILE B 1 356 ? 27.485 77.690 98.119 1.00 107.22 356 ILE B N 1
ATOM 5354 C CA . ILE B 1 356 ? 28.369 78.853 98.000 1.00 107.28 356 ILE B CA 1
ATOM 5355 C C . ILE B 1 356 ? 27.664 79.979 97.223 1.00 111.82 356 ILE B C 1
ATOM 5356 O O . ILE B 1 356 ? 27.583 81.100 97.735 1.00 111.35 356 ILE B O 1
ATOM 5361 N N . TYR B 1 357 ? 27.139 79.669 96.011 1.00 108.58 357 TYR B N 1
ATOM 5362 C CA . TYR B 1 357 ? 26.473 80.614 95.109 1.00 108.50 357 TYR B CA 1
ATOM 5363 C C . TYR B 1 357 ? 25.321 81.390 95.778 1.00 111.55 357 TYR B C 1
ATOM 5364 O O . TYR B 1 357 ? 25.153 82.570 95.473 1.00 111.02 357 TYR B O 1
ATOM 5373 N N . LYS B 1 358 ? 24.555 80.748 96.685 1.00 107.77 358 LYS B N 1
ATOM 5374 C CA . LYS B 1 358 ? 23.427 81.361 97.398 1.00 107.75 358 LYS B CA 1
ATOM 5375 C C . LYS B 1 358 ? 23.884 82.534 98.300 1.00 112.18 358 LYS B C 1
ATOM 5376 O O . LYS B 1 358 ? 23.239 83.587 98.296 1.00 111.33 358 LYS B O 1
ATOM 5382 N N . GLU B 1 359 ? 24.993 82.339 99.052 1.00 109.43 359 GLU B N 1
ATOM 5383 C CA . GLU B 1 359 ? 25.572 83.305 99.999 1.00 109.19 359 GLU B CA 1
ATOM 5384 C C . GLU B 1 359 ? 26.151 84.544 99.303 1.00 113.12 359 GLU B C 1
ATOM 5385 O O . GLU B 1 359 ? 26.069 85.643 99.860 1.00 112.86 359 GLU B O 1
ATOM 5391 N N . VAL B 1 360 ? 26.758 84.360 98.108 1.00 109.38 360 VAL B N 1
ATOM 5392 C CA . VAL B 1 360 ? 27.385 85.425 97.311 1.00 109.09 360 VAL B CA 1
ATOM 5393 C C . VAL B 1 360 ? 26.311 86.418 96.791 1.00 114.45 360 VAL B C 1
ATOM 5394 O O . VAL B 1 360 ? 26.585 87.623 96.722 1.00 114.07 360 VAL B O 1
ATOM 5398 N N . MET B 1 361 ? 25.093 85.914 96.466 1.00 111.98 361 MET B N 1
ATOM 5399 C CA . MET B 1 361 ? 23.975 86.710 95.933 1.00 112.32 361 MET B CA 1
ATOM 5400 C C . MET B 1 361 ? 23.461 87.774 96.927 1.00 117.07 361 MET B C 1
ATOM 5401 O O . MET B 1 361 ? 23.053 88.857 96.493 1.00 116.77 361 MET B O 1
ATOM 5406 N N . ASP B 1 362 ? 23.502 87.481 98.241 1.00 113.67 362 ASP B N 1
ATOM 5407 C CA . ASP B 1 362 ? 23.102 88.436 99.277 1.00 135.02 362 ASP B CA 1
ATOM 5408 C C . ASP B 1 362 ? 24.291 88.739 100.200 1.00 148.54 362 ASP B C 1
ATOM 5409 O O . ASP B 1 362 ? 25.436 88.808 99.745 1.00 101.39 362 ASP B O 1
ATOM 5414 N N . ASN C 1 8 ? 100.628 84.664 166.095 1.00 94.98 8 ASN C N 1
ATOM 5415 C CA . ASN C 1 8 ? 100.844 84.429 164.665 1.00 94.46 8 ASN C CA 1
ATOM 5416 C C . ASN C 1 8 ? 100.174 85.516 163.801 1.00 96.15 8 ASN C C 1
ATOM 5417 O O . ASN C 1 8 ? 99.347 86.287 164.298 1.00 96.05 8 ASN C O 1
ATOM 5422 N N . ASN C 1 9 ? 100.553 85.573 162.508 1.00 90.53 9 ASN C N 1
ATOM 5423 C CA . ASN C 1 9 ? 100.077 86.561 161.526 1.00 89.11 9 ASN C CA 1
ATOM 5424 C C . ASN C 1 9 ? 98.786 86.114 160.793 1.00 88.69 9 ASN C C 1
ATOM 5425 O O . ASN C 1 9 ? 98.453 86.684 159.751 1.00 87.99 9 ASN C O 1
ATOM 5430 N N . PHE C 1 10 ? 98.049 85.136 161.362 1.00 82.21 10 PHE C N 1
ATOM 5431 C CA . PHE C 1 10 ? 96.819 84.582 160.799 1.00 80.52 10 PHE C CA 1
ATOM 5432 C C . PHE C 1 10 ? 95.630 84.586 161.774 1.00 78.67 10 PHE C C 1
ATOM 5433 O O . PHE C 1 10 ? 95.813 84.365 162.972 1.00 77.67 10 PHE C O 1
ATOM 5441 N N . TYR C 1 11 ? 94.404 84.775 161.231 1.00 71.70 11 TYR C N 1
ATOM 5442 C CA . TYR C 1 11 ? 93.122 84.698 161.954 1.00 69.54 11 TYR C CA 1
ATOM 5443 C C . TYR C 1 11 ? 92.105 83.899 161.124 1.00 70.72 11 TYR C C 1
ATOM 5444 O O . TYR C 1 11 ? 92.120 83.976 159.896 1.00 69.74 11 TYR C O 1
ATOM 5453 N N . SER C 1 12 ? 91.252 83.115 161.800 1.00 66.32 12 SER C N 1
ATOM 5454 C CA . SER C 1 12 ? 90.229 82.277 161.181 1.00 66.21 12 SER C CA 1
ATOM 5455 C C . SER C 1 12 ? 88.850 82.949 161.187 1.00 70.11 12 SER C C 1
ATOM 5456 O O . SER C 1 12 ? 88.480 83.591 162.169 1.00 69.28 12 SER C O 1
ATOM 5459 N N . VAL C 1 13 ? 88.098 82.799 160.086 1.00 67.01 13 VAL C N 1
ATOM 5460 C CA . VAL C 1 13 ? 86.750 83.351 159.935 1.00 67.21 13 VAL C CA 1
ATOM 5461 C C . VAL C 1 13 ? 85.903 82.334 159.157 1.00 72.35 13 VAL C C 1
ATOM 5462 O O . VAL C 1 13 ? 86.330 81.836 158.115 1.00 71.96 13 VAL C O 1
ATOM 5466 N N . GLU C 1 14 ? 84.727 81.990 159.703 1.00 69.63 14 GLU C N 1
ATOM 5467 C CA . GLU C 1 14 ? 83.835 81.027 159.073 1.00 69.25 14 GLU C CA 1
ATOM 5468 C C . GLU C 1 14 ? 83.012 81.702 157.991 1.00 73.42 14 GLU C C 1
ATOM 5469 O O . GLU C 1 14 ? 82.372 82.732 158.219 1.00 71.71 14 GLU C O 1
ATOM 5475 N N . ILE C 1 15 ? 83.104 81.140 156.786 1.00 72.25 15 ILE C N 1
ATOM 5476 C CA . ILE C 1 15 ? 82.379 81.549 155.587 1.00 73.09 15 ILE C CA 1
ATOM 5477 C C . ILE C 1 15 ? 81.656 80.287 155.133 1.00 79.89 15 ILE C C 1
ATOM 5478 O O . ILE C 1 15 ? 82.264 79.419 154.494 1.00 79.52 15 ILE C O 1
ATOM 5483 N N . GLY C 1 16 ? 80.401 80.154 155.569 1.00 77.89 16 GLY C N 1
ATOM 5484 C CA . GLY C 1 16 ? 79.580 78.979 155.308 1.00 78.23 16 GLY C CA 1
ATOM 5485 C C . GLY C 1 16 ? 80.136 77.797 156.076 1.00 83.40 16 GLY C C 1
ATOM 5486 O O . GLY C 1 16 ? 80.379 77.897 157.283 1.00 82.20 16 GLY C O 1
ATOM 5487 N N . ASP C 1 17 ? 80.400 76.695 155.372 1.00 81.96 17 ASP C N 1
ATOM 5488 C CA . ASP C 1 17 ? 81.006 75.513 155.986 1.00 82.90 17 ASP C CA 1
ATOM 5489 C C . ASP C 1 17 ? 82.521 75.678 156.090 1.00 86.28 17 ASP C C 1
ATOM 5490 O O . ASP C 1 17 ? 83.153 75.082 156.968 1.00 86.37 17 ASP C O 1
ATOM 5495 N N . SER C 1 18 ? 83.096 76.496 155.192 1.00 81.43 18 SER C N 1
ATOM 5496 C CA . SER C 1 18 ? 84.533 76.724 155.112 1.00 80.60 18 SER C CA 1
ATOM 5497 C C . SER C 1 18 ? 85.041 77.713 156.157 1.00 81.54 18 SER C C 1
ATOM 5498 O O . SER C 1 18 ? 84.361 78.679 156.512 1.00 81.66 18 SER C O 1
ATOM 5501 N N . THR C 1 19 ? 86.266 77.446 156.626 1.00 74.47 19 THR C N 1
ATOM 5502 C CA . THR C 1 19 ? 87.030 78.236 157.583 1.00 72.55 19 THR C CA 1
ATOM 5503 C C . THR C 1 19 ? 88.191 78.883 156.814 1.00 71.54 19 THR C C 1
ATOM 5504 O O . THR C 1 19 ? 88.973 78.185 156.167 1.00 70.92 19 THR C O 1
ATOM 5508 N N . PHE C 1 20 ? 88.259 80.218 156.825 1.00 64.50 20 PHE C N 1
ATOM 5509 C CA . PHE C 1 20 ? 89.317 80.937 156.116 1.00 62.72 20 PHE C CA 1
ATOM 5510 C C . PHE C 1 20 ? 90.382 81.409 157.091 1.00 66.62 20 PHE C C 1
ATOM 5511 O O . PHE C 1 20 ? 90.151 82.372 157.823 1.00 66.14 20 PHE C O 1
ATOM 5519 N N . THR C 1 21 ? 91.543 80.728 157.119 1.00 62.66 21 THR C N 1
ATOM 5520 C CA . THR C 1 21 ? 92.646 81.182 157.966 1.00 62.08 21 THR C CA 1
ATOM 5521 C C . THR C 1 21 ? 93.505 82.042 157.051 1.00 64.53 21 THR C C 1
ATOM 5522 O O . THR C 1 21 ? 94.205 81.530 156.180 1.00 63.89 21 THR C O 1
ATOM 5526 N N . VAL C 1 22 ? 93.341 83.353 157.178 1.00 60.75 22 VAL C N 1
ATOM 5527 C CA . VAL C 1 22 ? 93.991 84.327 156.313 1.00 61.05 22 VAL C CA 1
ATOM 5528 C C . VAL C 1 22 ? 94.918 85.255 157.104 1.00 68.22 22 VAL C C 1
ATOM 5529 O O . VAL C 1 22 ? 94.870 85.295 158.339 1.00 67.91 22 VAL C O 1
ATOM 5533 N N . LEU C 1 23 ? 95.751 86.014 156.370 1.00 65.99 23 LEU C N 1
ATOM 5534 C CA . LEU C 1 23 ? 96.650 87.014 156.930 1.00 66.09 23 LEU C CA 1
ATOM 5535 C C . LEU C 1 23 ? 95.822 88.188 157.432 1.00 69.98 23 LEU C C 1
ATOM 5536 O O . LEU C 1 23 ? 94.867 88.598 156.763 1.00 70.36 23 LEU C O 1
ATOM 5541 N N . LYS C 1 24 ? 96.186 88.730 158.607 1.00 64.74 24 LYS C N 1
ATOM 5542 C CA . LYS C 1 24 ? 95.482 89.828 159.284 1.00 63.31 24 LYS C CA 1
ATOM 5543 C C . LYS C 1 24 ? 95.308 91.080 158.398 1.00 64.85 24 LYS C C 1
ATOM 5544 O O . LYS C 1 24 ? 94.457 91.921 158.709 1.00 64.06 24 LYS C O 1
ATOM 5550 N N . ARG C 1 25 ? 96.071 91.180 157.283 1.00 60.33 25 ARG C N 1
ATOM 5551 C CA . ARG C 1 25 ? 95.990 92.280 156.298 1.00 59.04 25 ARG C CA 1
ATOM 5552 C C . ARG C 1 25 ? 94.650 92.243 155.529 1.00 61.10 25 ARG C C 1
ATOM 5553 O O . ARG C 1 25 ? 94.142 93.283 155.106 1.00 60.00 25 ARG C O 1
ATOM 5561 N N . TYR C 1 26 ? 94.096 91.027 155.377 1.00 57.33 26 TYR C N 1
ATOM 5562 C CA . TYR C 1 26 ? 92.835 90.710 154.702 1.00 56.45 26 TYR C CA 1
ATOM 5563 C C . TYR C 1 26 ? 91.706 90.805 155.734 1.00 60.38 26 TYR C C 1
ATOM 5564 O O . TYR C 1 26 ? 91.646 90.020 156.676 1.00 59.04 26 TYR C O 1
ATOM 5573 N N . GLN C 1 27 ? 90.854 91.811 155.573 1.00 57.84 27 GLN C N 1
ATOM 5574 C CA . GLN C 1 27 ? 89.757 92.118 156.490 1.00 57.88 27 GLN C CA 1
ATOM 5575 C C . GLN C 1 27 ? 88.427 92.165 155.780 1.00 63.13 27 GLN C C 1
ATOM 5576 O O . GLN C 1 27 ? 88.400 92.288 154.553 1.00 63.17 27 GLN C O 1
ATOM 5582 N N . ASN C 1 28 ? 87.317 92.142 156.564 1.00 59.88 28 ASN C N 1
ATOM 5583 C CA . ASN C 1 28 ? 85.939 92.260 156.087 1.00 60.11 28 ASN C CA 1
ATOM 5584 C C . ASN C 1 28 ? 85.620 91.234 154.974 1.00 63.18 28 ASN C C 1
ATOM 5585 O O . ASN C 1 28 ? 85.030 91.586 153.945 1.00 62.06 28 ASN C O 1
ATOM 5590 N N . LEU C 1 29 ? 86.032 89.975 155.192 1.00 59.62 29 LEU C N 1
ATOM 5591 C CA . LEU C 1 29 ? 85.795 88.870 154.274 1.00 59.95 29 LEU C CA 1
ATOM 5592 C C . LEU C 1 29 ? 84.285 88.675 154.061 1.00 66.48 29 LEU C C 1
ATOM 5593 O O . LEU C 1 29 ? 83.517 88.602 155.025 1.00 68.44 29 LEU C O 1
ATOM 5598 N N . LYS C 1 30 ? 83.870 88.669 152.794 1.00 61.89 30 LYS C N 1
ATOM 5599 C CA . LYS C 1 30 ? 82.476 88.540 152.373 1.00 61.85 30 LYS C CA 1
ATOM 5600 C C . LYS C 1 30 ? 82.404 87.552 151.211 1.00 65.58 30 LYS C C 1
ATOM 5601 O O . LYS C 1 30 ? 83.111 87.764 150.222 1.00 65.07 30 LYS C O 1
ATOM 5607 N N . PRO C 1 31 ? 81.575 86.479 151.284 1.00 62.22 31 PRO C N 1
ATOM 5608 C CA . PRO C 1 31 ? 81.495 85.554 150.137 1.00 62.21 31 PRO C CA 1
ATOM 5609 C C . PRO C 1 31 ? 80.907 86.264 148.916 1.00 65.98 31 PRO C C 1
ATOM 5610 O O . PRO C 1 31 ? 79.969 87.046 149.055 1.00 64.02 31 PRO C O 1
ATOM 5614 N N . ILE C 1 32 ? 81.516 86.043 147.739 1.00 65.21 32 ILE C N 1
ATOM 5615 C CA . ILE C 1 32 ? 81.108 86.666 146.470 1.00 65.82 32 ILE C CA 1
ATOM 5616 C C . ILE C 1 32 ? 80.801 85.610 145.382 1.00 72.06 32 ILE C C 1
ATOM 5617 O O . ILE C 1 32 ? 80.146 85.935 144.385 1.00 72.11 32 ILE C O 1
ATOM 5622 N N . GLY C 1 33 ? 81.256 84.376 145.594 1.00 70.08 33 GLY C N 1
ATOM 5623 C CA . GLY C 1 33 ? 81.040 83.268 144.668 1.00 70.59 33 GLY C CA 1
ATOM 5624 C C . GLY C 1 33 ? 81.508 81.920 145.176 1.00 76.92 33 GLY C C 1
ATOM 5625 O O . GLY C 1 33 ? 82.094 81.820 146.258 1.00 76.02 33 GLY C O 1
ATOM 5626 N N . SER C 1 34 ? 81.236 80.867 144.390 1.00 76.18 34 SER C N 1
ATOM 5627 C CA . SER C 1 34 ? 81.601 79.479 144.697 1.00 77.01 34 SER C CA 1
ATOM 5628 C C . SER C 1 34 ? 81.665 78.627 143.414 1.00 81.43 34 SER C C 1
ATOM 5629 O O . SER C 1 34 ? 81.129 79.020 142.376 1.00 80.63 34 SER C O 1
ATOM 5632 N N . GLY C 1 35 ? 82.333 77.478 143.517 1.00 78.25 35 GLY C N 1
ATOM 5633 C CA . GLY C 1 35 ? 82.517 76.517 142.436 1.00 98.77 35 GLY C CA 1
ATOM 5634 C C . GLY C 1 35 ? 83.126 75.217 142.921 1.00 113.24 35 GLY C C 1
ATOM 5635 O O . GLY C 1 35 ? 83.470 75.083 144.098 1.00 74.65 35 GLY C O 1
ATOM 5636 N N . GLN C 1 37 ? 86.202 73.987 143.219 1.00 95.98 37 GLN C N 1
ATOM 5637 C CA . GLN C 1 37 ? 87.441 74.110 143.992 1.00 95.59 37 GLN C CA 1
ATOM 5638 C C . GLN C 1 37 ? 87.193 74.721 145.391 1.00 98.13 37 GLN C C 1
ATOM 5639 O O . GLN C 1 37 ? 88.011 74.516 146.298 1.00 98.10 37 GLN C O 1
ATOM 5641 N N . GLY C 1 38 ? 86.070 75.429 145.550 1.00 92.52 38 GLY C N 1
ATOM 5642 C CA . GLY C 1 38 ? 85.672 76.046 146.812 1.00 90.95 38 GLY C CA 1
ATOM 5643 C C . GLY C 1 38 ? 85.037 77.420 146.708 1.00 91.42 38 GLY C C 1
ATOM 5644 O O . GLY C 1 38 ? 84.841 77.955 145.609 1.00 91.48 38 GLY C O 1
ATOM 5645 N N . ILE C 1 39 ? 84.715 78.000 147.878 1.00 84.18 39 ILE C N 1
ATOM 5646 C CA . ILE C 1 39 ? 84.108 79.327 147.999 1.00 81.83 39 ILE C CA 1
ATOM 5647 C C . ILE C 1 39 ? 85.202 80.420 147.793 1.00 78.23 39 ILE C C 1
ATOM 5648 O O . ILE C 1 39 ? 86.399 80.179 148.031 1.00 76.71 39 ILE C O 1
ATOM 5653 N N . VAL C 1 40 ? 84.762 81.588 147.268 1.00 69.09 40 VAL C N 1
ATOM 5654 C CA . VAL C 1 40 ? 85.567 82.776 146.971 1.00 66.22 40 VAL C CA 1
ATOM 5655 C C . VAL C 1 40 ? 85.053 83.937 147.833 1.00 65.66 40 VAL C C 1
ATOM 5656 O O . VAL C 1 40 ? 83.847 84.143 147.958 1.00 64.54 40 VAL C O 1
ATOM 5660 N N . CYS C 1 41 ? 85.972 84.704 148.401 1.00 60.34 41 CYS C N 1
ATOM 5661 C CA . CYS C 1 41 ? 85.639 85.835 149.250 1.00 58.98 41 CYS C CA 1
ATOM 5662 C C . CYS C 1 41 ? 86.182 87.122 148.713 1.00 59.76 41 CYS C C 1
ATOM 5663 O O . CYS C 1 41 ? 87.264 87.141 148.144 1.00 59.12 41 CYS C O 1
ATOM 5666 N N . ALA C 1 42 ? 85.472 88.212 148.972 1.00 54.90 42 ALA C N 1
ATOM 5667 C CA . ALA C 1 42 ? 85.975 89.561 148.778 1.00 54.55 42 ALA C CA 1
ATOM 5668 C C . ALA C 1 42 ? 86.544 89.986 150.123 1.00 57.44 42 ALA C C 1
ATOM 5669 O O . ALA C 1 42 ? 86.090 89.495 151.160 1.00 54.33 42 ALA C O 1
ATOM 5671 N N . ALA C 1 43 ? 87.568 90.840 150.111 1.00 56.45 43 ALA C N 1
ATOM 5672 C CA . ALA C 1 43 ? 88.221 91.357 151.318 1.00 56.77 43 ALA C CA 1
ATOM 5673 C C . ALA C 1 43 ? 88.886 92.694 151.029 1.00 61.77 43 ALA C C 1
ATOM 5674 O O . ALA C 1 43 ? 88.970 93.114 149.876 1.00 60.54 43 ALA C O 1
ATOM 5676 N N . TYR C 1 44 ? 89.331 93.368 152.092 1.00 60.11 44 TYR C N 1
ATOM 5677 C CA . TYR C 1 44 ? 90.119 94.581 152.023 1.00 60.22 44 TYR C CA 1
ATOM 5678 C C . TYR C 1 44 ? 91.514 94.230 152.461 1.00 64.77 44 TYR C C 1
ATOM 5679 O O . TYR C 1 44 ? 91.691 93.621 153.513 1.00 63.43 44 TYR C O 1
ATOM 5688 N N . ASP C 1 45 ? 92.494 94.549 151.623 1.00 64.64 45 ASP C N 1
ATOM 5689 C CA . ASP C 1 45 ? 93.909 94.358 151.916 1.00 65.82 45 ASP C CA 1
ATOM 5690 C C . ASP C 1 45 ? 94.412 95.671 152.521 1.00 70.09 45 ASP C C 1
ATOM 5691 O O . ASP C 1 45 ? 94.471 96.685 151.815 1.00 68.45 45 ASP C O 1
ATOM 5696 N N . ALA C 1 46 ? 94.703 95.666 153.839 1.00 67.95 46 ALA C N 1
ATOM 5697 C CA . ALA C 1 46 ? 95.172 96.854 154.572 1.00 68.65 46 ALA C CA 1
ATOM 5698 C C . ALA C 1 46 ? 96.558 97.345 154.084 1.00 74.02 46 ALA C C 1
ATOM 5699 O O . ALA C 1 46 ? 96.771 98.561 153.987 1.00 73.30 46 ALA C O 1
ATOM 5701 N N . ILE C 1 47 ? 97.470 96.404 153.735 1.00 71.26 47 ILE C N 1
ATOM 5702 C CA . ILE C 1 47 ? 98.826 96.712 153.266 1.00 71.22 47 ILE C CA 1
ATOM 5703 C C . ILE C 1 47 ? 98.791 97.361 151.852 1.00 77.46 47 ILE C C 1
ATOM 5704 O O . ILE C 1 47 ? 99.407 98.418 151.672 1.00 78.01 47 ILE C O 1
ATOM 5709 N N . LEU C 1 48 ? 98.057 96.764 150.879 1.00 73.64 48 LEU C N 1
ATOM 5710 C CA . LEU C 1 48 ? 97.947 97.324 149.522 1.00 72.99 48 LEU C CA 1
ATOM 5711 C C . LEU C 1 48 ? 96.919 98.452 149.447 1.00 75.67 48 LEU C C 1
ATOM 5712 O O . LEU C 1 48 ? 96.897 99.195 148.457 1.00 74.38 48 LEU C O 1
ATOM 5717 N N . GLU C 1 49 ? 96.053 98.556 150.480 1.00 72.13 49 GLU C N 1
ATOM 5718 C CA . GLU C 1 49 ? 94.966 99.538 150.610 1.00 71.65 49 GLU C CA 1
ATOM 5719 C C . GLU C 1 49 ? 94.010 99.442 149.403 1.00 72.32 49 GLU C C 1
ATOM 5720 O O . GLU C 1 49 ? 93.689 100.436 148.741 1.00 71.23 49 GLU C O 1
ATOM 5726 N N . ARG C 1 50 ? 93.552 98.203 149.146 1.00 66.32 50 ARG C N 1
ATOM 5727 C CA . ARG C 1 50 ? 92.660 97.873 148.036 1.00 64.45 50 ARG C CA 1
ATOM 5728 C C . ARG C 1 50 ? 91.834 96.617 148.331 1.00 64.84 50 ARG C C 1
ATOM 5729 O O . ARG C 1 50 ? 92.207 95.795 149.179 1.00 63.65 50 ARG C O 1
ATOM 5737 N N . ASN C 1 51 ? 90.735 96.458 147.572 1.00 59.35 51 ASN C N 1
ATOM 5738 C CA . ASN C 1 51 ? 89.862 95.294 147.640 1.00 58.05 51 ASN C CA 1
ATOM 5739 C C . ASN C 1 51 ? 90.503 94.144 146.872 1.00 60.12 51 ASN C C 1
ATOM 5740 O O . ASN C 1 51 ? 91.182 94.376 145.870 1.00 59.93 51 ASN C O 1
ATOM 5745 N N . VAL C 1 52 ? 90.353 92.920 147.383 1.00 56.28 52 VAL C N 1
ATOM 5746 C CA . VAL C 1 52 ? 90.936 91.703 146.796 1.00 56.38 52 VAL C CA 1
ATOM 5747 C C . VAL C 1 52 ? 89.904 90.562 146.789 1.00 60.20 52 VAL C C 1
ATOM 5748 O O . VAL C 1 52 ? 88.873 90.638 147.464 1.00 59.69 52 VAL C O 1
ATOM 5752 N N . ALA C 1 53 ? 90.212 89.495 146.050 1.00 56.21 53 ALA C N 1
ATOM 5753 C CA . ALA C 1 53 ? 89.419 88.273 146.023 1.00 55.61 53 ALA C CA 1
ATOM 5754 C C . ALA C 1 53 ? 90.284 87.165 146.599 1.00 57.28 53 ALA C C 1
ATOM 5755 O O . ALA C 1 53 ? 91.469 87.116 146.280 1.00 56.58 53 ALA C O 1
ATOM 5757 N N . ILE C 1 54 ? 89.733 86.330 147.501 1.00 52.83 54 ILE C N 1
ATOM 5758 C CA . ILE C 1 54 ? 90.473 85.222 148.123 1.00 52.17 54 ILE C CA 1
ATOM 5759 C C . ILE C 1 54 ? 89.755 83.894 147.837 1.00 56.75 54 ILE C C 1
ATOM 5760 O O . ILE C 1 54 ? 88.604 83.699 148.243 1.00 55.58 54 ILE C O 1
ATOM 5765 N N . LYS C 1 55 ? 90.465 82.985 147.142 1.00 55.45 55 LYS C N 1
ATOM 5766 C CA . LYS C 1 55 ? 90.024 81.637 146.786 1.00 56.22 55 LYS C CA 1
ATOM 5767 C C . LYS C 1 55 ? 90.761 80.635 147.644 1.00 62.27 55 LYS C C 1
ATOM 5768 O O . LYS C 1 55 ? 91.987 80.656 147.711 1.00 61.35 55 LYS C O 1
ATOM 5774 N N . LYS C 1 56 ? 90.013 79.756 148.295 1.00 61.18 56 LYS C N 1
ATOM 5775 C CA . LYS C 1 56 ? 90.608 78.705 149.103 1.00 61.73 56 LYS C CA 1
ATOM 5776 C C . LYS C 1 56 ? 90.574 77.387 148.324 1.00 67.52 56 LYS C C 1
ATOM 5777 O O . LYS C 1 56 ? 89.538 77.022 147.770 1.00 66.39 56 LYS C O 1
ATOM 5783 N N . LEU C 1 57 ? 91.726 76.699 148.277 1.00 66.51 57 LEU C N 1
ATOM 5784 C CA . LEU C 1 57 ? 91.913 75.354 147.733 1.00 67.29 57 LEU C CA 1
ATOM 5785 C C . LEU C 1 57 ? 92.106 74.432 148.939 1.00 74.84 57 LEU C C 1
ATOM 5786 O O . LEU C 1 57 ? 93.171 74.472 149.565 1.00 73.72 57 LEU C O 1
ATOM 5791 N N . SER C 1 58 ? 91.049 73.694 149.334 1.00 74.95 58 SER C N 1
ATOM 5792 C CA . SER C 1 58 ? 91.084 72.801 150.501 1.00 76.35 58 SER C CA 1
ATOM 5793 C C . SER C 1 58 ? 91.652 71.443 150.122 1.00 84.22 58 SER C C 1
ATOM 5794 O O . SER C 1 58 ? 91.077 70.762 149.262 1.00 84.39 58 SER C O 1
ATOM 5797 N N . ARG C 1 59 ? 92.789 71.056 150.763 1.00 83.27 59 ARG C N 1
ATOM 5798 C CA . ARG C 1 59 ? 93.530 69.808 150.500 1.00 84.48 59 ARG C CA 1
ATOM 5799 C C . ARG C 1 59 ? 93.609 69.569 148.967 1.00 88.36 59 ARG C C 1
ATOM 5800 O O . ARG C 1 59 ? 92.945 68.660 148.458 1.00 87.97 59 ARG C O 1
ATOM 5808 N N . PRO C 1 60 ? 94.324 70.433 148.200 1.00 84.59 60 PRO C N 1
ATOM 5809 C CA . PRO C 1 60 ? 94.338 70.260 146.738 1.00 84.68 60 PRO C CA 1
ATOM 5810 C C . PRO C 1 60 ? 94.988 68.956 146.287 1.00 90.59 60 PRO C C 1
ATOM 5811 O O . PRO C 1 60 ? 94.666 68.480 145.205 1.00 90.43 60 PRO C O 1
ATOM 5815 N N . PHE C 1 61 ? 95.856 68.366 147.133 1.00 88.70 61 PHE C N 1
ATOM 5816 C CA . PHE C 1 61 ? 96.591 67.117 146.906 1.00 89.10 61 PHE C CA 1
ATOM 5817 C C . PHE C 1 61 ? 95.760 65.847 147.237 1.00 95.17 61 PHE C C 1
ATOM 5818 O O . PHE C 1 61 ? 96.169 64.760 146.824 1.00 94.86 61 PHE C O 1
ATOM 5826 N N . GLN C 1 62 ? 94.604 65.982 147.957 1.00 93.12 62 GLN C N 1
ATOM 5827 C CA . GLN C 1 62 ? 93.691 64.886 148.360 1.00 93.41 62 GLN C CA 1
ATOM 5828 C C . GLN C 1 62 ? 93.343 63.963 147.169 1.00 98.29 62 GLN C C 1
ATOM 5829 O O . GLN C 1 62 ? 93.319 62.739 147.329 1.00 98.09 62 GLN C O 1
ATOM 5835 N N . ASN C 1 63 ? 93.079 64.559 145.993 1.00 95.33 63 ASN C N 1
ATOM 5836 C CA . ASN C 1 63 ? 92.801 63.877 144.727 1.00 95.29 63 ASN C CA 1
ATOM 5837 C C . ASN C 1 63 ? 93.927 64.229 143.739 1.00 99.57 63 ASN C C 1
ATOM 5838 O O . ASN C 1 63 ? 94.407 65.364 143.752 1.00 98.92 63 ASN C O 1
ATOM 5843 N N . GLN C 1 64 ? 94.364 63.266 142.903 1.00 96.48 64 GLN C N 1
ATOM 5844 C CA . GLN C 1 64 ? 95.441 63.500 141.931 1.00 96.22 64 GLN C CA 1
ATOM 5845 C C . GLN C 1 64 ? 94.976 64.382 140.740 1.00 99.72 64 GLN C C 1
ATOM 5846 O O . GLN C 1 64 ? 95.819 65.014 140.098 1.00 99.11 64 GLN C O 1
ATOM 5852 N N . THR C 1 65 ? 93.652 64.454 140.475 1.00 96.07 65 THR C N 1
ATOM 5853 C CA . THR C 1 65 ? 93.101 65.307 139.412 1.00 95.77 65 THR C CA 1
ATOM 5854 C C . THR C 1 65 ? 93.029 66.739 139.924 1.00 98.91 65 THR C C 1
ATOM 5855 O O . THR C 1 65 ? 93.265 67.677 139.164 1.00 98.50 65 THR C O 1
ATOM 5859 N N . HIS C 1 66 ? 92.698 66.897 141.221 1.00 95.05 66 HIS C N 1
ATOM 5860 C CA . HIS C 1 66 ? 92.614 68.187 141.906 1.00 94.88 66 HIS C CA 1
ATOM 5861 C C . HIS C 1 66 ? 94.006 68.800 142.087 1.00 96.81 66 HIS C C 1
ATOM 5862 O O . HIS C 1 66 ? 94.124 70.026 142.147 1.00 96.90 66 HIS C O 1
ATOM 5869 N N . ALA C 1 67 ? 95.050 67.940 142.195 1.00 90.83 67 ALA C N 1
ATOM 5870 C CA . ALA C 1 67 ? 96.451 68.324 142.380 1.00 89.29 67 ALA C CA 1
ATOM 5871 C C . ALA C 1 67 ? 97.038 68.882 141.092 1.00 91.34 67 ALA C C 1
ATOM 5872 O O . ALA C 1 67 ? 97.725 69.905 141.134 1.00 90.63 67 ALA C O 1
ATOM 5874 N N . LYS C 1 68 ? 96.737 68.231 139.944 1.00 86.85 68 LYS C N 1
ATOM 5875 C CA . LYS C 1 68 ? 97.172 68.661 138.610 1.00 86.17 68 LYS C CA 1
ATOM 5876 C C . LYS C 1 68 ? 96.500 69.999 138.276 1.00 88.48 68 LYS C C 1
ATOM 5877 O O . LYS C 1 68 ? 97.128 70.863 137.666 1.00 88.03 68 LYS C O 1
ATOM 5883 N N . ARG C 1 69 ? 95.237 70.166 138.730 1.00 83.61 69 ARG C N 1
ATOM 5884 C CA . ARG C 1 69 ? 94.399 71.358 138.596 1.00 82.67 69 ARG C CA 1
ATOM 5885 C C . ARG C 1 69 ? 95.000 72.518 139.396 1.00 83.99 69 ARG C C 1
ATOM 5886 O O . ARG C 1 69 ? 95.038 73.653 138.908 1.00 82.63 69 ARG C O 1
ATOM 5894 N N . ALA C 1 70 ? 95.461 72.218 140.635 1.00 79.00 70 ALA C N 1
ATOM 5895 C CA . ALA C 1 70 ? 96.069 73.180 141.556 1.00 78.04 70 ALA C CA 1
ATOM 5896 C C . ALA C 1 70 ? 97.428 73.635 141.047 1.00 80.83 70 ALA C C 1
ATOM 5897 O O . ALA C 1 70 ? 97.677 74.842 140.997 1.00 79.80 70 ALA C O 1
ATOM 5899 N N . TYR C 1 71 ? 98.300 72.669 140.669 1.00 77.76 71 TYR C N 1
ATOM 5900 C CA . TYR C 1 71 ? 99.642 72.916 140.143 1.00 78.07 71 TYR C CA 1
ATOM 5901 C C . TYR C 1 71 ? 99.574 73.858 138.937 1.00 82.90 71 TYR C C 1
ATOM 5902 O O . TYR C 1 71 ? 100.224 74.905 138.954 1.00 82.52 71 TYR C O 1
ATOM 5911 N N . ARG C 1 72 ? 98.705 73.533 137.953 1.00 79.70 72 ARG C N 1
ATOM 5912 C CA . ARG C 1 72 ? 98.475 74.313 136.731 1.00 79.40 72 ARG C CA 1
ATOM 5913 C C . ARG C 1 72 ? 98.004 75.728 137.062 1.00 81.19 72 ARG C C 1
ATOM 5914 O O . ARG C 1 72 ? 98.586 76.683 136.548 1.00 80.10 72 ARG C O 1
ATOM 5922 N N . GLU C 1 73 ? 96.998 75.862 137.952 1.00 77.04 73 GLU C N 1
ATOM 5923 C CA . GLU C 1 73 ? 96.473 77.149 138.408 1.00 76.77 73 GLU C CA 1
ATOM 5924 C C . GLU C 1 73 ? 97.596 78.030 138.978 1.00 79.94 73 GLU C C 1
ATOM 5925 O O . GLU C 1 73 ? 97.710 79.186 138.582 1.00 78.47 73 GLU C O 1
ATOM 5931 N N . LEU C 1 74 ? 98.442 77.464 139.873 1.00 76.99 74 LEU C N 1
ATOM 5932 C CA . LEU C 1 74 ? 99.553 78.166 140.525 1.00 77.01 74 LEU C CA 1
ATOM 5933 C C . LEU C 1 74 ? 100.655 78.542 139.532 1.00 81.93 74 LEU C C 1
ATOM 5934 O O . LEU C 1 74 ? 101.082 79.695 139.520 1.00 81.37 74 LEU C O 1
ATOM 5939 N N . VAL C 1 75 ? 101.112 77.567 138.711 1.00 78.98 75 VAL C N 1
ATOM 5940 C CA . VAL C 1 75 ? 102.168 77.727 137.704 1.00 78.75 75 VAL C CA 1
ATOM 5941 C C . VAL C 1 75 ? 101.764 78.804 136.667 1.00 83.94 75 VAL C C 1
ATOM 5942 O O . VAL C 1 75 ? 102.549 79.723 136.421 1.00 84.06 75 VAL C O 1
ATOM 5946 N N . LEU C 1 76 ? 100.536 78.721 136.115 1.00 80.82 76 LEU C N 1
ATOM 5947 C CA . LEU C 1 76 ? 100.051 79.658 135.095 1.00 80.90 76 LEU C CA 1
ATOM 5948 C C . LEU C 1 76 ? 99.752 81.064 135.640 1.00 85.20 76 LEU C C 1
ATOM 5949 O O . LEU C 1 76 ? 100.088 82.030 134.960 1.00 83.98 76 LEU C O 1
ATOM 5954 N N . MET C 1 77 ? 99.145 81.194 136.845 1.00 83.54 77 MET C N 1
ATOM 5955 C CA . MET C 1 77 ? 98.849 82.516 137.439 1.00 84.03 77 MET C CA 1
ATOM 5956 C C . MET C 1 77 ? 100.146 83.280 137.766 1.00 86.12 77 MET C C 1
ATOM 5957 O O . MET C 1 77 ? 100.143 84.511 137.769 1.00 85.44 77 MET C O 1
ATOM 5962 N N . LYS C 1 78 ? 101.248 82.540 137.995 1.00 81.72 78 LYS C N 1
ATOM 5963 C CA . LYS C 1 78 ? 102.597 83.039 138.274 1.00 81.32 78 LYS C CA 1
ATOM 5964 C C . LYS C 1 78 ? 103.300 83.522 136.985 1.00 84.06 78 LYS C C 1
ATOM 5965 O O . LYS C 1 78 ? 104.002 84.536 137.016 1.00 83.55 78 LYS C O 1
ATOM 5971 N N . CYS C 1 79 ? 103.120 82.783 135.869 1.00 79.85 79 CYS C N 1
ATOM 5972 C CA . CYS C 1 79 ? 103.782 83.025 134.583 1.00 79.23 79 CYS C CA 1
ATOM 5973 C C . CYS C 1 79 ? 103.029 83.991 133.663 1.00 80.56 79 CYS C C 1
ATOM 5974 O O . CYS C 1 79 ? 103.687 84.645 132.855 1.00 80.18 79 CYS C O 1
ATOM 5977 N N . VAL C 1 80 ? 101.683 84.054 133.732 1.00 75.46 80 VAL C N 1
ATOM 5978 C CA . VAL C 1 80 ? 100.875 84.909 132.845 1.00 74.30 80 VAL C CA 1
ATOM 5979 C C . VAL C 1 80 ? 100.739 86.311 133.437 1.00 76.64 80 VAL C C 1
ATOM 5980 O O . VAL C 1 80 ? 100.672 86.459 134.660 1.00 76.97 80 VAL C O 1
ATOM 5984 N N . ASN C 1 81 ? 100.730 87.339 132.558 1.00 71.01 81 ASN C N 1
ATOM 5985 C CA . ASN C 1 81 ? 100.632 88.744 132.943 1.00 69.95 81 ASN C CA 1
ATOM 5986 C C . ASN C 1 81 ? 99.968 89.561 131.814 1.00 69.59 81 ASN C C 1
ATOM 5987 O O . ASN C 1 81 ? 100.647 90.040 130.897 1.00 69.72 81 ASN C O 1
ATOM 5992 N N . HIS C 1 82 ? 98.634 89.705 131.881 1.00 61.74 82 HIS C N 1
ATOM 5993 C CA . HIS C 1 82 ? 97.844 90.438 130.887 1.00 59.14 82 HIS C CA 1
ATOM 5994 C C . HIS C 1 82 ? 96.687 91.136 131.565 1.00 59.88 82 HIS C C 1
ATOM 5995 O O . HIS C 1 82 ? 96.150 90.612 132.536 1.00 60.07 82 HIS C O 1
ATOM 6002 N N . LYS C 1 83 ? 96.257 92.274 131.011 1.00 54.89 83 LYS C N 1
ATOM 6003 C CA . LYS C 1 83 ? 95.157 93.099 131.515 1.00 54.18 83 LYS C CA 1
ATOM 6004 C C . LYS C 1 83 ? 93.791 92.378 131.438 1.00 57.66 83 LYS C C 1
ATOM 6005 O O . LYS C 1 83 ? 92.859 92.778 132.142 1.00 56.03 83 LYS C O 1
ATOM 6011 N N . ASN C 1 84 ? 93.678 91.328 130.592 1.00 54.11 84 ASN C N 1
ATOM 6012 C CA . ASN C 1 84 ? 92.429 90.594 130.402 1.00 53.62 84 ASN C CA 1
ATOM 6013 C C . ASN C 1 84 ? 92.485 89.147 130.985 1.00 56.24 84 ASN C C 1
ATOM 6014 O O . ASN C 1 84 ? 91.704 88.266 130.591 1.00 54.99 84 ASN C O 1
ATOM 6019 N N . ILE C 1 85 ? 93.404 88.943 131.935 1.00 51.63 85 ILE C N 1
ATOM 6020 C CA . ILE C 1 85 ? 93.637 87.711 132.700 1.00 51.84 85 ILE C CA 1
ATOM 6021 C C . ILE C 1 85 ? 93.672 88.130 134.162 1.00 58.23 85 ILE C C 1
ATOM 6022 O O . ILE C 1 85 ? 94.237 89.179 134.471 1.00 58.83 85 ILE C O 1
ATOM 6027 N N . ILE C 1 86 ? 93.088 87.324 135.059 1.00 55.91 86 ILE C N 1
ATOM 6028 C CA . ILE C 1 86 ? 93.022 87.665 136.470 1.00 55.39 86 ILE C CA 1
ATOM 6029 C C . ILE C 1 86 ? 94.436 87.734 137.087 1.00 61.72 86 ILE C C 1
ATOM 6030 O O . ILE C 1 86 ? 95.241 86.802 136.970 1.00 61.74 86 ILE C O 1
ATOM 6035 N N . GLY C 1 87 ? 94.716 88.887 137.682 1.00 59.26 87 GLY C N 1
ATOM 6036 C CA . GLY C 1 87 ? 95.999 89.169 138.301 1.00 60.17 87 GLY C CA 1
ATOM 6037 C C . GLY C 1 87 ? 96.175 88.543 139.662 1.00 64.00 87 GLY C C 1
ATOM 6038 O O . GLY C 1 87 ? 95.327 88.722 140.538 1.00 62.83 87 GLY C O 1
ATOM 6039 N N . LEU C 1 88 ? 97.280 87.794 139.827 1.00 60.69 88 LEU C N 1
ATOM 6040 C CA . LEU C 1 88 ? 97.672 87.176 141.094 1.00 60.73 88 LEU C CA 1
ATOM 6041 C C . LEU C 1 88 ? 98.320 88.240 142.002 1.00 63.79 88 LEU C C 1
ATOM 6042 O O . LEU C 1 88 ? 99.270 88.897 141.575 1.00 63.70 88 LEU C O 1
ATOM 6047 N N . LEU C 1 89 ? 97.798 88.430 143.231 1.00 59.87 89 LEU C N 1
ATOM 6048 C CA . LEU C 1 89 ? 98.327 89.441 144.157 1.00 59.34 89 LEU C CA 1
ATOM 6049 C C . LEU C 1 89 ? 99.163 88.821 145.255 1.00 63.12 89 LEU C C 1
ATOM 6050 O O . LEU C 1 89 ? 100.182 89.397 145.633 1.00 64.08 89 LEU C O 1
ATOM 6055 N N . ASN C 1 90 ? 98.760 87.643 145.745 1.00 59.06 90 ASN C N 1
ATOM 6056 C CA . ASN C 1 90 ? 99.448 86.897 146.793 1.00 58.68 90 ASN C CA 1
ATOM 6057 C C . ASN C 1 90 ? 98.996 85.442 146.767 1.00 62.89 90 ASN C C 1
ATOM 6058 O O . ASN C 1 90 ? 97.968 85.133 146.166 1.00 62.62 90 ASN C O 1
ATOM 6063 N N . VAL C 1 91 ? 99.799 84.546 147.361 1.00 59.98 91 VAL C N 1
ATOM 6064 C CA . VAL C 1 91 ? 99.552 83.101 147.530 1.00 60.32 91 VAL C CA 1
ATOM 6065 C C . VAL C 1 91 ? 100.156 82.724 148.870 1.00 64.73 91 VAL C C 1
ATOM 6066 O O . VAL C 1 91 ? 101.331 83.021 149.116 1.00 63.49 91 VAL C O 1
ATOM 6070 N N . PHE C 1 92 ? 99.364 82.089 149.739 1.00 62.55 92 PHE C N 1
ATOM 6071 C CA . PHE C 1 92 ? 99.865 81.697 151.048 1.00 62.87 92 PHE C CA 1
ATOM 6072 C C . PHE C 1 92 ? 99.216 80.433 151.569 1.00 68.86 92 PHE C C 1
ATOM 6073 O O . PHE C 1 92 ? 98.283 79.902 150.969 1.00 67.46 92 PHE C O 1
ATOM 6081 N N . THR C 1 93 ? 99.735 79.963 152.705 1.00 68.69 93 THR C N 1
ATOM 6082 C CA . THR C 1 93 ? 99.254 78.811 153.447 1.00 70.16 93 THR C CA 1
ATOM 6083 C C . THR C 1 93 ? 99.339 79.139 154.951 1.00 78.32 93 THR C C 1
ATOM 6084 O O . THR C 1 93 ? 100.370 79.652 155.409 1.00 77.60 93 THR C O 1
ATOM 6088 N N . PRO C 1 94 ? 98.259 78.896 155.731 1.00 78.51 94 PRO C N 1
ATOM 6089 C CA . PRO C 1 94 ? 98.328 79.189 157.175 1.00 79.67 94 PRO C CA 1
ATOM 6090 C C . PRO C 1 94 ? 99.199 78.182 157.934 1.00 87.30 94 PRO C C 1
ATOM 6091 O O . PRO C 1 94 ? 99.731 78.510 158.998 1.00 87.41 94 PRO C O 1
ATOM 6095 N N . GLN C 1 95 ? 99.347 76.963 157.372 1.00 86.06 95 GLN C N 1
ATOM 6096 C CA . GLN C 1 95 ? 100.141 75.859 157.912 1.00 86.81 95 GLN C CA 1
ATOM 6097 C C . GLN C 1 95 ? 101.637 76.214 157.874 1.00 94.35 95 GLN C C 1
ATOM 6098 O O . GLN C 1 95 ? 102.132 76.746 156.873 1.00 93.75 95 GLN C O 1
ATOM 6104 N N . LYS C 1 96 ? 102.332 75.959 159.002 1.00 93.68 96 LYS C N 1
ATOM 6105 C CA . LYS C 1 96 ? 103.735 76.314 159.235 1.00 94.44 96 LYS C CA 1
ATOM 6106 C C . LYS C 1 96 ? 104.759 75.389 158.549 1.00 99.66 96 LYS C C 1
ATOM 6107 O O . LYS C 1 96 ? 105.838 75.870 158.191 1.00 99.11 96 LYS C O 1
ATOM 6113 N N . SER C 1 97 ? 104.454 74.088 158.386 1.00 97.24 97 SER C N 1
ATOM 6114 C CA . SER C 1 97 ? 105.420 73.167 157.788 1.00 97.70 97 SER C CA 1
ATOM 6115 C C . SER C 1 97 ? 104.820 72.267 156.694 1.00 103.02 97 SER C C 1
ATOM 6116 O O . SER C 1 97 ? 103.608 72.260 156.460 1.00 102.43 97 SER C O 1
ATOM 6119 N N . LEU C 1 98 ? 105.714 71.510 156.038 1.00 100.49 98 LEU C N 1
ATOM 6120 C CA . LEU C 1 98 ? 105.483 70.506 154.996 1.00 100.57 98 LEU C CA 1
ATOM 6121 C C . LEU C 1 98 ? 104.548 69.384 155.487 1.00 104.26 98 LEU C C 1
ATOM 6122 O O . LEU C 1 98 ? 103.688 68.922 154.735 1.00 103.82 98 LEU C O 1
ATOM 6127 N N . GLU C 1 99 ? 104.738 68.961 156.757 1.00 100.93 99 GLU C N 1
ATOM 6128 C CA . GLU C 1 99 ? 104.017 67.900 157.463 1.00 100.60 99 GLU C CA 1
ATOM 6129 C C . GLU C 1 99 ? 102.538 68.265 157.643 1.00 102.35 99 GLU C C 1
ATOM 6130 O O . GLU C 1 99 ? 101.661 67.516 157.207 1.00 101.56 99 GLU C O 1
ATOM 6136 N N . GLU C 1 100 ? 102.281 69.420 158.282 1.00 97.37 100 GLU C N 1
ATOM 6137 C CA . GLU C 1 100 ? 100.949 69.919 158.605 1.00 96.45 100 GLU C CA 1
ATOM 6138 C C . GLU C 1 100 ? 100.262 70.667 157.442 1.00 97.83 100 GLU C C 1
ATOM 6139 O O . GLU C 1 100 ? 99.143 71.135 157.639 1.00 97.46 100 GLU C O 1
ATOM 6145 N N . PHE C 1 101 ? 100.894 70.756 156.244 1.00 92.03 101 PHE C N 1
ATOM 6146 C CA . PHE C 1 101 ? 100.343 71.449 155.067 1.00 90.58 101 PHE C CA 1
ATOM 6147 C C . PHE C 1 101 ? 98.983 70.865 154.651 1.00 91.07 101 PHE C C 1
ATOM 6148 O O . PHE C 1 101 ? 98.855 69.644 154.504 1.00 90.74 101 PHE C O 1
ATOM 6156 N N . GLN C 1 102 ? 97.962 71.747 154.504 1.00 84.53 102 GLN C N 1
ATOM 6157 C CA . GLN C 1 102 ? 96.605 71.336 154.132 1.00 82.98 102 GLN C CA 1
ATOM 6158 C C . GLN C 1 102 ? 95.986 72.193 153.012 1.00 82.31 102 GLN C C 1
ATOM 6159 O O . GLN C 1 102 ? 95.527 71.638 152.018 1.00 81.33 102 GLN C O 1
ATOM 6165 N N . ASP C 1 103 ? 95.935 73.530 153.191 1.00 76.23 103 ASP C N 1
ATOM 6166 C CA . ASP C 1 103 ? 95.227 74.423 152.272 1.00 74.40 103 ASP C CA 1
ATOM 6167 C C . ASP C 1 103 ? 96.090 75.496 151.616 1.00 74.34 103 ASP C C 1
ATOM 6168 O O . ASP C 1 103 ? 97.056 75.979 152.213 1.00 73.25 103 ASP C O 1
ATOM 6173 N N . VAL C 1 104 ? 95.682 75.900 150.389 1.00 68.16 104 VAL C N 1
ATOM 6174 C CA . VAL C 1 104 ? 96.302 76.977 149.609 1.00 66.78 104 VAL C CA 1
ATOM 6175 C C . VAL C 1 104 ? 95.277 78.095 149.419 1.00 68.47 104 VAL C C 1
ATOM 6176 O O . VAL C 1 104 ? 94.140 77.840 149.009 1.00 68.14 104 VAL C O 1
ATOM 6180 N N . TYR C 1 105 ? 95.701 79.330 149.695 1.00 62.95 105 TYR C N 1
ATOM 6181 C CA . TYR C 1 105 ? 94.898 80.530 149.525 1.00 61.77 105 TYR C CA 1
ATOM 6182 C C . TYR C 1 105 ? 95.473 81.353 148.380 1.00 63.69 105 TYR C C 1
ATOM 6183 O O . TYR C 1 105 ? 96.665 81.667 148.382 1.00 62.65 105 TYR C O 1
ATOM 6192 N N . ILE C 1 106 ? 94.632 81.679 147.394 1.00 59.26 106 ILE C N 1
ATOM 6193 C CA . ILE C 1 106 ? 95.023 82.480 146.244 1.00 58.56 106 ILE C CA 1
ATOM 6194 C C . ILE C 1 106 ? 94.342 83.834 146.348 1.00 61.26 106 ILE C C 1
ATOM 6195 O O . ILE C 1 106 ? 93.119 83.898 146.368 1.00 61.73 106 ILE C O 1
ATOM 6200 N N . VAL C 1 107 ? 95.143 84.910 146.415 1.00 56.22 107 VAL C N 1
ATOM 6201 C CA . VAL C 1 107 ? 94.668 86.291 146.484 1.00 54.40 107 VAL C CA 1
ATOM 6202 C C . VAL C 1 107 ? 94.788 86.893 145.078 1.00 58.15 107 VAL C C 1
ATOM 6203 O O . VAL C 1 107 ? 95.853 86.818 144.469 1.00 58.30 107 VAL C O 1
ATOM 6207 N N . MET C 1 108 ? 93.681 87.452 144.565 1.00 55.08 108 MET C N 1
ATOM 6208 C CA . MET C 1 108 ? 93.559 88.044 143.230 1.00 55.30 108 MET C CA 1
ATOM 6209 C C . MET C 1 108 ? 92.955 89.432 143.241 1.00 58.92 108 MET C C 1
ATOM 6210 O O . MET C 1 108 ? 92.399 89.861 144.254 1.00 57.20 108 MET C O 1
ATOM 6215 N N . GLU C 1 109 ? 92.930 90.074 142.052 1.00 56.87 109 GLU C N 1
ATOM 6216 C CA . GLU C 1 109 ? 92.220 91.338 141.832 1.00 57.81 109 GLU C CA 1
ATOM 6217 C C . GLU C 1 109 ? 90.721 91.086 142.026 1.00 58.12 109 GLU C C 1
ATOM 6218 O O . GLU C 1 109 ? 90.247 89.990 141.726 1.00 57.88 109 GLU C O 1
ATOM 6224 N N . LEU C 1 110 ? 89.978 92.083 142.487 1.00 52.27 110 LEU C N 1
ATOM 6225 C CA . LEU C 1 110 ? 88.553 91.913 142.684 1.00 51.01 110 LEU C CA 1
ATOM 6226 C C . LEU C 1 110 ? 87.784 92.599 141.570 1.00 56.04 110 LEU C C 1
ATOM 6227 O O . LEU C 1 110 ? 87.927 93.809 141.349 1.00 56.03 110 LEU C O 1
ATOM 6232 N N . MET C 1 111 ? 86.959 91.807 140.874 1.00 52.47 111 MET C N 1
ATOM 6233 C CA . MET C 1 111 ? 86.062 92.269 139.815 1.00 51.99 111 MET C CA 1
ATOM 6234 C C . MET C 1 111 ? 84.634 92.379 140.404 1.00 55.82 111 MET C C 1
ATOM 6235 O O . MET C 1 111 ? 84.386 91.885 141.502 1.00 54.24 111 MET C O 1
ATOM 6240 N N . ASP C 1 112 ? 83.729 93.088 139.740 1.00 53.61 112 ASP C N 1
ATOM 6241 C CA . ASP C 1 112 ? 82.429 93.344 140.347 1.00 54.15 112 ASP C CA 1
ATOM 6242 C C . ASP C 1 112 ? 81.383 92.271 140.108 1.00 58.71 112 ASP C C 1
ATOM 6243 O O . ASP C 1 112 ? 80.473 92.149 140.929 1.00 58.99 112 ASP C O 1
ATOM 6248 N N . ALA C 1 113 ? 81.497 91.489 139.019 1.00 55.04 113 ALA C N 1
ATOM 6249 C CA . ALA C 1 113 ? 80.485 90.494 138.655 1.00 53.73 113 ALA C CA 1
ATOM 6250 C C . ALA C 1 113 ? 80.996 89.443 137.681 1.00 55.89 113 ALA C C 1
ATOM 6251 O O . ALA C 1 113 ? 82.064 89.593 137.098 1.00 54.86 113 ALA C O 1
ATOM 6253 N N . ASN C 1 114 ? 80.183 88.395 137.492 1.00 51.41 114 ASN C N 1
ATOM 6254 C CA . ASN C 1 114 ? 80.287 87.336 136.487 1.00 50.67 114 ASN C CA 1
ATOM 6255 C C . ASN C 1 114 ? 79.731 87.834 135.214 1.00 51.79 114 ASN C C 1
ATOM 6256 O O . ASN C 1 114 ? 78.847 88.681 135.268 1.00 50.40 114 ASN C O 1
ATOM 6261 N N . LEU C 1 115 ? 80.039 87.177 134.102 1.00 49.65 115 LEU C N 1
ATOM 6262 C CA . LEU C 1 115 ? 79.391 87.516 132.842 1.00 50.25 115 LEU C CA 1
ATOM 6263 C C . LEU C 1 115 ? 77.913 86.992 132.807 1.00 56.17 115 LEU C C 1
ATOM 6264 O O . LEU C 1 115 ? 77.160 87.402 131.927 1.00 57.44 115 LEU C O 1
ATOM 6269 N N . CYS C 1 116 ? 77.482 86.161 133.798 1.00 53.40 116 CYS C N 1
ATOM 6270 C CA . CYS C 1 116 ? 76.086 85.676 133.943 1.00 53.45 116 CYS C CA 1
ATOM 6271 C C . CYS C 1 116 ? 75.155 86.863 134.135 1.00 56.97 116 CYS C C 1
ATOM 6272 O O . CYS C 1 116 ? 74.073 86.885 133.562 1.00 56.06 116 CYS C O 1
ATOM 6275 N N . GLN C 1 117 ? 75.599 87.867 134.920 1.00 54.22 117 GLN C N 1
ATOM 6276 C CA . GLN C 1 117 ? 74.873 89.117 135.172 1.00 54.18 117 GLN C CA 1
ATOM 6277 C C . GLN C 1 117 ? 74.732 89.963 133.890 1.00 58.07 117 GLN C C 1
ATOM 6278 O O . GLN C 1 117 ? 73.716 90.639 133.714 1.00 57.14 117 GLN C O 1
ATOM 6284 N N . VAL C 1 118 ? 75.771 89.937 133.019 1.00 54.73 118 VAL C N 1
ATOM 6285 C CA . VAL C 1 118 ? 75.846 90.681 131.750 1.00 53.68 118 VAL C CA 1
ATOM 6286 C C . VAL C 1 118 ? 74.864 90.085 130.732 1.00 58.59 118 VAL C C 1
ATOM 6287 O O . VAL C 1 118 ? 74.328 90.824 129.907 1.00 57.58 118 VAL C O 1
ATOM 6291 N N . ILE C 1 119 ? 74.644 88.747 130.783 1.00 56.20 119 ILE C N 1
ATOM 6292 C CA . ILE C 1 119 ? 73.748 87.997 129.879 1.00 55.54 119 ILE C CA 1
ATOM 6293 C C . ILE C 1 119 ? 72.288 88.393 130.150 1.00 57.95 119 ILE C C 1
ATOM 6294 O O . ILE C 1 119 ? 71.471 88.395 129.222 1.00 57.91 119 ILE C O 1
ATOM 6299 N N . GLN C 1 120 ? 71.996 88.817 131.394 1.00 52.10 120 GLN C N 1
ATOM 6300 C CA . GLN C 1 120 ? 70.688 89.252 131.861 1.00 51.01 120 GLN C CA 1
ATOM 6301 C C . GLN C 1 120 ? 70.461 90.736 131.614 1.00 57.90 120 GLN C C 1
ATOM 6302 O O . GLN C 1 120 ? 69.431 91.276 132.003 1.00 57.99 120 GLN C O 1
ATOM 6308 N N . MET C 1 121 ? 71.405 91.387 130.939 1.00 57.36 121 MET C N 1
ATOM 6309 C CA . MET C 1 121 ? 71.352 92.811 130.612 1.00 58.39 121 MET C CA 1
ATOM 6310 C C . MET C 1 121 ? 71.205 93.037 129.122 1.00 60.19 121 MET C C 1
ATOM 6311 O O . MET C 1 121 ? 71.696 92.238 128.327 1.00 57.62 121 MET C O 1
ATOM 6316 N N . GLU C 1 122 ? 70.614 94.172 128.750 1.00 58.41 122 GLU C N 1
ATOM 6317 C CA . GLU C 1 122 ? 70.500 94.572 127.354 1.00 59.74 122 GLU C CA 1
ATOM 6318 C C . GLU C 1 122 ? 71.661 95.532 127.061 1.00 63.84 122 GLU C C 1
ATOM 6319 O O . GLU C 1 122 ? 71.771 96.596 127.676 1.00 63.62 122 GLU C O 1
ATOM 6325 N N . LEU C 1 123 ? 72.584 95.090 126.210 1.00 59.60 123 LEU C N 1
ATOM 6326 C CA . LEU C 1 123 ? 73.763 95.872 125.863 1.00 59.01 123 LEU C CA 1
ATOM 6327 C C . LEU C 1 123 ? 73.575 96.596 124.542 1.00 62.99 123 LEU C C 1
ATOM 6328 O O . LEU C 1 123 ? 72.643 96.289 123.789 1.00 64.42 123 LEU C O 1
ATOM 6333 N N . ASP C 1 124 ? 74.457 97.565 124.264 1.00 57.06 124 ASP C N 1
ATOM 6334 C CA . ASP C 1 124 ? 74.513 98.218 122.966 1.00 55.57 124 ASP C CA 1
ATOM 6335 C C . ASP C 1 124 ? 75.715 97.612 122.249 1.00 56.19 124 ASP C C 1
ATOM 6336 O O . ASP C 1 124 ? 76.417 96.792 122.845 1.00 53.29 124 ASP C O 1
ATOM 6341 N N . HIS C 1 125 ? 75.935 97.960 120.968 1.00 53.38 125 HIS C N 1
ATOM 6342 C CA . HIS C 1 125 ? 77.031 97.389 120.194 1.00 52.05 125 HIS C CA 1
ATOM 6343 C C . HIS C 1 125 ? 78.390 97.710 120.774 1.00 54.35 125 HIS C C 1
ATOM 6344 O O . HIS C 1 125 ? 79.264 96.854 120.703 1.00 54.97 125 HIS C O 1
ATOM 6351 N N . GLU C 1 126 ? 78.567 98.902 121.373 1.00 50.21 126 GLU C N 1
ATOM 6352 C CA . GLU C 1 126 ? 79.853 99.346 121.948 1.00 50.32 126 GLU C CA 1
ATOM 6353 C C . GLU C 1 126 ? 80.293 98.426 123.058 1.00 54.16 126 GLU C C 1
ATOM 6354 O O . GLU C 1 126 ? 81.425 97.947 123.016 1.00 53.91 126 GLU C O 1
ATOM 6360 N N . ARG C 1 127 ? 79.384 98.146 124.023 1.00 50.72 127 ARG C N 1
ATOM 6361 C CA . ARG C 1 127 ? 79.625 97.289 125.186 1.00 50.32 127 ARG C CA 1
ATOM 6362 C C . ARG C 1 127 ? 79.885 95.838 124.789 1.00 53.77 127 ARG C C 1
ATOM 6363 O O . ARG C 1 127 ? 80.845 95.258 125.280 1.00 51.61 127 ARG C O 1
ATOM 6371 N N . MET C 1 128 ? 79.056 95.263 123.895 1.00 53.45 128 MET C N 1
ATOM 6372 C CA . MET C 1 128 ? 79.184 93.872 123.447 1.00 54.67 128 MET C CA 1
ATOM 6373 C C . MET C 1 128 ? 80.507 93.641 122.733 1.00 54.44 128 MET C C 1
ATOM 6374 O O . MET C 1 128 ? 81.235 92.702 123.052 1.00 54.01 128 MET C O 1
ATOM 6379 N N . SER C 1 129 ? 80.798 94.513 121.778 1.00 48.80 129 SER C N 1
ATOM 6380 C CA . SER C 1 129 ? 82.000 94.557 120.966 1.00 48.07 129 SER C CA 1
ATOM 6381 C C . SER C 1 129 ? 83.253 94.662 121.844 1.00 50.91 129 SER C C 1
ATOM 6382 O O . SER C 1 129 ? 84.216 93.909 121.652 1.00 50.08 129 SER C O 1
ATOM 6385 N N . TYR C 1 130 ? 83.222 95.592 122.822 1.00 46.71 130 TYR C N 1
ATOM 6386 C CA . TYR C 1 130 ? 84.341 95.818 123.711 1.00 47.39 130 TYR C CA 1
ATOM 6387 C C . TYR C 1 130 ? 84.572 94.590 124.625 1.00 50.10 130 TYR C C 1
ATOM 6388 O O . TYR C 1 130 ? 85.728 94.188 124.788 1.00 49.38 130 TYR C O 1
ATOM 6397 N N . LEU C 1 131 ? 83.497 93.957 125.155 1.00 46.78 131 LEU C N 1
ATOM 6398 C CA . LEU C 1 131 ? 83.639 92.759 126.016 1.00 46.10 131 LEU C CA 1
ATOM 6399 C C . LEU C 1 131 ? 84.257 91.556 125.237 1.00 47.20 131 LEU C C 1
ATOM 6400 O O . LEU C 1 131 ? 85.168 90.880 125.736 1.00 44.24 131 LEU C O 1
ATOM 6405 N N . LEU C 1 132 ? 83.791 91.349 124.001 1.00 44.45 132 LEU C N 1
ATOM 6406 C CA . LEU C 1 132 ? 84.267 90.288 123.117 1.00 45.60 132 LEU C CA 1
ATOM 6407 C C . LEU C 1 132 ? 85.736 90.501 122.744 1.00 52.17 132 LEU C C 1
ATOM 6408 O O . LEU C 1 132 ? 86.516 89.543 122.791 1.00 52.94 132 LEU C O 1
ATOM 6413 N N . TYR C 1 133 ? 86.119 91.763 122.426 1.00 47.76 133 TYR C N 1
ATOM 6414 C CA . TYR C 1 133 ? 87.483 92.172 122.104 1.00 47.55 133 TYR C CA 1
ATOM 6415 C C . TYR C 1 133 ? 88.438 91.773 123.253 1.00 47.95 133 TYR C C 1
ATOM 6416 O O . TYR C 1 133 ? 89.455 91.113 123.021 1.00 45.39 133 TYR C O 1
ATOM 6425 N N . GLN C 1 134 ? 88.065 92.138 124.485 1.00 45.35 134 GLN C N 1
ATOM 6426 C CA . GLN C 1 134 ? 88.812 91.860 125.707 1.00 46.40 134 GLN C CA 1
ATOM 6427 C C . GLN C 1 134 ? 88.933 90.372 125.933 1.00 54.56 134 GLN C C 1
ATOM 6428 O O . GLN C 1 134 ? 90.024 89.897 126.275 1.00 54.90 134 GLN C O 1
ATOM 6434 N N . MET C 1 135 ? 87.826 89.625 125.701 1.00 52.70 135 MET C N 1
ATOM 6435 C CA . MET C 1 135 ? 87.805 88.164 125.779 1.00 52.88 135 MET C CA 1
ATOM 6436 C C . MET C 1 135 ? 88.870 87.589 124.843 1.00 54.13 135 MET C C 1
ATOM 6437 O O . MET C 1 135 ? 89.732 86.840 125.294 1.00 53.22 135 MET C O 1
ATOM 6442 N N . LEU C 1 136 ? 88.855 88.023 123.565 1.00 50.35 136 LEU C N 1
ATOM 6443 C CA . LEU C 1 136 ? 89.787 87.594 122.516 1.00 50.93 136 LEU C CA 1
ATOM 6444 C C . LEU C 1 136 ? 91.250 87.948 122.821 1.00 55.06 136 LEU C C 1
ATOM 6445 O O . LEU C 1 136 ? 92.124 87.109 122.571 1.00 54.33 136 LEU C O 1
ATOM 6450 N N . CYS C 1 137 ? 91.515 89.153 123.392 1.00 51.55 137 CYS C N 1
ATOM 6451 C CA . CYS C 1 137 ? 92.864 89.587 123.804 1.00 50.56 137 CYS C CA 1
ATOM 6452 C C . CYS C 1 137 ? 93.438 88.647 124.872 1.00 54.94 137 CYS C C 1
ATOM 6453 O O . CYS C 1 137 ? 94.610 88.259 124.784 1.00 55.11 137 CYS C O 1
ATOM 6456 N N . GLY C 1 138 ? 92.604 88.288 125.858 1.00 50.45 138 GLY C N 1
ATOM 6457 C CA . GLY C 1 138 ? 92.976 87.379 126.934 1.00 49.60 138 GLY C CA 1
ATOM 6458 C C . GLY C 1 138 ? 93.317 85.986 126.443 1.00 54.68 138 GLY C C 1
ATOM 6459 O O . GLY C 1 138 ? 94.272 85.374 126.923 1.00 55.11 138 GLY C O 1
ATOM 6460 N N . ILE C 1 139 ? 92.539 85.485 125.457 1.00 51.54 139 ILE C N 1
ATOM 6461 C CA . ILE C 1 139 ? 92.683 84.177 124.823 1.00 51.14 139 ILE C CA 1
ATOM 6462 C C . ILE C 1 139 ? 93.936 84.178 123.943 1.00 54.26 139 ILE C C 1
ATOM 6463 O O . ILE C 1 139 ? 94.707 83.210 123.984 1.00 53.47 139 ILE C O 1
ATOM 6468 N N . LYS C 1 140 ? 94.146 85.261 123.157 1.00 51.99 140 LYS C N 1
ATOM 6469 C CA . LYS C 1 140 ? 95.346 85.416 122.324 1.00 52.06 140 LYS C CA 1
ATOM 6470 C C . LYS C 1 140 ? 96.596 85.310 123.196 1.00 56.96 140 LYS C C 1
ATOM 6471 O O . LYS C 1 140 ? 97.507 84.562 122.839 1.00 57.50 140 LYS C O 1
ATOM 6477 N N . HIS C 1 141 ? 96.601 85.974 124.371 1.00 53.05 141 HIS C N 1
ATOM 6478 C CA . HIS C 1 141 ? 97.733 85.919 125.286 1.00 53.29 141 HIS C CA 1
ATOM 6479 C C . HIS C 1 141 ? 98.010 84.484 125.713 1.00 58.28 141 HIS C C 1
ATOM 6480 O O . HIS C 1 141 ? 99.164 84.059 125.666 1.00 58.82 141 HIS C O 1
ATOM 6487 N N . LEU C 1 142 ? 96.961 83.721 126.090 1.00 55.27 142 LEU C N 1
ATOM 6488 C CA . LEU C 1 142 ? 97.121 82.319 126.481 1.00 54.47 142 LEU C CA 1
ATOM 6489 C C . LEU C 1 142 ? 97.599 81.466 125.286 1.00 57.89 142 LEU C C 1
ATOM 6490 O O . LEU C 1 142 ? 98.521 80.670 125.439 1.00 58.11 142 LEU C O 1
ATOM 6495 N N . HIS C 1 143 ? 97.030 81.677 124.103 1.00 54.03 143 HIS C N 1
ATOM 6496 C CA . HIS C 1 143 ? 97.395 80.921 122.903 1.00 54.38 143 HIS C CA 1
ATOM 6497 C C . HIS C 1 143 ? 98.803 81.252 122.396 1.00 61.92 143 HIS C C 1
ATOM 6498 O O . HIS C 1 143 ? 99.431 80.384 121.787 1.00 61.79 143 HIS C O 1
ATOM 6505 N N . SER C 1 144 ? 99.302 82.498 122.630 1.00 61.64 144 SER C N 1
ATOM 6506 C CA . SER C 1 144 ? 100.648 82.940 122.202 1.00 61.53 144 SER C CA 1
ATOM 6507 C C . SER C 1 144 ? 101.730 82.146 122.942 1.00 65.95 144 SER C C 1
ATOM 6508 O O . SER C 1 144 ? 102.829 81.970 122.417 1.00 66.93 144 SER C O 1
ATOM 6511 N N . ALA C 1 145 ? 101.385 81.601 124.116 1.00 61.62 145 ALA C N 1
ATOM 6512 C CA . ALA C 1 145 ? 102.251 80.725 124.901 1.00 61.27 145 ALA C CA 1
ATOM 6513 C C . ALA C 1 145 ? 101.831 79.261 124.723 1.00 65.68 145 ALA C C 1
ATOM 6514 O O . ALA C 1 145 ? 102.240 78.410 125.510 1.00 65.27 145 ALA C O 1
ATOM 6516 N N . GLY C 1 146 ? 101.003 78.989 123.711 1.00 63.11 146 GLY C N 1
ATOM 6517 C CA . GLY C 1 146 ? 100.470 77.661 123.427 1.00 63.05 146 GLY C CA 1
ATOM 6518 C C . GLY C 1 146 ? 99.552 77.081 124.499 1.00 67.15 146 GLY C C 1
ATOM 6519 O O . GLY C 1 146 ? 99.467 75.857 124.622 1.00 67.56 146 GLY C O 1
ATOM 6520 N N . ILE C 1 147 ? 98.865 77.940 125.295 1.00 62.03 147 ILE C N 1
ATOM 6521 C CA . ILE C 1 147 ? 97.944 77.492 126.349 1.00 61.25 147 ILE C CA 1
ATOM 6522 C C . ILE C 1 147 ? 96.487 77.627 125.871 1.00 62.70 147 ILE C C 1
ATOM 6523 O O . ILE C 1 147 ? 96.063 78.678 125.393 1.00 61.46 147 ILE C O 1
ATOM 6528 N N . ILE C 1 148 ? 95.743 76.540 125.989 1.00 58.60 148 ILE C N 1
ATOM 6529 C CA . ILE C 1 148 ? 94.321 76.470 125.649 1.00 57.92 148 ILE C CA 1
ATOM 6530 C C . ILE C 1 148 ? 93.557 76.494 126.974 1.00 59.95 148 ILE C C 1
ATOM 6531 O O . ILE C 1 148 ? 93.888 75.706 127.859 1.00 57.80 148 ILE C O 1
ATOM 6536 N N . HIS C 1 149 ? 92.612 77.450 127.147 1.00 56.36 149 HIS C N 1
ATOM 6537 C CA . HIS C 1 149 ? 91.838 77.595 128.384 1.00 55.99 149 HIS C CA 1
ATOM 6538 C C . HIS C 1 149 ? 90.918 76.385 128.603 1.00 61.38 149 HIS C C 1
ATOM 6539 O O . HIS C 1 149 ? 90.891 75.827 129.708 1.00 61.35 149 HIS C O 1
ATOM 6546 N N . ARG C 1 150 ? 90.184 75.977 127.541 1.00 57.36 150 ARG C N 1
ATOM 6547 C CA . ARG C 1 150 ? 89.288 74.815 127.478 1.00 57.37 150 ARG C CA 1
ATOM 6548 C C . ARG C 1 150 ? 87.966 74.936 128.283 1.00 61.09 150 ARG C C 1
ATOM 6549 O O . ARG C 1 150 ? 87.053 74.151 128.021 1.00 59.95 150 ARG C O 1
ATOM 6557 N N . ASP C 1 151 ? 87.848 75.883 129.236 1.00 56.92 151 ASP C N 1
ATOM 6558 C CA . ASP C 1 151 ? 86.636 75.986 130.052 1.00 55.97 151 ASP C CA 1
ATOM 6559 C C . ASP C 1 151 ? 86.072 77.413 130.088 1.00 54.73 151 ASP C C 1
ATOM 6560 O O . ASP C 1 151 ? 85.553 77.850 131.116 1.00 53.18 151 ASP C O 1
ATOM 6565 N N . LEU C 1 152 ? 86.126 78.115 128.955 1.00 49.36 152 LEU C N 1
ATOM 6566 C CA . LEU C 1 152 ? 85.550 79.444 128.866 1.00 49.24 152 LEU C CA 1
ATOM 6567 C C . LEU C 1 152 ? 84.036 79.314 128.920 1.00 53.79 152 LEU C C 1
ATOM 6568 O O . LEU C 1 152 ? 83.438 78.554 128.148 1.00 53.32 152 LEU C O 1
ATOM 6573 N N . LYS C 1 153 ? 83.439 80.020 129.871 1.00 49.41 153 LYS C N 1
ATOM 6574 C CA . LYS C 1 153 ? 82.010 80.029 130.153 1.00 48.72 153 LYS C CA 1
ATOM 6575 C C . LYS C 1 153 ? 81.702 81.283 130.967 1.00 51.28 153 LYS C C 1
ATOM 6576 O O . LYS C 1 153 ? 82.635 81.866 131.525 1.00 50.34 153 LYS C O 1
ATOM 6582 N N . PRO C 1 154 ? 80.421 81.708 131.071 1.00 46.90 154 PRO C N 1
ATOM 6583 C CA . PRO C 1 154 ? 80.118 82.973 131.774 1.00 46.29 154 PRO C CA 1
ATOM 6584 C C . PRO C 1 154 ? 80.542 83.086 133.254 1.00 50.97 154 PRO C C 1
ATOM 6585 O O . PRO C 1 154 ? 80.767 84.200 133.708 1.00 51.29 154 PRO C O 1
ATOM 6589 N N . SER C 1 155 ? 80.637 81.985 134.001 1.00 47.09 155 SER C N 1
ATOM 6590 C CA . SER C 1 155 ? 81.017 82.046 135.421 1.00 46.55 155 SER C CA 1
ATOM 6591 C C . SER C 1 155 ? 82.554 82.227 135.605 1.00 51.58 155 SER C C 1
ATOM 6592 O O . SER C 1 155 ? 83.006 82.650 136.671 1.00 49.91 155 SER C O 1
ATOM 6595 N N . ASN C 1 156 ? 83.336 81.890 134.556 1.00 48.67 156 ASN C N 1
ATOM 6596 C CA . ASN C 1 156 ? 84.795 82.000 134.490 1.00 48.47 156 ASN C CA 1
ATOM 6597 C C . ASN C 1 156 ? 85.262 83.336 133.903 1.00 50.44 156 ASN C C 1
ATOM 6598 O O . ASN C 1 156 ? 86.452 83.520 133.696 1.00 48.39 156 ASN C O 1
ATOM 6603 N N . ILE C 1 157 ? 84.333 84.231 133.566 1.00 48.20 157 ILE C N 1
ATOM 6604 C CA . ILE C 1 157 ? 84.657 85.529 132.989 1.00 49.09 157 ILE C CA 1
ATOM 6605 C C . ILE C 1 157 ? 84.062 86.580 133.907 1.00 54.49 157 ILE C C 1
ATOM 6606 O O . ILE C 1 157 ? 82.868 86.548 134.182 1.00 55.38 157 ILE C O 1
ATOM 6611 N N . VAL C 1 158 ? 84.906 87.486 134.404 1.00 50.56 158 VAL C N 1
ATOM 6612 C CA . VAL C 1 158 ? 84.498 88.533 135.340 1.00 49.44 158 VAL C CA 1
ATOM 6613 C C . VAL C 1 158 ? 84.626 89.935 134.716 1.00 51.31 158 VAL C C 1
ATOM 6614 O O . VAL C 1 158 ? 85.418 90.168 133.800 1.00 49.69 158 VAL C O 1
ATOM 6618 N N . VAL C 1 159 ? 83.790 90.847 135.189 1.00 48.84 159 VAL C N 1
ATOM 6619 C CA . VAL C 1 159 ? 83.720 92.205 134.675 1.00 49.52 159 VAL C CA 1
ATOM 6620 C C . VAL C 1 159 ? 83.684 93.249 135.816 1.00 53.83 159 VAL C C 1
ATOM 6621 O O . VAL C 1 159 ? 83.334 92.938 136.960 1.00 52.81 159 VAL C O 1
ATOM 6625 N N . LYS C 1 160 ? 84.034 94.493 135.477 1.00 51.60 160 LYS C N 1
ATOM 6626 C CA . LYS C 1 160 ? 83.921 95.635 136.382 1.00 51.89 160 LYS C CA 1
ATOM 6627 C C . LYS C 1 160 ? 82.839 96.562 135.813 1.00 56.88 160 LYS C C 1
ATOM 6628 O O . LYS C 1 160 ? 82.432 96.396 134.653 1.00 55.97 160 LYS C O 1
ATOM 6634 N N . SER C 1 161 ? 82.352 97.508 136.631 1.00 55.25 161 SER C N 1
ATOM 6635 C CA . SER C 1 161 ? 81.326 98.490 136.257 1.00 56.32 161 SER C CA 1
ATOM 6636 C C . SER C 1 161 ? 81.740 99.406 135.068 1.00 59.55 161 SER C C 1
ATOM 6637 O O . SER C 1 161 ? 80.858 99.938 134.397 1.00 57.92 161 SER C O 1
ATOM 6640 N N . ASP C 1 162 ? 83.064 99.576 134.819 1.00 56.91 162 ASP C N 1
ATOM 6641 C CA . ASP C 1 162 ? 83.614 100.384 133.716 1.00 57.41 162 ASP C CA 1
ATOM 6642 C C . ASP C 1 162 ? 83.679 99.582 132.398 1.00 62.17 162 ASP C C 1
ATOM 6643 O O . ASP C 1 162 ? 84.238 100.079 131.417 1.00 62.47 162 ASP C O 1
ATOM 6648 N N . CYS C 1 163 ? 83.103 98.342 132.390 1.00 57.95 163 CYS C N 1
ATOM 6649 C CA . CYS C 1 163 ? 83.013 97.393 131.268 1.00 56.36 163 CYS C CA 1
ATOM 6650 C C . CYS C 1 163 ? 84.358 96.705 130.981 1.00 58.87 163 CYS C C 1
ATOM 6651 O O . CYS C 1 163 ? 84.546 96.172 129.889 1.00 59.66 163 CYS C O 1
ATOM 6654 N N . THR C 1 164 ? 85.271 96.670 131.957 1.00 52.90 164 THR C N 1
ATOM 6655 C CA . THR C 1 164 ? 86.539 95.986 131.753 1.00 51.90 164 THR C CA 1
ATOM 6656 C C . THR C 1 164 ? 86.325 94.502 132.108 1.00 54.18 164 THR C C 1
ATOM 6657 O O . THR C 1 164 ? 85.518 94.183 132.974 1.00 53.56 164 THR C O 1
ATOM 6661 N N . LEU C 1 165 ? 87.037 93.612 131.428 1.00 49.99 165 LEU C N 1
ATOM 6662 C CA . LEU C 1 165 ? 86.852 92.169 131.523 1.00 50.12 165 LEU C CA 1
ATOM 6663 C C . LEU C 1 165 ? 88.167 91.434 131.751 1.00 52.71 165 LEU C C 1
ATOM 6664 O O . LEU C 1 165 ? 89.189 91.815 131.179 1.00 51.18 165 LEU C O 1
ATOM 6669 N N . LYS C 1 166 ? 88.109 90.330 132.527 1.00 49.50 166 LYS C N 1
ATOM 6670 C CA . LYS C 1 166 ? 89.228 89.417 132.813 1.00 48.96 166 LYS C CA 1
ATOM 6671 C C . LYS C 1 166 ? 88.772 87.932 132.815 1.00 54.27 166 LYS C C 1
ATOM 6672 O O . LYS C 1 166 ? 87.668 87.627 133.263 1.00 53.41 166 LYS C O 1
ATOM 6678 N N . ILE C 1 167 ? 89.635 87.030 132.309 1.00 52.74 167 ILE C N 1
ATOM 6679 C CA . ILE C 1 167 ? 89.459 85.576 132.308 1.00 53.43 167 ILE C CA 1
ATOM 6680 C C . ILE C 1 167 ? 89.952 85.082 133.688 1.00 59.13 167 ILE C C 1
ATOM 6681 O O . ILE C 1 167 ? 90.978 85.569 134.179 1.00 57.70 167 ILE C O 1
ATOM 6686 N N . LEU C 1 168 ? 89.262 84.086 134.268 1.00 58.77 168 LEU C N 1
ATOM 6687 C CA . LEU C 1 168 ? 89.444 83.610 135.633 1.00 60.81 168 LEU C CA 1
ATOM 6688 C C . LEU C 1 168 ? 90.059 82.209 135.880 1.00 72.74 168 LEU C C 1
ATOM 6689 O O . LEU C 1 168 ? 91.072 82.149 136.571 1.00 74.26 168 LEU C O 1
ATOM 6694 N N . ASP C 1 169 ? 89.398 81.100 135.478 1.00 73.82 169 ASP C N 1
ATOM 6695 C CA . ASP C 1 169 ? 89.796 79.735 135.881 1.00 75.55 169 ASP C CA 1
ATOM 6696 C C . ASP C 1 169 ? 90.817 79.047 134.956 1.00 80.96 169 ASP C C 1
ATOM 6697 O O . ASP C 1 169 ? 90.506 78.774 13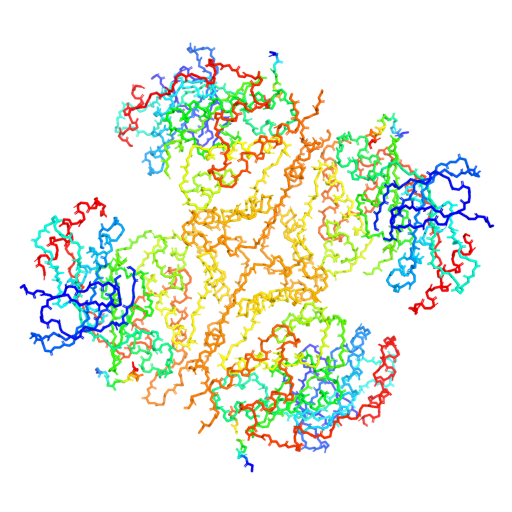3.798 1.00 81.16 169 ASP C O 1
ATOM 6702 N N . PHE C 1 170 ? 91.995 78.665 135.507 1.00 77.94 170 PHE C N 1
ATOM 6703 C CA . PHE C 1 170 ? 93.054 78.024 134.706 1.00 78.05 170 PHE C CA 1
ATOM 6704 C C . PHE C 1 170 ? 93.425 76.596 135.180 1.00 80.87 170 PHE C C 1
ATOM 6705 O O . PHE C 1 170 ? 94.478 76.079 134.798 1.00 80.57 170 PHE C O 1
ATOM 6713 N N . GLY C 1 171 ? 92.518 75.949 135.911 1.00 76.42 171 GLY C N 1
ATOM 6714 C CA . GLY C 1 171 ? 92.708 74.583 136.388 1.00 75.86 171 GLY C CA 1
ATOM 6715 C C . GLY C 1 171 ? 92.708 73.518 135.300 1.00 79.08 171 GLY C C 1
ATOM 6716 O O . GLY C 1 171 ? 93.319 72.459 135.476 1.00 78.63 171 GLY C O 1
ATOM 6717 N N . LEU C 1 172 ? 92.018 73.797 134.163 1.00 74.89 172 LEU C N 1
ATOM 6718 C CA . LEU C 1 172 ? 91.894 72.910 132.998 1.00 74.05 172 LEU C CA 1
ATOM 6719 C C . LEU C 1 172 ? 92.833 73.319 131.876 1.00 77.92 172 LEU C C 1
ATOM 6720 O O . LEU C 1 172 ? 93.082 72.518 130.967 1.00 77.24 172 LEU C O 1
ATOM 6725 N N . ALA C 1 173 ? 93.321 74.578 131.920 1.00 74.80 173 ALA C N 1
ATOM 6726 C CA . ALA C 1 173 ? 94.207 75.182 130.925 1.00 74.96 173 ALA C CA 1
ATOM 6727 C C . ALA C 1 173 ? 95.469 74.324 130.678 1.00 80.25 173 ALA C C 1
ATOM 6728 O O . ALA C 1 173 ? 96.294 74.103 131.576 1.00 79.19 173 ALA C O 1
ATOM 6730 N N . ARG C 1 174 ? 95.547 73.799 129.442 1.00 78.52 174 ARG C N 1
ATOM 6731 C CA . ARG C 1 174 ? 96.564 72.892 128.910 1.00 79.12 174 ARG C CA 1
ATOM 6732 C C . ARG C 1 174 ? 97.096 73.355 127.549 1.00 84.30 174 ARG C C 1
ATOM 6733 O O . ARG C 1 174 ? 96.670 74.380 127.026 1.00 83.22 174 ARG C O 1
ATOM 6741 N N . THR C 1 175 ? 97.992 72.555 126.957 1.00 82.87 175 THR C N 1
ATOM 6742 C CA . THR C 1 175 ? 98.515 72.750 125.609 1.00 83.67 175 THR C CA 1
ATOM 6743 C C . THR C 1 175 ? 97.681 71.794 124.705 1.00 88.65 175 THR C C 1
ATOM 6744 O O . THR C 1 175 ? 96.847 71.057 125.241 1.00 88.04 175 THR C O 1
ATOM 6748 N N . ALA C 1 176 ? 97.874 71.808 123.366 1.00 86.70 176 ALA C N 1
ATOM 6749 C CA . ALA C 1 176 ? 97.103 70.950 122.439 1.00 87.06 176 ALA C CA 1
ATOM 6750 C C . ALA C 1 176 ? 97.306 69.449 122.720 1.00 91.83 176 ALA C C 1
ATOM 6751 O O . ALA C 1 176 ? 98.440 68.999 122.928 1.00 91.49 176 ALA C O 1
ATOM 6753 N N . GLY C 1 177 ? 96.190 68.717 122.777 1.00 88.37 177 GLY C N 1
ATOM 6754 C CA . GLY C 1 177 ? 96.166 67.285 123.051 1.00 114.33 177 GLY C CA 1
ATOM 6755 C C . GLY C 1 177 ? 94.877 66.621 122.619 1.00 132.51 177 GLY C C 1
ATOM 6756 O O . GLY C 1 177 ? 94.381 66.876 121.522 1.00 94.52 177 GLY C O 1
ATOM 6757 N N . TYR C 1 185 ? 84.130 66.119 129.019 1.00 62.62 185 TYR C N 1
ATOM 6758 C CA . TYR C 1 185 ? 83.693 65.630 130.328 1.00 57.80 185 TYR C CA 1
ATOM 6759 C C . TYR C 1 185 ? 84.171 66.590 131.548 1.00 74.59 185 TYR C C 1
ATOM 6760 O O . TYR C 1 185 ? 83.365 66.894 132.310 1.00 81.17 185 TYR C O 1
ATOM 6769 N N . VAL C 1 186 ? 85.410 67.121 131.500 1.00 73.70 186 VAL C N 1
ATOM 6770 C CA . VAL C 1 186 ? 85.838 68.157 132.525 1.00 71.57 186 VAL C CA 1
ATOM 6771 C C . VAL C 1 186 ? 85.266 69.590 132.146 1.00 69.52 186 VAL C C 1
ATOM 6772 O O . VAL C 1 186 ? 85.045 70.429 133.027 1.00 68.81 186 VAL C O 1
ATOM 6776 N N . VAL C 1 187 ? 85.017 69.819 130.837 1.00 60.92 187 VAL C N 1
ATOM 6777 C CA . VAL C 1 187 ? 84.455 71.043 130.245 1.00 58.67 187 VAL C CA 1
ATOM 6778 C C . VAL C 1 187 ? 82.924 71.074 130.526 1.00 59.07 187 VAL C C 1
ATOM 6779 O O . VAL C 1 187 ? 82.296 70.020 130.501 1.00 58.20 187 VAL C O 1
ATOM 6783 N N . THR C 1 188 ? 82.334 72.264 130.812 1.00 53.10 188 THR C N 1
ATOM 6784 C CA . THR C 1 188 ? 80.887 72.393 131.048 1.00 51.22 188 THR C CA 1
ATOM 6785 C C . THR C 1 188 ? 80.160 72.080 129.742 1.00 50.82 188 THR C C 1
ATOM 6786 O O . THR C 1 188 ? 80.499 72.640 128.687 1.00 49.43 188 THR C O 1
ATOM 6790 N N . ARG C 1 189 ? 79.201 71.138 129.843 1.00 44.92 189 ARG C N 1
ATOM 6791 C CA . ARG C 1 189 ? 78.393 70.527 128.799 1.00 43.89 189 ARG C CA 1
ATOM 6792 C C . ARG C 1 189 ? 78.005 71.445 127.655 1.00 45.95 189 ARG C C 1
ATOM 6793 O O . ARG C 1 189 ? 78.294 71.109 126.511 1.00 45.06 189 ARG C O 1
ATOM 6801 N N . TYR C 1 190 ? 77.369 72.583 127.966 1.00 41.90 190 TYR C N 1
ATOM 6802 C CA . TYR C 1 190 ? 76.793 73.532 127.012 1.00 42.08 190 TYR C CA 1
ATOM 6803 C C . TYR C 1 190 ? 77.782 74.231 126.096 1.00 45.27 190 TYR C C 1
ATOM 6804 O O . TYR C 1 190 ? 77.384 74.709 125.028 1.00 41.37 190 TYR C O 1
ATOM 6813 N N . TYR C 1 191 ? 79.051 74.336 126.543 1.00 42.50 191 TYR C N 1
ATOM 6814 C CA . TYR C 1 191 ? 80.118 75.057 125.865 1.00 41.35 191 TYR C CA 1
ATOM 6815 C C . TYR C 1 191 ? 81.111 74.082 125.258 1.00 45.18 191 TYR C C 1
ATOM 6816 O O . TYR C 1 191 ? 82.048 74.525 124.612 1.00 45.09 191 TYR C O 1
ATOM 6825 N N . ARG C 1 192 ? 80.876 72.750 125.415 1.00 41.18 192 ARG C N 1
ATOM 6826 C CA . ARG C 1 192 ? 81.739 71.720 124.842 1.00 40.85 192 ARG C CA 1
ATOM 6827 C C . ARG C 1 192 ? 81.659 71.796 123.334 1.00 45.30 192 ARG C C 1
ATOM 6828 O O . ARG C 1 192 ? 80.563 71.835 122.770 1.00 45.52 192 ARG C O 1
ATOM 6836 N N . ALA C 1 193 ? 82.828 71.934 122.703 1.00 41.01 193 ALA C N 1
ATOM 6837 C CA . ALA C 1 193 ? 82.969 72.019 121.262 1.00 40.62 193 ALA C CA 1
ATOM 6838 C C . ALA C 1 193 ? 82.781 70.647 120.645 1.00 44.59 193 ALA C C 1
ATOM 6839 O O . ALA C 1 193 ? 83.128 69.650 121.304 1.00 44.18 193 ALA C O 1
ATOM 6841 N N . PRO C 1 194 ? 82.325 70.561 119.363 1.00 42.07 194 PRO C N 1
ATOM 6842 C CA . PRO C 1 194 ? 82.160 69.232 118.719 1.00 42.12 194 PRO C CA 1
ATOM 6843 C C . PRO C 1 194 ? 83.351 68.285 118.886 1.00 47.68 194 PRO C C 1
ATOM 6844 O O . PRO C 1 194 ? 83.117 67.132 119.223 1.00 48.72 194 PRO C O 1
ATOM 6848 N N . GLU C 1 195 ? 84.606 68.780 118.764 1.00 43.94 195 GLU C N 1
ATOM 6849 C CA . GLU C 1 195 ? 85.838 67.992 118.918 1.00 43.91 195 GLU C CA 1
ATOM 6850 C C . GLU C 1 195 ? 85.993 67.451 120.329 1.00 47.15 195 GLU C C 1
ATOM 6851 O O . GLU C 1 195 ? 86.513 66.352 120.493 1.00 46.61 195 GLU C O 1
ATOM 6857 N N . VAL C 1 196 ? 85.517 68.185 121.337 1.00 44.82 196 VAL C N 1
ATOM 6858 C CA . VAL C 1 196 ? 85.558 67.711 122.726 1.00 45.33 196 VAL C CA 1
ATOM 6859 C C . VAL C 1 196 ? 84.423 66.699 122.911 1.00 50.14 196 VAL C C 1
ATOM 6860 O O . VAL C 1 196 ? 84.644 65.635 123.469 1.00 49.86 196 VAL C O 1
ATOM 6864 N N . ILE C 1 197 ? 83.222 67.014 122.384 1.00 47.90 197 ILE C N 1
ATOM 6865 C CA . ILE C 1 197 ? 82.049 66.135 122.463 1.00 46.56 197 ILE C CA 1
ATOM 6866 C C . ILE C 1 197 ? 82.358 64.772 121.825 1.00 52.12 197 ILE C C 1
ATOM 6867 O O . ILE C 1 197 ? 81.965 63.726 122.360 1.00 52.10 197 ILE C O 1
ATOM 6872 N N . LEU C 1 198 ? 83.013 64.809 120.655 1.00 48.40 198 LEU C N 1
ATOM 6873 C CA . LEU C 1 198 ? 83.239 63.626 119.827 1.00 48.27 198 LEU C CA 1
ATOM 6874 C C . LEU C 1 198 ? 84.587 62.964 120.033 1.00 54.09 198 LEU C C 1
ATOM 6875 O O . LEU C 1 198 ? 84.901 62.022 119.309 1.00 52.31 198 LEU C O 1
ATOM 6880 N N . GLY C 1 199 ? 85.341 63.422 121.035 1.00 53.00 199 GLY C N 1
ATOM 6881 C CA . GLY C 1 199 ? 86.623 62.833 121.404 1.00 53.73 199 GLY C CA 1
ATOM 6882 C C . GLY C 1 199 ? 87.691 62.871 120.334 1.00 59.07 199 GLY C C 1
ATOM 6883 O O . GLY C 1 199 ? 88.492 61.941 120.203 1.00 59.66 199 GLY C O 1
ATOM 6884 N N . MET C 1 200 ? 87.706 63.946 119.568 1.00 55.87 200 MET C N 1
ATOM 6885 C CA . MET C 1 200 ? 88.721 64.168 118.546 1.00 55.96 200 MET C CA 1
ATOM 6886 C C . MET C 1 200 ? 89.864 64.918 119.204 1.00 65.87 200 MET C C 1
ATOM 6887 O O . MET C 1 200 ? 89.821 65.175 120.416 1.00 67.02 200 MET C O 1
ATOM 6892 N N . GLY C 1 201 ? 90.841 65.334 118.418 1.00 64.51 201 GLY C N 1
ATOM 6893 C CA . GLY C 1 201 ? 91.907 66.161 118.964 1.00 65.15 201 GLY C CA 1
ATOM 6894 C C . GLY C 1 201 ? 91.457 67.609 119.032 1.00 69.06 201 GLY C C 1
ATOM 6895 O O . GLY C 1 201 ? 90.738 68.073 118.138 1.00 68.88 201 GLY C O 1
ATOM 6896 N N . TYR C 1 202 ? 91.857 68.336 120.085 1.00 65.24 202 TYR C N 1
ATOM 6897 C CA . TYR C 1 202 ? 91.519 69.757 120.158 1.00 64.86 202 TYR C CA 1
ATOM 6898 C C . TYR C 1 202 ? 92.764 70.635 119.943 1.00 69.28 202 TYR C C 1
ATOM 6899 O O . TYR C 1 202 ? 93.823 70.381 120.521 1.00 69.65 202 TYR C O 1
ATOM 6908 N N . LYS C 1 203 ? 92.623 71.638 119.069 1.00 65.17 203 LYS C N 1
ATOM 6909 C CA . LYS C 1 203 ? 93.629 72.656 118.761 1.00 64.48 203 LYS C CA 1
ATOM 6910 C C . LYS C 1 203 ? 93.225 73.942 119.507 1.00 66.94 203 LYS C C 1
ATOM 6911 O O . LYS C 1 203 ? 92.302 73.891 120.322 1.00 66.66 203 LYS C O 1
ATOM 6917 N N . GLU C 1 204 ? 93.910 75.070 119.268 1.00 62.28 204 GLU C N 1
ATOM 6918 C CA . GLU C 1 204 ? 93.640 76.327 119.985 1.00 61.13 204 GLU C CA 1
ATOM 6919 C C . GLU C 1 204 ? 92.251 76.908 119.720 1.00 60.06 204 GLU C C 1
ATOM 6920 O O . GLU C 1 204 ? 91.681 77.492 120.639 1.00 59.15 204 GLU C O 1
ATOM 6926 N N . ASN C 1 205 ? 91.693 76.756 118.502 1.00 53.29 205 ASN C N 1
ATOM 6927 C CA . ASN C 1 205 ? 90.388 77.359 118.216 1.00 51.94 205 ASN C CA 1
ATOM 6928 C C . ASN C 1 205 ? 89.177 76.643 118.892 1.00 52.95 205 ASN C C 1
ATOM 6929 O O . ASN C 1 205 ? 88.045 77.084 118.695 1.00 52.48 205 ASN C O 1
ATOM 6934 N N . VAL C 1 206 ? 89.419 75.634 119.757 1.00 49.29 206 VAL C N 1
ATOM 6935 C CA . VAL C 1 206 ? 88.375 74.968 120.557 1.00 49.62 206 VAL C CA 1
ATOM 6936 C C . VAL C 1 206 ? 87.765 76.036 121.483 1.00 54.85 206 VAL C C 1
ATOM 6937 O O . VAL C 1 206 ? 86.571 76.011 121.792 1.00 53.88 206 VAL C O 1
ATOM 6941 N N . ASP C 1 207 ? 88.626 76.996 121.918 1.00 50.71 207 ASP C N 1
ATOM 6942 C CA . ASP C 1 207 ? 88.275 78.129 122.745 1.00 50.22 207 ASP C CA 1
ATOM 6943 C C . ASP C 1 207 ? 87.354 79.098 122.023 1.00 51.80 207 ASP C C 1
ATOM 6944 O O . ASP C 1 207 ? 86.559 79.764 122.684 1.00 50.92 207 ASP C O 1
ATOM 6949 N N . LEU C 1 208 ? 87.459 79.207 120.713 1.00 38.56 208 LEU C N 1
ATOM 6950 C CA . LEU C 1 208 ? 86.566 80.068 119.936 1.00 42.92 208 LEU C CA 1
ATOM 6951 C C . LEU C 1 208 ? 85.142 79.503 119.794 1.00 47.45 208 LEU C C 1
ATOM 6952 O O . LEU C 1 208 ? 84.224 80.310 119.599 1.00 50.13 208 LEU C O 1
ATOM 6957 N N . TRP C 1 209 ? 84.934 78.198 119.908 1.00 47.12 209 TRP C N 1
ATOM 6958 C CA . TRP C 1 209 ? 83.579 77.650 119.953 1.00 45.36 209 TRP C CA 1
ATOM 6959 C C . TRP C 1 209 ? 82.899 78.169 121.221 1.00 43.92 209 TRP C C 1
ATOM 6960 O O . TRP C 1 209 ? 81.754 78.630 121.173 1.00 41.37 209 TRP C O 1
ATOM 6971 N N . SER C 1 210 ? 83.618 78.128 122.336 1.00 40.92 210 SER C N 1
ATOM 6972 C CA . SER C 1 210 ? 83.164 78.597 123.633 1.00 41.81 210 SER C CA 1
ATOM 6973 C C . SER C 1 210 ? 82.765 80.058 123.554 1.00 47.16 210 SER C C 1
ATOM 6974 O O . SER C 1 210 ? 81.687 80.403 124.040 1.00 47.46 210 SER C O 1
ATOM 6977 N N . VAL C 1 211 ? 83.577 80.894 122.851 1.00 43.46 211 VAL C N 1
ATOM 6978 C CA . VAL C 1 211 ? 83.292 82.320 122.658 1.00 42.73 211 VAL C CA 1
ATOM 6979 C C . VAL C 1 211 ? 82.023 82.490 121.841 1.00 46.23 211 VAL C C 1
ATOM 6980 O O . VAL C 1 211 ? 81.195 83.340 122.190 1.00 45.96 211 VAL C O 1
ATOM 6984 N N . GLY C 1 212 ? 81.882 81.699 120.775 1.00 42.84 212 GLY C N 1
ATOM 6985 C CA . GLY C 1 212 ? 80.679 81.688 119.940 1.00 42.32 212 GLY C CA 1
ATOM 6986 C C . GLY C 1 212 ? 79.418 81.421 120.760 1.00 45.89 212 GLY C C 1
ATOM 6987 O O . GLY C 1 212 ? 78.407 82.107 120.583 1.00 44.95 212 GLY C O 1
ATOM 6988 N N . CYS C 1 213 ? 79.502 80.466 121.720 1.00 42.80 213 CYS C N 1
ATOM 6989 C CA . CYS C 1 213 ? 78.417 80.094 122.656 1.00 42.96 213 CYS C CA 1
ATOM 6990 C C . CYS C 1 213 ? 78.096 81.224 123.648 1.00 48.08 213 CYS C C 1
ATOM 6991 O O . CYS C 1 213 ? 76.925 81.409 123.987 1.00 49.15 213 CYS C O 1
ATOM 6994 N N . ILE C 1 214 ? 79.122 81.927 124.163 1.00 44.50 214 ILE C N 1
ATOM 6995 C CA . ILE C 1 214 ? 78.921 83.015 125.131 1.00 44.31 214 ILE C CA 1
ATOM 6996 C C . ILE C 1 214 ? 78.326 84.221 124.397 1.00 46.13 214 ILE C C 1
ATOM 6997 O O . ILE C 1 214 ? 77.381 84.844 124.899 1.00 44.96 214 ILE C O 1
ATOM 7002 N N . MET C 1 215 ? 78.831 84.508 123.192 1.00 42.09 215 MET C N 1
ATOM 7003 C CA . MET C 1 215 ? 78.299 85.592 122.378 1.00 42.55 215 MET C CA 1
ATOM 7004 C C . MET C 1 215 ? 76.832 85.329 122.037 1.00 46.73 215 MET C C 1
ATOM 7005 O O . MET C 1 215 ? 76.002 86.224 122.193 1.00 47.54 215 MET C O 1
ATOM 7010 N N . GLY C 1 216 ? 76.535 84.112 121.593 1.00 43.29 216 GLY C N 1
ATOM 7011 C CA . GLY C 1 216 ? 75.180 83.684 121.260 1.00 43.56 216 GLY C CA 1
ATOM 7012 C C . GLY C 1 216 ? 74.251 83.870 122.440 1.00 46.45 216 GLY C C 1
ATOM 7013 O O . GLY C 1 216 ? 73.167 84.438 122.287 1.00 44.97 216 GLY C O 1
ATOM 7014 N N . GLU C 1 217 ? 74.709 83.440 123.632 1.00 44.62 217 GLU C N 1
ATOM 7015 C CA . GLU C 1 217 ? 73.996 83.583 124.909 1.00 46.46 217 GLU C CA 1
ATOM 7016 C C . GLU C 1 217 ? 73.790 85.075 125.294 1.00 52.70 217 GLU C C 1
ATOM 7017 O O . GLU C 1 217 ? 72.781 85.375 125.906 1.00 52.81 217 GLU C O 1
ATOM 7023 N N . MET C 1 218 ? 74.724 85.993 124.929 1.00 50.46 218 MET C N 1
ATOM 7024 C CA . MET C 1 218 ? 74.614 87.438 125.209 1.00 50.88 218 MET C CA 1
ATOM 7025 C C . MET C 1 218 ? 73.489 88.070 124.375 1.00 53.06 218 MET C C 1
ATOM 7026 O O . MET C 1 218 ? 72.728 88.879 124.893 1.00 51.73 218 MET C O 1
ATOM 7031 N N . VAL C 1 219 ? 73.368 87.655 123.103 1.00 49.04 219 VAL C N 1
ATOM 7032 C CA . VAL C 1 219 ? 72.357 88.099 122.135 1.00 48.03 219 VAL C CA 1
ATOM 7033 C C . VAL C 1 219 ? 70.946 87.473 122.449 1.00 55.77 219 VAL C C 1
ATOM 7034 O O . VAL C 1 219 ? 69.942 88.166 122.354 1.00 55.97 219 VAL C O 1
ATOM 7038 N N . CYS C 1 220 ? 70.875 86.189 122.812 1.00 55.75 220 CYS C N 1
ATOM 7039 C CA . CYS C 1 220 ? 69.601 85.495 123.079 1.00 56.65 220 CYS C CA 1
ATOM 7040 C C . CYS C 1 220 ? 69.163 85.586 124.532 1.00 55.85 220 CYS C C 1
ATOM 7041 O O . CYS C 1 220 ? 67.971 85.431 124.801 1.00 54.18 220 CYS C O 1
ATOM 7044 N N . HIS C 1 221 ? 70.119 85.736 125.467 1.00 51.52 221 HIS C N 1
ATOM 7045 C CA . HIS C 1 221 ? 69.906 85.802 126.933 1.00 50.81 221 HIS C CA 1
ATOM 7046 C C . HIS C 1 221 ? 69.498 84.430 127.458 1.00 55.15 221 HIS C C 1
ATOM 7047 O O . HIS C 1 221 ? 68.956 84.294 128.560 1.00 56.76 221 HIS C O 1
ATOM 7054 N N . LYS C 1 222 ? 69.807 83.404 126.661 1.00 50.45 222 LYS C N 1
ATOM 7055 C CA . LYS C 1 222 ? 69.518 82.001 126.922 1.00 50.35 222 LYS C CA 1
ATOM 7056 C C . LYS C 1 222 ? 70.653 81.148 126.408 1.00 52.71 222 LYS C C 1
ATOM 7057 O O . LYS C 1 222 ? 71.327 81.539 125.444 1.00 52.61 222 LYS C O 1
ATOM 7063 N N . ILE C 1 223 ? 70.861 79.984 127.040 1.00 47.52 223 ILE C N 1
ATOM 7064 C CA . ILE C 1 223 ? 71.841 78.993 126.608 1.00 47.25 223 ILE C CA 1
ATOM 7065 C C . ILE C 1 223 ? 71.477 78.529 125.182 1.00 52.90 223 ILE C C 1
ATOM 7066 O O . ILE C 1 223 ? 70.331 78.219 124.883 1.00 53.26 223 ILE C O 1
ATOM 7071 N N . LEU C 1 224 ? 72.467 78.579 124.301 1.00 50.47 224 LEU C N 1
ATOM 7072 C CA . LEU C 1 224 ? 72.405 78.276 122.873 1.00 49.15 224 LEU C CA 1
ATOM 7073 C C . LEU C 1 224 ? 72.174 76.789 122.579 1.00 48.93 224 LEU C C 1
ATOM 7074 O O . LEU C 1 224 ? 71.293 76.458 121.785 1.00 48.89 224 LEU C O 1
ATOM 7079 N N . PHE C 1 225 ? 72.958 75.900 123.205 1.00 42.19 225 PHE C N 1
ATOM 7080 C CA . PHE C 1 225 ? 72.854 74.453 122.999 1.00 39.85 225 PHE C CA 1
ATOM 7081 C C . PHE C 1 225 ? 72.578 73.774 124.365 1.00 43.67 225 PHE C C 1
ATOM 7082 O O . PHE C 1 225 ? 73.503 73.262 125.008 1.00 42.39 225 PHE C O 1
ATOM 7090 N N . PRO C 1 226 ? 71.306 73.811 124.842 1.00 40.51 226 PRO C N 1
ATOM 7091 C CA . PRO C 1 226 ? 71.016 73.268 126.175 1.00 40.35 226 PRO C CA 1
ATOM 7092 C C . PRO C 1 226 ? 70.800 71.733 126.188 1.00 45.79 226 PRO C C 1
ATOM 7093 O O . PRO C 1 226 ? 69.679 71.255 126.335 1.00 46.68 226 PRO C O 1
ATOM 7097 N N . GLY C 1 227 ? 71.885 70.974 126.048 1.00 41.98 227 GLY C N 1
ATOM 7098 C CA . GLY C 1 227 ? 71.845 69.512 126.081 1.00 41.38 227 GLY C CA 1
ATOM 7099 C C . GLY C 1 227 ? 71.447 68.999 127.458 1.00 44.25 227 GLY C C 1
ATOM 7100 O O . GLY C 1 227 ? 71.838 69.582 128.482 1.00 41.77 227 GLY C O 1
ATOM 7101 N N . ARG C 1 228 ? 70.660 67.909 127.493 1.00 39.98 228 ARG C N 1
ATOM 7102 C CA . ARG C 1 228 ? 70.148 67.332 128.743 1.00 39.97 228 ARG C CA 1
ATOM 7103 C C . ARG C 1 228 ? 71.090 66.273 129.356 1.00 43.48 228 ARG C C 1
ATOM 7104 O O . ARG C 1 228 ? 70.882 65.814 130.476 1.00 44.14 228 ARG C O 1
ATOM 7112 N N . ASP C 1 229 ? 72.107 65.900 128.608 1.00 39.68 229 ASP C N 1
ATOM 7113 C CA . ASP C 1 229 ? 73.190 64.995 128.984 1.00 40.87 229 ASP C CA 1
ATOM 7114 C C . ASP C 1 229 ? 74.279 65.171 127.939 1.00 43.80 229 ASP C C 1
ATOM 7115 O O . ASP C 1 229 ? 74.080 65.906 126.962 1.00 42.98 229 ASP C O 1
ATOM 7120 N N . TYR C 1 230 ? 75.426 64.544 128.162 1.00 40.82 230 TYR C N 1
ATOM 7121 C CA . TYR C 1 230 ? 76.610 64.659 127.310 1.00 40.16 230 TYR C CA 1
ATOM 7122 C C . TYR C 1 230 ? 76.376 64.119 125.896 1.00 42.15 230 TYR C C 1
ATOM 7123 O O . TYR C 1 230 ? 77.074 64.548 124.984 1.00 40.71 230 TYR C O 1
ATOM 7132 N N . ILE C 1 231 ? 75.397 63.205 125.714 1.00 38.59 231 ILE C N 1
ATOM 7133 C CA . ILE C 1 231 ? 75.075 62.635 124.399 1.00 38.38 231 ILE C CA 1
ATOM 7134 C C . ILE C 1 231 ? 74.005 63.513 123.726 1.00 43.20 231 ILE C C 1
ATOM 7135 O O . ILE C 1 231 ? 74.096 63.742 122.525 1.00 44.85 231 ILE C O 1
ATOM 7140 N N . ASP C 1 232 ? 73.032 64.040 124.498 1.00 39.00 232 ASP C N 1
ATOM 7141 C CA . ASP C 1 232 ? 71.985 64.909 123.986 1.00 38.99 232 ASP C CA 1
ATOM 7142 C C . ASP C 1 232 ? 72.599 66.264 123.512 1.00 43.46 232 ASP C C 1
ATOM 7143 O O . ASP C 1 232 ? 72.015 66.946 122.665 1.00 41.51 232 ASP C O 1
ATOM 7148 N N . GLN C 1 233 ? 73.770 66.622 124.058 1.00 39.27 233 GLN C N 1
ATOM 7149 C CA . GLN C 1 233 ? 74.526 67.802 123.665 1.00 38.45 233 GLN C CA 1
ATOM 7150 C C . GLN C 1 233 ? 74.793 67.829 122.159 1.00 43.33 233 GLN C C 1
ATOM 7151 O O . GLN C 1 233 ? 74.599 68.867 121.532 1.00 43.01 233 GLN C O 1
ATOM 7157 N N . TRP C 1 234 ? 75.182 66.685 121.577 1.00 42.34 234 TRP C N 1
ATOM 7158 C CA . TRP C 1 234 ? 75.440 66.575 120.141 1.00 42.15 234 TRP C CA 1
ATOM 7159 C C . TRP C 1 234 ? 74.149 66.799 119.336 1.00 43.75 234 TRP C C 1
ATOM 7160 O O . TRP C 1 234 ? 74.190 67.447 118.286 1.00 42.12 234 TRP C O 1
ATOM 7171 N N . ASN C 1 235 ? 72.999 66.351 119.881 1.00 40.51 235 ASN C N 1
ATOM 7172 C CA . ASN C 1 235 ? 71.694 66.490 119.233 1.00 41.03 235 ASN C CA 1
ATOM 7173 C C . ASN C 1 235 ? 71.291 67.964 119.084 1.00 42.92 235 ASN C C 1
ATOM 7174 O O . ASN C 1 235 ? 70.764 68.372 118.042 1.00 41.46 235 ASN C O 1
ATOM 7179 N N . LYS C 1 236 ? 71.586 68.745 120.110 1.00 39.86 236 LYS C N 1
ATOM 7180 C CA . LYS C 1 236 ? 71.305 70.174 120.196 1.00 40.80 236 LYS C CA 1
ATOM 7181 C C . LYS C 1 236 ? 72.141 70.997 119.199 1.00 44.88 236 LYS C C 1
ATOM 7182 O O . LYS C 1 236 ? 71.635 71.938 118.605 1.00 45.92 236 LYS C O 1
ATOM 7188 N N . VAL C 1 237 ? 73.387 70.617 118.992 1.00 41.46 237 VAL C N 1
ATOM 7189 C CA . VAL C 1 237 ? 74.301 71.282 118.061 1.00 40.93 237 VAL C CA 1
ATOM 7190 C C . VAL C 1 237 ? 73.855 71.011 116.608 1.00 43.95 237 VAL C C 1
ATOM 7191 O O . VAL C 1 237 ? 73.688 71.961 115.839 1.00 43.48 237 VAL C O 1
ATOM 7195 N N . ILE C 1 238 ? 73.666 69.731 116.233 1.00 41.22 238 ILE C N 1
ATOM 7196 C CA . ILE C 1 238 ? 73.298 69.372 114.858 1.00 40.67 238 ILE C CA 1
ATOM 7197 C C . ILE C 1 238 ? 71.910 69.873 114.503 1.00 45.33 238 ILE C C 1
ATOM 7198 O O . ILE C 1 238 ? 71.683 70.203 113.346 1.00 44.62 238 ILE C O 1
ATOM 7203 N N . GLU C 1 239 ? 70.997 69.981 115.474 1.00 41.73 239 GLU C N 1
ATOM 7204 C CA . GLU C 1 239 ? 69.669 70.475 115.148 1.00 40.87 239 GLU C CA 1
ATOM 7205 C C . GLU C 1 239 ? 69.730 71.933 114.680 1.00 44.42 239 GLU C C 1
ATOM 7206 O O . GLU C 1 239 ? 69.063 72.310 113.709 1.00 44.26 239 GLU C O 1
ATOM 7212 N N . GLN C 1 240 ? 70.526 72.746 115.383 1.00 40.63 240 GLN C N 1
ATOM 7213 C CA . GLN C 1 240 ? 70.670 74.161 115.095 1.00 40.60 240 GLN C CA 1
ATOM 7214 C C . GLN C 1 240 ? 71.618 74.456 113.909 1.00 45.70 240 GLN C C 1
ATOM 7215 O O . GLN C 1 240 ? 71.317 75.333 113.103 1.00 45.27 240 GLN C O 1
ATOM 7221 N N . LEU C 1 241 ? 72.743 73.735 113.801 1.00 42.38 241 LEU C N 1
ATOM 7222 C CA . LEU C 1 241 ? 73.775 74.034 112.797 1.00 42.72 241 LEU C CA 1
ATOM 7223 C C . LEU C 1 241 ? 73.754 73.118 111.590 1.00 46.99 241 LEU C C 1
ATOM 7224 O O . LEU C 1 241 ? 74.399 73.414 110.590 1.00 48.01 241 LEU C O 1
ATOM 7229 N N . GLY C 1 242 ? 73.009 72.035 111.680 1.00 42.60 242 GLY C N 1
ATOM 7230 C CA . GLY C 1 242 ? 72.919 71.071 110.603 1.00 41.92 242 GLY C CA 1
ATOM 7231 C C . GLY C 1 242 ? 73.911 69.961 110.792 1.00 44.66 242 GLY C C 1
ATOM 7232 O O . GLY C 1 242 ? 74.916 70.114 111.502 1.00 43.97 242 GLY C O 1
ATOM 7233 N N . THR C 1 243 ? 73.593 68.825 110.189 1.00 42.92 243 THR C N 1
ATOM 7234 C CA . THR C 1 243 ? 74.445 67.635 110.172 1.00 43.26 243 THR C CA 1
ATOM 7235 C C . THR C 1 243 ? 75.796 68.028 109.495 1.00 48.86 243 THR C C 1
ATOM 7236 O O . THR C 1 243 ? 75.774 68.656 108.434 1.00 47.38 243 THR C O 1
ATOM 7240 N N . PRO C 1 244 ? 76.962 67.715 110.110 1.00 49.29 244 PRO C N 1
ATOM 7241 C CA . PRO C 1 244 ? 78.240 68.084 109.478 1.00 50.95 244 PRO C CA 1
ATOM 7242 C C . PRO C 1 244 ? 78.520 67.292 108.196 1.00 58.66 244 PRO C C 1
ATOM 7243 O O . PRO C 1 244 ? 77.941 66.220 107.972 1.00 57.53 244 PRO C O 1
ATOM 7247 N N . CYS C 1 245 ? 79.401 67.857 107.344 1.00 58.47 245 CYS C N 1
ATOM 7248 C CA . CYS C 1 245 ? 79.813 67.335 106.033 1.00 60.13 245 CYS C CA 1
ATOM 7249 C C . CYS C 1 245 ? 80.509 65.974 106.117 1.00 58.40 245 CYS C C 1
ATOM 7250 O O . CYS C 1 245 ? 81.115 65.658 107.142 1.00 56.50 245 CYS C O 1
ATOM 7253 N N . PRO C 1 246 ? 80.500 65.188 105.006 1.00 53.94 246 PRO C N 1
ATOM 7254 C CA . PRO C 1 246 ? 81.188 63.877 105.010 1.00 54.05 246 PRO C CA 1
ATOM 7255 C C . PRO C 1 246 ? 82.674 63.959 105.307 1.00 57.81 246 PRO C C 1
ATOM 7256 O O . PRO C 1 246 ? 83.269 63.028 105.842 1.00 59.11 246 PRO C O 1
ATOM 7260 N N . GLU C 1 247 ? 83.259 65.109 104.999 1.00 43.27 247 GLU C N 1
ATOM 7261 C CA . GLU C 1 247 ? 84.641 65.462 105.208 1.00 52.42 247 GLU C CA 1
ATOM 7262 C C . GLU C 1 247 ? 84.987 65.461 106.703 1.00 54.49 247 GLU C C 1
ATOM 7263 O O . GLU C 1 247 ? 86.079 65.020 107.080 1.00 60.15 247 GLU C O 1
ATOM 7269 N N . PHE C 1 248 ? 84.087 65.986 107.543 1.00 53.34 248 PHE C N 1
ATOM 7270 C CA . PHE C 1 248 ? 84.263 66.022 108.988 1.00 52.46 248 PHE C CA 1
ATOM 7271 C C . PHE C 1 248 ? 84.101 64.598 109.567 1.00 57.21 248 PHE C C 1
ATOM 7272 O O . PHE C 1 248 ? 84.854 64.235 110.467 1.00 57.39 248 PHE C O 1
ATOM 7280 N N . MET C 1 249 ? 83.132 63.801 109.051 1.00 54.95 249 MET C N 1
ATOM 7281 C CA . MET C 1 249 ? 82.854 62.409 109.480 1.00 55.54 249 MET C CA 1
ATOM 7282 C C . MET C 1 249 ? 84.087 61.531 109.398 1.00 59.52 249 MET C C 1
ATOM 7283 O O . MET C 1 249 ? 84.353 60.775 110.326 1.00 58.45 249 MET C O 1
ATOM 7288 N N . LYS C 1 250 ? 84.834 61.632 108.277 1.00 57.33 250 LYS C N 1
ATOM 7289 C CA . LYS C 1 250 ? 86.052 60.875 107.967 1.00 57.45 250 LYS C CA 1
ATOM 7290 C C . LYS C 1 250 ? 87.155 61.087 109.033 1.00 61.72 250 LYS C C 1
ATOM 7291 O O . LYS C 1 250 ? 87.980 60.195 109.233 1.00 62.87 250 LYS C O 1
ATOM 7297 N N . LYS C 1 251 ? 87.140 62.231 109.743 1.00 56.30 251 LYS C N 1
ATOM 7298 C CA . LYS C 1 251 ? 88.096 62.562 110.802 1.00 54.88 251 LYS C CA 1
ATOM 7299 C C . LYS C 1 251 ? 87.715 61.913 112.138 1.00 58.26 251 LYS C C 1
ATOM 7300 O O . LYS C 1 251 ? 88.550 61.852 113.054 1.00 57.99 251 LYS C O 1
ATOM 7306 N N . LEU C 1 252 ? 86.461 61.421 112.265 1.00 53.56 252 LEU C N 1
ATOM 7307 C CA . LEU C 1 252 ? 86.022 60.768 113.506 1.00 50.98 252 LEU C CA 1
ATOM 7308 C C . LEU C 1 252 ? 86.538 59.329 113.563 1.00 53.64 252 LEU C C 1
ATOM 7309 O O . LEU C 1 252 ? 86.678 58.675 112.519 1.00 52.06 252 LEU C O 1
ATOM 7314 N N . GLN C 1 253 ? 86.787 58.826 114.789 1.00 50.92 253 GLN C N 1
ATOM 7315 C CA . GLN C 1 253 ? 87.210 57.435 115.016 1.00 51.19 253 GLN C CA 1
ATOM 7316 C C . GLN C 1 253 ? 86.040 56.479 114.648 1.00 52.29 253 GLN C C 1
ATOM 7317 O O . GLN C 1 253 ? 84.878 56.898 114.736 1.00 50.78 253 GLN C O 1
ATOM 7323 N N . PRO C 1 254 ? 86.332 55.246 114.158 1.00 48.16 254 PRO C N 1
ATOM 7324 C CA . PRO C 1 254 ? 85.257 54.364 113.651 1.00 48.09 254 PRO C CA 1
ATOM 7325 C C . PRO C 1 254 ? 84.019 54.189 114.543 1.00 50.80 254 PRO C C 1
ATOM 7326 O O . PRO C 1 254 ? 82.903 54.216 114.004 1.00 49.27 254 PRO C O 1
ATOM 7330 N N . THR C 1 255 ? 84.196 54.034 115.867 1.00 46.34 255 THR C N 1
ATOM 7331 C CA . THR C 1 255 ? 83.111 53.820 116.824 1.00 46.26 255 THR C CA 1
ATOM 7332 C C . THR C 1 255 ? 82.208 55.075 116.932 1.00 48.98 255 THR C C 1
ATOM 7333 O O . THR C 1 255 ? 80.979 54.935 116.869 1.00 48.15 255 THR C O 1
ATOM 7337 N N . VAL C 1 256 ? 82.819 56.275 117.054 1.00 43.21 256 VAL C N 1
ATOM 7338 C CA . VAL C 1 256 ? 82.120 57.566 117.155 1.00 42.24 256 VAL C CA 1
ATOM 7339 C C . VAL C 1 256 ? 81.439 57.875 115.846 1.00 46.70 256 VAL C C 1
ATOM 7340 O O . VAL C 1 256 ? 80.259 58.255 115.817 1.00 45.86 256 VAL C O 1
ATOM 7344 N N . ARG C 1 257 ? 82.172 57.657 114.754 1.00 43.17 257 ARG C N 1
ATOM 7345 C CA . ARG C 1 257 ? 81.694 57.924 113.416 1.00 42.95 257 ARG C CA 1
ATOM 7346 C C . ARG C 1 257 ? 80.432 57.164 113.143 1.00 43.88 257 ARG C C 1
ATOM 7347 O O . ARG C 1 257 ? 79.476 57.733 112.608 1.00 41.81 257 ARG C O 1
ATOM 7355 N N . THR C 1 258 ? 80.381 55.918 113.561 1.00 39.01 258 THR C N 1
ATOM 7356 C CA . THR C 1 258 ? 79.190 55.106 113.360 1.00 36.39 258 THR C CA 1
ATOM 7357 C C . THR C 1 258 ? 77.970 55.722 114.055 1.00 42.52 258 THR C C 1
ATOM 7358 O O . THR C 1 258 ? 76.918 55.774 113.423 1.00 41.51 258 THR C O 1
ATOM 7362 N N . TYR C 1 259 ? 78.094 56.238 115.259 1.00 40.01 259 TYR C N 1
ATOM 7363 C CA . TYR C 1 259 ? 76.966 56.876 115.916 1.00 39.83 259 TYR C CA 1
ATOM 7364 C C . TYR C 1 259 ? 76.564 58.210 115.256 1.00 44.93 259 TYR C C 1
ATOM 7365 O O . TYR C 1 259 ? 75.360 58.457 115.097 1.00 46.39 259 TYR C O 1
ATOM 7374 N N . VAL C 1 260 ? 77.524 59.049 114.881 1.00 41.00 260 VAL C N 1
ATOM 7375 C CA . VAL C 1 260 ? 77.275 60.334 114.257 1.00 40.07 260 VAL C CA 1
ATOM 7376 C C . VAL C 1 260 ? 76.579 60.139 112.887 1.00 42.86 260 VAL C C 1
ATOM 7377 O O . VAL C 1 260 ? 75.638 60.859 112.598 1.00 42.27 260 VAL C O 1
ATOM 7381 N N . GLU C 1 261 ? 76.985 59.156 112.095 1.00 40.78 261 GLU C N 1
ATOM 7382 C CA . GLU C 1 261 ? 76.342 58.875 110.799 1.00 41.75 261 GLU C CA 1
ATOM 7383 C C . GLU C 1 261 ? 74.947 58.217 110.957 1.00 43.11 261 GLU C C 1
ATOM 7384 O O . GLU C 1 261 ? 74.133 58.357 110.059 1.00 41.80 261 GLU C O 1
ATOM 7390 N N . ASN C 1 262 ? 74.652 57.564 112.104 1.00 39.56 262 ASN C N 1
ATOM 7391 C CA . ASN C 1 262 ? 73.339 56.933 112.340 1.00 39.30 262 ASN C CA 1
ATOM 7392 C C . ASN C 1 262 ? 72.318 57.919 112.883 1.00 42.18 262 ASN C C 1
ATOM 7393 O O . ASN C 1 262 ? 71.144 57.551 112.983 1.00 40.50 262 ASN C O 1
ATOM 7398 N N . ARG C 1 263 ? 72.753 59.155 113.279 1.00 38.34 263 ARG C N 1
ATOM 7399 C CA . ARG C 1 263 ? 71.846 60.180 113.814 1.00 37.12 263 ARG C CA 1
ATOM 7400 C C . ARG C 1 263 ? 70.849 60.609 112.724 1.00 42.90 263 ARG C C 1
ATOM 7401 O O . ARG C 1 263 ? 71.199 60.537 111.539 1.00 40.68 263 ARG C O 1
ATOM 7409 N N . PRO C 1 264 ? 69.637 61.117 113.080 1.00 40.86 264 PRO C N 1
ATOM 7410 C CA . PRO C 1 264 ? 68.753 61.667 112.036 1.00 40.33 264 PRO C CA 1
ATOM 7411 C C . PRO C 1 264 ? 69.439 62.867 111.398 1.00 42.88 264 PRO C C 1
ATOM 7412 O O . PRO C 1 264 ? 70.274 63.512 112.039 1.00 40.53 264 PRO C O 1
ATOM 7416 N N . LYS C 1 265 ? 69.138 63.122 110.123 1.00 40.01 265 LYS C N 1
ATOM 7417 C CA . LYS C 1 265 ? 69.741 64.202 109.354 1.00 39.62 265 LYS C CA 1
ATOM 7418 C C . LYS C 1 265 ? 69.074 65.510 109.668 1.00 43.54 265 LYS C C 1
ATOM 7419 O O . LYS C 1 265 ? 67.849 65.580 109.748 1.00 44.43 265 LYS C O 1
ATOM 7425 N N . TYR C 1 266 ? 69.880 66.550 109.831 1.00 39.50 266 TYR C N 1
ATOM 7426 C CA . TYR C 1 266 ? 69.380 67.890 110.082 1.00 40.07 266 TYR C CA 1
ATOM 7427 C C . TYR C 1 266 ? 69.948 68.851 109.057 1.00 45.38 266 TYR C C 1
ATOM 7428 O O . TYR C 1 266 ? 71.140 68.780 108.743 1.00 44.85 266 TYR C O 1
ATOM 7437 N N . ALA C 1 267 ? 69.103 69.752 108.542 1.00 43.80 267 ALA C N 1
ATOM 7438 C CA . ALA C 1 267 ? 69.527 70.807 107.606 1.00 44.25 267 ALA C CA 1
ATOM 7439 C C . ALA C 1 267 ? 70.137 71.986 108.380 1.00 49.57 267 ALA C C 1
ATOM 7440 O O . ALA C 1 267 ? 71.074 72.618 107.907 1.00 50.25 267 ALA C O 1
ATOM 7442 N N . GLY C 1 268 ? 69.618 72.234 109.573 1.00 46.76 268 GLY C N 1
ATOM 7443 C CA . GLY C 1 268 ? 70.031 73.355 110.405 1.00 47.21 268 GLY C CA 1
ATOM 7444 C C . GLY C 1 268 ? 69.306 74.614 109.980 1.00 51.44 268 GLY C C 1
ATOM 7445 O O . GLY C 1 268 ? 68.479 74.592 109.062 1.00 50.64 268 GLY C O 1
ATOM 7446 N N . TYR C 1 269 ? 69.589 75.709 110.650 1.00 49.26 269 TYR C N 1
ATOM 7447 C CA . TYR C 1 269 ? 68.951 76.985 110.335 1.00 49.24 269 TYR C CA 1
ATOM 7448 C C . TYR C 1 269 ? 69.994 78.012 109.974 1.00 53.28 269 TYR C C 1
ATOM 7449 O O . TYR C 1 269 ? 71.135 77.921 110.440 1.00 54.18 269 TYR C O 1
ATOM 7458 N N . SER C 1 270 ? 69.606 79.006 109.160 1.00 49.36 270 SER C N 1
ATOM 7459 C CA . SER C 1 270 ? 70.497 80.110 108.788 1.00 48.46 270 SER C CA 1
ATOM 7460 C C . SER C 1 270 ? 70.788 80.958 110.022 1.00 50.43 270 SER C C 1
ATOM 7461 O O . SER C 1 270 ? 69.991 80.965 110.965 1.00 48.83 270 SER C O 1
ATOM 7464 N N . PHE C 1 271 ? 71.913 81.681 110.016 1.00 46.77 271 PHE C N 1
ATOM 7465 C CA . PHE C 1 271 ? 72.289 82.530 111.144 1.00 45.56 271 PHE C CA 1
ATOM 7466 C C . PHE C 1 271 ? 71.318 83.700 111.269 1.00 50.91 271 PHE C C 1
ATOM 7467 O O . PHE C 1 271 ? 71.174 84.235 112.360 1.00 50.88 271 PHE C O 1
ATOM 7475 N N . GLU C 1 272 ? 70.563 84.005 110.197 1.00 48.40 272 GLU C N 1
ATOM 7476 C CA . GLU C 1 272 ? 69.544 85.055 110.190 1.00 49.00 272 GLU C CA 1
ATOM 7477 C C . GLU C 1 272 ? 68.307 84.567 110.965 1.00 54.04 272 GLU C C 1
ATOM 7478 O O . GLU C 1 272 ? 67.654 85.359 111.654 1.00 53.89 272 GLU C O 1
ATOM 7484 N N . LYS C 1 273 ? 67.994 83.258 110.841 1.00 51.27 273 LYS C N 1
ATOM 7485 C CA . LYS C 1 273 ? 66.882 82.599 111.527 1.00 51.34 273 LYS C CA 1
ATOM 7486 C C . LYS C 1 273 ? 67.278 82.314 112.982 1.00 54.13 273 LYS C C 1
ATOM 7487 O O . LYS C 1 273 ? 66.469 82.519 113.887 1.00 53.68 273 LYS C O 1
ATOM 7493 N N . LEU C 1 274 ? 68.534 81.890 113.214 1.00 49.98 274 LEU C N 1
ATOM 7494 C CA . LEU C 1 274 ? 69.058 81.680 114.577 1.00 49.28 274 LEU C CA 1
ATOM 7495 C C . LEU C 1 274 ? 69.171 83.000 115.307 1.00 51.34 274 LEU C C 1
ATOM 7496 O O . LEU C 1 274 ? 68.782 83.086 116.468 1.00 50.76 274 LEU C O 1
ATOM 7501 N N . PHE C 1 275 ? 69.707 84.041 114.634 1.00 48.25 275 PHE C N 1
ATOM 7502 C CA . PHE C 1 275 ? 69.877 85.346 115.271 1.00 47.87 275 PHE C CA 1
ATOM 7503 C C . PHE C 1 275 ? 69.241 86.453 114.434 1.00 52.83 275 PHE C C 1
ATOM 7504 O O . PHE C 1 275 ? 69.953 87.166 113.720 1.00 52.08 275 PHE C O 1
ATOM 7512 N N . PRO C 1 276 ? 67.899 86.642 114.536 1.00 52.25 276 PRO C N 1
ATOM 7513 C CA . PRO C 1 276 ? 67.264 87.766 113.808 1.00 51.85 276 PRO C CA 1
ATOM 7514 C C . PRO C 1 276 ? 67.766 89.101 114.351 1.00 55.71 276 PRO C C 1
ATOM 7515 O O . PRO C 1 276 ? 68.271 89.134 115.478 1.00 55.51 276 PRO C O 1
ATOM 7519 N N . ASP C 1 277 ? 67.664 90.186 113.542 1.00 52.08 277 ASP C N 1
ATOM 7520 C CA . ASP C 1 277 ? 68.127 91.551 113.872 1.00 50.76 277 ASP C CA 1
ATOM 7521 C C . ASP C 1 277 ? 67.621 92.070 115.206 1.00 52.11 277 ASP C C 1
ATOM 7522 O O . ASP C 1 277 ? 68.404 92.666 115.957 1.00 51.05 277 ASP C O 1
ATOM 7527 N N . VAL C 1 278 ? 66.312 91.842 115.491 1.00 47.58 278 VAL C N 1
ATOM 7528 C CA . VAL C 1 278 ? 65.587 92.287 116.686 1.00 47.46 278 VAL C CA 1
ATOM 7529 C C . VAL C 1 278 ? 66.294 91.808 117.983 1.00 53.73 278 VAL C C 1
ATOM 7530 O O . VAL C 1 278 ? 66.128 92.447 119.013 1.00 53.89 278 VAL C O 1
ATOM 7534 N N . LEU C 1 279 ? 67.098 90.739 117.928 1.00 52.93 279 LEU C N 1
ATOM 7535 C CA . LEU C 1 279 ? 67.801 90.244 119.118 1.00 53.78 279 LEU C CA 1
ATOM 7536 C C . LEU C 1 279 ? 69.059 91.060 119.424 1.00 57.21 279 LEU C C 1
ATOM 7537 O O . LEU C 1 279 ? 69.510 91.079 120.573 1.00 56.60 279 LEU C O 1
ATOM 7542 N N . PHE C 1 280 ? 69.623 91.722 118.393 1.00 53.61 280 PHE C N 1
ATOM 7543 C CA . PHE C 1 280 ? 70.819 92.555 118.494 1.00 52.23 280 PHE C CA 1
ATOM 7544 C C . PHE C 1 280 ? 70.449 93.983 118.949 1.00 60.03 280 PHE C C 1
ATOM 7545 O O . PHE C 1 280 ? 69.313 94.404 118.728 1.00 59.57 280 PHE C O 1
ATOM 7553 N N . PRO C 1 281 ? 71.406 94.751 119.540 1.00 59.81 281 PRO C N 1
ATOM 7554 C CA . PRO C 1 281 ? 71.097 96.131 119.986 1.00 63.75 281 PRO C CA 1
ATOM 7555 C C . PRO C 1 281 ? 70.498 97.029 118.908 1.00 86.70 281 PRO C C 1
ATOM 7556 O O . PRO C 1 281 ? 70.809 96.854 117.738 1.00 69.11 281 PRO C O 1
ATOM 7560 N N . LEU C 1 289 ? 79.869 97.879 113.624 1.00 63.70 289 LEU C N 1
ATOM 7561 C CA . LEU C 1 289 ? 79.002 97.692 114.781 1.00 63.71 289 LEU C CA 1
ATOM 7562 C C . LEU C 1 289 ? 77.511 97.667 114.371 1.00 67.51 289 LEU C C 1
ATOM 7563 O O . LEU C 1 289 ? 76.708 98.512 114.775 1.00 67.54 289 LEU C O 1
ATOM 7568 N N . LYS C 1 290 ? 77.162 96.650 113.562 1.00 63.46 290 LYS C N 1
ATOM 7569 C CA . LYS C 1 290 ? 75.803 96.338 113.117 1.00 61.96 290 LYS C CA 1
ATOM 7570 C C . LYS C 1 290 ? 75.542 94.830 113.333 1.00 61.74 290 LYS C C 1
ATOM 7571 O O . LYS C 1 290 ? 76.482 94.052 113.558 1.00 60.66 290 LYS C O 1
ATOM 7577 N N . ALA C 1 291 ? 74.254 94.454 113.309 1.00 55.89 291 ALA C N 1
ATOM 7578 C CA . ALA C 1 291 ? 73.720 93.106 113.514 1.00 54.66 291 ALA C CA 1
ATOM 7579 C C . ALA C 1 291 ? 74.326 92.086 112.535 1.00 57.52 291 ALA C C 1
ATOM 7580 O O . ALA C 1 291 ? 74.738 91.013 112.968 1.00 56.43 291 ALA C O 1
ATOM 7582 N N . SER C 1 292 ? 74.433 92.449 111.235 1.00 54.43 292 SER C N 1
ATOM 7583 C CA . SER C 1 292 ? 74.977 91.584 110.182 1.00 54.45 292 SER C CA 1
ATOM 7584 C C . SER C 1 292 ? 76.456 91.253 110.417 1.00 56.83 292 SER C C 1
ATOM 7585 O O . SER C 1 292 ? 76.863 90.123 110.145 1.00 57.99 292 SER C O 1
ATOM 7588 N N . GLN C 1 293 ? 77.226 92.197 110.986 1.00 51.06 293 GLN C N 1
ATOM 7589 C CA . GLN C 1 293 ? 78.647 92.023 111.328 1.00 50.14 293 GLN C CA 1
ATOM 7590 C C . GLN C 1 293 ? 78.815 91.073 112.503 1.00 53.49 293 GLN C C 1
ATOM 7591 O O . GLN C 1 293 ? 79.658 90.175 112.452 1.00 53.60 293 GLN C O 1
ATOM 7597 N N . ALA C 1 294 ? 78.015 91.288 113.571 1.00 48.66 294 ALA C N 1
ATOM 7598 C CA . ALA C 1 294 ? 78.015 90.473 114.785 1.00 47.89 294 ALA C CA 1
ATOM 7599 C C . ALA C 1 294 ? 77.617 89.028 114.435 1.00 49.36 294 ALA C C 1
ATOM 7600 O O . ALA C 1 294 ? 78.303 88.087 114.834 1.00 46.89 294 ALA C O 1
ATOM 7602 N N . ARG C 1 295 ? 76.560 88.878 113.607 1.00 46.84 295 ARG C N 1
ATOM 7603 C CA . ARG C 1 295 ? 76.031 87.610 113.111 1.00 46.50 295 ARG C CA 1
ATOM 7604 C C . ARG C 1 295 ? 77.080 86.908 112.255 1.00 51.44 295 ARG C C 1
ATOM 7605 O O . ARG C 1 295 ? 77.274 85.700 112.403 1.00 51.97 295 ARG C O 1
ATOM 7613 N N . ASP C 1 296 ? 77.796 87.677 111.401 1.00 48.28 296 ASP C N 1
ATOM 7614 C CA . ASP C 1 296 ? 78.866 87.154 110.560 1.00 47.27 296 ASP C CA 1
ATOM 7615 C C . ASP C 1 296 ? 79.985 86.550 111.420 1.00 49.73 296 ASP C C 1
ATOM 7616 O O . ASP C 1 296 ? 80.498 85.495 111.071 1.00 49.03 296 ASP C O 1
ATOM 7621 N N . LEU C 1 297 ? 80.344 87.215 112.542 1.00 45.53 297 LEU C N 1
ATOM 7622 C CA . LEU C 1 297 ? 81.365 86.765 113.487 1.00 44.92 297 LEU C CA 1
ATOM 7623 C C . LEU C 1 297 ? 80.908 85.461 114.174 1.00 48.61 297 LEU C C 1
ATOM 7624 O O . LEU C 1 297 ? 81.680 84.504 114.237 1.00 48.20 297 LEU C O 1
ATOM 7629 N N . LEU C 1 298 ? 79.647 85.420 114.651 1.00 45.69 298 LEU C N 1
ATOM 7630 C CA . LEU C 1 298 ? 79.003 84.224 115.228 1.00 45.36 298 LEU C CA 1
ATOM 7631 C C . LEU C 1 298 ? 79.056 83.001 114.260 1.00 47.89 298 LEU C C 1
ATOM 7632 O O . LEU C 1 298 ? 79.391 81.884 114.684 1.00 45.14 298 LEU C O 1
ATOM 7637 N N . SER C 1 299 ? 78.754 83.246 112.952 1.00 45.31 299 SER C N 1
ATOM 7638 C CA . SER C 1 299 ? 78.701 82.232 111.894 1.00 45.33 299 SER C CA 1
ATOM 7639 C C . SER C 1 299 ? 80.077 81.637 111.610 1.00 53.30 299 SER C C 1
ATOM 7640 O O . SER C 1 299 ? 80.142 80.503 111.139 1.00 54.71 299 SER C O 1
ATOM 7643 N N . LYS C 1 300 ? 81.168 82.386 111.927 1.00 49.43 300 LYS C N 1
ATOM 7644 C CA . LYS C 1 300 ? 82.561 81.967 111.734 1.00 48.62 300 LYS C CA 1
ATOM 7645 C C . LYS C 1 300 ? 83.128 81.245 112.972 1.00 51.89 300 LYS C C 1
ATOM 7646 O O . LYS C 1 300 ? 84.111 80.511 112.850 1.00 50.97 300 LYS C O 1
ATOM 7652 N N . MET C 1 301 ? 82.504 81.446 114.149 1.00 48.78 301 MET C N 1
ATOM 7653 C CA . MET C 1 301 ? 82.882 80.826 115.424 1.00 49.42 301 MET C CA 1
ATOM 7654 C C . MET C 1 301 ? 82.097 79.521 115.664 1.00 49.13 301 MET C C 1
ATOM 7655 O O . MET C 1 301 ? 82.676 78.517 116.070 1.00 46.41 301 MET C O 1
ATOM 7660 N N . LEU C 1 302 ? 80.774 79.551 115.405 1.00 44.83 302 LEU C N 1
ATOM 7661 C CA . LEU C 1 302 ? 79.885 78.389 115.589 1.00 42.97 302 LEU C CA 1
ATOM 7662 C C . LEU C 1 302 ? 79.898 77.542 114.325 1.00 44.68 302 LEU C C 1
ATOM 7663 O O . LEU C 1 302 ? 78.936 77.528 113.558 1.00 41.90 302 LEU C O 1
ATOM 7668 N N . VAL C 1 303 ? 81.075 76.923 114.086 1.00 43.03 303 VAL C N 1
ATOM 7669 C CA . VAL C 1 303 ? 81.451 76.053 112.967 1.00 43.02 303 VAL C CA 1
ATOM 7670 C C . VAL C 1 303 ? 81.914 74.747 113.582 1.00 48.81 303 VAL C C 1
ATOM 7671 O O . VAL C 1 303 ? 82.886 74.748 114.350 1.00 48.25 303 VAL C O 1
ATOM 7675 N N . ILE C 1 304 ? 81.180 73.645 113.285 1.00 46.91 304 ILE C N 1
ATOM 7676 C CA . ILE C 1 304 ? 81.426 72.283 113.810 1.00 46.54 304 ILE C CA 1
ATOM 7677 C C . ILE C 1 304 ? 82.846 71.825 113.445 1.00 50.56 304 ILE C C 1
ATOM 7678 O O . ILE C 1 304 ? 83.570 71.342 114.317 1.00 50.03 304 ILE C O 1
ATOM 7683 N N . ASP C 1 305 ? 83.232 71.940 112.170 1.00 48.20 305 ASP C N 1
ATOM 7684 C CA . ASP C 1 305 ? 84.570 71.510 111.774 1.00 48.78 305 ASP C CA 1
ATOM 7685 C C . ASP C 1 305 ? 85.552 72.612 112.154 1.00 52.98 305 ASP C C 1
ATOM 7686 O O . ASP C 1 305 ? 85.500 73.687 111.556 1.00 50.52 305 ASP C O 1
ATOM 7691 N N . ALA C 1 306 ? 86.425 72.338 113.158 1.00 51.05 306 ALA C N 1
ATOM 7692 C CA . ALA C 1 306 ? 87.411 73.274 113.704 1.00 52.53 306 ALA C CA 1
ATOM 7693 C C . ALA C 1 306 ? 88.461 73.732 112.669 1.00 59.64 306 ALA C C 1
ATOM 7694 O O . ALA C 1 306 ? 88.984 74.834 112.812 1.00 59.63 306 ALA C O 1
ATOM 7696 N N . SER C 1 307 ? 88.750 72.913 111.628 1.00 56.90 307 SER C N 1
ATOM 7697 C CA . SER C 1 307 ? 89.693 73.279 110.566 1.00 56.95 307 SER C CA 1
ATOM 7698 C C . SER C 1 307 ? 89.103 74.417 109.684 1.00 61.63 307 SER C C 1
ATOM 7699 O O . SER C 1 307 ? 89.862 75.155 109.048 1.00 63.08 307 SER C O 1
ATOM 7702 N N . LYS C 1 308 ? 87.763 74.584 109.703 1.00 55.38 308 LYS C N 1
ATOM 7703 C CA . LYS C 1 308 ? 87.042 75.626 108.976 1.00 53.78 308 LYS C CA 1
ATOM 7704 C C . LYS C 1 308 ? 86.551 76.759 109.928 1.00 57.22 308 LYS C C 1
ATOM 7705 O O . LYS C 1 308 ? 85.886 77.698 109.483 1.00 57.85 308 LYS C O 1
ATOM 7711 N N . ARG C 1 309 ? 86.933 76.696 111.219 1.00 52.30 309 ARG C N 1
ATOM 7712 C CA . ARG C 1 309 ? 86.568 77.690 112.225 1.00 51.63 309 ARG C CA 1
ATOM 7713 C C . ARG C 1 309 ? 87.598 78.826 112.266 1.00 58.80 309 ARG C C 1
ATOM 7714 O O . ARG C 1 309 ? 88.804 78.580 112.127 1.00 58.73 309 ARG C O 1
ATOM 7722 N N . ILE C 1 310 ? 87.114 80.067 112.505 1.00 57.06 310 ILE C N 1
ATOM 7723 C CA . ILE C 1 310 ? 87.914 81.286 112.638 1.00 57.38 310 ILE C CA 1
ATOM 7724 C C . ILE C 1 310 ? 88.980 81.084 113.748 1.00 61.11 310 ILE C C 1
ATOM 7725 O O . ILE C 1 310 ? 88.754 80.306 114.687 1.00 59.50 310 ILE C O 1
ATOM 7730 N N . SER C 1 311 ? 90.143 81.756 113.603 1.00 57.25 311 SER C N 1
ATOM 7731 C CA . SER C 1 311 ? 91.218 81.736 114.597 1.00 57.10 311 SER C CA 1
ATOM 7732 C C . SER C 1 311 ? 91.029 82.927 115.530 1.00 59.27 311 SER C C 1
ATOM 7733 O O . SER C 1 311 ? 90.262 83.826 115.188 1.00 59.16 311 SER C O 1
ATOM 7736 N N . VAL C 1 312 ? 91.726 82.963 116.679 1.00 55.48 312 VAL C N 1
ATOM 7737 C CA . VAL C 1 312 ? 91.628 84.107 117.593 1.00 55.84 312 VAL C CA 1
ATOM 7738 C C . VAL C 1 312 ? 92.155 85.368 116.857 1.00 60.37 312 VAL C C 1
ATOM 7739 O O . VAL C 1 312 ? 91.503 86.414 116.945 1.00 60.52 312 VAL C O 1
ATOM 7743 N N . ASP C 1 313 ? 93.257 85.228 116.051 1.00 56.58 313 ASP C N 1
ATOM 7744 C CA . ASP C 1 313 ? 93.886 86.305 115.263 1.00 55.80 313 ASP C CA 1
ATOM 7745 C C . ASP C 1 313 ? 92.934 86.891 114.230 1.00 58.03 313 ASP C C 1
ATOM 7746 O O . ASP C 1 313 ? 92.840 88.110 114.147 1.00 57.98 313 ASP C O 1
ATOM 7751 N N . GLU C 1 314 ? 92.200 86.044 113.477 1.00 53.92 314 GLU C N 1
ATOM 7752 C CA . GLU C 1 314 ? 91.209 86.516 112.505 1.00 52.94 314 GLU C CA 1
ATOM 7753 C C . GLU C 1 314 ? 89.998 87.140 113.211 1.00 55.68 314 GLU C C 1
ATOM 7754 O O . GLU C 1 314 ? 89.381 88.048 112.652 1.00 55.39 314 GLU C O 1
ATOM 7760 N N . ALA C 1 315 ? 89.623 86.626 114.405 1.00 51.22 315 ALA C N 1
ATOM 7761 C CA . ALA C 1 315 ? 88.479 87.155 115.162 1.00 51.30 315 ALA C CA 1
ATOM 7762 C C . ALA C 1 315 ? 88.784 88.567 115.666 1.00 53.29 315 ALA C C 1
ATOM 7763 O O . ALA C 1 315 ? 87.906 89.427 115.593 1.00 52.83 315 ALA C O 1
ATOM 7765 N N . LEU C 1 316 ? 90.039 88.825 116.096 1.00 49.65 316 LEU C N 1
ATOM 7766 C CA . LEU C 1 316 ? 90.485 90.160 116.525 1.00 49.59 316 LEU C CA 1
ATOM 7767 C C . LEU C 1 316 ? 90.493 91.218 115.356 1.00 55.50 316 LEU C C 1
ATOM 7768 O O . LEU C 1 316 ? 90.275 92.408 115.618 1.00 55.60 316 LEU C O 1
ATOM 7773 N N . GLN C 1 317 ? 90.641 90.765 114.088 1.00 52.04 317 GLN C N 1
ATOM 7774 C CA . GLN C 1 317 ? 90.626 91.588 112.864 1.00 51.72 317 GLN C CA 1
ATOM 7775 C C . GLN C 1 317 ? 89.230 91.751 112.248 1.00 55.39 317 GLN C C 1
ATOM 7776 O O . GLN C 1 317 ? 89.094 92.456 111.240 1.00 56.34 317 GLN C O 1
ATOM 7782 N N . HIS C 1 318 ? 88.195 91.106 112.828 1.00 49.59 318 HIS C N 1
ATOM 7783 C CA . HIS C 1 318 ? 86.831 91.156 112.285 1.00 47.92 318 HIS C CA 1
ATOM 7784 C C . HIS C 1 318 ? 86.243 92.572 112.402 1.00 51.79 318 HIS C C 1
ATOM 7785 O O . HIS C 1 318 ? 86.370 93.161 113.472 1.00 51.87 318 HIS C O 1
ATOM 7792 N N . PRO C 1 319 ? 85.543 93.095 111.351 1.00 48.35 319 PRO C N 1
ATOM 7793 C CA . PRO C 1 319 ? 84.945 94.448 111.436 1.00 48.69 319 PRO C CA 1
ATOM 7794 C C . PRO C 1 319 ? 84.146 94.761 112.706 1.00 54.60 319 PRO C C 1
ATOM 7795 O O . PRO C 1 319 ? 84.078 95.923 113.123 1.00 55.46 319 PRO C O 1
ATOM 7799 N N . TYR C 1 320 ? 83.519 93.751 113.311 1.00 50.92 320 TYR C N 1
ATOM 7800 C CA . TYR C 1 320 ? 82.756 93.975 114.532 1.00 49.39 320 TYR C CA 1
ATOM 7801 C C . TYR C 1 320 ? 83.688 94.202 115.735 1.00 51.99 320 TYR C C 1
ATOM 7802 O O . TYR C 1 320 ? 83.306 94.925 116.640 1.00 50.81 320 TYR C O 1
ATOM 7811 N N . ILE C 1 321 ? 84.899 93.617 115.730 1.00 48.99 321 ILE C N 1
ATOM 7812 C CA . ILE C 1 321 ? 85.880 93.708 116.827 1.00 49.69 321 ILE C CA 1
ATOM 7813 C C . ILE C 1 321 ? 87.037 94.745 116.581 1.00 57.87 321 ILE C C 1
ATOM 7814 O O . ILE C 1 321 ? 87.463 95.399 117.543 1.00 56.57 321 ILE C O 1
ATOM 7819 N N . ASN C 1 322 ? 87.573 94.847 115.330 1.00 56.76 322 ASN C N 1
ATOM 7820 C CA . ASN C 1 322 ? 88.764 95.653 114.998 1.00 57.63 322 ASN C CA 1
ATOM 7821 C C . ASN C 1 322 ? 88.719 97.145 115.422 1.00 62.80 322 ASN C C 1
ATOM 7822 O O . ASN C 1 322 ? 89.791 97.739 115.587 1.00 62.92 322 ASN C O 1
ATOM 7827 N N . VAL C 1 323 ? 87.524 97.720 115.665 1.00 59.12 323 VAL C N 1
ATOM 7828 C CA . VAL C 1 323 ? 87.368 99.122 116.090 1.00 58.91 323 VAL C CA 1
ATOM 7829 C C . VAL C 1 323 ? 88.102 99.422 117.439 1.00 63.87 323 VAL C C 1
ATOM 7830 O O . VAL C 1 323 ? 88.529 100.566 117.657 1.00 65.70 323 VAL C O 1
ATOM 7834 N N . TRP C 1 324 ? 88.270 98.403 118.304 1.00 58.12 324 TRP C N 1
ATOM 7835 C CA . TRP C 1 324 ? 88.940 98.497 119.603 1.00 57.27 324 TRP C CA 1
ATOM 7836 C C . TRP C 1 324 ? 90.387 98.030 119.531 1.00 63.46 324 TRP C C 1
ATOM 7837 O O . TRP C 1 324 ? 91.059 98.025 120.566 1.00 62.80 324 TRP C O 1
ATOM 7848 N N . TYR C 1 325 ? 90.863 97.598 118.340 1.00 63.30 325 TYR C N 1
ATOM 7849 C CA . TYR C 1 325 ? 92.206 97.028 118.173 1.00 65.16 325 TYR C CA 1
ATOM 7850 C C . TYR C 1 325 ? 93.331 97.979 118.594 1.00 71.79 325 TYR C C 1
ATOM 7851 O O . TYR C 1 325 ? 93.470 99.087 118.071 1.00 71.68 325 TYR C O 1
ATOM 7860 N N . ASP C 1 326 ? 94.137 97.493 119.544 1.00 70.09 326 ASP C N 1
ATOM 7861 C CA . ASP C 1 326 ? 95.297 98.151 120.111 1.00 70.62 326 ASP C CA 1
ATOM 7862 C C . ASP C 1 326 ? 96.436 97.146 120.134 1.00 78.80 326 ASP C C 1
ATOM 7863 O O . ASP C 1 326 ? 96.300 96.097 120.773 1.00 78.81 326 ASP C O 1
ATOM 7868 N N . PRO C 1 327 ? 97.569 97.434 119.449 1.00 78.13 327 PRO C N 1
ATOM 7869 C CA . PRO C 1 327 ? 98.699 96.487 119.455 1.00 78.73 327 PRO C CA 1
ATOM 7870 C C . PRO C 1 327 ? 99.265 96.203 120.851 1.00 84.80 327 PRO C C 1
ATOM 7871 O O . PRO C 1 327 ? 99.815 95.128 121.051 1.00 84.82 327 PRO C O 1
ATOM 7875 N N . SER C 1 328 ? 99.137 97.144 121.815 1.00 82.04 328 SER C N 1
ATOM 7876 C CA . SER C 1 328 ? 99.631 96.930 123.178 1.00 82.05 328 SER C CA 1
ATOM 7877 C C . SER C 1 328 ? 98.855 95.794 123.875 1.00 85.79 328 SER C C 1
ATOM 7878 O O . SER C 1 328 ? 99.466 94.960 124.546 1.00 86.15 328 SER C O 1
ATOM 7881 N N . GLU C 1 329 ? 97.520 95.737 123.657 1.00 80.43 329 GLU C N 1
ATOM 7882 C CA . GLU C 1 329 ? 96.614 94.745 124.254 1.00 79.16 329 GLU C CA 1
ATOM 7883 C C . GLU C 1 329 ? 96.526 93.458 123.424 1.00 81.67 329 GLU C C 1
ATOM 7884 O O . GLU C 1 329 ? 96.531 92.370 123.996 1.00 79.76 329 GLU C O 1
ATOM 7890 N N . ALA C 1 330 ? 96.424 93.583 122.089 1.00 80.13 330 ALA C N 1
ATOM 7891 C CA . ALA C 1 330 ? 96.290 92.440 121.183 1.00 81.00 330 ALA C CA 1
ATOM 7892 C C . ALA C 1 330 ? 97.638 91.801 120.841 1.00 88.67 330 ALA C C 1
ATOM 7893 O O . ALA C 1 330 ? 97.717 90.579 120.852 1.00 88.87 330 ALA C O 1
ATOM 7895 N N . GLU C 1 331 ? 98.689 92.600 120.550 1.00 87.54 331 GLU C N 1
ATOM 7896 C CA . GLU C 1 331 ? 100.029 92.073 120.227 1.00 88.09 331 GLU C CA 1
ATOM 7897 C C . GLU C 1 331 ? 100.962 92.225 121.452 1.00 93.86 331 GLU C C 1
ATOM 7898 O O . GLU C 1 331 ? 102.021 92.862 121.366 1.00 94.01 331 GLU C O 1
ATOM 7904 N N . ALA C 1 332 ? 100.542 91.663 122.600 1.00 91.10 332 ALA C N 1
ATOM 7905 C CA . ALA C 1 332 ? 101.304 91.691 123.852 1.00 91.27 332 ALA C CA 1
ATOM 7906 C C . ALA C 1 332 ? 102.382 90.593 123.845 1.00 96.92 332 ALA C C 1
ATOM 7907 O O . ALA C 1 332 ? 102.142 89.543 123.246 1.00 96.78 332 ALA C O 1
ATOM 7909 N N . PRO C 1 333 ? 103.564 90.787 124.489 1.00 94.57 333 PRO C N 1
ATOM 7910 C CA . PRO C 1 333 ? 104.592 89.722 124.476 1.00 94.69 333 PRO C CA 1
ATOM 7911 C C . PRO C 1 333 ? 104.120 88.419 125.151 1.00 98.79 333 PRO C C 1
ATOM 7912 O O . PRO C 1 333 ? 103.396 88.491 126.145 1.00 98.20 333 PRO C O 1
ATOM 7916 N N . PRO C 1 334 ? 104.495 87.227 124.618 1.00 95.96 334 PRO C N 1
ATOM 7917 C CA . PRO C 1 334 ? 104.007 85.963 125.207 1.00 95.90 334 PRO C CA 1
ATOM 7918 C C . PRO C 1 334 ? 104.598 85.627 126.582 1.00 100.02 334 PRO C C 1
ATOM 7919 O O . PRO C 1 334 ? 105.794 85.840 126.789 1.00 99.92 334 PRO C O 1
ATOM 7923 N N . PRO C 1 335 ? 103.789 85.055 127.517 1.00 96.31 335 PRO C N 1
ATOM 7924 C CA . PRO C 1 335 ? 104.341 84.669 128.830 1.00 96.03 335 PRO C CA 1
ATOM 7925 C C . PRO C 1 335 ? 105.282 83.465 128.725 1.00 100.02 335 PRO C C 1
ATOM 7926 O O . PRO C 1 335 ? 105.135 82.654 127.809 1.00 98.95 335 PRO C O 1
ATOM 7930 N N . LYS C 1 336 ? 106.258 83.360 129.649 1.00 97.83 336 LYS C N 1
ATOM 7931 C CA . LYS C 1 336 ? 107.245 82.276 129.651 1.00 98.23 336 LYS C CA 1
ATOM 7932 C C . LYS C 1 336 ? 106.923 81.246 130.730 1.00 102.90 336 LYS C C 1
ATOM 7933 O O . LYS C 1 336 ? 106.857 81.588 131.910 1.00 102.18 336 LYS C O 1
ATOM 7939 N N . ILE C 1 337 ? 106.732 79.983 130.308 1.00 100.64 337 ILE C N 1
ATOM 7940 C CA . ILE C 1 337 ? 106.401 78.835 131.157 1.00 101.03 337 ILE C CA 1
ATOM 7941 C C . ILE C 1 337 ? 107.543 77.788 131.058 1.00 107.77 337 ILE C C 1
ATOM 7942 O O . ILE C 1 337 ? 107.926 77.423 129.938 1.00 107.78 337 ILE C O 1
ATOM 7947 N N . PRO C 1 338 ? 108.079 77.281 132.203 1.00 105.65 338 PRO C N 1
ATOM 7948 C CA . PRO C 1 338 ? 109.178 76.294 132.131 1.00 110.23 338 PRO C CA 1
ATOM 7949 C C . PRO C 1 338 ? 108.745 74.924 131.590 1.00 142.94 338 PRO C C 1
ATOM 7950 O O . PRO C 1 338 ? 107.692 74.398 131.945 1.00 106.76 338 PRO C O 1
ATOM 7954 N N . HIS C 1 347 ? 102.116 61.476 139.189 1.00 116.08 347 HIS C N 1
ATOM 7955 C CA . HIS C 1 347 ? 102.754 61.596 140.501 1.00 115.97 347 HIS C CA 1
ATOM 7956 C C . HIS C 1 347 ? 101.860 61.046 141.622 1.00 119.44 347 HIS C C 1
ATOM 7957 O O . HIS C 1 347 ? 100.643 60.940 141.443 1.00 119.18 347 HIS C O 1
ATOM 7964 N N . THR C 1 348 ? 102.467 60.710 142.781 1.00 115.41 348 THR C N 1
ATOM 7965 C CA . THR C 1 348 ? 101.747 60.190 143.951 1.00 114.91 348 THR C CA 1
ATOM 7966 C C . THR C 1 348 ? 101.178 61.344 144.796 1.00 118.03 348 THR C C 1
ATOM 7967 O O . THR C 1 348 ? 101.655 62.478 144.693 1.00 117.62 348 THR C O 1
ATOM 7971 N N . ILE C 1 349 ? 100.161 61.032 145.633 1.00 113.58 349 ILE C N 1
ATOM 7972 C CA . ILE C 1 349 ? 99.445 61.932 146.554 1.00 112.72 349 ILE C CA 1
ATOM 7973 C C . ILE C 1 349 ? 100.451 62.667 147.474 1.00 115.21 349 ILE C C 1
ATOM 7974 O O . ILE C 1 349 ? 100.295 63.867 147.715 1.00 114.69 349 ILE C O 1
ATOM 7979 N N . GLU C 1 350 ? 101.488 61.943 147.950 1.00 110.83 350 GLU C N 1
ATOM 7980 C CA . GLU C 1 350 ? 102.559 62.456 148.809 1.00 110.02 350 GLU C CA 1
ATOM 7981 C C . GLU C 1 350 ? 103.518 63.352 148.006 1.00 112.33 350 GLU C C 1
ATOM 7982 O O . GLU C 1 350 ? 103.982 64.362 148.539 1.00 111.64 350 GLU C O 1
ATOM 7988 N N . GLU C 1 351 ? 103.813 62.981 146.732 1.00 108.04 351 GLU C N 1
ATOM 7989 C CA . GLU C 1 351 ? 104.710 63.727 145.834 1.00 107.43 351 GLU C CA 1
ATOM 7990 C C . GLU C 1 351 ? 104.058 65.027 145.354 1.00 109.94 351 GLU C C 1
ATOM 7991 O O . GLU C 1 351 ? 104.759 66.025 145.163 1.00 109.10 351 GLU C O 1
ATOM 7997 N N . TRP C 1 352 ? 102.720 65.003 145.147 1.00 105.66 352 TRP C N 1
ATOM 7998 C CA . TRP C 1 352 ? 101.917 66.155 144.729 1.00 104.72 352 TRP C CA 1
ATOM 7999 C C . TRP C 1 352 ? 101.887 67.214 145.831 1.00 106.11 352 TRP C C 1
ATOM 8000 O O . TRP C 1 352 ? 102.019 68.396 145.529 1.00 105.53 352 TRP C O 1
ATOM 8011 N N . LYS C 1 353 ? 101.758 66.777 147.106 1.00 100.84 353 LYS C N 1
ATOM 8012 C CA . LYS C 1 353 ? 101.760 67.616 148.308 1.00 99.88 353 LYS C CA 1
ATOM 8013 C C . LYS C 1 353 ? 103.054 68.449 148.365 1.00 103.15 353 LYS C C 1
ATOM 8014 O O . LYS C 1 353 ? 102.993 69.642 148.656 1.00 102.81 353 LYS C O 1
ATOM 8020 N N . GLU C 1 354 ? 104.203 67.826 148.027 1.00 99.30 354 GLU C N 1
ATOM 8021 C CA . GLU C 1 354 ? 105.525 68.454 147.978 1.00 98.77 354 GLU C CA 1
ATOM 8022 C C . GLU C 1 354 ? 105.639 69.397 146.761 1.00 101.13 354 GLU C C 1
ATOM 8023 O O . GLU C 1 354 ? 106.230 70.474 146.884 1.00 100.90 354 GLU C O 1
ATOM 8029 N N . LEU C 1 355 ? 105.075 68.988 145.596 1.00 96.21 355 LEU C N 1
ATOM 8030 C CA . LEU C 1 355 ? 105.071 69.760 144.345 1.00 95.34 355 LEU C CA 1
ATOM 8031 C C . LEU C 1 355 ? 104.301 71.069 144.497 1.00 96.25 355 LEU C C 1
ATOM 8032 O O . LEU C 1 355 ? 104.782 72.106 144.038 1.00 96.09 355 LEU C O 1
ATOM 8037 N N . ILE C 1 356 ? 103.112 71.019 145.150 1.00 89.84 356 ILE C N 1
ATOM 8038 C CA . ILE C 1 356 ? 102.253 72.181 145.406 1.00 88.00 356 ILE C CA 1
ATOM 8039 C C . ILE C 1 356 ? 102.931 73.099 146.440 1.00 88.19 356 ILE C C 1
ATOM 8040 O O . ILE C 1 356 ? 103.093 74.286 146.162 1.00 86.44 356 ILE C O 1
ATOM 8045 N N . TYR C 1 357 ? 103.340 72.540 147.611 1.00 84.29 357 TYR C N 1
ATOM 8046 C CA . TYR C 1 357 ? 103.986 73.251 148.735 1.00 84.03 357 TYR C CA 1
ATOM 8047 C C . TYR C 1 357 ? 105.181 74.107 148.287 1.00 86.49 357 TYR C C 1
ATOM 8048 O O . TYR C 1 357 ? 105.304 75.253 148.731 1.00 85.29 357 TYR C O 1
ATOM 8057 N N . LYS C 1 358 ? 106.045 73.550 147.407 1.00 82.43 358 LYS C N 1
ATOM 8058 C CA . LYS C 1 358 ? 107.224 74.229 146.867 1.00 81.58 358 LYS C CA 1
ATOM 8059 C C . LYS C 1 358 ? 106.822 75.542 146.180 1.00 83.89 358 LYS C C 1
ATOM 8060 O O . LYS C 1 358 ? 107.417 76.582 146.475 1.00 83.24 358 LYS C O 1
ATOM 8066 N N . GLU C 1 359 ? 105.785 75.489 145.306 1.00 79.47 359 GLU C N 1
ATOM 8067 C CA . GLU C 1 359 ? 105.241 76.628 144.552 1.00 78.90 359 GLU C CA 1
ATOM 8068 C C . GLU C 1 359 ? 104.645 77.690 145.485 1.00 81.82 359 GLU C C 1
ATOM 8069 O O . GLU C 1 359 ? 104.859 78.888 145.264 1.00 81.27 359 GLU C O 1
ATOM 8075 N N . VAL C 1 360 ? 103.907 77.245 146.528 1.00 77.70 360 VAL C N 1
ATOM 8076 C CA . VAL C 1 360 ? 103.279 78.096 147.545 1.00 77.66 360 VAL C CA 1
ATOM 8077 C C . VAL C 1 360 ? 104.376 78.914 148.275 1.00 83.19 360 VAL C C 1
ATOM 8078 O O . VAL C 1 360 ? 104.179 80.107 148.514 1.00 81.75 360 VAL C O 1
ATOM 8082 N N . MET C 1 361 ? 105.542 78.280 148.565 1.00 82.60 361 MET C N 1
ATOM 8083 C CA . MET C 1 361 ? 106.686 78.898 149.257 1.00 83.91 361 MET C CA 1
ATOM 8084 C C . MET C 1 361 ? 107.368 79.999 148.435 1.00 89.05 361 MET C C 1
ATOM 8085 O O . MET C 1 361 ? 107.629 81.073 148.985 1.00 88.24 361 MET C O 1
ATOM 8090 N N . ASP C 1 362 ? 107.636 79.749 147.133 1.00 87.45 362 ASP C N 1
ATOM 8091 C CA . ASP C 1 362 ? 108.264 80.722 146.220 1.00 88.34 362 ASP C CA 1
ATOM 8092 C C . ASP C 1 362 ? 107.376 81.971 146.021 1.00 93.74 362 ASP C C 1
ATOM 8093 O O . ASP C 1 362 ? 107.888 83.042 145.677 1.00 93.24 362 ASP C O 1
ATOM 8098 N N . LEU C 1 363 ? 106.049 81.819 146.253 1.00 90.90 363 LEU C N 1
ATOM 8099 C CA . LEU C 1 363 ? 105.030 82.860 146.125 1.00 109.37 363 LEU C CA 1
ATOM 8100 C C . LEU C 1 363 ? 104.522 83.336 147.492 1.00 131.84 363 LEU C C 1
ATOM 8101 O O . LEU C 1 363 ? 105.220 83.229 148.502 1.00 95.60 363 LEU C O 1
ATOM 8106 N N . ASN D 1 9 ? 115.259 31.226 108.275 1.00 74.77 9 ASN D N 1
ATOM 8107 C CA . ASN D 1 9 ? 115.039 32.508 107.602 1.00 73.84 9 ASN D CA 1
ATOM 8108 C C . ASN D 1 9 ? 113.533 32.749 107.297 1.00 73.74 9 ASN D C 1
ATOM 8109 O O . ASN D 1 9 ? 112.713 31.825 107.349 1.00 71.58 9 ASN D O 1
ATOM 8114 N N . PHE D 1 10 ? 113.197 34.010 106.982 1.00 68.84 10 PHE D N 1
ATOM 8115 C CA . PHE D 1 10 ? 111.842 34.483 106.720 1.00 68.00 10 PHE D CA 1
ATOM 8116 C C . PHE D 1 10 ? 111.518 34.664 105.232 1.00 71.32 10 PHE D C 1
ATOM 8117 O O . PHE D 1 10 ? 112.417 34.769 104.395 1.00 71.17 10 PHE D O 1
ATOM 8125 N N . TYR D 1 11 ? 110.206 34.708 104.923 1.00 67.11 11 TYR D N 1
ATOM 8126 C CA . TYR D 1 11 ? 109.641 34.995 103.607 1.00 65.96 11 TYR D CA 1
ATOM 8127 C C . TYR D 1 11 ? 108.339 35.782 103.797 1.00 68.84 11 TYR D C 1
ATOM 8128 O O . TYR D 1 11 ? 107.746 35.763 104.885 1.00 67.55 11 TYR D O 1
ATOM 8137 N N . SER D 1 12 ? 107.925 36.497 102.746 1.00 65.41 12 SER D N 1
ATOM 8138 C CA . SER D 1 12 ? 106.739 37.331 102.769 1.00 65.54 12 SER D CA 1
ATOM 8139 C C . SER D 1 12 ? 105.656 36.866 101.798 1.00 69.71 12 SER D C 1
ATOM 8140 O O . SER D 1 12 ? 105.920 36.364 100.703 1.00 67.72 12 SER D O 1
ATOM 8143 N N . VAL D 1 13 ? 104.423 37.058 102.243 1.00 68.47 13 VAL D N 1
ATOM 8144 C CA . VAL D 1 13 ? 103.197 36.688 101.558 1.00 69.91 13 VAL D CA 1
ATOM 8145 C C . VAL D 1 13 ? 102.186 37.825 101.813 1.00 76.37 13 VAL D C 1
ATOM 8146 O O . VAL D 1 13 ? 102.039 38.270 102.951 1.00 76.28 13 VAL D O 1
ATOM 8150 N N . GLU D 1 14 ? 101.569 38.342 100.738 1.00 75.05 14 GLU D N 1
ATOM 8151 C CA . GLU D 1 14 ? 100.611 39.456 100.783 1.00 76.16 14 GLU D CA 1
ATOM 8152 C C . GLU D 1 14 ? 99.178 38.940 100.939 1.00 83.36 14 GLU D C 1
ATOM 8153 O O . GLU D 1 14 ? 98.515 38.655 99.936 1.00 82.56 14 GLU D O 1
ATOM 8159 N N . ILE D 1 15 ? 98.705 38.817 102.201 1.00 82.71 15 ILE D N 1
ATOM 8160 C CA . ILE D 1 15 ? 97.340 38.363 102.500 1.00 83.77 15 ILE D CA 1
ATOM 8161 C C . ILE D 1 15 ? 96.464 39.600 102.835 1.00 89.62 15 ILE D C 1
ATOM 8162 O O . ILE D 1 15 ? 96.603 40.215 103.896 1.00 90.06 15 ILE D O 1
ATOM 8167 N N . GLY D 1 16 ? 95.626 39.985 101.878 1.00 86.59 16 GLY D N 1
ATOM 8168 C CA . GLY D 1 16 ? 94.767 41.156 101.997 1.00 86.59 16 GLY D CA 1
ATOM 8169 C C . GLY D 1 16 ? 95.579 42.432 101.945 1.00 91.57 16 GLY D C 1
ATOM 8170 O O . GLY D 1 16 ? 96.352 42.631 101.007 1.00 91.50 16 GLY D O 1
ATOM 8171 N N . ASP D 1 17 ? 95.448 43.274 102.986 1.00 88.80 17 ASP D N 1
ATOM 8172 C CA . ASP D 1 17 ? 96.144 44.561 103.115 1.00 88.60 17 ASP D CA 1
ATOM 8173 C C . ASP D 1 17 ? 97.521 44.433 103.784 1.00 89.90 17 ASP D C 1
ATOM 8174 O O . ASP D 1 17 ? 98.415 45.225 103.473 1.00 89.88 17 ASP D O 1
ATOM 8179 N N . SER D 1 18 ? 97.686 43.463 104.710 1.00 83.76 18 SER D N 1
ATOM 8180 C CA . SER D 1 18 ? 98.925 43.285 105.476 1.00 82.09 18 SER D CA 1
ATOM 8181 C C . SER D 1 18 ? 99.883 42.224 104.912 1.00 82.15 18 SER D C 1
ATOM 8182 O O . SER D 1 18 ? 99.456 41.159 104.456 1.00 82.59 18 SER D O 1
ATOM 8185 N N . THR D 1 19 ? 101.194 42.514 105.015 1.00 74.13 19 THR D N 1
ATOM 8186 C CA . THR D 1 19 ? 102.283 41.629 104.613 1.00 71.62 19 THR D CA 1
ATOM 8187 C C . THR D 1 19 ? 102.598 40.706 105.787 1.00 71.45 19 THR D C 1
ATOM 8188 O O . THR D 1 19 ? 102.905 41.183 106.883 1.00 71.40 19 THR D O 1
ATOM 8192 N N . PHE D 1 20 ? 102.509 39.393 105.564 1.00 64.63 20 PHE D N 1
ATOM 8193 C CA . PHE D 1 20 ? 102.826 38.396 106.581 1.00 62.81 20 PHE D CA 1
ATOM 8194 C C . PHE D 1 20 ? 104.256 37.916 106.355 1.00 65.05 20 PHE D C 1
ATOM 8195 O O . PHE D 1 20 ? 104.543 37.342 105.303 1.00 64.86 20 PHE D O 1
ATOM 8203 N N . THR D 1 21 ? 105.168 38.207 107.298 1.00 60.37 21 THR D N 1
ATOM 8204 C CA . THR D 1 21 ? 106.566 37.789 107.179 1.00 60.13 21 THR D CA 1
ATOM 8205 C C . THR D 1 21 ? 106.800 36.726 108.241 1.00 63.21 21 THR D C 1
ATOM 8206 O O . THR D 1 21 ? 106.910 37.039 109.433 1.00 62.56 21 THR D O 1
ATOM 8210 N N . VAL D 1 22 ? 106.825 35.459 107.796 1.00 57.69 22 VAL D N 1
ATOM 8211 C CA . VAL D 1 22 ? 106.925 34.299 108.677 1.00 55.80 22 VAL D CA 1
ATOM 8212 C C . VAL D 1 22 ? 108.187 33.478 108.412 1.00 57.87 22 VAL D C 1
ATOM 8213 O O . VAL D 1 22 ? 108.813 33.631 107.363 1.00 56.33 22 VAL D O 1
ATOM 8217 N N . LEU D 1 23 ? 108.529 32.578 109.368 1.00 54.73 23 LEU D N 1
ATOM 8218 C CA . LEU D 1 23 ? 109.619 31.606 109.254 1.00 54.23 23 LEU D CA 1
ATOM 8219 C C . LEU D 1 23 ? 109.286 30.640 108.105 1.00 57.99 23 LEU D C 1
ATOM 8220 O O . LEU D 1 23 ? 108.113 30.319 107.889 1.00 56.95 23 LEU D O 1
ATOM 8225 N N . LYS D 1 24 ? 110.316 30.219 107.344 1.00 56.12 24 LYS D N 1
ATOM 8226 C CA . LYS D 1 24 ? 110.249 29.343 106.166 1.00 55.93 24 LYS D CA 1
ATOM 8227 C C . LYS D 1 24 ? 109.467 28.049 106.447 1.00 59.07 24 LYS D C 1
ATOM 8228 O O . LYS D 1 24 ? 108.821 27.514 105.532 1.00 59.95 24 LYS D O 1
ATOM 8234 N N . ARG D 1 25 ? 109.497 27.572 107.707 1.00 53.40 25 ARG D N 1
ATOM 8235 C CA . ARG D 1 25 ? 108.823 26.351 108.166 1.00 52.13 25 ARG D CA 1
ATOM 8236 C C . ARG D 1 25 ? 107.298 26.397 107.976 1.00 53.75 25 ARG D C 1
ATOM 8237 O O . ARG D 1 25 ? 106.666 25.344 107.844 1.00 53.58 25 ARG D O 1
ATOM 8245 N N . TYR D 1 26 ? 106.720 27.610 107.992 1.00 48.88 26 TYR D N 1
ATOM 8246 C CA . TYR D 1 26 ? 105.286 27.846 107.872 1.00 48.56 26 TYR D CA 1
ATOM 8247 C C . TYR D 1 26 ? 104.955 28.058 106.412 1.00 52.25 26 TYR D C 1
ATOM 8248 O O . TYR D 1 26 ? 105.432 29.009 105.797 1.00 52.47 26 TYR D O 1
ATOM 8257 N N . GLN D 1 27 ? 104.219 27.102 105.840 1.00 47.60 27 GLN D N 1
ATOM 8258 C CA . GLN D 1 27 ? 103.914 27.038 104.417 1.00 47.39 27 GLN D CA 1
ATOM 8259 C C . GLN D 1 27 ? 102.426 27.089 104.084 1.00 52.11 27 GLN D C 1
ATOM 8260 O O . GLN D 1 27 ? 101.581 26.745 104.918 1.00 51.06 27 GLN D O 1
ATOM 8266 N N . ASN D 1 28 ? 102.116 27.506 102.820 1.00 49.23 28 ASN D N 1
ATOM 8267 C CA . ASN D 1 28 ? 100.772 27.604 102.238 1.00 47.77 28 ASN D CA 1
ATOM 8268 C C . ASN D 1 28 ? 99.812 28.357 103.171 1.00 50.58 28 ASN D C 1
ATOM 8269 O O . ASN D 1 28 ? 98.772 27.828 103.574 1.00 49.60 28 ASN D O 1
ATOM 8274 N N . LEU D 1 29 ? 100.186 29.593 103.510 1.00 48.89 29 LEU D N 1
ATOM 8275 C CA . LEU D 1 29 ? 99.422 30.465 104.398 1.00 50.35 29 LEU D CA 1
ATOM 8276 C C . LEU D 1 29 ? 98.084 30.855 103.769 1.00 56.45 29 LEU D C 1
ATOM 8277 O O . LEU D 1 29 ? 98.046 31.358 102.641 1.00 56.18 29 LEU D O 1
ATOM 8282 N N . LYS D 1 30 ? 96.988 30.539 104.476 1.00 52.96 30 LYS D N 1
ATOM 8283 C CA . LYS D 1 30 ? 95.633 30.806 104.018 1.00 52.50 30 LYS D CA 1
ATOM 8284 C C . LYS D 1 30 ? 94.887 31.605 105.073 1.00 57.06 30 LYS D C 1
ATOM 8285 O O . LYS D 1 30 ? 94.793 31.153 106.212 1.00 57.10 30 LYS D O 1
ATOM 8291 N N . PRO D 1 31 ? 94.381 32.813 104.731 1.00 54.84 31 PRO D N 1
ATOM 8292 C CA . PRO D 1 31 ? 93.645 33.619 105.725 1.00 54.53 31 PRO D CA 1
ATOM 8293 C C . PRO D 1 31 ? 92.410 32.895 106.259 1.00 57.31 31 PRO D C 1
ATOM 8294 O O . PRO D 1 31 ? 91.702 32.230 105.497 1.00 56.44 31 PRO D O 1
ATOM 8298 N N . ILE D 1 32 ? 92.191 32.973 107.576 1.00 53.34 32 ILE D N 1
ATOM 8299 C CA . ILE D 1 32 ? 91.038 32.343 108.226 1.00 68.18 32 ILE D CA 1
ATOM 8300 C C . ILE D 1 32 ? 90.263 33.399 109.010 1.00 113.06 32 ILE D C 1
ATOM 8301 O O . ILE D 1 32 ? 90.770 34.498 109.232 1.00 84.94 32 ILE D O 1
ATOM 8306 N N . ILE D 1 39 ? 94.843 39.669 112.621 1.00 59.63 39 ILE D N 1
ATOM 8307 C CA . ILE D 1 39 ? 94.899 38.927 111.357 1.00 60.14 39 ILE D CA 1
ATOM 8308 C C . ILE D 1 39 ? 95.529 37.537 111.582 1.00 60.53 39 ILE D C 1
ATOM 8309 O O . ILE D 1 39 ? 96.667 37.447 112.036 1.00 58.86 39 ILE D O 1
ATOM 8314 N N . VAL D 1 40 ? 94.773 36.464 111.245 1.00 55.12 40 VAL D N 1
ATOM 8315 C CA . VAL D 1 40 ? 95.127 35.055 111.453 1.00 53.54 40 VAL D CA 1
ATOM 8316 C C . VAL D 1 40 ? 95.110 34.264 110.140 1.00 57.83 40 VAL D C 1
ATOM 8317 O O . VAL D 1 40 ? 94.150 34.339 109.370 1.00 58.14 40 VAL D O 1
ATOM 8321 N N . CYS D 1 41 ? 96.159 33.456 109.941 1.00 54.18 41 CYS D N 1
ATOM 8322 C CA . CYS D 1 41 ? 96.344 32.538 108.823 1.00 54.02 41 CYS D CA 1
ATOM 8323 C C . CYS D 1 41 ? 96.448 31.109 109.326 1.00 55.82 41 CYS D C 1
ATOM 8324 O O . CYS D 1 41 ? 96.981 30.858 110.411 1.00 54.22 41 CYS D O 1
ATOM 8327 N N . ALA D 1 42 ? 96.034 30.169 108.485 1.00 51.37 42 ALA D N 1
ATOM 8328 C CA . ALA D 1 42 ? 96.271 28.750 108.700 1.00 50.96 42 ALA D CA 1
ATOM 8329 C C . ALA D 1 42 ? 97.556 28.420 107.945 1.00 54.81 42 ALA D C 1
ATOM 8330 O O . ALA D 1 42 ? 97.779 28.953 106.856 1.00 52.73 42 ALA D O 1
ATOM 8332 N N . ALA D 1 43 ? 98.435 27.612 108.528 1.00 53.37 43 ALA D N 1
ATOM 8333 C CA . ALA D 1 43 ? 99.676 27.263 107.845 1.00 53.42 43 ALA D CA 1
ATOM 8334 C C . ALA D 1 43 ? 100.061 25.869 108.150 1.00 56.93 43 ALA D C 1
ATOM 8335 O O . ALA D 1 43 ? 99.698 25.343 109.196 1.00 55.78 43 ALA D O 1
ATOM 8337 N N . TYR D 1 44 ? 100.801 25.256 107.245 1.00 54.30 44 TYR D N 1
ATOM 8338 C CA . TYR D 1 44 ? 101.344 23.943 107.503 1.00 54.49 44 TYR D CA 1
ATOM 8339 C C . TYR D 1 44 ? 102.794 24.133 107.995 1.00 55.90 44 TYR D C 1
ATOM 8340 O O . TYR D 1 44 ? 103.637 24.666 107.259 1.00 54.11 44 TYR D O 1
ATOM 8349 N N . ASP D 1 45 ? 103.044 23.782 109.275 1.00 52.47 45 ASP D N 1
ATOM 8350 C CA . ASP D 1 45 ? 104.371 23.842 109.893 1.00 53.19 45 ASP D CA 1
ATOM 8351 C C . ASP D 1 45 ? 105.129 22.594 109.442 1.00 56.83 45 ASP D C 1
ATOM 8352 O O . ASP D 1 45 ? 104.780 21.492 109.862 1.00 54.53 45 ASP D O 1
ATOM 8357 N N . ALA D 1 46 ? 106.130 22.764 108.561 1.00 55.49 46 ALA D N 1
ATOM 8358 C CA . ALA D 1 46 ? 106.912 21.642 108.017 1.00 56.30 46 ALA D CA 1
ATOM 8359 C C . ALA D 1 46 ? 107.810 20.962 109.091 1.00 62.73 46 ALA D C 1
ATOM 8360 O O . ALA D 1 46 ? 108.021 19.753 109.006 1.00 62.68 46 ALA D O 1
ATOM 8362 N N . ILE D 1 47 ? 108.282 21.712 110.115 1.00 60.76 47 ILE D N 1
ATOM 8363 C CA . ILE D 1 47 ? 109.103 21.146 111.195 1.00 61.43 47 ILE D CA 1
ATOM 8364 C C . ILE D 1 47 ? 108.233 20.185 112.044 1.00 67.89 47 ILE D C 1
ATOM 8365 O O . ILE D 1 47 ? 108.502 18.983 112.032 1.00 68.44 47 ILE D O 1
ATOM 8370 N N . LEU D 1 48 ? 107.159 20.691 112.688 1.00 65.23 48 LEU D N 1
ATOM 8371 C CA . LEU D 1 48 ? 106.227 19.896 113.502 1.00 65.60 48 LEU D CA 1
ATOM 8372 C C . LEU D 1 48 ? 105.356 18.953 112.657 1.00 71.40 48 LEU D C 1
ATOM 8373 O O . LEU D 1 48 ? 104.639 18.131 113.231 1.00 72.00 48 LEU D O 1
ATOM 8378 N N . GLU D 1 49 ? 105.374 19.103 111.308 1.00 67.91 49 GLU D N 1
ATOM 8379 C CA . GLU D 1 49 ? 104.601 18.318 110.330 1.00 67.36 49 GLU D CA 1
ATOM 8380 C C . GLU D 1 49 ? 103.073 18.370 110.637 1.00 71.36 49 GLU D C 1
ATOM 8381 O O . GLU D 1 49 ? 102.338 17.391 110.424 1.00 71.11 49 GLU D O 1
ATOM 8387 N N . ARG D 1 50 ? 102.600 19.565 111.075 1.00 66.47 50 ARG D N 1
ATOM 8388 C CA . ARG D 1 50 ? 101.209 19.818 111.470 1.00 65.04 50 ARG D CA 1
ATOM 8389 C C . ARG D 1 50 ? 100.641 21.157 110.949 1.00 62.12 50 ARG D C 1
ATOM 8390 O O . ARG D 1 50 ? 101.392 22.105 110.726 1.00 60.06 50 ARG D O 1
ATOM 8398 N N . ASN D 1 51 ? 99.298 21.236 110.851 1.00 55.60 51 ASN D N 1
ATOM 8399 C CA . ASN D 1 51 ? 98.582 22.471 110.531 1.00 54.74 51 ASN D CA 1
ATOM 8400 C C . ASN D 1 51 ? 98.519 23.335 111.783 1.00 57.01 51 ASN D C 1
ATOM 8401 O O . ASN D 1 51 ? 98.230 22.837 112.868 1.00 56.59 51 ASN D O 1
ATOM 8406 N N . VAL D 1 52 ? 98.854 24.609 111.640 1.00 52.66 52 VAL D N 1
ATOM 8407 C CA . VAL D 1 52 ? 98.888 25.567 112.737 1.00 52.23 52 VAL D CA 1
ATOM 8408 C C . VAL D 1 52 ? 98.088 26.823 112.369 1.00 54.20 52 VAL D C 1
ATOM 8409 O O . VAL D 1 52 ? 97.700 26.997 111.208 1.00 53.00 52 VAL D O 1
ATOM 8413 N N . ALA D 1 53 ? 97.885 27.712 113.356 1.00 50.04 53 ALA D N 1
ATOM 8414 C CA . ALA D 1 53 ? 97.282 29.026 113.150 1.00 49.35 53 ALA D CA 1
ATOM 8415 C C . ALA D 1 53 ? 98.314 30.087 113.565 1.00 53.32 53 ALA D C 1
ATOM 8416 O O . ALA D 1 53 ? 98.987 29.925 114.590 1.00 53.40 53 ALA D O 1
ATOM 8418 N N . ILE D 1 54 ? 98.524 31.097 112.709 1.00 48.74 54 ILE D N 1
ATOM 8419 C CA . ILE D 1 54 ? 99.476 32.190 112.950 1.00 47.88 54 ILE D CA 1
ATOM 8420 C C . ILE D 1 54 ? 98.707 33.492 113.032 1.00 52.21 54 ILE D C 1
ATOM 8421 O O . ILE D 1 54 ? 98.054 33.886 112.069 1.00 50.23 54 ILE D O 1
ATOM 8426 N N . LYS D 1 55 ? 98.825 34.171 114.168 1.00 51.28 55 LYS D N 1
ATOM 8427 C CA . LYS D 1 55 ? 98.199 35.466 114.425 1.00 51.57 55 LYS D CA 1
ATOM 8428 C C . LYS D 1 55 ? 99.277 36.565 114.435 1.00 58.04 55 LYS D C 1
ATOM 8429 O O . LYS D 1 55 ? 100.249 36.474 115.202 1.00 56.80 55 LYS D O 1
ATOM 8435 N N . LYS D 1 56 ? 99.121 37.576 113.551 1.00 55.61 56 LYS D N 1
ATOM 8436 C CA . LYS D 1 56 ? 99.999 38.744 113.505 1.00 54.71 56 LYS D CA 1
ATOM 8437 C C . LYS D 1 56 ? 99.341 39.799 114.369 1.00 60.55 56 LYS D C 1
ATOM 8438 O O . LYS D 1 56 ? 98.227 40.218 114.055 1.00 61.00 56 LYS D O 1
ATOM 8444 N N . LEU D 1 57 ? 99.978 40.188 115.480 1.00 58.34 57 LEU D N 1
ATOM 8445 C CA . LEU D 1 57 ? 99.395 41.179 116.387 1.00 59.55 57 LEU D CA 1
ATOM 8446 C C . LEU D 1 57 ? 99.169 42.510 115.653 1.00 65.90 57 LEU D C 1
ATOM 8447 O O . LEU D 1 57 ? 100.062 42.980 114.943 1.00 65.63 57 LEU D O 1
ATOM 8452 N N . SER D 1 58 ? 97.942 43.062 115.773 1.00 64.54 58 SER D N 1
ATOM 8453 C CA . SER D 1 58 ? 97.509 44.299 115.113 1.00 65.58 58 SER D CA 1
ATOM 8454 C C . SER D 1 58 ? 98.086 45.558 115.814 1.00 71.67 58 SER D C 1
ATOM 8455 O O . SER D 1 58 ? 97.593 45.960 116.877 1.00 69.70 58 SER D O 1
ATOM 8458 N N . ARG D 1 59 ? 99.130 46.172 115.171 1.00 71.29 59 ARG D N 1
ATOM 8459 C CA . ARG D 1 59 ? 99.895 47.366 115.582 1.00 72.19 59 ARG D CA 1
ATOM 8460 C C . ARG D 1 59 ? 100.155 47.326 117.100 1.00 76.71 59 ARG D C 1
ATOM 8461 O O . ARG D 1 59 ? 99.473 48.023 117.867 1.00 75.72 59 ARG D O 1
ATOM 8469 N N . PRO D 1 60 ? 101.076 46.451 117.573 1.00 73.94 60 PRO D N 1
ATOM 8470 C CA . PRO D 1 60 ? 101.289 46.358 119.023 1.00 74.08 60 PRO D CA 1
ATOM 8471 C C . PRO D 1 60 ? 101.858 47.639 119.627 1.00 78.27 60 PRO D C 1
ATOM 8472 O O . PRO D 1 60 ? 101.609 47.879 120.796 1.00 78.09 60 PRO D O 1
ATOM 8476 N N . PHE D 1 61 ? 102.568 48.477 118.838 1.00 74.75 61 PHE D N 1
ATOM 8477 C CA . PHE D 1 61 ? 103.202 49.690 119.358 1.00 74.15 61 PHE D CA 1
ATOM 8478 C C . PHE D 1 61 ? 102.587 50.990 118.790 1.00 79.53 61 PHE D C 1
ATOM 8479 O O . PHE D 1 61 ? 103.281 52.008 118.684 1.00 79.76 61 PHE D O 1
ATOM 8487 N N . GLN D 1 62 ? 101.268 50.970 118.497 1.00 76.16 62 GLN D N 1
ATOM 8488 C CA . GLN D 1 62 ? 100.521 52.136 118.013 1.00 76.11 62 GLN D CA 1
ATOM 8489 C C . GLN D 1 62 ? 100.528 53.210 119.104 1.00 80.16 62 GLN D C 1
ATOM 8490 O O . GLN D 1 62 ? 100.748 54.392 118.821 1.00 80.16 62 GLN D O 1
ATOM 8496 N N . ASN D 1 63 ? 100.288 52.771 120.354 1.00 75.58 63 ASN D N 1
ATOM 8497 C CA . ASN D 1 63 ? 100.276 53.581 121.564 1.00 74.86 63 ASN D CA 1
ATOM 8498 C C . ASN D 1 63 ? 100.654 52.687 122.773 1.00 77.89 63 ASN D C 1
ATOM 8499 O O . ASN D 1 63 ? 100.980 51.506 122.592 1.00 76.70 63 ASN D O 1
ATOM 8504 N N . GLN D 1 64 ? 100.635 53.261 123.989 1.00 74.26 64 GLN D N 1
ATOM 8505 C CA . GLN D 1 64 ? 100.971 52.557 125.225 1.00 74.39 64 GLN D CA 1
ATOM 8506 C C . GLN D 1 64 ? 99.925 51.490 125.583 1.00 77.32 64 GLN D C 1
ATOM 8507 O O . GLN D 1 64 ? 100.308 50.428 126.071 1.00 76.56 64 GLN D O 1
ATOM 8513 N N . THR D 1 65 ? 98.620 51.760 125.324 1.00 73.38 65 THR D N 1
ATOM 8514 C CA . THR D 1 65 ? 97.520 50.829 125.613 1.00 72.69 65 THR D CA 1
ATOM 8515 C C . THR D 1 65 ? 97.673 49.549 124.746 1.00 75.12 65 THR D C 1
ATOM 8516 O O . THR D 1 65 ? 97.527 48.456 125.281 1.00 74.91 65 THR D O 1
ATOM 8520 N N . HIS D 1 66 ? 98.034 49.684 123.456 1.00 70.40 66 HIS D N 1
ATOM 8521 C CA . HIS D 1 66 ? 98.246 48.553 122.541 1.00 69.97 66 HIS D CA 1
ATOM 8522 C C . HIS D 1 66 ? 99.415 47.660 122.996 1.00 71.71 66 HIS D C 1
ATOM 8523 O O . HIS D 1 66 ? 99.268 46.437 123.041 1.00 71.21 66 HIS D O 1
ATOM 8530 N N . ALA D 1 67 ? 100.563 48.277 123.342 1.00 66.80 67 ALA D N 1
ATOM 8531 C CA . ALA D 1 67 ? 101.783 47.589 123.781 1.00 65.58 67 ALA D CA 1
ATOM 8532 C C . ALA D 1 67 ? 101.557 46.808 125.089 1.00 66.86 67 ALA D C 1
ATOM 8533 O O . ALA D 1 67 ? 101.946 45.643 125.175 1.00 67.17 67 ALA D O 1
ATOM 8535 N N . LYS D 1 68 ? 100.872 47.424 126.066 1.00 60.86 68 LYS D N 1
ATOM 8536 C CA . LYS D 1 68 ? 100.506 46.821 127.347 1.00 59.94 68 LYS D CA 1
ATOM 8537 C C . LYS D 1 68 ? 99.630 45.579 127.101 1.00 63.89 68 LYS D C 1
ATOM 8538 O O . LYS D 1 68 ? 99.877 44.528 127.697 1.00 63.35 68 LYS D O 1
ATOM 8544 N N . ARG D 1 69 ? 98.638 45.699 126.188 1.00 61.08 69 ARG D N 1
ATOM 8545 C CA . ARG D 1 69 ? 97.708 44.616 125.829 1.00 60.27 69 ARG D CA 1
ATOM 8546 C C . ARG D 1 69 ? 98.445 43.486 125.081 1.00 64.31 69 ARG D C 1
ATOM 8547 O O . ARG D 1 69 ? 98.117 42.319 125.289 1.00 63.82 69 ARG D O 1
ATOM 8555 N N . ALA D 1 70 ? 99.482 43.823 124.283 1.00 61.50 70 ALA D N 1
ATOM 8556 C CA . ALA D 1 70 ? 100.312 42.844 123.570 1.00 61.31 70 ALA D CA 1
ATOM 8557 C C . ALA D 1 70 ? 101.169 42.055 124.557 1.00 65.69 70 ALA D C 1
ATOM 8558 O O . ALA D 1 70 ? 101.342 40.842 124.393 1.00 65.11 70 ALA D O 1
ATOM 8560 N N . TYR D 1 71 ? 101.682 42.750 125.598 1.00 62.50 71 TYR D N 1
ATOM 8561 C CA . TYR D 1 71 ? 102.502 42.160 126.655 1.00 62.21 71 TYR D CA 1
ATOM 8562 C C . TYR D 1 71 ? 101.673 41.163 127.489 1.00 64.21 71 TYR D C 1
ATOM 8563 O O . TYR D 1 71 ? 102.116 40.028 127.708 1.00 62.27 71 TYR D O 1
ATOM 8572 N N . ARG D 1 72 ? 100.465 41.588 127.922 1.00 60.63 72 ARG D N 1
ATOM 8573 C CA . ARG D 1 72 ? 99.537 40.778 128.720 1.00 60.97 72 ARG D CA 1
ATOM 8574 C C . ARG D 1 72 ? 99.101 39.522 127.953 1.00 64.84 72 ARG D C 1
ATOM 8575 O O . ARG D 1 72 ? 98.974 38.455 128.549 1.00 64.57 72 ARG D O 1
ATOM 8583 N N . GLU D 1 73 ? 98.905 39.653 126.630 1.00 60.78 73 GLU D N 1
ATOM 8584 C CA . GLU D 1 73 ? 98.527 38.556 125.750 1.00 60.33 73 GLU D CA 1
ATOM 8585 C C . GLU D 1 73 ? 99.654 37.517 125.662 1.00 63.97 73 GLU D C 1
ATOM 8586 O O . GLU D 1 73 ? 99.368 36.329 125.750 1.00 62.93 73 GLU D O 1
ATOM 8592 N N . LEU D 1 74 ? 100.919 37.960 125.507 1.00 61.99 74 LEU D N 1
ATOM 8593 C CA . LEU D 1 74 ? 102.089 37.081 125.402 1.00 62.50 74 LEU D CA 1
ATOM 8594 C C . LEU D 1 74 ? 102.345 36.338 126.701 1.00 66.79 74 LEU D C 1
ATOM 8595 O O . LEU D 1 74 ? 102.550 35.121 126.679 1.00 66.63 74 LEU D O 1
ATOM 8600 N N . VAL D 1 75 ? 102.308 37.070 127.829 1.00 63.05 75 VAL D N 1
ATOM 8601 C CA . VAL D 1 75 ? 102.488 36.549 129.188 1.00 62.68 75 VAL D CA 1
ATOM 8602 C C . VAL D 1 75 ? 101.390 35.513 129.471 1.00 67.38 75 VAL D C 1
ATOM 8603 O O . VAL D 1 75 ? 101.718 34.401 129.884 1.00 66.48 75 VAL D O 1
ATOM 8607 N N . LEU D 1 76 ? 100.104 35.856 129.191 1.00 64.85 76 LEU D N 1
ATOM 8608 C CA . LEU D 1 76 ? 98.974 34.951 129.417 1.00 65.33 76 LEU D CA 1
ATOM 8609 C C . LEU D 1 76 ? 98.998 33.732 128.502 1.00 70.37 76 LEU D C 1
ATOM 8610 O O . LEU D 1 76 ? 98.631 32.660 128.966 1.00 69.11 76 LEU D O 1
ATOM 8615 N N . MET D 1 77 ? 99.455 33.867 127.236 1.00 69.50 77 MET D N 1
ATOM 8616 C CA . MET D 1 77 ? 99.585 32.727 126.306 1.00 70.46 77 MET D CA 1
ATOM 8617 C C . MET D 1 77 ? 100.610 31.708 126.844 1.00 74.03 77 MET D C 1
ATOM 8618 O O . MET D 1 77 ? 100.413 30.497 126.734 1.00 73.30 77 MET D O 1
ATOM 8623 N N . LYS D 1 78 ? 101.696 32.221 127.436 1.00 71.19 78 LYS D N 1
ATOM 8624 C CA . LYS D 1 78 ? 102.775 31.430 127.998 1.00 71.40 78 LYS D CA 1
ATOM 8625 C C . LYS D 1 78 ? 102.332 30.728 129.308 1.00 75.98 78 LYS D C 1
ATOM 8626 O O . LYS D 1 78 ? 102.744 29.591 129.530 1.00 75.81 78 LYS D O 1
ATOM 8632 N N . CYS D 1 79 ? 101.482 31.371 130.139 1.00 73.53 79 CYS D N 1
ATOM 8633 C CA . CYS D 1 79 ? 101.080 30.845 131.458 1.00 73.93 79 CYS D CA 1
ATOM 8634 C C . CYS D 1 79 ? 99.862 29.903 131.446 1.00 74.23 79 CYS D C 1
ATOM 8635 O O . CYS D 1 79 ? 99.806 29.020 132.305 1.00 74.24 79 CYS D O 1
ATOM 8638 N N . VAL D 1 80 ? 98.875 30.116 130.553 1.00 66.54 80 VAL D N 1
ATOM 8639 C CA . VAL D 1 80 ? 97.668 29.275 130.507 1.00 64.53 80 VAL D CA 1
ATOM 8640 C C . VAL D 1 80 ? 98.023 27.813 130.206 1.00 65.97 80 VAL D C 1
ATOM 8641 O O . VAL D 1 80 ? 98.960 27.544 129.452 1.00 65.04 80 VAL D O 1
ATOM 8645 N N . ASN D 1 81 ? 97.274 26.878 130.811 1.00 61.23 81 ASN D N 1
ATOM 8646 C CA . ASN D 1 81 ? 97.473 25.451 130.598 1.00 60.54 81 ASN D CA 1
ATOM 8647 C C . ASN D 1 81 ? 96.203 24.710 130.954 1.00 62.25 81 ASN D C 1
ATOM 8648 O O . ASN D 1 81 ? 96.035 24.252 132.090 1.00 63.52 81 ASN D O 1
ATOM 8653 N N . HIS D 1 82 ? 95.306 24.603 129.975 1.00 54.97 82 HIS D N 1
ATOM 8654 C CA . HIS D 1 82 ? 94.006 23.953 130.090 1.00 54.30 82 HIS D CA 1
ATOM 8655 C C . HIS D 1 82 ? 93.551 23.482 128.717 1.00 57.26 82 HIS D C 1
ATOM 8656 O O . HIS D 1 82 ? 93.812 24.143 127.710 1.00 57.47 82 HIS D O 1
ATOM 8663 N N . LYS D 1 83 ? 92.845 22.357 128.695 1.00 52.58 83 LYS D N 1
ATOM 8664 C CA . LYS D 1 83 ? 92.318 21.696 127.506 1.00 52.20 83 LYS D CA 1
ATOM 8665 C C . LYS D 1 83 ? 91.243 22.533 126.765 1.00 56.94 83 LYS D C 1
ATOM 8666 O O . LYS D 1 83 ? 90.936 22.249 125.609 1.00 56.84 83 LYS D O 1
ATOM 8672 N N . ASN D 1 84 ? 90.653 23.524 127.449 1.00 54.69 84 ASN D N 1
ATOM 8673 C CA . ASN D 1 84 ? 89.599 24.382 126.909 1.00 54.61 84 ASN D CA 1
ATOM 8674 C C . ASN D 1 84 ? 90.104 25.821 126.640 1.00 56.30 84 ASN D C 1
ATOM 8675 O O . ASN D 1 84 ? 89.301 26.739 126.456 1.00 55.20 84 ASN D O 1
ATOM 8680 N N . ILE D 1 85 ? 91.437 25.984 126.584 1.00 52.87 85 ILE D N 1
ATOM 8681 C CA . ILE D 1 85 ? 92.170 27.219 126.258 1.00 53.17 85 ILE D CA 1
ATOM 8682 C C . ILE D 1 85 ? 93.144 26.877 125.127 1.00 58.76 85 ILE D C 1
ATOM 8683 O O . ILE D 1 85 ? 93.694 25.772 125.121 1.00 59.10 85 ILE D O 1
ATOM 8688 N N . ILE D 1 86 ? 93.350 27.802 124.166 1.00 55.73 86 ILE D N 1
ATOM 8689 C CA . ILE D 1 86 ? 94.254 27.575 123.034 1.00 54.98 86 ILE D CA 1
ATOM 8690 C C . ILE D 1 86 ? 95.724 27.453 123.512 1.00 60.63 86 ILE D C 1
ATOM 8691 O O . ILE D 1 86 ? 96.187 28.212 124.373 1.00 59.71 86 ILE D O 1
ATOM 8696 N N . GLY D 1 87 ? 96.425 26.481 122.936 1.00 58.73 87 GLY D N 1
ATOM 8697 C CA . GLY D 1 87 ? 97.825 26.218 123.233 1.00 58.04 87 GLY D CA 1
ATOM 8698 C C . GLY D 1 87 ? 98.766 26.980 122.326 1.00 60.67 87 GLY D C 1
ATOM 8699 O O . GLY D 1 87 ? 98.590 26.996 121.101 1.00 59.32 87 GLY D O 1
ATOM 8700 N N . LEU D 1 88 ? 99.768 27.615 122.938 1.00 57.44 88 LEU D N 1
ATOM 8701 C CA . LEU D 1 88 ? 100.819 28.366 122.264 1.00 57.69 88 LEU D CA 1
ATOM 8702 C C . LEU D 1 88 ? 101.892 27.391 121.746 1.00 61.97 88 LEU D C 1
ATOM 8703 O O . LEU D 1 88 ? 102.358 26.529 122.493 1.00 63.00 88 LEU D O 1
ATOM 8708 N N . LEU D 1 89 ? 102.272 27.522 120.471 1.00 56.82 89 LEU D N 1
ATOM 8709 C CA . LEU D 1 89 ? 103.278 26.653 119.869 1.00 55.32 89 LEU D CA 1
ATOM 8710 C C . LEU D 1 89 ? 104.589 27.409 119.659 1.00 58.93 89 LEU D C 1
ATOM 8711 O O . LEU D 1 89 ? 105.657 26.837 119.862 1.00 60.13 89 LEU D O 1
ATOM 8716 N N . ASN D 1 90 ? 104.515 28.691 119.283 1.00 53.62 90 ASN D N 1
ATOM 8717 C CA . ASN D 1 90 ? 105.691 29.508 119.009 1.00 52.95 90 ASN D CA 1
ATOM 8718 C C . ASN D 1 90 ? 105.341 30.981 118.995 1.00 56.77 90 ASN D C 1
ATOM 8719 O O . ASN D 1 90 ? 104.168 31.343 118.941 1.00 56.36 90 ASN D O 1
ATOM 8724 N N . VAL D 1 91 ? 106.367 31.826 119.089 1.00 54.41 91 VAL D N 1
ATOM 8725 C CA . VAL D 1 91 ? 106.323 33.289 119.005 1.00 54.85 91 VAL D CA 1
ATOM 8726 C C . VAL D 1 91 ? 107.567 33.722 118.223 1.00 61.89 91 VAL D C 1
ATOM 8727 O O . VAL D 1 91 ? 108.636 33.155 118.451 1.00 62.22 91 VAL D O 1
ATOM 8731 N N . PHE D 1 92 ? 107.445 34.702 117.302 1.00 60.03 92 PHE D N 1
ATOM 8732 C CA . PHE D 1 92 ? 108.612 35.194 116.554 1.00 59.88 92 PHE D CA 1
ATOM 8733 C C . PHE D 1 92 ? 108.437 36.636 116.105 1.00 66.93 92 PHE D C 1
ATOM 8734 O O . PHE D 1 92 ? 107.350 37.200 116.217 1.00 66.74 92 PHE D O 1
ATOM 8742 N N . THR D 1 93 ? 109.542 37.224 115.617 1.00 65.91 93 THR D N 1
ATOM 8743 C CA . THR D 1 93 ? 109.663 38.578 115.089 1.00 66.63 93 THR D CA 1
ATOM 8744 C C . THR D 1 93 ? 110.608 38.554 113.889 1.00 72.01 93 THR D C 1
ATOM 8745 O O . THR D 1 93 ? 111.693 37.979 114.007 1.00 71.32 93 THR D O 1
ATOM 8749 N N . PRO D 1 94 ? 110.267 39.214 112.759 1.00 70.26 94 PRO D N 1
ATOM 8750 C CA . PRO D 1 94 ? 111.212 39.253 111.627 1.00 70.92 94 PRO D CA 1
ATOM 8751 C C . PRO D 1 94 ? 112.448 40.132 111.916 1.00 76.13 94 PRO D C 1
ATOM 8752 O O . PRO D 1 94 ? 113.555 39.818 111.482 1.00 75.54 94 PRO D O 1
ATOM 8756 N N . GLN D 1 95 ? 112.246 41.201 112.699 1.00 74.17 95 GLN D N 1
ATOM 8757 C CA . GLN D 1 95 ? 113.214 42.236 113.084 1.00 74.10 95 GLN D CA 1
ATOM 8758 C C . GLN D 1 95 ? 114.188 41.788 114.194 1.00 79.18 95 GLN D C 1
ATOM 8759 O O . GLN D 1 95 ? 113.776 41.103 115.132 1.00 77.43 95 GLN D O 1
ATOM 8765 N N . LYS D 1 96 ? 115.478 42.215 114.097 1.00 78.14 96 LYS D N 1
ATOM 8766 C CA . LYS D 1 96 ? 116.528 41.843 115.067 1.00 78.44 96 LYS D CA 1
ATOM 8767 C C . LYS D 1 96 ? 116.968 43.010 115.976 1.00 82.14 96 LYS D C 1
ATOM 8768 O O . LYS D 1 96 ? 117.733 42.787 116.911 1.00 81.53 96 LYS D O 1
ATOM 8774 N N . SER D 1 97 ? 116.469 44.225 115.728 1.00 79.75 97 SER D N 1
ATOM 8775 C CA . SER D 1 97 ? 116.779 45.405 116.538 1.00 80.33 97 SER D CA 1
ATOM 8776 C C . SER D 1 97 ? 115.505 45.975 117.168 1.00 85.79 97 SER D C 1
ATOM 8777 O O . SER D 1 97 ? 114.436 45.887 116.570 1.00 85.33 97 SER D O 1
ATOM 8780 N N . LEU D 1 98 ? 115.623 46.569 118.357 1.00 83.67 98 LEU D N 1
ATOM 8781 C CA . LEU D 1 98 ? 114.485 47.15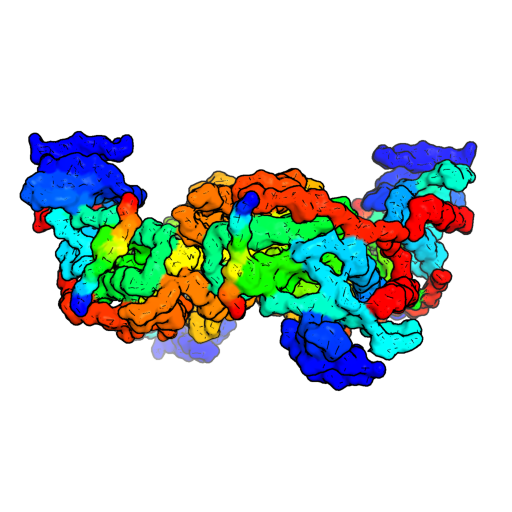8 119.060 1.00 84.44 98 LEU D CA 1
ATOM 8782 C C . LEU D 1 98 ? 114.016 48.469 118.412 1.00 88.80 98 LEU D C 1
ATOM 8783 O O . LEU D 1 98 ? 112.823 48.777 118.489 1.00 88.30 98 LEU D O 1
ATOM 8788 N N . GLU D 1 99 ? 114.939 49.221 117.760 1.00 85.65 99 GLU D N 1
ATOM 8789 C CA . GLU D 1 99 ? 114.613 50.474 117.067 1.00 85.67 99 GLU D CA 1
ATOM 8790 C C . GLU D 1 99 ? 113.702 50.171 115.868 1.00 90.05 99 GLU D C 1
ATOM 8791 O O . GLU D 1 99 ? 112.712 50.875 115.649 1.00 90.40 99 GLU D O 1
ATOM 8797 N N . GLU D 1 100 ? 114.023 49.101 115.126 1.00 85.93 100 GLU D N 1
ATOM 8798 C CA . GLU D 1 100 ? 113.236 48.634 113.993 1.00 85.67 100 GLU D CA 1
ATOM 8799 C C . GLU D 1 100 ? 112.525 47.350 114.428 1.00 88.61 100 GLU D C 1
ATOM 8800 O O . GLU D 1 100 ? 112.944 46.269 114.031 1.00 89.50 100 GLU D O 1
ATOM 8806 N N . PHE D 1 101 ? 111.529 47.470 115.335 1.00 82.15 101 PHE D N 1
ATOM 8807 C CA . PHE D 1 101 ? 110.740 46.365 115.901 1.00 80.56 101 PHE D CA 1
ATOM 8808 C C . PHE D 1 101 ? 109.290 46.796 115.968 1.00 82.41 101 PHE D C 1
ATOM 8809 O O . PHE D 1 101 ? 108.963 47.785 116.635 1.00 82.21 101 PHE D O 1
ATOM 8817 N N . GLN D 1 102 ? 108.425 46.095 115.237 1.00 77.22 102 GLN D N 1
ATOM 8818 C CA . GLN D 1 102 ? 107.016 46.470 115.204 1.00 76.28 102 GLN D CA 1
ATOM 8819 C C . GLN D 1 102 ? 106.074 45.275 115.032 1.00 76.80 102 GLN D C 1
ATOM 8820 O O . GLN D 1 102 ? 104.867 45.459 115.201 1.00 76.80 102 GLN D O 1
ATOM 8826 N N . ASP D 1 103 ? 106.602 44.062 114.734 1.00 70.30 103 ASP D N 1
ATOM 8827 C CA . ASP D 1 103 ? 105.744 42.903 114.476 1.00 69.08 103 ASP D CA 1
ATOM 8828 C C . ASP D 1 103 ? 106.019 41.688 115.357 1.00 70.55 103 ASP D C 1
ATOM 8829 O O . ASP D 1 103 ? 107.152 41.221 115.459 1.00 69.99 103 ASP D O 1
ATOM 8834 N N . VAL D 1 104 ? 104.938 41.150 115.949 1.00 65.78 104 VAL D N 1
ATOM 8835 C CA . VAL D 1 104 ? 104.937 39.943 116.780 1.00 64.31 104 VAL D CA 1
ATOM 8836 C C . VAL D 1 104 ? 103.956 38.948 116.149 1.00 63.58 104 VAL D C 1
ATOM 8837 O O . VAL D 1 104 ? 102.806 39.299 115.899 1.00 62.41 104 VAL D O 1
ATOM 8841 N N . TYR D 1 105 ? 104.423 37.723 115.881 1.00 57.29 105 TYR D N 1
ATOM 8842 C CA . TYR D 1 105 ? 103.586 36.652 115.373 1.00 56.04 105 TYR D CA 1
ATOM 8843 C C . TYR D 1 105 ? 103.487 35.571 116.427 1.00 60.11 105 TYR D C 1
ATOM 8844 O O . TYR D 1 105 ? 104.511 35.168 116.988 1.00 60.65 105 TYR D O 1
ATOM 8853 N N . ILE D 1 106 ? 102.255 35.129 116.723 1.00 54.81 106 ILE D N 1
ATOM 8854 C CA . ILE D 1 106 ? 101.966 34.062 117.677 1.00 53.41 106 ILE D CA 1
ATOM 8855 C C . ILE D 1 106 ? 101.456 32.865 116.894 1.00 54.11 106 ILE D C 1
ATOM 8856 O O . ILE D 1 106 ? 100.524 33.019 116.101 1.00 54.44 106 ILE D O 1
ATOM 8861 N N . VAL D 1 107 ? 102.075 31.684 117.105 1.00 47.57 107 VAL D N 1
ATOM 8862 C CA . VAL D 1 107 ? 101.721 30.402 116.476 1.00 45.34 107 VAL D CA 1
ATOM 8863 C C . VAL D 1 107 ? 100.964 29.559 117.510 1.00 50.43 107 VAL D C 1
ATOM 8864 O O . VAL D 1 107 ? 101.408 29.411 118.652 1.00 50.75 107 VAL D O 1
ATOM 8868 N N . MET D 1 108 ? 99.797 29.069 117.132 1.00 47.95 108 MET D N 1
ATOM 8869 C CA . MET D 1 108 ? 98.967 28.277 118.021 1.00 48.51 108 MET D CA 1
ATOM 8870 C C . MET D 1 108 ? 98.391 27.122 117.259 1.00 54.38 108 MET D C 1
ATOM 8871 O O . MET D 1 108 ? 98.553 27.033 116.039 1.00 54.23 108 MET D O 1
ATOM 8876 N N . GLU D 1 109 ? 97.753 26.201 117.977 1.00 53.85 109 GLU D N 1
ATOM 8877 C CA . GLU D 1 109 ? 97.151 25.034 117.351 1.00 53.68 109 GLU D CA 1
ATOM 8878 C C . GLU D 1 109 ? 95.944 25.483 116.509 1.00 55.20 109 GLU D C 1
ATOM 8879 O O . GLU D 1 109 ? 95.288 26.469 116.833 1.00 53.38 109 GLU D O 1
ATOM 8885 N N . LEU D 1 110 ? 95.697 24.786 115.412 1.00 51.27 110 LEU D N 1
ATOM 8886 C CA . LEU D 1 110 ? 94.590 25.092 114.523 1.00 49.72 110 LEU D CA 1
ATOM 8887 C C . LEU D 1 110 ? 93.384 24.189 114.828 1.00 53.14 110 LEU D C 1
ATOM 8888 O O . LEU D 1 110 ? 93.505 22.968 114.871 1.00 51.77 110 LEU D O 1
ATOM 8893 N N . MET D 1 111 ? 92.225 24.820 115.045 1.00 51.34 111 MET D N 1
ATOM 8894 C CA . MET D 1 111 ? 90.952 24.144 115.263 1.00 51.37 111 MET D CA 1
ATOM 8895 C C . MET D 1 111 ? 90.186 24.157 113.932 1.00 54.42 111 MET D C 1
ATOM 8896 O O . MET D 1 111 ? 90.602 24.836 112.995 1.00 52.64 111 MET D O 1
ATOM 8901 N N . ASP D 1 112 ? 89.084 23.399 113.855 1.00 52.68 112 ASP D N 1
ATOM 8902 C CA . ASP D 1 112 ? 88.301 23.196 112.640 1.00 52.94 112 ASP D CA 1
ATOM 8903 C C . ASP D 1 112 ? 87.377 24.346 112.289 1.00 57.78 112 ASP D C 1
ATOM 8904 O O . ASP D 1 112 ? 87.163 24.600 111.099 1.00 57.93 112 ASP D O 1
ATOM 8909 N N . ALA D 1 113 ? 86.787 25.009 113.303 1.00 53.77 113 ALA D N 1
ATOM 8910 C CA . ALA D 1 113 ? 85.819 26.072 113.077 1.00 53.28 113 ALA D CA 1
ATOM 8911 C C . ALA D 1 113 ? 85.613 26.942 114.311 1.00 56.42 113 ALA D C 1
ATOM 8912 O O . ALA D 1 113 ? 86.198 26.701 115.359 1.00 54.40 113 ALA D O 1
ATOM 8914 N N . ASN D 1 114 ? 84.733 27.939 114.140 1.00 54.13 114 ASN D N 1
ATOM 8915 C CA . ASN D 1 114 ? 84.191 28.949 115.050 1.00 54.14 114 ASN D CA 1
ATOM 8916 C C . ASN D 1 114 ? 82.935 28.511 115.681 1.00 58.04 114 ASN D C 1
ATOM 8917 O O . ASN D 1 114 ? 82.254 27.654 115.117 1.00 58.50 114 ASN D O 1
ATOM 8922 N N . LEU D 1 115 ? 82.487 29.255 116.697 1.00 53.81 115 LEU D N 1
ATOM 8923 C CA . LEU D 1 115 ? 81.171 29.011 117.251 1.00 53.13 115 LEU D CA 1
ATOM 8924 C C . LEU D 1 115 ? 80.093 29.592 116.314 1.00 53.77 115 LEU D C 1
ATOM 8925 O O . LEU D 1 115 ? 78.943 29.166 116.400 1.00 53.19 115 LEU D O 1
ATOM 8930 N N . CYS D 1 116 ? 80.485 30.491 115.363 1.00 49.97 116 CYS D N 1
ATOM 8931 C CA . CYS D 1 116 ? 79.605 31.097 114.343 1.00 50.03 116 CYS D CA 1
ATOM 8932 C C . CYS D 1 116 ? 78.899 30.026 113.537 1.00 53.96 116 CYS D C 1
ATOM 8933 O O . CYS D 1 116 ? 77.698 30.130 113.289 1.00 54.36 116 CYS D O 1
ATOM 8936 N N . GLN D 1 117 ? 79.649 28.990 113.157 1.00 50.63 117 GLN D N 1
ATOM 8937 C CA . GLN D 1 117 ? 79.181 27.815 112.435 1.00 50.49 117 GLN D CA 1
ATOM 8938 C C . GLN D 1 117 ? 78.181 27.007 113.277 1.00 51.35 117 GLN D C 1
ATOM 8939 O O . GLN D 1 117 ? 77.170 26.549 112.741 1.00 50.14 117 GLN D O 1
ATOM 8945 N N . VAL D 1 118 ? 78.469 26.835 114.593 1.00 46.55 118 VAL D N 1
ATOM 8946 C CA . VAL D 1 118 ? 77.632 26.078 115.544 1.00 45.43 118 VAL D CA 1
ATOM 8947 C C . VAL D 1 118 ? 76.268 26.781 115.733 1.00 48.59 118 VAL D C 1
ATOM 8948 O O . VAL D 1 118 ? 75.259 26.105 115.904 1.00 48.89 118 VAL D O 1
ATOM 8952 N N . ILE D 1 119 ? 76.245 28.129 115.683 1.00 45.21 119 ILE D N 1
ATOM 8953 C CA . ILE D 1 119 ? 75.048 28.972 115.833 1.00 45.30 119 ILE D CA 1
ATOM 8954 C C . ILE D 1 119 ? 74.124 28.791 114.587 1.00 50.84 119 ILE D C 1
ATOM 8955 O O . ILE D 1 119 ? 72.897 28.953 114.687 1.00 49.91 119 ILE D O 1
ATOM 8960 N N . GLN D 1 120 ? 74.718 28.386 113.450 1.00 48.04 120 GLN D N 1
ATOM 8961 C CA . GLN D 1 120 ? 73.994 28.130 112.205 1.00 48.16 120 GLN D CA 1
ATOM 8962 C C . GLN D 1 120 ? 73.517 26.665 112.104 1.00 55.77 120 GLN D C 1
ATOM 8963 O O . GLN D 1 120 ? 73.021 26.263 111.058 1.00 56.50 120 GLN D O 1
ATOM 8969 N N . MET D 1 121 ? 73.605 25.887 113.192 1.00 54.91 121 MET D N 1
ATOM 8970 C CA . MET D 1 121 ? 73.121 24.509 113.154 1.00 56.56 121 MET D CA 1
ATOM 8971 C C . MET D 1 121 ? 72.251 24.207 114.369 1.00 60.35 121 MET D C 1
ATOM 8972 O O . MET D 1 121 ? 72.388 24.843 115.422 1.00 58.24 121 MET D O 1
ATOM 8977 N N . GLU D 1 122 ? 71.295 23.289 114.171 1.00 58.79 122 GLU D N 1
ATOM 8978 C CA . GLU D 1 122 ? 70.377 22.837 115.206 1.00 59.85 122 GLU D CA 1
ATOM 8979 C C . GLU D 1 122 ? 71.094 21.822 116.079 1.00 63.67 122 GLU D C 1
ATOM 8980 O O . GLU D 1 122 ? 71.557 20.787 115.588 1.00 63.46 122 GLU D O 1
ATOM 8986 N N . LEU D 1 123 ? 71.242 22.156 117.358 1.00 60.05 123 LEU D N 1
ATOM 8987 C CA . LEU D 1 123 ? 71.882 21.284 118.328 1.00 60.56 123 LEU D CA 1
ATOM 8988 C C . LEU D 1 123 ? 70.857 20.562 119.189 1.00 63.41 123 LEU D C 1
ATOM 8989 O O . LEU D 1 123 ? 69.722 21.014 119.318 1.00 63.96 123 LEU D O 1
ATOM 8994 N N . ASP D 1 124 ? 71.280 19.453 119.802 1.00 57.67 124 ASP D N 1
ATOM 8995 C CA . ASP D 1 124 ? 70.503 18.740 120.799 1.00 56.11 124 ASP D CA 1
ATOM 8996 C C . ASP D 1 124 ? 70.987 19.282 122.157 1.00 54.57 124 ASP D C 1
ATOM 8997 O O . ASP D 1 124 ? 71.999 19.989 122.194 1.00 50.63 124 ASP D O 1
ATOM 9002 N N . HIS D 1 125 ? 70.272 18.985 123.254 1.00 51.06 125 HIS D N 1
ATOM 9003 C CA . HIS D 1 125 ? 70.655 19.431 124.605 1.00 50.51 125 HIS D CA 1
ATOM 9004 C C . HIS D 1 125 ? 72.046 18.943 125.001 1.00 54.04 125 HIS D C 1
ATOM 9005 O O . HIS D 1 125 ? 72.787 19.678 125.653 1.00 53.29 125 HIS D O 1
ATOM 9012 N N . GLU D 1 126 ? 72.389 17.705 124.598 1.00 52.35 126 GLU D N 1
ATOM 9013 C CA . GLU D 1 126 ? 73.667 17.032 124.836 1.00 53.12 126 GLU D CA 1
ATOM 9014 C C . GLU D 1 126 ? 74.843 17.887 124.350 1.00 56.02 126 GLU D C 1
ATOM 9015 O O . GLU D 1 126 ? 75.713 18.231 125.152 1.00 54.61 126 GLU D O 1
ATOM 9021 N N . ARG D 1 127 ? 74.845 18.246 123.047 1.00 53.12 127 ARG D N 1
ATOM 9022 C CA . ARG D 1 127 ? 75.903 19.051 122.420 1.00 53.47 127 ARG D CA 1
ATOM 9023 C C . ARG D 1 127 ? 75.897 20.478 122.960 1.00 56.14 127 ARG D C 1
ATOM 9024 O O . ARG D 1 127 ? 76.969 21.006 123.250 1.00 54.38 127 ARG D O 1
ATOM 9032 N N . MET D 1 128 ? 74.699 21.085 123.136 1.00 53.98 128 MET D N 1
ATOM 9033 C CA . MET D 1 128 ? 74.582 22.446 123.658 1.00 54.73 128 MET D CA 1
ATOM 9034 C C . MET D 1 128 ? 75.174 22.549 125.045 1.00 55.04 128 MET D C 1
ATOM 9035 O O . MET D 1 128 ? 76.035 23.400 125.271 1.00 54.19 128 MET D O 1
ATOM 9040 N N . SER D 1 129 ? 74.700 21.677 125.964 1.00 49.73 129 SER D N 1
ATOM 9041 C CA . SER D 1 129 ? 75.120 21.587 127.357 1.00 48.67 129 SER D CA 1
ATOM 9042 C C . SER D 1 129 ? 76.620 21.288 127.462 1.00 50.08 129 SER D C 1
ATOM 9043 O O . SER D 1 129 ? 77.310 21.945 128.248 1.00 49.25 129 SER D O 1
ATOM 9046 N N . TYR D 1 130 ? 77.124 20.321 126.653 1.00 45.61 130 TYR D N 1
ATOM 9047 C CA . TYR D 1 130 ? 78.535 19.927 126.665 1.00 45.89 130 TYR D CA 1
ATOM 9048 C C . TYR D 1 130 ? 79.449 21.069 126.145 1.00 47.53 130 TYR D C 1
ATOM 9049 O O . TYR D 1 130 ? 80.514 21.289 126.723 1.00 46.40 130 TYR D O 1
ATOM 9058 N N . LEU D 1 131 ? 79.018 21.821 125.124 1.00 43.94 131 LEU D N 1
ATOM 9059 C CA . LEU D 1 131 ? 79.808 22.961 124.627 1.00 44.64 131 LEU D CA 1
ATOM 9060 C C . LEU D 1 131 ? 79.895 24.075 125.672 1.00 48.48 131 LEU D C 1
ATOM 9061 O O . LEU D 1 131 ? 80.987 24.587 125.934 1.00 48.13 131 LEU D O 1
ATOM 9066 N N . LEU D 1 132 ? 78.753 24.401 126.310 1.00 45.11 132 LEU D N 1
ATOM 9067 C CA . LEU D 1 132 ? 78.677 25.416 127.358 1.00 45.39 132 LEU D CA 1
ATOM 9068 C C . LEU D 1 132 ? 79.541 25.029 128.594 1.00 48.44 132 LEU D C 1
ATOM 9069 O O . LEU D 1 132 ? 80.283 25.878 129.097 1.00 46.02 132 LEU D O 1
ATOM 9074 N N . TYR D 1 133 ? 79.510 23.735 129.012 1.00 46.89 133 TYR D N 1
ATOM 9075 C CA . TYR D 1 133 ? 80.327 23.202 130.127 1.00 46.90 133 TYR D CA 1
ATOM 9076 C C . TYR D 1 133 ? 81.838 23.448 129.852 1.00 48.46 133 TYR D C 1
ATOM 9077 O O . TYR D 1 133 ? 82.536 23.986 130.711 1.00 45.31 133 TYR D O 1
ATOM 9086 N N . GLN D 1 134 ? 82.298 23.151 128.619 1.00 46.70 134 GLN D N 1
ATOM 9087 C CA . GLN D 1 134 ? 83.700 23.342 128.213 1.00 47.16 134 GLN D CA 1
ATOM 9088 C C . GLN D 1 134 ? 84.114 24.798 128.198 1.00 53.77 134 GLN D C 1
ATOM 9089 O O . GLN D 1 134 ? 85.259 25.103 128.529 1.00 54.49 134 GLN D O 1
ATOM 9095 N N . MET D 1 135 ? 83.188 25.694 127.802 1.00 51.21 135 MET D N 1
ATOM 9096 C CA . MET D 1 135 ? 83.366 27.141 127.785 1.00 51.10 135 MET D CA 1
ATOM 9097 C C . MET D 1 135 ? 83.573 27.627 129.211 1.00 50.70 135 MET D C 1
ATOM 9098 O O . MET D 1 135 ? 84.534 28.339 129.492 1.00 48.61 135 MET D O 1
ATOM 9103 N N . LEU D 1 136 ? 82.683 27.192 130.120 1.00 45.78 136 LEU D N 1
ATOM 9104 C CA . LEU D 1 136 ? 82.710 27.543 131.531 1.00 46.03 136 LEU D CA 1
ATOM 9105 C C . LEU D 1 136 ? 83.967 27.000 132.209 1.00 51.59 136 LEU D C 1
ATOM 9106 O O . LEU D 1 136 ? 84.531 27.688 133.061 1.00 52.08 136 LEU D O 1
ATOM 9111 N N . CYS D 1 137 ? 84.451 25.821 131.777 1.00 48.44 137 CYS D N 1
ATOM 9112 C CA . CYS D 1 137 ? 85.682 25.219 132.291 1.00 48.06 137 CYS D CA 1
ATOM 9113 C C . CYS D 1 137 ? 86.875 26.074 131.930 1.00 53.41 137 CYS D C 1
ATOM 9114 O O . CYS D 1 137 ? 87.705 26.355 132.802 1.00 52.81 137 CYS D O 1
ATOM 9117 N N . GLY D 1 138 ? 86.923 26.508 130.666 1.00 50.83 138 GLY D N 1
ATOM 9118 C CA . GLY D 1 138 ? 87.963 27.390 130.147 1.00 50.66 138 GLY D CA 1
ATOM 9119 C C . GLY D 1 138 ? 87.965 28.723 130.865 1.00 54.53 138 GLY D C 1
ATOM 9120 O O . GLY D 1 138 ? 89.015 29.172 131.337 1.00 54.56 138 GLY D O 1
ATOM 9121 N N . ILE D 1 139 ? 86.773 29.332 131.020 1.00 49.92 139 ILE D N 1
ATOM 9122 C CA . ILE D 1 139 ? 86.626 30.605 131.729 1.00 50.07 139 ILE D CA 1
ATOM 9123 C C . ILE D 1 139 ? 87.076 30.441 133.216 1.00 53.19 139 ILE D C 1
ATOM 9124 O O . ILE D 1 139 ? 87.850 31.265 133.699 1.00 52.13 139 ILE D O 1
ATOM 9129 N N . LYS D 1 140 ? 86.627 29.372 133.902 1.00 51.66 140 LYS D N 1
ATOM 9130 C CA . LYS D 1 140 ? 86.976 29.077 135.305 1.00 53.09 140 LYS D CA 1
ATOM 9131 C C . LYS D 1 140 ? 88.509 29.011 135.495 1.00 57.48 140 LYS D C 1
ATOM 9132 O O . LYS D 1 140 ? 89.006 29.566 136.474 1.00 57.00 140 LYS D O 1
ATOM 9138 N N . HIS D 1 141 ? 89.249 28.412 134.530 1.00 54.11 141 HIS D N 1
ATOM 9139 C CA . HIS D 1 141 ? 90.716 28.350 134.532 1.00 53.68 141 HIS D CA 1
ATOM 9140 C C . HIS D 1 141 ? 91.329 29.762 134.632 1.00 56.04 141 HIS D C 1
ATOM 9141 O O . HIS D 1 141 ? 92.203 29.979 135.466 1.00 54.88 141 HIS D O 1
ATOM 9148 N N . LEU D 1 142 ? 90.839 30.725 133.825 1.00 52.72 142 LEU D N 1
ATOM 9149 C CA . LEU D 1 142 ? 91.329 32.110 133.854 1.00 52.04 142 LEU D CA 1
ATOM 9150 C C . LEU D 1 142 ? 90.900 32.816 135.158 1.00 55.64 142 LEU D C 1
ATOM 9151 O O . LEU D 1 142 ? 91.728 33.472 135.794 1.00 55.30 142 LEU D O 1
ATOM 9156 N N . HIS D 1 143 ? 89.625 32.637 135.574 1.00 51.53 143 HIS D N 1
ATOM 9157 C CA . HIS D 1 143 ? 89.056 33.247 136.784 1.00 51.03 143 HIS D CA 1
ATOM 9158 C C . HIS D 1 143 ? 89.741 32.755 138.071 1.00 56.99 143 HIS D C 1
ATOM 9159 O O . HIS D 1 143 ? 89.759 33.498 139.057 1.00 56.79 143 HIS D O 1
ATOM 9166 N N . SER D 1 144 ? 90.355 31.549 138.041 1.00 55.62 144 SER D N 1
ATOM 9167 C CA . SER D 1 144 ? 91.061 30.972 139.193 1.00 56.45 144 SER D CA 1
ATOM 9168 C C . SER D 1 144 ? 92.390 31.723 139.454 1.00 62.72 144 SER D C 1
ATOM 9169 O O . SER D 1 144 ? 92.895 31.703 140.580 1.00 62.99 144 SER D O 1
ATOM 9172 N N . ALA D 1 145 ? 92.883 32.469 138.445 1.00 59.72 145 ALA D N 1
ATOM 9173 C CA . ALA D 1 145 ? 94.068 33.319 138.533 1.00 59.13 145 ALA D CA 1
ATOM 9174 C C . ALA D 1 145 ? 93.668 34.803 138.495 1.00 63.01 145 ALA D C 1
ATOM 9175 O O . ALA D 1 145 ? 94.526 35.667 138.307 1.00 63.63 145 ALA D O 1
ATOM 9177 N N . GLY D 1 146 ? 92.369 35.079 138.644 1.00 58.86 146 GLY D N 1
ATOM 9178 C CA . GLY D 1 146 ? 91.818 36.431 138.619 1.00 57.63 146 GLY D CA 1
ATOM 9179 C C . GLY D 1 146 ? 91.849 37.129 137.270 1.00 59.38 146 GLY D C 1
ATOM 9180 O O . GLY D 1 146 ? 91.689 38.354 137.207 1.00 59.84 146 GLY D O 1
ATOM 9181 N N . ILE D 1 147 ? 92.071 36.369 136.183 1.00 53.15 147 ILE D N 1
ATOM 9182 C CA . ILE D 1 147 ? 92.095 36.901 134.809 1.00 52.20 147 ILE D CA 1
ATOM 9183 C C . ILE D 1 147 ? 90.663 36.881 134.241 1.00 55.02 147 ILE D C 1
ATOM 9184 O O . ILE D 1 147 ? 89.971 35.860 134.296 1.00 54.11 147 ILE D O 1
ATOM 9189 N N . ILE D 1 148 ? 90.244 38.014 133.687 1.00 51.23 148 ILE D N 1
ATOM 9190 C CA . ILE D 1 148 ? 88.951 38.201 133.028 1.00 50.89 148 ILE D CA 1
ATOM 9191 C C . ILE D 1 148 ? 89.233 38.314 131.530 1.00 53.60 148 ILE D C 1
ATOM 9192 O O . ILE D 1 148 ? 90.023 39.168 131.129 1.00 53.72 148 ILE D O 1
ATOM 9197 N N . HIS D 1 149 ? 88.625 37.447 130.710 1.00 49.69 149 HIS D N 1
ATOM 9198 C CA . HIS D 1 149 ? 88.836 37.428 129.256 1.00 49.51 149 HIS D CA 1
ATOM 9199 C C . HIS D 1 149 ? 88.438 38.758 128.646 1.00 53.92 149 HIS D C 1
ATOM 9200 O O . HIS D 1 149 ? 89.216 39.327 127.881 1.00 53.15 149 HIS D O 1
ATOM 9207 N N . ARG D 1 150 ? 87.215 39.242 128.998 1.00 51.58 150 ARG D N 1
ATOM 9208 C CA . ARG D 1 150 ? 86.574 40.514 128.631 1.00 51.18 150 ARG D CA 1
ATOM 9209 C C . ARG D 1 150 ? 86.129 40.619 127.147 1.00 55.74 150 ARG D C 1
ATOM 9210 O O . ARG D 1 150 ? 85.370 41.532 126.815 1.00 55.71 150 ARG D O 1
ATOM 9218 N N . ASP D 1 151 ? 86.569 39.708 126.277 1.00 52.26 151 ASP D N 1
ATOM 9219 C CA . ASP D 1 151 ? 86.205 39.761 124.860 1.00 52.44 151 ASP D CA 1
ATOM 9220 C C . ASP D 1 151 ? 85.641 38.411 124.353 1.00 53.19 151 ASP D C 1
ATOM 9221 O O . ASP D 1 151 ? 85.918 38.006 123.224 1.00 51.21 151 ASP D O 1
ATOM 9226 N N . LEU D 1 152 ? 84.829 37.726 125.173 1.00 48.97 152 LEU D N 1
ATOM 9227 C CA . LEU D 1 152 ? 84.255 36.470 124.719 1.00 48.70 152 LEU D CA 1
ATOM 9228 C C . LEU D 1 152 ? 83.127 36.741 123.720 1.00 51.65 152 LEU D C 1
ATOM 9229 O O . LEU D 1 152 ? 82.206 37.511 123.995 1.00 51.04 152 LEU D O 1
ATOM 9234 N N . LYS D 1 153 ? 83.252 36.118 122.544 1.00 45.96 153 LYS D N 1
ATOM 9235 C CA . LYS D 1 153 ? 82.337 36.204 121.420 1.00 44.38 153 LYS D CA 1
ATOM 9236 C C . LYS D 1 153 ? 82.468 34.934 120.582 1.00 47.17 153 LYS D C 1
ATOM 9237 O O . LYS D 1 153 ? 83.477 34.238 120.707 1.00 45.74 153 LYS D O 1
ATOM 9243 N N . PRO D 1 154 ? 81.476 34.604 119.727 1.00 44.53 154 PRO D N 1
ATOM 9244 C CA . PRO D 1 154 ? 81.549 33.350 118.938 1.00 44.62 154 PRO D CA 1
ATOM 9245 C C . PRO D 1 154 ? 82.804 33.143 118.078 1.00 48.94 154 PRO D C 1
ATOM 9246 O O . PRO D 1 154 ? 83.184 31.995 117.893 1.00 49.39 154 PRO D O 1
ATOM 9250 N N . SER D 1 155 ? 83.447 34.208 117.570 1.00 45.36 155 SER D N 1
ATOM 9251 C CA . SER D 1 155 ? 84.651 34.037 116.753 1.00 45.24 155 SER D CA 1
ATOM 9252 C C . SER D 1 155 ? 85.910 33.765 117.621 1.00 49.01 155 SER D C 1
ATOM 9253 O O . SER D 1 155 ? 86.901 33.271 117.102 1.00 48.51 155 SER D O 1
ATOM 9256 N N . ASN D 1 156 ? 85.839 34.016 118.937 1.00 45.75 156 ASN D N 1
ATOM 9257 C CA . ASN D 1 156 ? 86.931 33.781 119.895 1.00 45.47 156 ASN D CA 1
ATOM 9258 C C . ASN D 1 156 ? 86.825 32.391 120.546 1.00 47.14 156 ASN D C 1
ATOM 9259 O O . ASN D 1 156 ? 87.585 32.051 121.462 1.00 42.86 156 ASN D O 1
ATOM 9264 N N . ILE D 1 157 ? 85.853 31.600 120.075 1.00 45.78 157 ILE D N 1
ATOM 9265 C CA . ILE D 1 157 ? 85.623 30.252 120.575 1.00 46.22 157 ILE D CA 1
ATOM 9266 C C . ILE D 1 157 ? 85.713 29.299 119.380 1.00 50.95 157 ILE D C 1
ATOM 9267 O O . ILE D 1 157 ? 85.035 29.483 118.367 1.00 50.59 157 ILE D O 1
ATOM 9272 N N . VAL D 1 158 ? 86.609 28.322 119.487 1.00 47.35 158 VAL D N 1
ATOM 9273 C CA . VAL D 1 158 ? 86.887 27.403 118.391 1.00 46.41 158 VAL D CA 1
ATOM 9274 C C . VAL D 1 158 ? 86.543 25.976 118.794 1.00 51.51 158 VAL D C 1
ATOM 9275 O O . VAL D 1 158 ? 86.626 25.609 119.968 1.00 50.77 158 VAL D O 1
ATOM 9279 N N . VAL D 1 159 ? 86.070 25.203 117.822 1.00 49.73 159 VAL D N 1
ATOM 9280 C CA . VAL D 1 159 ? 85.635 23.824 118.031 1.00 50.02 159 VAL D CA 1
ATOM 9281 C C . VAL D 1 159 ? 86.302 22.864 117.051 1.00 53.31 159 VAL D C 1
ATOM 9282 O O . VAL D 1 159 ? 86.836 23.278 116.027 1.00 50.13 159 VAL D O 1
ATOM 9286 N N . LYS D 1 160 ? 86.249 21.573 117.382 1.00 53.85 160 LYS D N 1
ATOM 9287 C CA . LYS D 1 160 ? 86.720 20.471 116.545 1.00 55.51 160 LYS D CA 1
ATOM 9288 C C . LYS D 1 160 ? 85.529 19.545 116.292 1.00 62.01 160 LYS D C 1
ATOM 9289 O O . LYS D 1 160 ? 84.583 19.541 117.092 1.00 61.60 160 LYS D O 1
ATOM 9295 N N . SER D 1 161 ? 85.554 18.784 115.182 1.00 60.24 161 SER D N 1
ATOM 9296 C CA . SER D 1 161 ? 84.466 17.877 114.785 1.00 60.83 161 SER D CA 1
ATOM 9297 C C . SER D 1 161 ? 84.082 16.835 115.869 1.00 65.66 161 SER D C 1
ATOM 9298 O O . SER D 1 161 ? 82.958 16.335 115.832 1.00 65.10 161 SER D O 1
ATOM 9301 N N . ASP D 1 162 ? 84.978 16.556 116.848 1.00 62.92 162 ASP D N 1
ATOM 9302 C CA . ASP D 1 162 ? 84.726 15.612 117.949 1.00 63.10 162 ASP D CA 1
ATOM 9303 C C . ASP D 1 162 ? 83.966 16.288 119.127 1.00 66.47 162 ASP D C 1
ATOM 9304 O O . ASP D 1 162 ? 83.793 15.675 120.188 1.00 67.22 162 ASP D O 1
ATOM 9309 N N . CYS D 1 163 ? 83.510 17.542 118.917 1.00 61.80 163 CYS D N 1
ATOM 9310 C CA . CYS D 1 163 ? 82.758 18.395 119.850 1.00 60.59 163 CYS D CA 1
ATOM 9311 C C . CYS D 1 163 ? 83.674 19.007 120.953 1.00 61.04 163 CYS D C 1
ATOM 9312 O O . CYS D 1 163 ? 83.166 19.490 121.960 1.00 60.03 163 CYS D O 1
ATOM 9315 N N . THR D 1 164 ? 85.004 19.049 120.744 1.00 56.59 164 THR D N 1
ATOM 9316 C CA . THR D 1 164 ? 85.889 19.693 121.739 1.00 55.82 164 THR D CA 1
ATOM 9317 C C . THR D 1 164 ? 85.887 21.206 121.464 1.00 56.33 164 THR D C 1
ATOM 9318 O O . THR D 1 164 ? 85.645 21.622 120.329 1.00 54.94 164 THR D O 1
ATOM 9322 N N . LEU D 1 165 ? 86.111 22.017 122.515 1.00 50.16 165 LEU D N 1
ATOM 9323 C CA . LEU D 1 165 ? 86.048 23.467 122.432 1.00 47.97 165 LEU D CA 1
ATOM 9324 C C . LEU D 1 165 ? 87.235 24.112 123.124 1.00 52.24 165 LEU D C 1
ATOM 9325 O O . LEU D 1 165 ? 87.655 23.642 124.180 1.00 52.20 165 LEU D O 1
ATOM 9330 N N . LYS D 1 166 ? 87.738 25.224 122.559 1.00 50.18 166 LYS D N 1
ATOM 9331 C CA . LYS D 1 166 ? 88.838 26.009 123.137 1.00 51.26 166 LYS D CA 1
ATOM 9332 C C . LYS D 1 166 ? 88.564 27.515 123.009 1.00 55.88 166 LYS D C 1
ATOM 9333 O O . LYS D 1 166 ? 87.984 27.942 122.012 1.00 54.25 166 LYS D O 1
ATOM 9339 N N . ILE D 1 167 ? 88.980 28.304 124.030 1.00 52.79 167 ILE D N 1
ATOM 9340 C CA . ILE D 1 167 ? 88.880 29.765 124.092 1.00 52.47 167 ILE D CA 1
ATOM 9341 C C . ILE D 1 167 ? 90.170 30.298 123.483 1.00 57.83 167 ILE D C 1
ATOM 9342 O O . ILE D 1 167 ? 91.215 29.695 123.688 1.00 57.00 167 ILE D O 1
ATOM 9347 N N . LEU D 1 168 ? 90.108 31.422 122.751 1.00 58.40 168 LEU D N 1
ATOM 9348 C CA . LEU D 1 168 ? 91.193 31.867 121.897 1.00 60.70 168 LEU D CA 1
ATOM 9349 C C . LEU D 1 168 ? 91.902 33.241 122.080 1.00 69.93 168 LEU D C 1
ATOM 9350 O O . LEU D 1 168 ? 93.139 33.240 122.065 1.00 72.69 168 LEU D O 1
ATOM 9355 N N . ASP D 1 169 ? 91.199 34.386 122.070 1.00 66.84 169 ASP D N 1
ATOM 9356 C CA . ASP D 1 169 ? 91.887 35.698 121.998 1.00 66.59 169 ASP D CA 1
ATOM 9357 C C . ASP D 1 169 ? 92.187 36.371 123.373 1.00 67.19 169 ASP D C 1
ATOM 9358 O O . ASP D 1 169 ? 91.287 36.934 123.998 1.00 65.43 169 ASP D O 1
ATOM 9363 N N . PHE D 1 170 ? 93.468 36.401 123.783 1.00 63.47 170 PHE D N 1
ATOM 9364 C CA . PHE D 1 170 ? 93.849 37.003 125.076 1.00 63.49 170 PHE D CA 1
ATOM 9365 C C . PHE D 1 170 ? 94.381 38.437 124.948 1.00 64.82 170 PHE D C 1
ATOM 9366 O O . PHE D 1 170 ? 95.091 38.918 125.840 1.00 65.40 170 PHE D O 1
ATOM 9374 N N . GLY D 1 171 ? 93.952 39.121 123.888 1.00 58.85 171 GLY D N 1
ATOM 9375 C CA . GLY D 1 171 ? 94.319 40.497 123.587 1.00 58.13 171 GLY D CA 1
ATOM 9376 C C . GLY D 1 171 ? 93.839 41.532 124.588 1.00 61.38 171 GLY D C 1
ATOM 9377 O O . GLY D 1 171 ? 94.541 42.518 124.808 1.00 61.80 171 GLY D O 1
ATOM 9378 N N . LEU D 1 172 ? 92.643 41.325 125.202 1.00 56.01 172 LEU D N 1
ATOM 9379 C CA . LEU D 1 172 ? 92.036 42.250 126.170 1.00 54.79 172 LEU D CA 1
ATOM 9380 C C . LEU D 1 172 ? 91.954 41.664 127.578 1.00 58.27 172 LEU D C 1
ATOM 9381 O O . LEU D 1 172 ? 91.347 42.291 128.454 1.00 57.72 172 LEU D O 1
ATOM 9386 N N . ALA D 1 173 ? 92.545 40.472 127.798 1.00 55.11 173 ALA D N 1
ATOM 9387 C CA . ALA D 1 173 ? 92.465 39.764 129.076 1.00 55.78 173 ALA D CA 1
ATOM 9388 C C . ALA D 1 173 ? 93.347 40.403 130.144 1.00 63.74 173 ALA D C 1
ATOM 9389 O O . ALA D 1 173 ? 94.501 40.751 129.876 1.00 64.64 173 ALA D O 1
ATOM 9391 N N . ARG D 1 174 ? 92.778 40.594 131.351 1.00 61.68 174 ARG D N 1
ATOM 9392 C CA . ARG D 1 174 ? 93.460 41.211 132.501 1.00 61.42 174 ARG D CA 1
ATOM 9393 C C . ARG D 1 174 ? 92.677 40.976 133.787 1.00 65.28 174 ARG D C 1
ATOM 9394 O O . ARG D 1 174 ? 91.672 40.268 133.767 1.00 63.78 174 ARG D O 1
ATOM 9402 N N . THR D 1 175 ? 93.132 41.600 134.897 1.00 63.81 175 THR D N 1
ATOM 9403 C CA . THR D 1 175 ? 92.537 41.519 136.240 1.00 64.41 175 THR D CA 1
ATOM 9404 C C . THR D 1 175 ? 91.357 42.495 136.396 1.00 69.59 175 THR D C 1
ATOM 9405 O O . THR D 1 175 ? 91.129 43.326 135.518 1.00 68.61 175 THR D O 1
ATOM 9409 N N . ALA D 1 176 ? 90.624 42.400 137.528 1.00 68.38 176 ALA D N 1
ATOM 9410 C CA . ALA D 1 176 ? 89.501 43.284 137.853 1.00 69.58 176 ALA D CA 1
ATOM 9411 C C . ALA D 1 176 ? 89.968 44.733 137.987 1.00 76.36 176 ALA D C 1
ATOM 9412 O O . ALA D 1 176 ? 91.047 44.994 138.528 1.00 76.01 176 ALA D O 1
ATOM 9414 N N . GLY D 1 177 ? 89.165 45.648 137.452 1.00 75.42 177 GLY D N 1
ATOM 9415 C CA . GLY D 1 177 ? 89.454 47.077 137.460 1.00 76.02 177 GLY D CA 1
ATOM 9416 C C . GLY D 1 177 ? 88.233 47.972 137.475 1.00 81.81 177 GLY D C 1
ATOM 9417 O O . GLY D 1 177 ? 87.110 47.519 137.733 1.00 80.92 177 GLY D O 1
ATOM 9418 N N . THR D 1 178 ? 88.465 49.266 137.210 1.00 80.54 178 THR D N 1
ATOM 9419 C CA . THR D 1 178 ? 87.451 50.330 137.216 1.00 81.12 178 THR D CA 1
ATOM 9420 C C . THR D 1 178 ? 87.623 51.284 136.022 1.00 86.41 178 THR D C 1
ATOM 9421 O O . THR D 1 178 ? 86.713 52.067 135.726 1.00 85.68 178 THR D O 1
ATOM 9425 N N . SER D 1 179 ? 88.783 51.224 135.343 1.00 84.88 179 SER D N 1
ATOM 9426 C CA . SER D 1 179 ? 89.033 52.070 134.178 1.00 85.56 179 SER D CA 1
ATOM 9427 C C . SER D 1 179 ? 88.285 51.522 132.960 1.00 89.90 179 SER D C 1
ATOM 9428 O O . SER D 1 179 ? 88.162 50.309 132.779 1.00 88.79 179 SER D O 1
ATOM 9431 N N . PHE D 1 180 ? 87.766 52.448 132.157 1.00 87.85 180 PHE D N 1
ATOM 9432 C CA . PHE D 1 180 ? 86.976 52.256 130.941 1.00 88.17 180 PHE D CA 1
ATOM 9433 C C . PHE D 1 180 ? 87.840 51.653 129.819 1.00 91.35 180 PHE D C 1
ATOM 9434 O O . PHE D 1 180 ? 88.912 52.179 129.502 1.00 90.75 180 PHE D O 1
ATOM 9442 N N . MET D 1 181 ? 87.382 50.519 129.261 1.00 87.79 181 MET D N 1
ATOM 9443 C CA . MET D 1 181 ? 88.057 49.777 128.195 1.00 87.72 181 MET D CA 1
ATOM 9444 C C . MET D 1 181 ? 87.712 50.393 126.841 1.00 91.51 181 MET D C 1
ATOM 9445 O O . MET D 1 181 ? 86.649 50.141 126.268 1.00 90.44 181 MET D O 1
ATOM 9450 N N . MET D 1 182 ? 88.631 51.187 126.322 1.00 89.18 182 MET D N 1
ATOM 9451 C CA . MET D 1 182 ? 88.412 51.891 125.081 1.00 90.00 182 MET D CA 1
ATOM 9452 C C . MET D 1 182 ? 88.885 51.065 123.934 1.00 92.60 182 MET D C 1
ATOM 9453 O O . MET D 1 182 ? 90.043 50.621 123.914 1.00 91.74 182 MET D O 1
ATOM 9458 N N . THR D 1 183 ? 87.993 50.813 122.987 1.00 85.85 183 THR D N 1
ATOM 9459 C CA . THR D 1 183 ? 88.298 50.046 121.771 1.00 80.87 183 THR D CA 1
ATOM 9460 C C . THR D 1 183 ? 87.841 50.876 120.622 1.00 90.75 183 THR D C 1
ATOM 9461 O O . THR D 1 183 ? 86.691 50.600 120.101 1.00 90.86 183 THR D O 1
ATOM 9465 N N . PRO D 1 184 ? 88.588 51.937 120.156 1.00 88.30 184 PRO D N 1
ATOM 9466 C CA . PRO D 1 184 ? 87.995 52.769 119.144 1.00 88.13 184 PRO D CA 1
ATOM 9467 C C . PRO D 1 184 ? 87.761 52.103 117.800 1.00 89.61 184 PRO D C 1
ATOM 9468 O O . PRO D 1 184 ? 86.867 52.544 117.087 1.00 90.21 184 PRO D O 1
ATOM 9472 N N . TYR D 1 185 ? 88.568 51.127 117.411 1.00 68.24 185 TYR D N 1
ATOM 9473 C CA . TYR D 1 185 ? 88.422 50.544 116.078 1.00 60.57 185 TYR D CA 1
ATOM 9474 C C . TYR D 1 185 ? 87.473 49.380 116.077 1.00 81.05 185 TYR D C 1
ATOM 9475 O O . TYR D 1 185 ? 87.214 48.785 115.022 1.00 87.56 185 TYR D O 1
ATOM 9484 N N . VAL D 1 186 ? 86.943 49.050 117.237 1.00 82.53 186 VAL D N 1
ATOM 9485 C CA . VAL D 1 186 ? 85.918 48.031 117.343 1.00 81.83 186 VAL D CA 1
ATOM 9486 C C . VAL D 1 186 ? 84.583 48.729 117.330 1.00 83.67 186 VAL D C 1
ATOM 9487 O O . VAL D 1 186 ? 84.180 49.327 118.346 1.00 83.48 186 VAL D O 1
ATOM 9491 N N . VAL D 1 187 ? 83.879 48.648 116.216 1.00 78.05 187 VAL D N 1
ATOM 9492 C CA . VAL D 1 187 ? 82.590 49.313 116.069 1.00 76.62 187 VAL D CA 1
ATOM 9493 C C . VAL D 1 187 ? 81.487 48.575 116.861 1.00 77.12 187 VAL D C 1
ATOM 9494 O O . VAL D 1 187 ? 80.886 49.197 117.747 1.00 75.59 187 VAL D O 1
ATOM 9498 N N . THR D 1 188 ? 81.288 47.242 116.573 1.00 72.08 188 THR D N 1
ATOM 9499 C CA . THR D 1 188 ? 80.287 46.303 117.145 1.00 70.91 188 THR D CA 1
ATOM 9500 C C . THR D 1 188 ? 80.685 45.825 118.569 1.00 70.32 188 THR D C 1
ATOM 9501 O O . THR D 1 188 ? 81.836 45.437 118.808 1.00 70.76 188 THR D O 1
ATOM 9505 N N . ARG D 1 189 ? 79.707 45.832 119.489 1.00 60.85 189 ARG D N 1
ATOM 9506 C CA . ARG D 1 189 ? 79.897 45.452 120.879 1.00 58.03 189 ARG D CA 1
ATOM 9507 C C . ARG D 1 189 ? 78.686 44.627 121.379 1.00 54.77 189 ARG D C 1
ATOM 9508 O O . ARG D 1 189 ? 78.157 44.920 122.453 1.00 51.89 189 ARG D O 1
ATOM 9516 N N . TYR D 1 190 ? 78.280 43.565 120.612 1.00 48.17 190 TYR D N 1
ATOM 9517 C CA . TYR D 1 190 ? 77.102 42.717 120.906 1.00 46.19 190 TYR D CA 1
ATOM 9518 C C . TYR D 1 190 ? 77.205 41.866 122.168 1.00 47.09 190 TYR D C 1
ATOM 9519 O O . TYR D 1 190 ? 76.153 41.519 122.729 1.00 43.34 190 TYR D O 1
ATOM 9528 N N . TYR D 1 191 ? 78.435 41.502 122.591 1.00 45.75 191 TYR D N 1
ATOM 9529 C CA . TYR D 1 191 ? 78.687 40.625 123.750 1.00 46.00 191 TYR D CA 1
ATOM 9530 C C . TYR D 1 191 ? 79.298 41.368 124.943 1.00 51.05 191 TYR D C 1
ATOM 9531 O O . TYR D 1 191 ? 79.591 40.729 125.951 1.00 52.06 191 TYR D O 1
ATOM 9540 N N . ARG D 1 192 ? 79.422 42.706 124.862 1.00 49.30 192 ARG D N 1
ATOM 9541 C CA . ARG D 1 192 ? 79.954 43.561 125.938 1.00 49.80 192 ARG D CA 1
ATOM 9542 C C . ARG D 1 192 ? 78.951 43.705 127.063 1.00 51.52 192 ARG D C 1
ATOM 9543 O O . ARG D 1 192 ? 77.791 44.027 126.831 1.00 50.35 192 ARG D O 1
ATOM 9551 N N . ALA D 1 193 ? 79.420 43.489 128.289 1.00 49.26 193 ALA D N 1
ATOM 9552 C CA . ALA D 1 193 ? 78.614 43.564 129.501 1.00 48.14 193 ALA D CA 1
ATOM 9553 C C . ALA D 1 193 ? 78.242 45.006 129.786 1.00 49.73 193 ALA D C 1
ATOM 9554 O O . ALA D 1 193 ? 79.000 45.903 129.399 1.00 50.06 193 ALA D O 1
ATOM 9556 N N . PRO D 1 194 ? 77.083 45.271 130.434 1.00 45.15 194 PRO D N 1
ATOM 9557 C CA . PRO D 1 194 ? 76.716 46.673 130.755 1.00 44.38 194 PRO D CA 1
ATOM 9558 C C . PRO D 1 194 ? 77.826 47.473 131.479 1.00 48.20 194 PRO D C 1
ATOM 9559 O O . PRO D 1 194 ? 78.056 48.621 131.123 1.00 47.13 194 PRO D O 1
ATOM 9563 N N . GLU D 1 195 ? 78.535 46.870 132.454 1.00 46.44 195 GLU D N 1
ATOM 9564 C CA . GLU D 1 195 ? 79.623 47.543 133.188 1.00 47.81 195 GLU D CA 1
ATOM 9565 C C . GLU D 1 195 ? 80.787 47.934 132.248 1.00 54.94 195 GLU D C 1
ATOM 9566 O O . GLU D 1 195 ? 81.433 48.948 132.492 1.00 53.58 195 GLU D O 1
ATOM 9572 N N . VAL D 1 196 ? 81.007 47.168 131.154 1.00 53.61 196 VAL D N 1
ATOM 9573 C CA . VAL D 1 196 ? 81.999 47.489 130.117 1.00 53.09 196 VAL D CA 1
ATOM 9574 C C . VAL D 1 196 ? 81.471 48.685 129.269 1.00 57.73 196 VAL D C 1
ATOM 9575 O O . VAL D 1 196 ? 82.217 49.632 129.071 1.00 58.77 196 VAL D O 1
ATOM 9579 N N . ILE D 1 197 ? 80.200 48.644 128.781 1.00 54.73 197 ILE D N 1
ATOM 9580 C CA . ILE D 1 197 ? 79.539 49.717 127.980 1.00 53.96 197 ILE D CA 1
ATOM 9581 C C . ILE D 1 197 ? 79.439 51.051 128.743 1.00 57.56 197 ILE D C 1
ATOM 9582 O O . ILE D 1 197 ? 79.526 52.121 128.128 1.00 58.35 197 ILE D O 1
ATOM 9587 N N . LEU D 1 198 ? 79.126 50.982 130.053 1.00 51.67 198 LEU D N 1
ATOM 9588 C CA . LEU D 1 198 ? 78.831 52.161 130.863 1.00 50.44 198 LEU D CA 1
ATOM 9589 C C . LEU D 1 198 ? 80.036 52.677 131.669 1.00 53.05 198 LEU D C 1
ATOM 9590 O O . LEU D 1 198 ? 79.904 53.690 132.351 1.00 51.28 198 LEU D O 1
ATOM 9595 N N . GLY D 1 199 ? 81.196 52.034 131.528 1.00 49.97 199 GLY D N 1
ATOM 9596 C CA . GLY D 1 199 ? 82.430 52.445 132.198 1.00 49.52 199 GLY D CA 1
ATOM 9597 C C . GLY D 1 199 ? 82.415 52.304 133.707 1.00 56.50 199 GLY D C 1
ATOM 9598 O O . GLY D 1 199 ? 82.843 53.214 134.421 1.00 58.77 199 GLY D O 1
ATOM 9599 N N . MET D 1 200 ? 81.962 51.155 134.209 1.00 53.18 200 MET D N 1
ATOM 9600 C CA . MET D 1 200 ? 81.882 50.871 135.637 1.00 53.35 200 MET D CA 1
ATOM 9601 C C . MET D 1 200 ? 83.021 49.951 136.112 1.00 60.81 200 MET D C 1
ATOM 9602 O O . MET D 1 200 ? 83.927 49.602 135.338 1.00 60.58 200 MET D O 1
ATOM 9607 N N . GLY D 1 201 ? 82.938 49.561 137.387 1.00 58.69 201 GLY D N 1
ATOM 9608 C CA . GLY D 1 201 ? 83.822 48.582 137.998 1.00 59.23 201 GLY D CA 1
ATOM 9609 C C . GLY D 1 201 ? 83.453 47.226 137.432 1.00 65.02 201 GLY D C 1
ATOM 9610 O O . GLY D 1 201 ? 82.263 46.941 137.246 1.00 66.03 201 GLY D O 1
ATOM 9611 N N . TYR D 1 202 ? 84.454 46.410 137.081 1.00 61.81 202 TYR D N 1
ATOM 9612 C CA . TYR D 1 202 ? 84.189 45.103 136.480 1.00 61.75 202 TYR D CA 1
ATOM 9613 C C . TYR D 1 202 ? 84.924 43.986 137.190 1.00 64.28 202 TYR D C 1
ATOM 9614 O O . TYR D 1 202 ? 86.109 44.097 137.495 1.00 64.21 202 TYR D O 1
ATOM 9623 N N . LYS D 1 203 ? 84.179 42.922 137.469 1.00 59.80 203 LYS D N 1
ATOM 9624 C CA . LYS D 1 203 ? 84.643 41.693 138.109 1.00 59.23 203 LYS D CA 1
ATOM 9625 C C . LYS D 1 203 ? 84.772 40.586 137.060 1.00 60.12 203 LYS D C 1
ATOM 9626 O O . LYS D 1 203 ? 84.555 40.836 135.872 1.00 58.05 203 LYS D O 1
ATOM 9632 N N . GLU D 1 204 ? 85.090 39.360 137.515 1.00 55.25 204 GLU D N 1
ATOM 9633 C CA . GLU D 1 204 ? 85.195 38.141 136.712 1.00 54.77 204 GLU D CA 1
ATOM 9634 C C . GLU D 1 204 ? 83.884 37.821 135.958 1.00 55.80 204 GLU D C 1
ATOM 9635 O O . GLU D 1 204 ? 83.924 37.482 134.768 1.00 54.61 204 GLU D O 1
ATOM 9641 N N . ASN D 1 205 ? 82.728 37.981 136.636 1.00 49.75 205 ASN D N 1
ATOM 9642 C CA . ASN D 1 205 ? 81.428 37.651 136.076 1.00 48.65 205 ASN D CA 1
ATOM 9643 C C . ASN D 1 205 ? 81.016 38.533 134.891 1.00 51.17 205 ASN D C 1
ATOM 9644 O O . ASN D 1 205 ? 79.932 38.375 134.341 1.00 48.81 205 ASN D O 1
ATOM 9649 N N . VAL D 1 206 ? 81.930 39.386 134.428 1.00 49.36 206 VAL D N 1
ATOM 9650 C CA . VAL D 1 206 ? 81.779 40.152 133.196 1.00 48.89 206 VAL D CA 1
ATOM 9651 C C . VAL D 1 206 ? 81.714 39.134 132.105 1.00 51.29 206 VAL D C 1
ATOM 9652 O O . VAL D 1 206 ? 80.985 39.310 131.132 1.00 48.51 206 VAL D O 1
ATOM 9656 N N . ASP D 1 207 ? 82.501 38.084 132.244 1.00 47.90 207 ASP D N 1
ATOM 9657 C CA . ASP D 1 207 ? 82.572 37.067 131.233 1.00 47.12 207 ASP D CA 1
ATOM 9658 C C . ASP D 1 207 ? 81.298 36.278 131.175 1.00 48.52 207 ASP D C 1
ATOM 9659 O O . ASP D 1 207 ? 80.957 35.777 130.098 1.00 48.50 207 ASP D O 1
ATOM 9664 N N . LEU D 1 208 ? 80.563 36.210 132.261 1.00 36.64 208 LEU D N 1
ATOM 9665 C CA . LEU D 1 208 ? 79.291 35.475 132.292 1.00 39.59 208 LEU D CA 1
ATOM 9666 C C . LEU D 1 208 ? 78.182 36.170 131.541 1.00 41.83 208 LEU D C 1
ATOM 9667 O O . LEU D 1 208 ? 77.271 35.478 131.078 1.00 42.48 208 LEU D O 1
ATOM 9672 N N . TRP D 1 209 ? 78.247 37.460 131.377 1.00 40.88 209 TRP D N 1
ATOM 9673 C CA . TRP D 1 209 ? 77.310 38.152 130.530 1.00 40.29 209 TRP D CA 1
ATOM 9674 C C . TRP D 1 209 ? 77.530 37.703 129.078 1.00 42.76 209 TRP D C 1
ATOM 9675 O O . TRP D 1 209 ? 76.562 37.430 128.354 1.00 37.52 209 TRP D O 1
ATOM 9686 N N . SER D 1 210 ? 78.781 37.647 128.651 1.00 42.62 210 SER D N 1
ATOM 9687 C CA . SER D 1 210 ? 79.192 37.250 127.315 1.00 43.00 210 SER D CA 1
ATOM 9688 C C . SER D 1 210 ? 78.692 35.860 126.999 1.00 48.76 210 SER D C 1
ATOM 9689 O O . SER D 1 210 ? 78.077 35.702 125.946 1.00 51.30 210 SER D O 1
ATOM 9692 N N . VAL D 1 211 ? 78.843 34.895 127.954 1.00 41.58 211 VAL D N 1
ATOM 9693 C CA . VAL D 1 211 ? 78.392 33.511 127.838 1.00 41.44 211 VAL D CA 1
ATOM 9694 C C . VAL D 1 211 ? 76.878 33.468 127.586 1.00 45.25 211 VAL D C 1
ATOM 9695 O O . VAL D 1 211 ? 76.444 32.710 126.718 1.00 45.57 211 VAL D O 1
ATOM 9699 N N . GLY D 1 212 ? 76.114 34.265 128.336 1.00 41.26 212 GLY D N 1
ATOM 9700 C CA . GLY D 1 212 ? 74.672 34.393 128.170 1.00 41.48 212 GLY D CA 1
ATOM 9701 C C . GLY D 1 212 ? 74.269 34.861 126.777 1.00 45.62 212 GLY D C 1
ATOM 9702 O O . GLY D 1 212 ? 73.311 34.348 126.204 1.00 46.46 212 GLY D O 1
ATOM 9703 N N . CYS D 1 213 ? 75.020 35.800 126.204 1.00 41.89 213 CYS D N 1
ATOM 9704 C CA . CYS D 1 213 ? 74.755 36.328 124.865 1.00 42.60 213 CYS D CA 1
ATOM 9705 C C . CYS D 1 213 ? 74.994 35.268 123.818 1.00 45.83 213 CYS D C 1
ATOM 9706 O O . CYS D 1 213 ? 74.255 35.213 122.842 1.00 43.93 213 CYS D O 1
ATOM 9709 N N . ILE D 1 214 ? 76.070 34.480 123.999 1.00 42.60 214 ILE D N 1
ATOM 9710 C CA . ILE D 1 214 ? 76.484 33.401 123.103 1.00 43.19 214 ILE D CA 1
ATOM 9711 C C . ILE D 1 214 ? 75.484 32.229 123.216 1.00 48.19 214 ILE D C 1
ATOM 9712 O O . ILE D 1 214 ? 75.047 31.699 122.191 1.00 48.27 214 ILE D O 1
ATOM 9717 N N . MET D 1 215 ? 75.108 31.850 124.461 1.00 45.09 215 MET D N 1
ATOM 9718 C CA . MET D 1 215 ? 74.110 30.811 124.707 1.00 44.22 215 MET D CA 1
ATOM 9719 C C . MET D 1 215 ? 72.761 31.211 124.071 1.00 48.86 215 MET D C 1
ATOM 9720 O O . MET D 1 215 ? 72.142 30.388 123.406 1.00 49.79 215 MET D O 1
ATOM 9725 N N . GLY D 1 216 ? 72.348 32.460 124.267 1.00 45.67 216 GLY D N 1
ATOM 9726 C CA . GLY D 1 216 ? 71.124 33.001 123.694 1.00 46.19 216 GLY D CA 1
ATOM 9727 C C . GLY D 1 216 ? 71.111 32.907 122.181 1.00 48.67 216 GLY D C 1
ATOM 9728 O O . GLY D 1 216 ? 70.103 32.525 121.598 1.00 49.16 216 GLY D O 1
ATOM 9729 N N . GLU D 1 217 ? 72.239 33.225 121.549 1.00 44.21 217 GLU D N 1
ATOM 9730 C CA . GLU D 1 217 ? 72.445 33.182 120.101 1.00 45.21 217 GLU D CA 1
ATOM 9731 C C . GLU D 1 217 ? 72.452 31.716 119.572 1.00 50.77 217 GLU D C 1
ATOM 9732 O O . GLU D 1 217 ? 72.025 31.468 118.450 1.00 49.57 217 GLU D O 1
ATOM 9738 N N . MET D 1 218 ? 72.925 30.763 120.388 1.00 48.95 218 MET D N 1
ATOM 9739 C CA . MET D 1 218 ? 72.912 29.341 120.050 1.00 49.15 218 MET D CA 1
ATOM 9740 C C . MET D 1 218 ? 71.455 28.796 119.961 1.00 52.54 218 MET D C 1
ATOM 9741 O O . MET D 1 218 ? 71.178 27.922 119.147 1.00 52.27 218 MET D O 1
ATOM 9746 N N . VAL D 1 219 ? 70.546 29.358 120.779 1.00 48.64 219 VAL D N 1
ATOM 9747 C CA . VAL D 1 219 ? 69.125 29.030 120.933 1.00 48.57 219 VAL D CA 1
ATOM 9748 C C . VAL D 1 219 ? 68.219 29.729 119.862 1.00 53.05 219 VAL D C 1
ATOM 9749 O O . VAL D 1 219 ? 67.355 29.074 119.285 1.00 52.15 219 VAL D O 1
ATOM 9753 N N . CYS D 1 220 ? 68.397 31.043 119.636 1.00 50.48 220 CYS D N 1
ATOM 9754 C CA A CYS D 1 220 ? 67.599 31.866 118.724 0.50 49.77 220 CYS D CA 1
ATOM 9755 C CA B CYS D 1 220 ? 67.530 31.730 118.681 0.50 50.55 220 CYS D CA 1
ATOM 9756 C C . CYS D 1 220 ? 68.176 31.852 117.304 1.00 52.97 220 CYS D C 1
ATOM 9757 O O . CYS D 1 220 ? 67.464 32.163 116.348 1.00 51.87 220 CYS D O 1
ATOM 9762 N N . HIS D 1 221 ? 69.488 31.557 117.186 1.00 49.18 221 HIS D N 1
ATOM 9763 C CA . HIS D 1 221 ? 70.272 31.554 115.932 1.00 49.65 221 HIS D CA 1
ATOM 9764 C C . HIS D 1 221 ? 70.446 32.986 115.361 1.00 53.76 221 HIS D C 1
ATOM 9765 O O . HIS D 1 221 ? 70.942 33.156 114.244 1.00 55.02 221 HIS D O 1
ATOM 9772 N N . LYS D 1 222 ? 70.117 33.990 116.186 1.00 48.33 222 LYS D N 1
ATOM 9773 C CA . LYS D 1 222 ? 70.243 35.421 115.937 1.00 48.39 222 LYS D CA 1
ATOM 9774 C C . LYS D 1 222 ? 70.961 36.098 117.098 1.00 51.00 222 LYS D C 1
ATOM 9775 O O . LYS D 1 222 ? 70.886 35.622 118.240 1.00 48.94 222 LYS D O 1
ATOM 9781 N N . ILE D 1 223 ? 71.643 37.219 116.802 1.00 47.01 223 ILE D N 1
ATOM 9782 C CA . ILE D 1 223 ? 72.301 38.062 117.801 1.00 46.96 223 ILE D CA 1
ATOM 9783 C C . ILE D 1 223 ? 71.220 38.601 118.763 1.00 51.08 223 ILE D C 1
ATOM 9784 O O . ILE D 1 223 ? 70.221 39.158 118.312 1.00 50.55 223 ILE D O 1
ATOM 9789 N N . LEU D 1 224 ? 71.438 38.424 120.068 1.00 47.76 224 LEU D N 1
ATOM 9790 C CA . LEU D 1 224 ? 70.531 38.829 121.140 1.00 48.06 224 LEU D CA 1
ATOM 9791 C C . LEU D 1 224 ? 70.307 40.334 121.220 1.00 49.00 224 LEU D C 1
ATOM 9792 O O . LEU D 1 224 ? 69.158 40.759 121.284 1.00 49.42 224 LEU D O 1
ATOM 9797 N N . PHE D 1 225 ? 71.389 41.142 121.248 1.00 42.73 225 PHE D N 1
ATOM 9798 C CA . PHE D 1 225 ? 71.279 42.592 121.361 1.00 39.67 225 PHE D CA 1
ATOM 9799 C C . PHE D 1 225 ? 72.022 43.222 120.180 1.00 42.76 225 PHE D C 1
ATOM 9800 O O . PHE D 1 225 ? 73.196 43.593 120.311 1.00 40.49 225 PHE D O 1
ATOM 9808 N N . PRO D 1 226 ? 71.363 43.287 118.984 1.00 39.54 226 PRO D N 1
ATOM 9809 C CA . PRO D 1 226 ? 72.062 43.791 117.789 1.00 39.80 226 PRO D CA 1
ATOM 9810 C C . PRO D 1 226 ? 72.079 45.328 117.692 1.00 46.10 226 PRO D C 1
ATOM 9811 O O . PRO D 1 226 ? 71.396 45.917 116.842 1.00 47.35 226 PRO D O 1
ATOM 9815 N N . GLY D 1 227 ? 72.870 45.968 118.543 1.00 44.15 227 GLY D N 1
ATOM 9816 C CA . GLY D 1 227 ? 73.031 47.424 118.527 1.00 43.89 227 GLY D CA 1
ATOM 9817 C C . GLY D 1 227 ? 73.675 47.883 117.231 1.00 47.09 227 GLY D C 1
ATOM 9818 O O . GLY D 1 227 ? 74.633 47.260 116.760 1.00 44.70 227 GLY D O 1
ATOM 9819 N N . ARG D 1 228 ? 73.116 48.939 116.616 1.00 44.36 228 ARG D N 1
ATOM 9820 C CA . ARG D 1 228 ? 73.612 49.478 115.333 1.00 44.20 228 ARG D CA 1
ATOM 9821 C C . ARG D 1 228 ? 74.866 50.360 115.495 1.00 45.37 228 ARG D C 1
ATOM 9822 O O . ARG D 1 228 ? 75.489 50.732 114.499 1.00 47.10 228 ARG D O 1
ATOM 9830 N N . ASP D 1 229 ? 75.198 50.714 116.732 1.00 39.04 229 ASP D N 1
ATOM 9831 C CA . ASP D 1 229 ? 76.387 51.453 117.163 1.00 39.07 229 ASP D CA 1
ATOM 9832 C C . ASP D 1 229 ? 76.571 51.233 118.690 1.00 42.42 229 ASP D C 1
ATOM 9833 O O . ASP D 1 229 ? 75.750 50.553 119.325 1.00 39.32 229 ASP D O 1
ATOM 9838 N N . TYR D 1 230 ? 77.684 51.720 119.255 1.00 41.53 230 TYR D N 1
ATOM 9839 C CA . TYR D 1 230 ? 78.031 51.525 120.670 1.00 42.54 230 TYR D CA 1
ATOM 9840 C C . TYR D 1 230 ? 77.049 52.173 121.666 1.00 44.39 230 TYR D C 1
ATOM 9841 O O . TYR D 1 230 ? 76.967 51.687 122.803 1.00 42.23 230 TYR D O 1
ATOM 9850 N N . ILE D 1 231 ? 76.321 53.255 121.251 1.00 39.93 231 ILE D N 1
ATOM 9851 C CA . ILE D 1 231 ? 75.339 53.941 122.097 1.00 38.71 231 ILE D CA 1
ATOM 9852 C C . ILE D 1 231 ? 73.993 53.203 121.933 1.00 42.53 231 ILE D C 1
ATOM 9853 O O . ILE D 1 231 ? 73.284 52.993 122.922 1.00 40.91 231 ILE D O 1
ATOM 9858 N N . ASP D 1 232 ? 73.689 52.746 120.703 1.00 39.39 232 ASP D N 1
ATOM 9859 C CA . ASP D 1 232 ? 72.471 51.988 120.413 1.00 38.52 232 ASP D CA 1
ATOM 9860 C C . ASP D 1 232 ? 72.498 50.610 121.097 1.00 41.60 232 ASP D C 1
ATOM 9861 O O . ASP D 1 232 ? 71.446 50.041 121.379 1.00 41.06 232 ASP D O 1
ATOM 9866 N N . GLN D 1 233 ? 73.696 50.097 121.408 1.00 37.84 233 GLN D N 1
ATOM 9867 C CA . GLN D 1 233 ? 73.854 48.832 122.091 1.00 36.71 233 GLN D CA 1
ATOM 9868 C C . GLN D 1 233 ? 73.087 48.815 123.421 1.00 43.39 233 GLN D C 1
ATOM 9869 O O . GLN D 1 233 ? 72.479 47.802 123.751 1.00 44.68 233 GLN D O 1
ATOM 9875 N N . TRP D 1 234 ? 73.068 49.937 124.144 1.00 40.67 234 TRP D N 1
ATOM 9876 C CA . TRP D 1 234 ? 72.402 50.039 125.433 1.00 40.10 234 TRP D CA 1
ATOM 9877 C C . TRP D 1 234 ? 70.886 50.016 125.257 1.00 42.05 234 TRP D C 1
ATOM 9878 O O . TRP D 1 234 ? 70.202 49.384 126.059 1.00 40.33 234 TRP D O 1
ATOM 9889 N N . ASN D 1 235 ? 70.375 50.595 124.148 1.00 39.48 235 ASN D N 1
ATOM 9890 C CA . ASN D 1 235 ? 68.937 50.580 123.836 1.00 39.47 235 ASN D CA 1
ATOM 9891 C C . ASN D 1 235 ? 68.403 49.164 123.682 1.00 41.62 235 ASN D C 1
ATOM 9892 O O . ASN D 1 235 ? 67.307 48.878 124.152 1.00 41.28 235 ASN D O 1
ATOM 9897 N N . LYS D 1 236 ? 69.177 48.289 123.030 1.00 37.72 236 LYS D N 1
ATOM 9898 C CA . LYS D 1 236 ? 68.825 46.907 122.747 1.00 37.49 236 LYS D CA 1
ATOM 9899 C C . LYS D 1 236 ? 68.741 46.085 124.005 1.00 42.08 236 LYS D C 1
ATOM 9900 O O . LYS D 1 236 ? 67.816 45.290 124.148 1.00 41.55 236 LYS D O 1
ATOM 9906 N N . VAL D 1 237 ? 69.698 46.279 124.919 1.00 39.18 237 VAL D N 1
ATOM 9907 C CA . VAL D 1 237 ? 69.771 45.562 126.190 1.00 37.80 237 VAL D CA 1
ATOM 9908 C C . VAL D 1 237 ? 68.544 45.905 127.036 1.00 41.27 237 VAL D C 1
ATOM 9909 O O . VAL D 1 237 ? 67.825 44.984 127.424 1.00 40.07 237 VAL D O 1
ATOM 9913 N N . ILE D 1 238 ? 68.260 47.216 127.244 1.00 39.94 238 ILE D N 1
ATOM 9914 C CA . ILE D 1 238 ? 67.148 47.697 128.086 1.00 39.81 238 ILE D CA 1
ATOM 9915 C C . ILE D 1 238 ? 65.770 47.369 127.531 1.00 43.54 238 ILE D C 1
ATOM 9916 O O . ILE D 1 238 ? 64.855 47.201 128.320 1.00 42.92 238 ILE D O 1
ATOM 9921 N N . GLU D 1 239 ? 65.612 47.277 126.209 1.00 41.15 239 GLU D N 1
ATOM 9922 C CA . GLU D 1 239 ? 64.323 46.971 125.590 1.00 40.40 239 GLU D CA 1
ATOM 9923 C C . GLU D 1 239 ? 63.919 45.520 125.869 1.00 44.10 239 GLU D C 1
ATOM 9924 O O . GLU D 1 239 ? 62.747 45.231 126.107 1.00 44.59 239 GLU D O 1
ATOM 9930 N N . GLN D 1 240 ? 64.888 44.618 125.824 1.00 40.93 240 GLN D N 1
ATOM 9931 C CA . GLN D 1 240 ? 64.669 43.206 126.062 1.00 40.32 240 GLN D CA 1
ATOM 9932 C C . GLN D 1 240 ? 64.602 42.868 127.542 1.00 43.50 240 GLN D C 1
ATOM 9933 O O . GLN D 1 240 ? 63.758 42.065 127.933 1.00 42.47 240 GLN D O 1
ATOM 9939 N N . LEU D 1 241 ? 65.519 43.433 128.351 1.00 39.60 241 LEU D N 1
ATOM 9940 C CA . LEU D 1 241 ? 65.664 43.056 129.757 1.00 39.55 241 LEU D CA 1
ATOM 9941 C C . LEU D 1 241 ? 64.942 43.969 130.754 1.00 45.40 241 LEU D C 1
ATOM 9942 O O . LEU D 1 241 ? 64.640 43.530 131.874 1.00 45.15 241 LEU D O 1
ATOM 9947 N N . GLY D 1 242 ? 64.660 45.194 130.323 1.00 40.45 242 GLY D N 1
ATOM 9948 C CA . GLY D 1 242 ? 64.020 46.202 131.137 1.00 40.29 242 GLY D CA 1
ATOM 9949 C C . GLY D 1 242 ? 65.041 47.175 131.670 1.00 43.88 242 GLY D C 1
ATOM 9950 O O . GLY D 1 242 ? 66.224 46.855 131.771 1.00 42.06 242 GLY D O 1
ATOM 9951 N N . THR D 1 243 ? 64.585 48.376 131.974 1.00 41.30 243 THR D N 1
ATOM 9952 C CA . THR D 1 243 ? 65.393 49.442 132.543 1.00 41.40 243 THR D CA 1
ATOM 9953 C C . THR D 1 243 ? 65.983 48.938 133.892 1.00 45.90 243 THR D C 1
ATOM 9954 O O .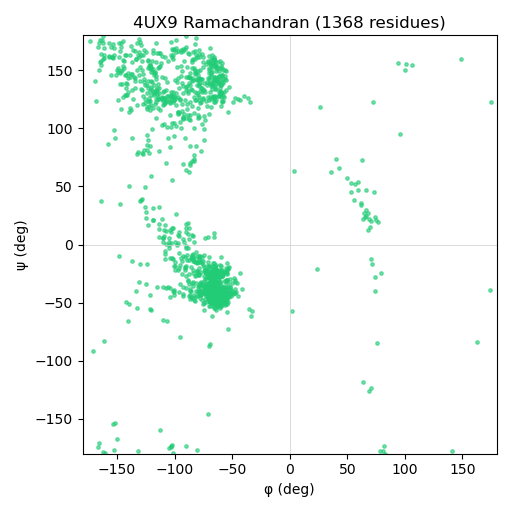 THR D 1 243 ? 65.247 48.392 134.697 1.00 44.55 243 THR D O 1
ATOM 9958 N N . PRO D 1 244 ? 67.297 49.061 134.150 1.00 45.38 244 PRO D N 1
ATOM 9959 C CA . PRO D 1 244 ? 67.832 48.567 135.437 1.00 46.54 244 PRO D CA 1
ATOM 9960 C C . PRO D 1 244 ? 67.298 49.347 136.660 1.00 55.21 244 PRO D C 1
ATOM 9961 O O . PRO D 1 244 ? 66.766 50.454 136.520 1.00 54.82 244 PRO D O 1
ATOM 9965 N N . CYS D 1 245 ? 67.414 48.743 137.851 1.00 55.46 245 CYS D N 1
ATOM 9966 C CA . CYS D 1 245 ? 66.921 49.301 139.117 1.00 57.37 245 CYS D CA 1
ATOM 9967 C C . CYS D 1 245 ? 67.693 50.568 139.570 1.00 56.94 245 CYS D C 1
ATOM 9968 O O . CYS D 1 245 ? 68.854 50.741 139.192 1.00 52.39 245 CYS D O 1
ATOM 9971 N N . PRO D 1 246 ? 67.087 51.408 140.467 1.00 54.91 246 PRO D N 1
ATOM 9972 C CA . PRO D 1 246 ? 67.794 52.624 140.987 1.00 55.06 246 PRO D CA 1
ATOM 9973 C C . PRO D 1 246 ? 69.088 52.446 141.720 1.00 56.99 246 PRO D C 1
ATOM 9974 O O . PRO D 1 246 ? 70.011 53.143 141.820 1.00 56.97 246 PRO D O 1
ATOM 9978 N N . GLU D 1 247 ? 69.258 51.199 141.959 1.00 41.37 247 GLU D N 1
ATOM 9979 C CA . GLU D 1 247 ? 70.367 50.777 142.670 1.00 50.38 247 GLU D CA 1
ATOM 9980 C C . GLU D 1 247 ? 71.560 50.571 141.817 1.00 52.06 247 GLU D C 1
ATOM 9981 O O . GLU D 1 247 ? 72.707 50.620 142.230 1.00 55.92 247 GLU D O 1
ATOM 9987 N N . PHE D 1 248 ? 71.281 50.016 140.654 1.00 50.61 248 PHE D N 1
ATOM 9988 C CA . PHE D 1 248 ? 72.275 49.887 139.675 1.00 49.16 248 PHE D CA 1
ATOM 9989 C C . PHE D 1 248 ? 72.687 51.310 139.196 1.00 52.94 248 PHE D C 1
ATOM 9990 O O . PHE D 1 248 ? 73.874 51.555 138.982 1.00 52.86 248 PHE D O 1
ATOM 9998 N N . MET D 1 249 ? 71.703 52.214 139.004 1.00 50.65 249 MET D N 1
ATOM 9999 C CA . MET D 1 249 ? 71.894 53.603 138.546 1.00 51.17 249 MET D CA 1
ATOM 10000 C C . MET D 1 249 ? 72.868 54.393 139.435 1.00 55.45 249 MET D C 1
ATOM 10001 O O . MET D 1 249 ? 73.673 55.167 138.919 1.00 55.06 249 MET D O 1
ATOM 10006 N N . LYS D 1 250 ? 72.810 54.175 140.760 1.00 52.13 250 LYS D N 1
ATOM 10007 C CA . LYS D 1 250 ? 73.656 54.842 141.750 1.00 52.10 250 LYS D CA 1
ATOM 10008 C C . LYS D 1 250 ? 75.135 54.464 141.597 1.00 55.25 250 LYS D C 1
ATOM 10009 O O . LYS D 1 250 ? 75.996 55.248 141.976 1.00 55.91 250 LYS D O 1
ATOM 10015 N N . LYS D 1 251 ? 75.434 53.309 140.988 1.00 51.40 251 LYS D N 1
ATOM 10016 C CA . LYS D 1 251 ? 76.808 52.845 140.784 1.00 50.00 251 LYS D CA 1
ATOM 10017 C C . LYS D 1 251 ? 77.439 53.450 139.528 1.00 53.15 251 LYS D C 1
ATOM 10018 O O . LYS D 1 251 ? 78.637 53.291 139.326 1.00 53.74 251 LYS D O 1
ATOM 10024 N N . LEU D 1 252 ? 76.657 54.161 138.703 1.00 48.94 252 LEU D N 1
ATOM 10025 C CA . LEU D 1 252 ? 77.161 54.790 137.492 1.00 48.36 252 LEU D CA 1
ATOM 10026 C C . LEU D 1 252 ? 77.828 56.147 137.784 1.00 52.41 252 LEU D C 1
ATOM 10027 O O . LEU D 1 252 ? 77.402 56.886 138.681 1.00 51.39 252 LEU D O 1
ATOM 10032 N N . GLN D 1 253 ? 78.843 56.493 136.976 1.00 49.30 253 GLN D N 1
ATOM 10033 C CA . GLN D 1 253 ? 79.494 57.800 136.991 1.00 48.65 253 GLN D CA 1
ATOM 10034 C C . GLN D 1 253 ? 78.416 58.861 136.639 1.00 52.14 253 GLN D C 1
ATOM 10035 O O . GLN D 1 253 ? 77.582 58.564 135.775 1.00 51.93 253 GLN D O 1
ATOM 10041 N N . PRO D 1 254 ? 78.368 60.046 137.311 1.00 48.96 254 PRO D N 1
ATOM 10042 C CA . PRO D 1 254 ? 77.246 61.002 137.084 1.00 48.21 254 PRO D CA 1
ATOM 10043 C C . PRO D 1 254 ? 76.960 61.423 135.634 1.00 49.03 254 PRO D C 1
ATOM 10044 O O . PRO D 1 254 ? 75.808 61.666 135.299 1.00 48.98 254 PRO D O 1
ATOM 10048 N N . THR D 1 255 ? 77.962 61.529 134.789 1.00 45.03 255 THR D N 1
ATOM 10049 C CA . THR D 1 255 ? 77.753 61.944 133.397 1.00 44.58 255 THR D CA 1
ATOM 10050 C C . THR D 1 255 ? 76.906 60.875 132.654 1.00 47.93 255 THR D C 1
ATOM 10051 O O . THR D 1 255 ? 75.909 61.222 132.000 1.00 47.11 255 THR D O 1
ATOM 10055 N N . VAL D 1 256 ? 77.323 59.591 132.794 1.00 43.02 256 VAL D N 1
ATOM 10056 C CA . VAL D 1 256 ? 76.722 58.383 132.217 1.00 42.68 256 VAL D CA 1
ATOM 10057 C C . VAL D 1 256 ? 75.346 58.174 132.821 1.00 44.05 256 VAL D C 1
ATOM 10058 O O . VAL D 1 256 ? 74.376 57.939 132.101 1.00 43.42 256 VAL D O 1
ATOM 10062 N N . ARG D 1 257 ? 75.248 58.400 134.129 1.00 40.10 257 ARG D N 1
ATOM 10063 C CA . ARG D 1 257 ? 74.025 58.259 134.880 1.00 40.40 257 ARG D CA 1
ATOM 10064 C C . ARG D 1 257 ? 72.936 59.186 134.396 1.00 44.07 257 ARG D C 1
ATOM 10065 O O . ARG D 1 257 ? 71.787 58.753 134.342 1.00 45.04 257 ARG D O 1
ATOM 10073 N N . THR D 1 258 ? 73.253 60.434 134.080 1.00 38.33 258 THR D N 1
ATOM 10074 C CA . THR D 1 258 ? 72.255 61.370 133.566 1.00 36.32 258 THR D CA 1
ATOM 10075 C C . THR D 1 258 ? 71.677 60.874 132.256 1.00 42.61 258 THR D C 1
ATOM 10076 O O . THR D 1 258 ? 70.473 60.952 132.079 1.00 43.63 258 THR D O 1
ATOM 10080 N N . TYR D 1 259 ? 72.499 60.361 131.357 1.00 38.83 259 TYR D N 1
ATOM 10081 C CA . TYR D 1 259 ? 72.022 59.863 130.086 1.00 37.98 259 TYR D CA 1
ATOM 10082 C C . TYR D 1 259 ? 71.145 58.612 130.243 1.00 41.19 259 TYR D C 1
ATOM 10083 O O . TYR D 1 259 ? 70.118 58.515 129.564 1.00 40.87 259 TYR D O 1
ATOM 10092 N N . VAL D 1 260 ? 71.558 57.665 131.084 1.00 37.94 260 VAL D N 1
ATOM 10093 C CA . VAL D 1 260 ? 70.881 56.408 131.361 1.00 37.76 260 VAL D CA 1
ATOM 10094 C C . VAL D 1 260 ? 69.502 56.673 132.030 1.00 42.07 260 VAL D C 1
ATOM 10095 O O . VAL D 1 260 ? 68.508 56.047 131.645 1.00 41.68 260 VAL D O 1
ATOM 10099 N N . GLU D 1 261 ? 69.431 57.642 132.957 1.00 39.52 261 GLU D N 1
ATOM 10100 C CA . GLU D 1 261 ? 68.164 58.022 133.589 1.00 39.06 261 GLU D CA 1
ATOM 10101 C C . GLU D 1 261 ? 67.261 58.825 132.612 1.00 41.70 261 GLU D C 1
ATOM 10102 O O . GLU D 1 261 ? 66.050 58.820 132.795 1.00 41.41 261 GLU D O 1
ATOM 10108 N N . ASN D 1 262 ? 67.825 59.453 131.567 1.00 37.08 262 ASN D N 1
ATOM 10109 C CA . ASN D 1 262 ? 67.062 60.224 130.570 1.00 37.06 262 ASN D CA 1
ATOM 10110 C C . ASN D 1 262 ? 66.494 59.366 129.466 1.00 41.97 262 ASN D C 1
ATOM 10111 O O . ASN D 1 262 ? 65.674 59.866 128.697 1.00 42.95 262 ASN D O 1
ATOM 10116 N N . ARG D 1 263 ? 66.922 58.092 129.367 1.00 38.88 263 ARG D N 1
ATOM 10117 C CA . ARG D 1 263 ? 66.412 57.148 128.371 1.00 38.10 263 ARG D CA 1
ATOM 10118 C C . ARG D 1 263 ? 64.917 56.878 128.598 1.00 43.28 263 ARG D C 1
ATOM 10119 O O . ARG D 1 263 ? 64.473 56.979 129.750 1.00 42.19 263 ARG D O 1
ATOM 10127 N N . PRO D 1 264 ? 64.133 56.495 127.552 1.00 40.35 264 PRO D N 1
ATOM 10128 C CA . PRO D 1 264 ? 62.751 56.057 127.810 1.00 40.83 264 PRO D CA 1
ATOM 10129 C C . PRO D 1 264 ? 62.768 54.790 128.670 1.00 45.67 264 PRO D C 1
ATOM 10130 O O . PRO D 1 264 ? 63.738 54.018 128.632 1.00 44.92 264 PRO D O 1
ATOM 10134 N N . LYS D 1 265 ? 61.709 54.581 129.449 1.00 42.56 265 LYS D N 1
ATOM 10135 C CA . LYS D 1 265 ? 61.619 53.448 130.360 1.00 42.83 265 LYS D CA 1
ATOM 10136 C C . LYS D 1 265 ? 61.053 52.206 129.690 1.00 44.01 265 LYS D C 1
ATOM 10137 O O . LYS D 1 265 ? 60.104 52.279 128.904 1.00 41.91 265 LYS D O 1
ATOM 10143 N N . TYR D 1 266 ? 61.652 51.056 130.019 1.00 40.51 266 TYR D N 1
ATOM 10144 C CA . TYR D 1 266 ? 61.260 49.762 129.489 1.00 40.09 266 TYR D CA 1
ATOM 10145 C C . TYR D 1 266 ? 61.004 48.794 130.597 1.00 44.62 266 TYR D C 1
ATOM 10146 O O . TYR D 1 266 ? 61.753 48.750 131.565 1.00 44.36 266 TYR D O 1
ATOM 10155 N N . ALA D 1 267 ? 59.961 47.990 130.440 1.00 42.87 267 ALA D N 1
ATOM 10156 C CA . ALA D 1 267 ? 59.601 46.929 131.381 1.00 42.99 267 ALA D CA 1
ATOM 10157 C C . ALA D 1 267 ? 60.412 45.676 131.083 1.00 46.68 267 ALA D C 1
ATOM 10158 O O . ALA D 1 267 ? 60.730 44.912 131.999 1.00 46.94 267 ALA D O 1
ATOM 10160 N N . GLY D 1 268 ? 60.722 45.487 129.802 1.00 42.90 268 GLY D N 1
ATOM 10161 C CA . GLY D 1 268 ? 61.414 44.318 129.278 1.00 43.25 268 GLY D CA 1
ATOM 10162 C C . GLY D 1 268 ? 60.456 43.156 129.065 1.00 49.44 268 GLY D C 1
ATOM 10163 O O . GLY D 1 268 ? 59.237 43.287 129.218 1.00 49.14 268 GLY D O 1
ATOM 10164 N N . TYR D 1 269 ? 61.002 42.006 128.719 1.00 47.77 269 TYR D N 1
ATOM 10165 C CA . TYR D 1 269 ? 60.188 40.827 128.479 1.00 47.56 269 TYR D CA 1
ATOM 10166 C C . TYR D 1 269 ? 60.619 39.733 129.403 1.00 52.72 269 TYR D C 1
ATOM 10167 O O . TYR D 1 269 ? 61.746 39.760 129.892 1.00 54.89 269 TYR D O 1
ATOM 10176 N N . SER D 1 270 ? 59.715 38.806 129.710 1.00 48.64 270 SER D N 1
ATOM 10177 C CA . SER D 1 270 ? 60.060 37.658 130.550 1.00 48.42 270 SER D CA 1
ATOM 10178 C C . SER D 1 270 ? 60.980 36.725 129.749 1.00 49.48 270 SER D C 1
ATOM 10179 O O . SER D 1 270 ? 60.958 36.741 128.515 1.00 46.71 270 SER D O 1
ATOM 10182 N N . PHE D 1 271 ? 61.770 35.909 130.439 1.00 46.95 271 PHE D N 1
ATOM 10183 C CA . PHE D 1 271 ? 62.664 34.958 129.778 1.00 47.44 271 PHE D CA 1
ATOM 10184 C C . PHE D 1 271 ? 61.893 33.878 129.011 1.00 53.55 271 PHE D C 1
ATOM 10185 O O . PHE D 1 271 ? 62.425 33.356 128.031 1.00 54.13 271 PHE D O 1
ATOM 10193 N N . GLU D 1 272 ? 60.617 33.640 129.384 1.00 50.78 272 GLU D N 1
ATOM 10194 C CA . GLU D 1 272 ? 59.678 32.721 128.722 1.00 52.02 272 GLU D CA 1
ATOM 10195 C C . GLU D 1 272 ? 59.268 33.277 127.341 1.00 55.24 272 GLU D C 1
ATOM 10196 O O . GLU D 1 272 ? 59.197 32.502 126.374 1.00 54.89 272 GLU D O 1
ATOM 10202 N N . LYS D 1 273 ? 58.998 34.610 127.257 1.00 51.11 273 LYS D N 1
ATOM 10203 C CA . LYS D 1 273 ? 58.673 35.358 126.020 1.00 51.30 273 LYS D CA 1
ATOM 10204 C C . LYS D 1 273 ? 59.935 35.553 125.159 1.00 53.65 273 LYS D C 1
ATOM 10205 O O . LYS D 1 273 ? 59.855 35.527 123.932 1.00 53.76 273 LYS D O 1
ATOM 10211 N N . LEU D 1 274 ? 61.088 35.804 125.806 1.00 48.46 274 LEU D N 1
ATOM 10212 C CA . LEU D 1 274 ? 62.381 35.985 125.131 1.00 47.22 274 LEU D CA 1
ATOM 10213 C C . LEU D 1 274 ? 62.873 34.650 124.574 1.00 51.95 274 LEU D C 1
ATOM 10214 O O . LEU D 1 274 ? 63.478 34.606 123.494 1.00 51.85 274 LEU D O 1
ATOM 10219 N N . PHE D 1 275 ? 62.648 33.564 125.337 1.00 47.61 275 PHE D N 1
ATOM 10220 C CA . PHE D 1 275 ? 63.079 32.240 124.923 1.00 47.13 275 PHE D CA 1
ATOM 10221 C C . PHE D 1 275 ? 61.961 31.197 125.093 1.00 50.96 275 PHE D C 1
ATOM 10222 O O . PHE D 1 275 ? 62.051 30.390 126.014 1.00 50.01 275 PHE D O 1
ATOM 10230 N N . PRO D 1 276 ? 60.947 31.117 124.184 1.00 48.56 276 PRO D N 1
ATOM 10231 C CA . PRO D 1 276 ? 59.953 30.025 124.302 1.00 48.84 276 PRO D CA 1
ATOM 10232 C C . PRO D 1 276 ? 60.580 28.642 124.056 1.00 53.42 276 PRO D C 1
ATOM 10233 O O . PRO D 1 276 ? 61.623 28.529 123.412 1.00 53.67 276 PRO D O 1
ATOM 10237 N N . ASP D 1 277 ? 59.922 27.601 124.556 1.00 51.12 277 ASP D N 1
ATOM 10238 C CA . ASP D 1 277 ? 60.313 26.187 124.478 1.00 51.56 277 ASP D CA 1
ATOM 10239 C C . ASP D 1 277 ? 60.635 25.677 123.076 1.00 51.94 277 ASP D C 1
ATOM 10240 O O . ASP D 1 277 ? 61.515 24.826 122.941 1.00 50.73 277 ASP D O 1
ATOM 10245 N N . VAL D 1 278 ? 59.909 26.149 122.046 1.00 46.87 278 VAL D N 1
ATOM 10246 C CA . VAL D 1 278 ? 60.106 25.701 120.657 1.00 46.31 278 VAL D CA 1
ATOM 10247 C C . VAL D 1 278 ? 61.540 26.045 120.149 1.00 50.87 278 VAL D C 1
ATOM 10248 O O . VAL D 1 278 ? 62.057 25.318 119.319 1.00 51.95 278 VAL D O 1
ATOM 10252 N N . LEU D 1 279 ? 62.183 27.103 120.674 1.00 47.90 279 LEU D N 1
ATOM 10253 C CA . LEU D 1 279 ? 63.529 27.544 120.263 1.00 47.92 279 LEU D CA 1
ATOM 10254 C C . LEU D 1 279 ? 64.625 26.640 120.790 1.00 53.25 279 LEU D C 1
ATOM 10255 O O . LEU D 1 279 ? 65.700 26.561 120.196 1.00 53.38 279 LEU D O 1
ATOM 10260 N N . PHE D 1 280 ? 64.369 25.989 121.919 1.00 51.25 280 PHE D N 1
ATOM 10261 C CA . PHE D 1 280 ? 65.333 25.094 122.537 1.00 52.10 280 PHE D CA 1
ATOM 10262 C C . PHE D 1 280 ? 65.327 23.717 121.862 1.00 58.80 280 PHE D C 1
ATOM 10263 O O . PHE D 1 280 ? 64.336 23.393 121.201 1.00 57.45 280 PHE D O 1
ATOM 10271 N N . PRO D 1 281 ? 66.391 22.872 122.021 1.00 59.16 281 PRO D N 1
ATOM 10272 C CA . PRO D 1 281 ? 66.308 21.489 121.503 1.00 60.14 281 PRO D CA 1
ATOM 10273 C C . PRO D 1 281 ? 65.118 20.793 122.158 1.00 66.20 281 PRO D C 1
ATOM 10274 O O . PRO D 1 281 ? 64.846 21.086 123.327 1.00 66.04 281 PRO D O 1
ATOM 10278 N N . ALA D 1 282 ? 64.377 19.947 121.413 1.00 64.11 282 ALA D N 1
ATOM 10279 C CA . ALA D 1 282 ? 63.188 19.239 121.914 1.00 64.71 282 ALA D CA 1
ATOM 10280 C C . ALA D 1 282 ? 63.470 18.456 123.222 1.00 70.21 282 ALA D C 1
ATOM 10281 O O . ALA D 1 282 ? 64.517 17.794 123.342 1.00 70.50 282 ALA D O 1
ATOM 10283 N N . ASP D 1 283 ? 62.541 18.570 124.204 1.00 66.20 283 ASP D N 1
ATOM 10284 C CA . ASP D 1 283 ? 62.620 17.908 125.517 1.00 81.47 283 ASP D CA 1
ATOM 10285 C C . ASP D 1 283 ? 62.405 16.392 125.406 1.00 114.23 283 ASP D C 1
ATOM 10286 O O . ASP D 1 283 ? 61.566 15.935 124.631 1.00 81.13 283 ASP D O 1
ATOM 10291 N N . ASN D 1 287 ? 65.982 11.824 129.494 1.00 85.62 287 ASN D N 1
ATOM 10292 C CA . ASN D 1 287 ? 66.478 13.155 129.152 1.00 85.16 287 ASN D CA 1
ATOM 10293 C C . ASN D 1 287 ? 66.137 14.142 130.280 1.00 86.64 287 ASN D C 1
ATOM 10294 O O . ASN D 1 287 ? 65.022 14.674 130.325 1.00 86.55 287 ASN D O 1
ATOM 10299 N N . LYS D 1 288 ? 67.091 14.355 131.210 1.00 80.73 288 LYS D N 1
ATOM 10300 C CA . LYS D 1 288 ? 66.903 15.268 132.341 1.00 79.46 288 LYS D CA 1
ATOM 10301 C C . LYS D 1 288 ? 67.250 16.717 131.953 1.00 79.26 288 LYS D C 1
ATOM 10302 O O . LYS D 1 288 ? 66.785 17.646 132.626 1.00 79.38 288 LYS D O 1
ATOM 10308 N N . LEU D 1 289 ? 68.032 16.911 130.852 1.00 70.85 289 LEU D N 1
ATOM 10309 C CA . LEU D 1 289 ? 68.344 18.244 130.324 1.00 67.55 289 LEU D CA 1
ATOM 10310 C C . LEU D 1 289 ? 67.055 18.775 129.687 1.00 66.23 289 LEU D C 1
ATOM 10311 O O . LEU D 1 289 ? 66.464 18.120 128.821 1.00 64.81 289 LEU D O 1
ATOM 10316 N N . LYS D 1 290 ? 66.558 19.897 130.218 1.00 60.10 290 LYS D N 1
ATOM 10317 C CA . LYS D 1 290 ? 65.292 20.509 129.810 1.00 57.88 290 LYS D CA 1
ATOM 10318 C C . LYS D 1 290 ? 65.473 21.950 129.350 1.00 58.79 290 LYS D C 1
ATOM 10319 O O . LYS D 1 290 ? 66.413 22.624 129.764 1.00 57.89 290 LYS D O 1
ATOM 10325 N N . ALA D 1 291 ? 64.513 22.430 128.545 1.00 54.61 291 ALA D N 1
ATOM 10326 C CA . ALA D 1 291 ? 64.406 23.796 128.023 1.00 53.61 291 ALA D CA 1
ATOM 10327 C C . ALA D 1 291 ? 64.320 24.801 129.165 1.00 58.01 291 ALA D C 1
ATOM 10328 O O . ALA D 1 291 ? 64.888 25.884 129.066 1.00 57.89 291 ALA D O 1
ATOM 10330 N N . SER D 1 292 ? 63.623 24.412 130.258 1.00 54.61 292 SER D N 1
ATOM 10331 C CA . SER D 1 292 ? 63.365 25.204 131.459 1.00 53.98 292 SER D CA 1
ATOM 10332 C C . SER D 1 292 ? 64.625 25.423 132.283 1.00 56.03 292 SER D C 1
ATOM 10333 O O . SER D 1 292 ? 64.723 26.463 132.928 1.00 57.39 292 SER D O 1
ATOM 10336 N N . GLN D 1 293 ? 65.569 24.453 132.282 1.00 50.60 293 GLN D N 1
ATOM 10337 C CA . GLN D 1 293 ? 66.857 24.560 132.985 1.00 50.11 293 GLN D CA 1
ATOM 10338 C C . GLN D 1 293 ? 67.811 25.469 132.186 1.00 52.94 293 GLN D C 1
ATOM 10339 O O . GLN D 1 293 ? 68.525 26.284 132.776 1.00 52.21 293 GLN D O 1
ATOM 10345 N N . ALA D 1 294 ? 67.797 25.334 130.840 1.00 48.85 294 ALA D N 1
ATOM 10346 C CA . ALA D 1 294 ? 68.582 26.149 129.912 1.00 48.78 294 ALA D CA 1
ATOM 10347 C C . ALA D 1 294 ? 68.137 27.642 130.007 1.00 52.59 294 ALA D C 1
ATOM 10348 O O . ALA D 1 294 ? 68.991 28.538 130.126 1.00 51.07 294 ALA D O 1
ATOM 10350 N N . ARG D 1 295 ? 66.793 27.881 130.037 1.00 48.93 295 ARG D N 1
ATOM 10351 C CA . ARG D 1 295 ? 66.177 29.207 130.186 1.00 48.43 295 ARG D CA 1
ATOM 10352 C C . ARG D 1 295 ? 66.528 29.799 131.550 1.00 52.14 295 ARG D C 1
ATOM 10353 O O . ARG D 1 295 ? 66.886 30.979 131.633 1.00 52.43 295 ARG D O 1
ATOM 10361 N N . ASP D 1 296 ? 66.471 28.962 132.604 1.00 47.27 296 ASP D N 1
ATOM 10362 C CA . ASP D 1 296 ? 66.815 29.361 133.964 1.00 46.52 296 ASP D CA 1
ATOM 10363 C C . ASP D 1 296 ? 68.271 29.843 134.074 1.00 49.45 296 ASP D C 1
ATOM 10364 O O . ASP D 1 296 ? 68.534 30.790 134.805 1.00 49.15 296 ASP D O 1
ATOM 10369 N N . LEU D 1 297 ? 69.210 29.166 133.394 1.00 45.56 297 LEU D N 1
ATOM 10370 C CA . LEU D 1 297 ? 70.629 29.500 133.417 1.00 44.74 297 LEU D CA 1
ATOM 10371 C C . LEU D 1 297 ? 70.852 30.824 132.689 1.00 47.27 297 LEU D C 1
ATOM 10372 O O . LEU D 1 297 ? 71.561 31.684 133.212 1.00 47.57 297 LEU D O 1
ATOM 10377 N N . LEU D 1 298 ? 70.225 30.993 131.516 1.00 43.07 298 LEU D N 1
ATOM 10378 C CA . LEU D 1 298 ? 70.207 32.245 130.746 1.00 43.31 298 LEU D CA 1
ATOM 10379 C C . LEU D 1 298 ? 69.742 33.408 131.592 1.00 45.33 298 LEU D C 1
ATOM 10380 O O . LEU D 1 298 ? 70.333 34.470 131.522 1.00 45.59 298 LEU D O 1
ATOM 10385 N N . SER D 1 299 ? 68.663 33.211 132.366 1.00 41.60 299 SER D N 1
ATOM 10386 C CA . SER D 1 299 ? 68.038 34.225 133.217 1.00 42.21 299 SER D CA 1
ATOM 10387 C C . SER D 1 299 ? 68.959 34.682 134.346 1.00 48.08 299 SER D C 1
ATOM 10388 O O . SER D 1 299 ? 68.772 35.785 134.877 1.00 47.95 299 SER D O 1
ATOM 10391 N N . LYS D 1 300 ? 69.947 33.833 134.706 1.00 44.12 300 LYS D N 1
ATOM 10392 C CA . LYS D 1 300 ? 70.933 34.110 135.743 1.00 43.83 300 LYS D CA 1
ATOM 10393 C C . LYS D 1 300 ? 72.214 34.722 135.150 1.00 48.57 300 LYS D C 1
ATOM 10394 O O . LYS D 1 300 ? 73.026 35.269 135.890 1.00 47.13 300 LYS D O 1
ATOM 10400 N N . MET D 1 301 ? 72.382 34.637 133.820 1.00 46.40 301 MET D N 1
ATOM 10401 C CA . MET D 1 301 ? 73.536 35.181 133.102 1.00 46.93 301 MET D CA 1
ATOM 10402 C C . MET D 1 301 ? 73.210 36.569 132.533 1.00 49.50 301 MET D C 1
ATOM 10403 O O . MET D 1 301 ? 74.060 37.454 132.574 1.00 48.67 301 MET D O 1
ATOM 10408 N N . LEU D 1 302 ? 71.984 36.744 131.997 1.00 44.82 302 LEU D N 1
ATOM 10409 C CA . LEU D 1 302 ? 71.525 37.985 131.363 1.00 44.70 302 LEU D CA 1
ATOM 10410 C C . LEU D 1 302 ? 70.867 38.927 132.404 1.00 49.14 302 LEU D C 1
ATOM 10411 O O . LEU D 1 302 ? 69.673 39.249 132.357 1.00 49.81 302 LEU D O 1
ATOM 10416 N N . VAL D 1 303 ? 71.698 39.352 133.344 1.00 43.70 303 VAL D N 1
ATOM 10417 C CA . VAL D 1 303 ? 71.380 40.242 134.453 1.00 42.65 303 VAL D CA 1
ATOM 10418 C C . VAL D 1 303 ? 72.296 41.451 134.313 1.00 45.35 303 VAL D C 1
ATOM 10419 O O . VAL D 1 303 ? 73.515 41.284 134.340 1.00 44.67 303 VAL D O 1
ATOM 10423 N N . ILE D 1 304 ? 71.700 42.652 134.073 1.00 42.03 304 ILE D N 1
ATOM 10424 C CA . ILE D 1 304 ? 72.418 43.908 133.838 1.00 42.71 304 ILE D CA 1
ATOM 10425 C C . ILE D 1 304 ? 73.379 44.202 135.032 1.00 47.56 304 ILE D C 1
ATOM 10426 O O . ILE D 1 304 ? 74.567 44.450 134.811 1.00 46.24 304 ILE D O 1
ATOM 10431 N N . ASP D 1 305 ? 72.853 44.159 136.271 1.00 45.12 305 ASP D N 1
ATOM 10432 C CA . ASP D 1 305 ? 73.615 44.402 137.493 1.00 45.60 305 ASP D CA 1
ATOM 10433 C C . ASP D 1 305 ? 74.537 43.185 137.787 1.00 48.97 305 ASP D C 1
ATOM 10434 O O . ASP D 1 305 ? 74.041 42.121 138.163 1.00 47.41 305 ASP D O 1
ATOM 10439 N N . ALA D 1 306 ? 75.860 43.337 137.577 1.00 45.81 306 ALA D N 1
ATOM 10440 C CA . ALA D 1 306 ? 76.822 42.236 137.787 1.00 46.68 306 ALA D CA 1
ATOM 10441 C C . ALA D 1 306 ? 76.819 41.685 139.222 1.00 53.79 306 ALA D C 1
ATOM 10442 O O . ALA D 1 306 ? 77.135 40.516 139.412 1.00 54.21 306 ALA D O 1
ATOM 10444 N N . SER D 1 307 ? 76.450 42.513 140.216 1.00 50.70 307 SER D N 1
ATOM 10445 C CA . SER D 1 307 ? 76.408 42.098 141.612 1.00 50.57 307 SER D CA 1
ATOM 10446 C C . SER D 1 307 ? 75.237 41.134 141.844 1.00 54.34 307 SER D C 1
ATOM 10447 O O . SER D 1 307 ? 75.246 40.398 142.825 1.00 54.31 307 SER D O 1
ATOM 10450 N N . LYS D 1 308 ? 74.288 41.064 140.898 1.00 50.49 308 LYS D N 1
ATOM 10451 C CA . LYS D 1 308 ? 73.169 40.128 140.987 1.00 49.78 308 LYS D CA 1
ATOM 10452 C C . LYS D 1 308 ? 73.277 38.996 139.925 1.00 52.03 308 LYS D C 1
ATOM 10453 O O . LYS D 1 308 ? 72.378 38.155 139.832 1.00 52.40 308 LYS D O 1
ATOM 10459 N N . ARG D 1 309 ? 74.384 38.948 139.172 1.00 46.87 309 ARG D N 1
ATOM 10460 C CA . ARG D 1 309 ? 74.611 37.970 138.103 1.00 47.06 309 ARG D CA 1
ATOM 10461 C C . ARG D 1 309 ? 75.402 36.746 138.610 1.00 53.68 309 ARG D C 1
ATOM 10462 O O . ARG D 1 309 ? 76.306 36.893 139.432 1.00 53.76 309 ARG D O 1
ATOM 10470 N N . ILE D 1 310 ? 75.083 35.553 138.071 1.00 51.94 310 ILE D N 1
ATOM 10471 C CA . ILE D 1 310 ? 75.710 34.268 138.405 1.00 52.49 310 ILE D CA 1
ATOM 10472 C C . ILE D 1 310 ? 77.244 34.306 138.190 1.00 57.73 310 ILE D C 1
ATOM 10473 O O . ILE D 1 310 ? 77.744 35.065 137.355 1.00 58.46 310 ILE D O 1
ATOM 10478 N N . SER D 1 311 ? 77.976 33.508 138.979 1.00 54.46 311 SER D N 1
ATOM 10479 C CA . SER D 1 311 ? 79.430 33.347 138.877 1.00 54.19 311 SER D CA 1
ATOM 10480 C C . SER D 1 311 ? 79.713 32.090 138.049 1.00 57.16 311 SER D C 1
ATOM 10481 O O . SER D 1 311 ? 78.789 31.305 137.818 1.00 56.12 311 SER D O 1
ATOM 10484 N N . VAL D 1 312 ? 80.964 31.895 137.596 1.00 54.61 312 VAL D N 1
ATOM 10485 C CA . VAL D 1 312 ? 81.333 30.724 136.783 1.00 54.86 312 VAL D CA 1
ATOM 10486 C C . VAL D 1 312 ? 81.176 29.394 137.594 1.00 59.25 312 VAL D C 1
ATOM 10487 O O . VAL D 1 312 ? 80.764 28.387 137.018 1.00 58.84 312 VAL D O 1
ATOM 10491 N N . ASP D 1 313 ? 81.451 29.416 138.918 1.00 55.78 313 ASP D N 1
ATOM 10492 C CA . ASP D 1 313 ? 81.344 28.249 139.798 1.00 55.73 313 ASP D CA 1
ATOM 10493 C C . ASP D 1 313 ? 79.903 27.799 139.953 1.00 58.59 313 ASP D C 1
ATOM 10494 O O . ASP D 1 313 ? 79.611 26.599 139.854 1.00 58.41 313 ASP D O 1
ATOM 10499 N N . GLU D 1 314 ? 78.999 28.767 140.153 1.00 54.16 314 GLU D N 1
ATOM 10500 C CA . GLU D 1 314 ? 77.569 28.528 140.278 1.00 53.87 314 GLU D CA 1
ATOM 10501 C C . GLU D 1 314 ? 76.987 28.037 138.956 1.00 55.09 314 GLU D C 1
ATOM 10502 O O . GLU D 1 314 ? 76.071 27.214 138.968 1.00 54.51 314 GLU D O 1
ATOM 10508 N N . ALA D 1 315 ? 77.497 28.566 137.818 1.00 49.74 315 ALA D N 1
ATOM 10509 C CA . ALA D 1 315 ? 77.047 28.171 136.472 1.00 49.56 315 ALA D CA 1
ATOM 10510 C C . ALA D 1 315 ? 77.522 26.748 136.158 1.00 53.48 315 ALA D C 1
ATOM 10511 O O . ALA D 1 315 ? 76.775 25.988 135.555 1.00 52.15 315 ALA D O 1
ATOM 10513 N N . LEU D 1 316 ? 78.725 26.363 136.640 1.00 51.72 316 LEU D N 1
ATOM 10514 C CA . LEU D 1 316 ? 79.250 25.001 136.480 1.00 51.97 316 LEU D CA 1
ATOM 10515 C C . LEU D 1 316 ? 78.450 23.970 137.352 1.00 55.92 316 LEU D C 1
ATOM 10516 O O . LEU D 1 316 ? 78.349 22.802 136.964 1.00 55.06 316 LEU D O 1
ATOM 10521 N N . GLN D 1 317 ? 77.835 24.431 138.478 1.00 51.64 317 GLN D N 1
ATOM 10522 C CA . GLN D 1 317 ? 77.015 23.620 139.396 1.00 51.90 317 GLN D CA 1
ATOM 10523 C C . GLN D 1 317 ? 75.527 23.591 139.004 1.00 53.57 317 GLN D C 1
ATOM 10524 O O . GLN D 1 317 ? 74.773 22.774 139.531 1.00 53.73 317 GLN D O 1
ATOM 10530 N N . HIS D 1 318 ? 75.115 24.483 138.090 1.00 47.45 318 HIS D N 1
ATOM 10531 C CA . HIS D 1 318 ? 73.746 24.598 137.590 1.00 46.13 318 HIS D CA 1
ATOM 10532 C C . HIS D 1 318 ? 73.284 23.278 136.970 1.00 50.94 318 HIS D C 1
ATOM 10533 O O . HIS D 1 318 ? 74.068 22.661 136.267 1.00 50.88 318 HIS D O 1
ATOM 10540 N N . PRO D 1 319 ? 72.019 22.836 137.199 1.00 50.36 319 PRO D N 1
ATOM 10541 C CA . PRO D 1 319 ? 71.563 21.533 136.659 1.00 50.56 319 PRO D CA 1
ATOM 10542 C C . PRO D 1 319 ? 71.715 21.304 135.148 1.00 55.71 319 PRO D C 1
ATOM 10543 O O . PRO D 1 319 ? 71.676 20.146 134.719 1.00 56.77 319 PRO D O 1
ATOM 10547 N N . TYR D 1 320 ? 71.805 22.373 134.336 1.00 50.37 320 TYR D N 1
ATOM 10548 C CA . TYR D 1 320 ? 71.936 22.198 132.888 1.00 49.78 320 TYR D CA 1
ATOM 10549 C C . TYR D 1 320 ? 73.377 21.842 132.514 1.00 53.95 320 TYR D C 1
ATOM 10550 O O . TYR D 1 320 ? 73.589 21.192 131.495 1.00 52.83 320 TYR D O 1
ATOM 10559 N N . ILE D 1 321 ? 74.356 22.248 133.360 1.00 50.77 321 ILE D N 1
ATOM 10560 C CA . ILE D 1 321 ? 75.788 22.051 133.138 1.00 50.12 321 ILE D CA 1
ATOM 10561 C C . ILE D 1 321 ? 76.357 20.868 133.955 1.00 56.23 321 ILE D C 1
ATOM 10562 O O . ILE D 1 321 ? 77.176 20.117 133.421 1.00 53.92 321 ILE D O 1
ATOM 10567 N N . ASN D 1 322 ? 75.909 20.713 135.222 1.00 54.82 322 ASN D N 1
ATOM 10568 C CA . ASN D 1 322 ? 76.369 19.732 136.217 1.00 55.56 322 ASN D CA 1
ATOM 10569 C C . ASN D 1 322 ? 76.498 18.270 135.725 1.00 58.56 322 ASN D C 1
ATOM 10570 O O . ASN D 1 322 ? 77.374 17.568 136.206 1.00 57.95 322 ASN D O 1
ATOM 10575 N N . VAL D 1 323 ? 75.660 17.826 134.779 1.00 55.48 323 VAL D N 1
ATOM 10576 C CA . VAL D 1 323 ? 75.656 16.449 134.252 1.00 55.32 323 VAL D CA 1
ATOM 10577 C C . VAL D 1 323 ? 77.033 15.989 133.709 1.00 59.69 323 VAL D C 1
ATOM 10578 O O . VAL D 1 323 ? 77.286 14.787 133.673 1.00 60.04 323 VAL D O 1
ATOM 10582 N N . TRP D 1 324 ? 77.897 16.930 133.303 1.00 55.46 324 TRP D N 1
ATOM 10583 C CA . TRP D 1 324 ? 79.228 16.660 132.739 1.00 54.51 324 TRP D CA 1
ATOM 10584 C C . TRP D 1 324 ? 80.333 16.837 133.756 1.00 59.89 324 TRP D C 1
ATOM 10585 O O . TRP D 1 324 ? 81.453 16.396 133.482 1.00 58.38 324 TRP D O 1
ATOM 10596 N N . TYR D 1 325 ? 80.036 17.502 134.907 1.00 59.47 325 TYR D N 1
ATOM 10597 C CA . TYR D 1 325 ? 81.005 17.855 135.948 1.00 61.62 325 TYR D CA 1
ATOM 10598 C C . TYR D 1 325 ? 82.063 16.780 136.237 1.00 67.54 325 TYR D C 1
ATOM 10599 O O . TYR D 1 325 ? 81.754 15.615 136.494 1.00 66.51 325 TYR D O 1
ATOM 10608 N N . ASP D 1 326 ? 83.319 17.219 136.191 1.00 67.24 326 ASP D N 1
ATOM 10609 C CA . ASP D 1 326 ? 84.522 16.435 136.426 1.00 68.89 326 ASP D CA 1
ATOM 10610 C C . ASP D 1 326 ? 85.557 17.365 137.082 1.00 76.52 326 ASP D C 1
ATOM 10611 O O . ASP D 1 326 ? 85.949 18.354 136.453 1.00 76.51 326 ASP D O 1
ATOM 10616 N N . PRO D 1 327 ? 85.995 17.088 138.345 1.00 75.49 327 PRO D N 1
ATOM 10617 C CA . PRO D 1 327 ? 86.961 17.989 139.015 1.00 75.59 327 PRO D CA 1
ATOM 10618 C C . PRO D 1 327 ? 88.284 18.190 138.266 1.00 80.00 327 PRO D C 1
ATOM 10619 O O . PRO D 1 327 ? 88.917 19.226 138.445 1.00 80.24 327 PRO D O 1
ATOM 10623 N N . SER D 1 328 ? 88.690 17.231 137.414 1.00 76.23 328 SER D N 1
ATOM 10624 C CA . SER D 1 328 ? 89.929 17.336 136.637 1.00 76.02 328 SER D CA 1
ATOM 10625 C C . SER D 1 328 ? 89.861 18.483 135.599 1.00 79.52 328 SER D C 1
ATOM 10626 O O . SER D 1 328 ? 90.906 19.033 135.250 1.00 80.22 328 SER D O 1
ATOM 10629 N N . GLU D 1 329 ? 88.640 18.862 135.145 1.00 74.49 329 GLU D N 1
ATOM 10630 C CA . GLU D 1 329 ? 88.405 19.936 134.164 1.00 73.62 329 GLU D CA 1
ATOM 10631 C C . GLU D 1 329 ? 87.947 21.253 134.829 1.00 76.90 329 GLU D C 1
ATOM 10632 O O . GLU D 1 329 ? 88.424 22.331 134.450 1.00 75.19 329 GLU D O 1
ATOM 10638 N N . ALA D 1 330 ? 87.014 21.154 135.808 1.00 74.67 330 ALA D N 1
ATOM 10639 C CA . ALA D 1 330 ? 86.396 22.298 136.490 1.00 75.33 330 ALA D CA 1
ATOM 10640 C C . ALA D 1 330 ? 87.139 22.764 137.768 1.00 82.34 330 ALA D C 1
ATOM 10641 O O . ALA D 1 330 ? 86.927 23.900 138.207 1.00 82.20 330 ALA D O 1
ATOM 10643 N N . GLU D 1 331 ? 87.995 21.909 138.356 1.00 80.96 331 GLU D N 1
ATOM 10644 C CA . GLU D 1 331 ? 88.770 22.239 139.563 1.00 81.44 331 GLU D CA 1
ATOM 10645 C C . GLU D 1 331 ? 90.270 22.007 139.282 1.00 87.21 331 GLU D C 1
ATOM 10646 O O . GLU D 1 331 ? 91.058 21.751 140.200 1.00 87.26 331 GLU D O 1
ATOM 10652 N N . ALA D 1 332 ? 90.651 22.147 137.990 1.00 84.57 332 ALA D N 1
ATOM 10653 C CA . ALA D 1 332 ? 91.997 21.972 137.432 1.00 84.87 332 ALA D CA 1
ATOM 10654 C C . ALA D 1 332 ? 93.038 22.961 138.048 1.00 89.15 332 ALA D C 1
ATOM 10655 O O . ALA D 1 332 ? 92.628 24.002 138.574 1.00 88.86 332 ALA D O 1
ATOM 10657 N N . PRO D 1 333 ? 94.375 22.669 138.005 1.00 85.43 333 PRO D N 1
ATOM 10658 C CA . PRO D 1 333 ? 95.343 23.608 138.614 1.00 84.99 333 PRO D CA 1
ATOM 10659 C C . PRO D 1 333 ? 95.377 24.970 137.906 1.00 87.34 333 PRO D C 1
ATOM 10660 O O . PRO D 1 333 ? 95.512 25.028 136.678 1.00 87.05 333 PRO D O 1
ATOM 10664 N N . PRO D 1 334 ? 95.213 26.075 138.683 1.00 82.28 334 PRO D N 1
ATOM 10665 C CA . PRO D 1 334 ? 95.203 27.426 138.078 1.00 80.96 334 PRO D CA 1
ATOM 10666 C C . PRO D 1 334 ? 96.487 27.781 137.318 1.00 83.13 334 PRO D C 1
ATOM 10667 O O . PRO D 1 334 ? 97.537 27.216 137.638 1.00 82.89 334 PRO D O 1
ATOM 10671 N N . PRO D 1 335 ? 96.455 28.719 136.333 1.00 77.77 335 PRO D N 1
ATOM 10672 C CA . PRO D 1 335 ? 97.709 29.090 135.654 1.00 77.08 335 PRO D CA 1
ATOM 10673 C C . PRO D 1 335 ? 98.617 29.886 136.593 1.00 81.21 335 PRO D C 1
ATOM 10674 O O . PRO D 1 335 ? 98.138 30.611 137.472 1.00 79.77 335 PRO D O 1
ATOM 10678 N N . LYS D 1 336 ? 99.928 29.717 136.423 1.00 78.88 336 LYS D N 1
ATOM 10679 C CA . LYS D 1 336 ? 100.909 30.358 137.281 1.00 79.18 336 LYS D CA 1
ATOM 10680 C C . LYS D 1 336 ? 101.550 31.547 136.574 1.00 83.55 336 LYS D C 1
ATOM 10681 O O . LYS D 1 336 ? 102.426 31.365 135.726 1.00 83.15 336 LYS D O 1
ATOM 10687 N N . ILE D 1 337 ? 101.093 32.765 136.924 1.00 80.57 337 ILE D N 1
ATOM 10688 C CA . ILE D 1 337 ? 101.609 34.034 136.398 1.00 80.72 337 ILE D CA 1
ATOM 10689 C C . ILE D 1 337 ? 102.701 34.523 137.383 1.00 87.74 337 ILE D C 1
ATOM 10690 O O . ILE D 1 337 ? 102.405 34.703 138.571 1.00 86.80 337 ILE D O 1
ATOM 10695 N N . PRO D 1 338 ? 103.962 34.713 136.903 1.00 87.07 338 PRO D N 1
ATOM 10696 C CA . PRO D 1 338 ? 105.058 35.116 137.818 1.00 87.64 338 PRO D CA 1
ATOM 10697 C C . PRO D 1 338 ? 104.959 36.527 138.428 1.00 93.24 338 PRO D C 1
ATOM 10698 O O . PRO D 1 338 ? 105.338 36.686 139.594 1.00 92.83 338 PRO D O 1
ATOM 10702 N N . ASP D 1 339 ? 104.499 37.543 137.644 1.00 90.66 339 ASP D N 1
ATOM 10703 C CA . ASP D 1 339 ? 104.363 38.974 138.006 1.00 130.30 339 ASP D CA 1
ATOM 10704 C C . ASP D 1 339 ? 105.733 39.672 138.094 1.00 142.36 339 ASP D C 1
ATOM 10705 O O . ASP D 1 339 ? 106.621 39.254 138.838 1.00 95.05 339 ASP D O 1
ATOM 10710 N N . ASP D 1 343 ? 102.770 41.579 135.073 1.00 115.56 343 ASP D N 1
ATOM 10711 C CA . ASP D 1 343 ? 101.633 42.467 135.304 1.00 115.51 343 ASP D CA 1
ATOM 10712 C C . ASP D 1 343 ? 102.074 43.827 135.932 1.00 118.74 343 ASP D C 1
ATOM 10713 O O . ASP D 1 343 ? 101.795 44.127 137.104 1.00 118.32 343 ASP D O 1
ATOM 10718 N N . GLU D 1 344 ? 102.699 44.657 135.121 1.00 114.46 344 GLU D N 1
ATOM 10719 C CA . GLU D 1 344 ? 103.258 45.947 135.539 1.00 113.77 344 GLU 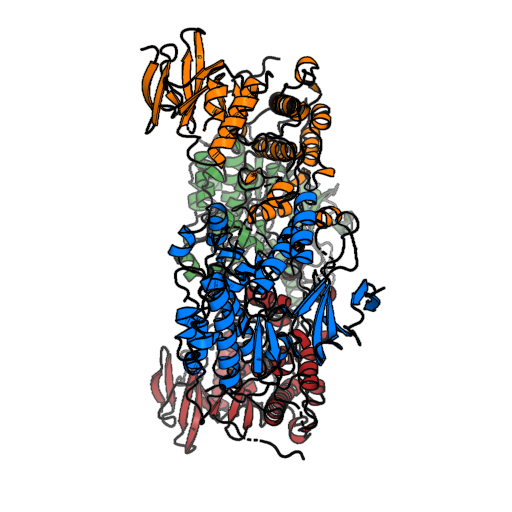D CA 1
ATOM 10720 C C . GLU D 1 344 ? 102.459 47.083 134.967 1.00 116.20 344 GLU D C 1
ATOM 10721 O O . GLU D 1 344 ? 102.293 47.154 133.750 1.00 115.84 344 GLU D O 1
ATOM 10727 N N . ARG D 1 345 ? 101.990 47.985 135.801 1.00 111.33 345 ARG D N 1
ATOM 10728 C CA . ARG D 1 345 ? 101.030 48.970 135.351 1.00 110.40 345 ARG D CA 1
ATOM 10729 C C . ARG D 1 345 ? 101.472 49.971 134.258 1.00 112.37 345 ARG D C 1
ATOM 10730 O O . ARG D 1 345 ? 100.697 50.150 133.310 1.00 112.38 345 ARG D O 1
ATOM 10738 N N . GLU D 1 346 ? 102.635 50.621 134.368 1.00 106.48 346 GLU D N 1
ATOM 10739 C CA . GLU D 1 346 ? 102.910 51.676 133.398 1.00 104.89 346 GLU D CA 1
ATOM 10740 C C . GLU D 1 346 ? 104.325 51.769 132.935 1.00 105.47 346 GLU D C 1
ATOM 10741 O O . GLU D 1 346 ? 105.282 51.658 133.700 1.00 105.33 346 GLU D O 1
ATOM 10747 N N . HIS D 1 347 ? 104.450 52.007 131.640 1.00 99.26 347 HIS D N 1
ATOM 10748 C CA . HIS D 1 347 ? 105.703 52.075 130.923 1.00 98.00 347 HIS D CA 1
ATOM 10749 C C . HIS D 1 347 ? 105.554 52.887 129.654 1.00 100.35 347 HIS D C 1
ATOM 10750 O O . HIS D 1 347 ? 104.435 53.060 129.168 1.00 99.77 347 HIS D O 1
ATOM 10757 N N . THR D 1 348 ? 106.672 53.357 129.080 1.00 95.91 348 THR D N 1
ATOM 10758 C CA . THR D 1 348 ? 106.605 54.062 127.799 1.00 95.27 348 THR D CA 1
ATOM 10759 C C . THR D 1 348 ? 106.601 52.977 126.701 1.00 96.96 348 THR D C 1
ATOM 10760 O O . THR D 1 348 ? 106.907 51.820 127.002 1.00 96.40 348 THR D O 1
ATOM 10764 N N . ILE D 1 349 ? 106.249 53.338 125.448 1.00 92.56 349 ILE D N 1
ATOM 10765 C CA . ILE D 1 349 ? 106.194 52.404 124.306 1.00 91.86 349 ILE D CA 1
ATOM 10766 C C . ILE D 1 349 ? 107.561 51.689 124.144 1.00 95.00 349 ILE D C 1
ATOM 10767 O O . ILE D 1 349 ? 107.593 50.469 123.963 1.00 94.89 349 ILE D O 1
ATOM 10772 N N . GLU D 1 350 ? 108.672 52.438 124.282 1.00 90.59 350 GLU D N 1
ATOM 10773 C CA . GLU D 1 350 ? 110.038 51.918 124.176 1.00 89.67 350 GLU D CA 1
ATOM 10774 C C . GLU D 1 350 ? 110.356 50.954 125.337 1.00 90.21 350 GLU D C 1
ATOM 10775 O O . GLU D 1 350 ? 111.067 49.967 125.126 1.00 89.53 350 GLU D O 1
ATOM 10781 N N . GLU D 1 351 ? 109.807 51.221 126.546 1.00 84.12 351 GLU D N 1
ATOM 10782 C CA . GLU D 1 351 ? 109.990 50.342 127.707 1.00 82.68 351 GLU D CA 1
ATOM 10783 C C . GLU D 1 351 ? 109.222 49.039 127.482 1.00 81.68 351 GLU D C 1
ATOM 10784 O O . GLU D 1 351 ? 109.744 47.961 127.780 1.00 80.69 351 GLU D O 1
ATOM 10790 N N . TRP D 1 352 ? 107.992 49.150 126.913 1.00 75.04 352 TRP D N 1
ATOM 10791 C CA . TRP D 1 352 ? 107.112 48.023 126.566 1.00 72.69 352 TRP D CA 1
ATOM 10792 C C . TRP D 1 352 ? 107.788 47.132 125.507 1.00 74.55 352 TRP D C 1
ATOM 10793 O O . TRP D 1 352 ? 107.822 45.905 125.672 1.00 73.07 352 TRP D O 1
ATOM 10804 N N . LYS D 1 353 ? 108.381 47.770 124.460 1.00 70.27 353 LYS D N 1
ATOM 10805 C CA . LYS D 1 353 ? 109.142 47.140 123.370 1.00 69.76 353 LYS D CA 1
ATOM 10806 C C . LYS D 1 353 ? 110.255 46.229 123.907 1.00 75.65 353 LYS D C 1
ATOM 10807 O O . LYS D 1 353 ? 110.493 45.169 123.329 1.00 75.77 353 LYS D O 1
ATOM 10813 N N . GLU D 1 354 ? 110.939 46.653 125.009 1.00 73.13 354 GLU D N 1
ATOM 10814 C CA . GLU D 1 354 ? 112.027 45.905 125.654 1.00 73.52 354 GLU D CA 1
ATOM 10815 C C . GLU D 1 354 ? 111.508 44.594 126.250 1.00 76.77 354 GLU D C 1
ATOM 10816 O O . GLU D 1 354 ? 112.031 43.525 125.923 1.00 75.73 354 GLU D O 1
ATOM 10822 N N . LEU D 1 355 ? 110.464 44.693 127.108 1.00 73.41 355 LEU D N 1
ATOM 10823 C CA . LEU D 1 355 ? 109.774 43.588 127.792 1.00 72.80 355 LEU D CA 1
ATOM 10824 C C . LEU D 1 355 ? 109.203 42.587 126.787 1.00 75.49 355 LEU D C 1
ATOM 10825 O O . LEU D 1 355 ? 109.380 41.384 126.971 1.00 75.19 355 LEU D O 1
ATOM 10830 N N . ILE D 1 356 ? 108.526 43.089 125.720 1.00 71.56 356 ILE D N 1
ATOM 10831 C CA . ILE D 1 356 ? 107.906 42.267 124.670 1.00 70.79 356 ILE D CA 1
ATOM 10832 C C . ILE D 1 356 ? 109.015 41.549 123.877 1.00 75.19 356 ILE D C 1
ATOM 10833 O O . ILE D 1 356 ? 108.944 40.329 123.761 1.00 74.12 356 ILE D O 1
ATOM 10838 N N . TYR D 1 357 ? 110.066 42.274 123.412 1.00 73.14 357 TYR D N 1
ATOM 10839 C CA . TYR D 1 357 ? 111.171 41.646 122.679 1.00 73.58 357 TYR D CA 1
ATOM 10840 C C . TYR D 1 357 ? 111.791 40.501 123.498 1.00 76.93 357 TYR D C 1
ATOM 10841 O O . TYR D 1 357 ? 112.022 39.431 122.939 1.00 76.17 357 TYR D O 1
ATOM 10850 N N . LYS D 1 358 ? 112.002 40.711 124.818 1.00 73.99 358 LYS D N 1
ATOM 10851 C CA . LYS D 1 358 ? 112.542 39.704 125.738 1.00 74.17 358 LYS D CA 1
ATOM 10852 C C . LYS D 1 358 ? 111.574 38.515 125.862 1.00 77.72 358 LYS D C 1
ATOM 10853 O O . LYS D 1 358 ? 112.012 37.365 125.833 1.00 77.51 358 LYS D O 1
ATOM 10859 N N . GLU D 1 359 ? 110.264 38.796 125.960 1.00 74.20 359 GLU D N 1
ATOM 10860 C CA . GLU D 1 359 ? 109.218 37.778 126.044 1.00 74.69 359 GLU D CA 1
ATOM 10861 C C . GLU D 1 359 ? 109.198 36.918 124.758 1.00 78.66 359 GLU D C 1
ATOM 10862 O O . GLU D 1 359 ? 109.110 35.695 124.855 1.00 77.59 359 GLU D O 1
ATOM 10868 N N . VAL D 1 360 ? 109.339 37.557 123.572 1.00 76.16 360 VAL D N 1
ATOM 10869 C CA . VAL D 1 360 ? 109.374 36.891 122.258 1.00 76.66 360 VAL D CA 1
ATOM 10870 C C . VAL D 1 360 ? 110.643 36.019 122.159 1.00 82.25 360 VAL D C 1
ATOM 10871 O O . VAL D 1 360 ? 110.567 34.921 121.615 1.00 81.61 360 VAL D O 1
ATOM 10875 N N . MET D 1 361 ? 111.785 36.499 122.709 1.00 81.12 361 MET D N 1
ATOM 10876 C CA . MET D 1 361 ? 113.077 35.793 122.701 1.00 81.90 361 MET D CA 1
ATOM 10877 C C . MET D 1 361 ? 113.074 34.534 123.574 1.00 88.53 361 MET D C 1
ATOM 10878 O O . MET D 1 361 ? 113.602 33.499 123.148 1.00 88.05 361 MET D O 1
ATOM 10883 N N . ASP D 1 362 ? 112.504 34.626 124.794 1.00 87.63 362 ASP D N 1
ATOM 10884 C CA . ASP D 1 362 ? 112.443 33.507 125.736 1.00 88.72 362 ASP D CA 1
ATOM 10885 C C . ASP D 1 362 ? 111.376 32.475 125.319 1.00 95.03 362 ASP D C 1
ATOM 10886 O O . ASP D 1 362 ? 111.432 31.331 125.780 1.00 95.11 362 ASP D O 1
ATOM 10891 N N . LEU D 1 363 ? 110.432 32.861 124.429 1.00 92.78 363 LEU D N 1
ATOM 10892 C CA . LEU D 1 363 ? 109.378 31.956 123.960 1.00 92.90 363 LEU D CA 1
ATOM 10893 C C . LEU D 1 363 ? 109.691 31.347 122.573 1.00 96.94 363 LEU D C 1
ATOM 10894 O O . LEU D 1 363 ? 109.162 30.274 122.265 1.00 96.89 363 LEU D O 1
ATOM 10899 N N . GLU D 1 364 ? 110.573 32.001 121.767 1.00 92.98 364 GLU D N 1
ATOM 10900 C CA . GLU D 1 364 ? 110.989 31.546 120.428 1.00 116.13 364 GLU D CA 1
ATOM 10901 C C . GLU D 1 364 ? 111.788 30.235 120.509 1.00 147.54 364 GLU D C 1
ATOM 10902 O O . GLU D 1 364 ? 112.532 30.012 121.464 1.00 108.42 364 GLU D O 1
ATOM 10908 N N . PRO E 2 3 ? 46.568 15.665 94.847 1.00 84.42 39 PRO F N 1
ATOM 10909 C CA . PRO E 2 3 ? 45.440 15.174 95.659 1.00 84.19 39 PRO F CA 1
ATOM 10910 C C . PRO E 2 3 ? 45.482 15.700 97.094 1.00 88.23 39 PRO F C 1
ATOM 10911 O O . PRO E 2 3 ? 46.572 16.002 97.599 1.00 87.69 39 PRO F O 1
ATOM 10915 N N . ARG E 2 4 ? 44.289 15.804 97.744 1.00 84.61 40 ARG F N 1
ATOM 10916 C CA . ARG E 2 4 ? 44.091 16.268 99.130 1.00 84.55 40 ARG F CA 1
ATOM 10917 C C . ARG E 2 4 ? 45.066 15.522 100.082 1.00 86.90 40 ARG F C 1
ATOM 10918 O O . ARG E 2 4 ? 45.092 14.286 100.061 1.00 87.05 40 ARG F O 1
ATOM 10926 N N . PRO E 2 5 ? 45.937 16.236 100.842 1.00 81.41 41 PRO F N 1
ATOM 10927 C CA . PRO E 2 5 ? 46.932 15.526 101.667 1.00 80.51 41 PRO F CA 1
ATOM 10928 C C . PRO E 2 5 ? 46.371 14.958 102.970 1.00 82.70 41 PRO F C 1
ATOM 10929 O O . PRO E 2 5 ? 45.317 15.388 103.439 1.00 81.83 41 PRO F O 1
ATOM 10933 N N . THR E 2 6 ? 47.104 13.990 103.551 1.00 78.74 42 THR F N 1
ATOM 10934 C CA . THR E 2 6 ? 46.778 13.325 104.816 1.00 78.24 42 THR F CA 1
ATOM 10935 C C . THR E 2 6 ? 47.887 13.733 105.833 1.00 80.71 42 THR F C 1
ATOM 10936 O O . THR E 2 6 ? 48.859 12.999 106.060 1.00 81.23 42 THR F O 1
ATOM 10940 N N . LEU E 2 7 ? 47.733 14.957 106.400 1.00 74.42 43 LEU F N 1
ATOM 10941 C CA . LEU E 2 7 ? 48.660 15.619 107.335 1.00 72.31 43 LEU F CA 1
ATOM 10942 C C . LEU E 2 7 ? 48.061 15.747 108.747 1.00 71.86 43 LEU F C 1
ATOM 10943 O O . LEU E 2 7 ? 46.837 15.759 108.901 1.00 71.26 43 LEU F O 1
ATOM 10948 N N . GLN E 2 8 ? 48.925 15.858 109.775 1.00 66.22 44 GLN F N 1
ATOM 10949 C CA . GLN E 2 8 ? 48.482 15.960 111.171 1.00 65.06 44 GLN F CA 1
ATOM 10950 C C . GLN E 2 8 ? 49.210 17.057 111.974 1.00 64.87 44 GLN F C 1
ATOM 10951 O O . GLN E 2 8 ? 50.418 17.229 111.825 1.00 63.74 44 GLN F O 1
ATOM 10957 N N . LEU E 2 9 ? 48.458 17.784 112.838 1.00 59.27 45 LEU F N 1
ATOM 10958 C CA . LEU E 2 9 ? 48.976 18.794 113.766 1.00 58.13 45 LEU F CA 1
ATOM 10959 C C . LEU E 2 9 ? 48.754 18.314 115.205 1.00 66.12 45 LEU F C 1
ATOM 10960 O O . LEU E 2 9 ? 47.591 18.163 115.609 1.00 65.95 45 LEU F O 1
ATOM 10965 N N . PRO E 2 10 ? 49.828 18.091 116.003 1.00 64.09 46 PRO F N 1
ATOM 10966 C CA . PRO E 2 10 ? 49.626 17.671 117.399 1.00 64.36 46 PRO F CA 1
ATOM 10967 C C . PRO E 2 10 ? 49.162 18.848 118.262 1.00 69.29 46 PRO F C 1
ATOM 10968 O O . PRO E 2 10 ? 49.967 19.599 118.819 1.00 69.70 46 PRO F O 1
ATOM 10972 N N . LEU E 2 11 ? 47.849 19.019 118.347 1.00 66.25 47 LEU F N 1
ATOM 10973 C CA . LEU E 2 11 ? 47.240 20.101 119.116 1.00 66.13 47 LEU F CA 1
ATOM 10974 C C . LEU E 2 11 ? 46.783 19.602 120.486 1.00 74.64 47 LEU F C 1
ATOM 10975 O O . LEU E 2 11 ? 46.102 18.567 120.587 1.00 76.15 47 LEU F O 1
ATOM 10980 N N . ALA E 2 12 ? 47.166 20.344 121.542 1.00 71.42 48 ALA F N 1
ATOM 10981 C CA . ALA E 2 12 ? 46.800 20.036 122.923 1.00 99.69 48 ALA F CA 1
ATOM 10982 C C . ALA E 2 12 ? 45.402 20.572 123.246 1.00 130.67 48 ALA F C 1
ATOM 10983 O O . ALA E 2 12 ? 44.977 21.585 122.689 1.00 93.37 48 ALA F O 1
ATOM 10985 N N . PRO F 2 5 ? 45.516 106.971 125.059 1.00 94.87 41 PRO G N 1
ATOM 10986 C CA . PRO F 2 5 ? 46.883 107.367 124.683 1.00 94.41 41 PRO G CA 1
ATOM 10987 C C . PRO F 2 5 ? 47.150 107.209 123.183 1.00 96.69 41 PRO G C 1
ATOM 10988 O O . PRO F 2 5 ? 46.465 106.428 122.514 1.00 96.76 41 PRO G O 1
ATOM 10992 N N . THR F 2 6 ? 48.153 107.951 122.660 1.00 91.29 42 THR G N 1
ATOM 10993 C CA . THR F 2 6 ? 48.571 107.910 121.248 1.00 89.92 42 THR G CA 1
ATOM 10994 C C . THR F 2 6 ? 49.611 106.775 121.084 1.00 90.67 42 THR G C 1
ATOM 10995 O O . THR F 2 6 ? 50.827 107.009 121.177 1.00 90.39 42 THR G O 1
ATOM 10999 N N . LEU F 2 7 ? 49.113 105.539 120.881 1.00 83.77 43 LEU G N 1
ATOM 11000 C CA . LEU F 2 7 ? 49.968 104.367 120.685 1.00 81.36 43 LEU G CA 1
ATOM 11001 C C . LEU F 2 7 ? 50.306 104.257 119.207 1.00 80.98 43 LEU G C 1
ATOM 11002 O O . LEU F 2 7 ? 49.496 104.648 118.362 1.00 80.09 43 LEU G O 1
ATOM 11007 N N . GLN F 2 8 ? 51.526 103.811 118.889 1.00 74.85 44 GLN G N 1
ATOM 11008 C CA . GLN F 2 8 ? 51.955 103.757 117.495 1.00 73.30 44 GLN G CA 1
ATOM 11009 C C . GLN F 2 8 ? 52.913 102.594 117.205 1.00 72.79 44 GLN G C 1
ATOM 11010 O O . GLN F 2 8 ? 53.848 102.367 117.972 1.00 71.34 44 GLN G O 1
ATOM 11016 N N . LEU F 2 9 ? 52.720 101.914 116.059 1.00 67.46 45 LEU G N 1
ATOM 11017 C CA . LEU F 2 9 ? 53.612 100.845 115.599 1.00 66.53 45 LEU G CA 1
ATOM 11018 C C . LEU F 2 9 ? 54.395 101.312 114.369 1.00 71.94 45 LEU G C 1
ATOM 11019 O O . LEU F 2 9 ? 53.774 101.672 113.363 1.00 71.95 45 LEU G O 1
ATOM 11024 N N . PRO F 2 10 ? 55.744 101.282 114.397 1.00 68.82 46 PRO G N 1
ATOM 11025 C CA . PRO F 2 10 ? 56.511 101.690 113.208 1.00 68.90 46 PRO G CA 1
ATOM 11026 C C . PRO F 2 10 ? 56.620 100.558 112.174 1.00 74.19 46 PRO G C 1
ATOM 11027 O O . PRO F 2 10 ? 57.614 99.826 112.124 1.00 74.82 46 PRO G O 1
ATOM 11031 N N . LEU F 2 11 ? 55.588 100.437 111.331 1.00 70.35 47 LEU G N 1
ATOM 11032 C CA . LEU F 2 11 ? 55.468 99.400 110.305 1.00 70.50 47 LEU G CA 1
ATOM 11033 C C . LEU F 2 11 ? 55.989 99.858 108.926 1.00 77.08 47 LEU G C 1
ATOM 11034 O O . LEU F 2 11 ? 56.200 101.056 108.705 1.00 77.81 47 LEU G O 1
ATOM 11039 N N . ALA F 2 12 ? 56.194 98.887 108.005 1.00 74.01 48 ALA G N 1
ATOM 11040 C CA . ALA F 2 12 ? 56.666 99.118 106.639 1.00 99.54 48 ALA G CA 1
ATOM 11041 C C . ALA F 2 12 ? 55.503 99.447 105.703 1.00 138.22 48 ALA G C 1
ATOM 11042 O O . ALA F 2 12 ? 54.752 100.390 105.950 1.00 102.77 48 ALA G O 1
ATOM 11044 N N . GLN G 2 1 ? 92.399 106.704 117.733 1.00 84.35 37 GLN H N 1
ATOM 11045 C CA . GLN G 2 1 ? 91.440 106.048 116.841 1.00 83.90 37 GLN H CA 1
ATOM 11046 C C . GLN G 2 1 ? 90.553 105.029 117.595 1.00 84.49 37 GLN H C 1
ATOM 11047 O O . GLN G 2 1 ? 89.684 104.408 116.973 1.00 84.36 37 GLN H O 1
ATOM 11053 N N . ARG G 2 2 ? 90.748 104.878 118.923 1.00 78.11 38 ARG H N 1
ATOM 11054 C CA . ARG G 2 2 ? 89.899 103.994 119.724 1.00 76.70 38 ARG H CA 1
ATOM 11055 C C . ARG G 2 2 ? 88.661 104.802 120.161 1.00 76.19 38 ARG H C 1
ATOM 11056 O O . ARG G 2 2 ? 88.820 105.963 120.576 1.00 74.93 38 ARG H O 1
ATOM 11064 N N . PRO G 2 3 ? 87.427 104.245 120.029 1.00 70.07 39 PRO H N 1
ATOM 11065 C CA . PRO G 2 3 ? 86.227 105.016 120.417 1.00 68.78 39 PRO H CA 1
ATOM 11066 C C . PRO G 2 3 ? 86.184 105.306 121.915 1.00 70.22 39 PRO H C 1
ATOM 11067 O O . PRO G 2 3 ? 86.734 104.530 122.698 1.00 68.76 39 PRO H O 1
ATOM 11071 N N . ARG G 2 4 ? 85.515 106.406 122.318 1.00 66.06 40 ARG H N 1
ATOM 11072 C CA . ARG G 2 4 ? 85.414 106.764 123.735 1.00 65.88 40 ARG H CA 1
ATOM 11073 C C . ARG G 2 4 ? 83.932 106.825 124.187 1.00 70.22 40 ARG H C 1
ATOM 11074 O O . ARG G 2 4 ? 83.491 107.860 124.699 1.00 70.55 40 ARG H O 1
ATOM 11082 N N . PRO G 2 5 ? 83.139 105.734 124.072 1.00 65.96 41 PRO H N 1
ATOM 11083 C CA . PRO G 2 5 ? 81.737 105.822 124.505 1.00 65.47 41 PRO H CA 1
ATOM 11084 C C . PRO G 2 5 ? 81.576 105.652 126.005 1.00 69.41 41 PRO H C 1
ATOM 11085 O O . PRO G 2 5 ? 82.561 105.416 126.717 1.00 68.02 41 PRO H O 1
ATOM 11089 N N . THR G 2 6 ? 80.318 105.776 126.483 1.00 67.27 42 THR H N 1
ATOM 11090 C CA . THR G 2 6 ? 79.969 105.495 127.872 1.00 67.35 42 THR H CA 1
ATOM 11091 C C . THR G 2 6 ? 79.786 103.969 127.893 1.00 70.46 42 THR H C 1
ATOM 11092 O O . THR G 2 6 ? 78.925 103.424 127.184 1.00 68.73 42 THR H O 1
ATOM 11096 N N . LEU G 2 7 ? 80.698 103.281 128.606 1.00 67.35 43 LEU H N 1
ATOM 11097 C CA . LEU G 2 7 ? 80.731 101.827 128.668 1.00 66.41 43 LEU H CA 1
ATOM 11098 C C . LEU G 2 7 ? 80.210 101.268 130.008 1.00 70.91 43 LEU H C 1
ATOM 11099 O O . LEU G 2 7 ? 80.119 100.050 130.150 1.00 71.57 43 LEU H O 1
ATOM 11104 N N . GLN G 2 8 ? 79.806 102.140 130.949 1.00 66.98 44 GLN H N 1
ATOM 11105 C CA . GLN G 2 8 ? 79.316 101.764 132.281 1.00 66.76 44 GLN H CA 1
ATOM 11106 C C . GLN G 2 8 ? 78.266 100.636 132.274 1.00 70.25 44 GLN H C 1
ATOM 11107 O O . GLN G 2 8 ? 77.256 100.726 131.574 1.00 69.58 44 GLN H O 1
ATOM 11113 N N . LEU G 2 9 ? 78.530 99.570 133.061 1.00 65.04 45 LEU H N 1
ATOM 11114 C CA . LEU G 2 9 ? 77.619 98.440 133.228 1.00 63.64 45 LEU H CA 1
ATOM 11115 C C . LEU G 2 9 ? 76.847 98.576 134.550 1.00 67.40 45 LEU H C 1
ATOM 11116 O O . LEU G 2 9 ? 77.476 98.648 135.608 1.00 66.82 45 LEU H O 1
ATOM 11121 N N . PRO G 2 10 ? 75.495 98.567 134.535 1.00 64.98 46 PRO H N 1
ATOM 11122 C CA . PRO G 2 10 ? 74.749 98.659 135.807 1.00 64.78 46 PRO H CA 1
ATOM 11123 C C . PRO G 2 10 ? 74.756 97.314 136.552 1.00 69.73 46 PRO H C 1
ATOM 11124 O O . PRO G 2 10 ? 73.805 96.524 136.479 1.00 69.22 46 PRO H O 1
ATOM 11128 N N . LEU G 2 11 ? 75.871 97.043 137.247 1.00 66.52 47 LEU H N 1
ATOM 11129 C CA . LEU G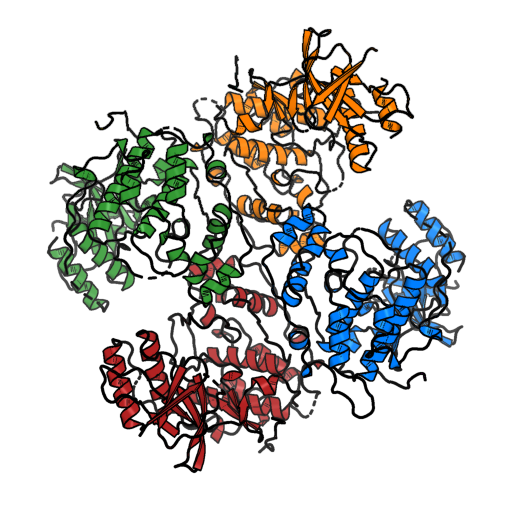 2 11 ? 76.060 95.810 138.007 1.00 66.39 47 LEU H CA 1
ATOM 11130 C C . LEU G 2 11 ? 75.547 95.995 139.438 1.00 73.96 47 LEU H C 1
ATOM 11131 O O . LEU G 2 11 ? 76.046 96.859 140.170 1.00 75.42 47 LEU H O 1
ATOM 11136 N N . ALA G 2 12 ? 74.513 95.221 139.817 1.00 70.96 48 ALA H N 1
ATOM 11137 C CA . ALA G 2 12 ? 73.891 95.287 141.144 1.00 101.83 48 ALA H CA 1
ATOM 11138 C C . ALA G 2 12 ? 73.366 93.923 141.561 1.00 116.94 48 ALA H C 1
ATOM 11139 O O . ALA G 2 12 ? 74.155 93.047 141.904 1.00 77.61 48 ALA H O 1
ATOM 11141 N N . GLN H 2 1 ? 81.062 8.098 134.378 1.00 55.05 37 GLN I N 1
ATOM 11142 C CA . GLN H 2 1 ? 80.841 9.429 133.792 1.00 58.88 37 GLN I CA 1
ATOM 11143 C C . GLN H 2 1 ? 79.901 9.381 132.581 1.00 68.30 37 GLN I C 1
ATOM 11144 O O . GLN H 2 1 ? 79.853 8.371 131.868 1.00 73.74 37 GLN I O 1
ATOM 11150 N N . ARG H 2 2 ? 79.166 10.491 132.351 1.00 70.35 38 ARG I N 1
ATOM 11151 C CA . ARG H 2 2 ? 78.228 10.648 131.235 1.00 69.95 38 ARG I CA 1
ATOM 11152 C C . ARG H 2 2 ? 78.982 10.561 129.880 1.00 73.42 38 ARG I C 1
ATOM 11153 O O . ARG H 2 2 ? 79.989 11.259 129.702 1.00 71.77 38 ARG I O 1
ATOM 11161 N N . PRO H 2 3 ? 78.538 9.689 128.940 1.00 71.15 39 PRO I N 1
ATOM 11162 C CA . PRO H 2 3 ? 79.220 9.607 127.634 1.00 71.44 39 PRO I CA 1
ATOM 11163 C C . PRO H 2 3 ? 79.196 10.953 126.891 1.00 75.26 39 PRO I C 1
ATOM 11164 O O . PRO H 2 3 ? 78.130 11.519 126.620 1.00 75.02 39 PRO I O 1
ATOM 11168 N N . ARG H 2 4 ? 80.401 11.485 126.626 1.00 70.85 40 ARG I N 1
ATOM 11169 C CA . ARG H 2 4 ? 80.638 12.751 125.941 1.00 69.91 40 ARG I CA 1
ATOM 11170 C C . ARG H 2 4 ? 80.219 12.633 124.468 1.00 74.30 40 ARG I C 1
ATOM 11171 O O . ARG H 2 4 ? 80.504 11.597 123.857 1.00 74.15 40 ARG I O 1
ATOM 11179 N N . PRO H 2 5 ? 79.520 13.647 123.883 1.00 71.40 41 PRO I N 1
ATOM 11180 C CA . PRO H 2 5 ? 79.080 13.522 122.474 1.00 75.31 41 PRO I CA 1
ATOM 11181 C C . PRO H 2 5 ? 80.218 13.610 121.446 1.00 125.36 41 PRO I C 1
ATOM 11182 O O . PRO H 2 5 ? 81.293 14.151 121.702 1.00 97.09 41 PRO I O 1
ATOM 11186 N N . GLN H 2 8 ? 79.774 14.976 118.566 1.00 91.31 44 GLN I N 1
ATOM 11187 C CA . GLN H 2 8 ? 80.297 15.150 117.211 1.00 91.41 44 GLN I CA 1
ATOM 11188 C C . GLN H 2 8 ? 79.523 16.258 116.489 1.00 95.15 44 GLN I C 1
ATOM 11189 O O . GLN H 2 8 ? 78.307 16.351 116.667 1.00 96.09 44 GLN I O 1
ATOM 11195 N N . LEU H 2 9 ? 80.217 17.101 115.687 1.00 89.43 45 LEU I N 1
ATOM 11196 C CA . LEU H 2 9 ? 79.577 18.229 114.994 1.00 88.25 45 LEU I CA 1
ATOM 11197 C C . LEU H 2 9 ? 79.714 18.172 113.451 1.00 91.39 45 LEU I C 1
ATOM 11198 O O . LEU H 2 9 ? 80.798 17.865 112.951 1.00 91.00 45 LEU I O 1
ATOM 11203 N N . PRO H 2 10 ? 78.662 18.540 112.675 1.00 88.00 46 PRO I N 1
ATOM 11204 C CA . PRO H 2 10 ? 78.802 18.536 111.210 1.00 87.55 46 PRO I CA 1
ATOM 11205 C C . PRO H 2 10 ? 79.451 19.834 110.704 1.00 89.77 46 PRO I C 1
ATOM 11206 O O . PRO H 2 10 ? 78.776 20.726 110.171 1.00 89.27 46 PRO I O 1
ATOM 11210 N N . LEU H 2 11 ? 80.783 19.926 110.874 1.00 84.88 47 LEU I N 1
ATOM 11211 C CA . LEU H 2 11 ? 81.571 21.089 110.463 1.00 89.00 47 LEU I CA 1
ATOM 11212 C C . LEU H 2 11 ? 82.107 20.901 109.040 1.00 114.53 47 LEU I C 1
ATOM 11213 O O . LEU H 2 11 ? 81.734 21.642 108.131 1.00 74.75 47 LEU I O 1
#

Sequence (1386 aa):
NNFYSVEIGDSTFTVLKRYQNLKPIGSGAGIVCAAYDAILERNVAIKKLSPFQNQTHAKRAYRELVLMKCVNHKNIIGLLNVFTPQKSLEEFQDVYIVMELMDANLCQVIQMELDHERMSYLLYQMLCGIKHLHSAGIIHRDLKPSNIVVKSDCTLKILDFGLARTAGTPYVVTRYYRAPEVILGMGYKENVDLWSVGCIMGEMVCHKILFPGRDYIDQWNKVIEQLGTPCPEFMKKLQPTVRTYVENRPKYAGYSFEKLFPDVLFPADSEHNKLKASQARDLLSKMLVIDASKRISVDEALQHPYINVWYDPSEAEAPPPKIPREHTIEEWKELIYKEVMDLNNFYSVEIGDSTFTVLKRYQNLKPIGSIVCAAYDAILERNVAIKKLSRPFQNQTHAKRAYRELVLMKCVNHKNIIGLLNVFTPQKSLEEFQDVYIVMELMDANLCQVIQMELDHERMSYLLYQMLCGIKHLHSAGIIHRDLKPSNIVVKSDCTLKILDFGLARTAGPYVVTRYYRAPEVILGMGYKENVDLWSVGCIMGEMVCCHKILFPGRDYIDQWNKVIEQLGTPCPEFMKKLQPTVRTYVENRPKYAGYSFEKLFPDVLFPADSLKASQARDLLSKMLVIDASKRISVDEALQHPYINVWYDPSEAEAPPPKIPKELIYKEVMDNNFYSVEIGDSTFTVLKRYQNLKPIGSGQGIVCAAYDAILERNVAIKKLSRPFQNQTHAKRAYRELVLMKCVNHKNIIGLLNVFTPQKSLEEFQDVYIVMELMDANLCQVIQMELDHERMSYLLYQMLCGIKHLHSAGIIHRDLKPSNIVVKSDCTLKILDFGLARTAGYVVTRYYRAPEVILGMGYKENVDLWSVGCIMGEMVCHKILFPGRDYIDQWNKVIEQLGTPCPEFMKKLQPTVRTYVENRPKYAGYSFEKLFPDVLFPLKASQARDLLSKMLVIDASKRISVDEALQHPYINVWYDPSEAEAPPPKIPHTIEEWKELIYKEVMDLNFYSVEIGDSTFTVLKRYQNLKPIIVCAAYDAILERNVAIKKLSRPFQNQTHAKRAYRELVLMKCVNHKNIIGLLNVFTPQKSLEEFQDVYIVMELMDANLCQVIQMELDHERMSYLLYQMLCGIKHLHSAGIIHRDLKPSNIVVKSDCTLKILDFGLARTAGTSFMMTPYVVTRYYRAPEVILGMGYKENVDLWSVGCIMGEMVCCHKILFPGRDYIDQWNKVIEQLGTPCPEFMKKLQPTVRTYVENRPKYAGYSFEKLFPDVLFPADNKLKASQARDLLSKMLVIDASKRISVDEALQHPYINVWYDPSEAEAPPPKIPDDEREHTIEEWKELIYKEVMDLEPRPTLQLPLAPTLQLPLAQRPRPTLQLPLAQRPRPQLPL

B-factor: mean 66.7, std 22.17, range [27.22, 156.2]

Solvent-accessible surface area: 61746 Å² total; per-residue (Å²): 150,108,31,68,67,56,108,15,86,134,42,51,0,33,0,35,140,52,1,83,136,21,132,80,90,30,108,58,115,10,49,28,0,12,5,75,0,51,125,84,136,94,87,0,6,0,30,18,17,81,21,27,157,59,56,94,83,0,61,76,4,50,39,7,0,27,8,5,116,30,11,141,21,122,5,4,2,19,37,57,32,8,15,13,24,33,185,42,54,136,102,1,101,30,0,2,2,0,11,37,34,16,74,12,54,0,58,67,1,6,88,26,116,13,65,3,52,46,5,0,20,0,1,3,7,0,0,0,0,0,54,8,0,17,43,29,24,16,0,0,35,9,1,50,7,47,14,0,18,0,75,39,71,0,42,1,35,0,46,11,2,0,13,0,78,73,54,23,136,144,107,62,10,42,61,60,13,17,1,0,5,33,35,10,35,30,43,14,152,64,20,9,1,0,0,4,0,0,2,0,0,0,14,4,1,8,19,73,65,29,2,51,2,54,5,45,17,23,0,4,30,34,0,2,25,55,35,6,39,14,65,105,87,3,7,153,92,8,76,111,32,10,60,48,15,3,71,28,62,21,93,35,105,18,83,56,34,104,147,20,3,16,96,25,19,9,22,93,69,41,166,175,38,177,6,78,8,71,45,0,24,52,0,0,34,83,1,5,38,14,12,28,83,120,11,21,40,5,59,85,0,4,111,13,81,0,0,61,96,38,75,56,71,81,29,6,111,24,112,69,13,182,67,153,237,133,60,78,77,144,88,7,42,80,42,0,30,121,32,6,123,110,60,140,110,47,69,72,49,146,8,64,161,30,75,0,32,0,36,119,58,1,72,119,18,144,64,101,30,136,70,33,0,20,1,75,0,40,118,75,127,106,87,0,6,0,38,24,28,64,115,7,35,124,72,153,76,98,15,142,99,5,75,49,7,2,13,8,8,76,34,11,135,20,119,2,4,4,23,49,56,38,19,16,13,24,29,184,51,106,172,102,13,55,21,0,1,0,0,11,46,50,20,76,10,54,0,57,66,1,4,93,27,86,6,59,14,74,47,4,0,36,0,1,0,3,0,0,1,0,1,36,9,1,21,55,26,27,9,0,0,36,11,1,46,7,40,13,0,17,0,80,47,69,0,35,1,24,0,47,18,2,2,5,0,85,74,48,59,123,86,70,6,47,62,53,14,17,2,0,4,32,34,11,62,41,59,28,147,68,25,8,1,0,0,4,0,0,2,0,0,0,14,2,2,17,12,72,50,30,3,50,2,50,4,45,18,24,0,3,30,32,0,3,25,55,37,6,40,16,75,91,101,4,9,139,103,8,118,99,35,10,67,49,12,4,66,27,62,22,97,33,106,21,87,42,34,107,145,16,4,19,98,24,10,8,7,97,82,159,68,102,4,57,39,0,20,56,0,0,35,88,0,6,34,15,13,24,88,127,10,13,42,10,71,102,0,1,110,8,84,0,0,58,96,41,68,57,82,88,20,3,102,35,112,77,13,156,66,133,134,112,79,0,31,144,29,8,108,108,149,108,44,72,70,45,117,14,74,156,31,55,0,32,0,34,121,50,0,81,131,24,130,68,88,31,91,79,71,27,48,27,0,11,6,90,1,43,122,87,131,89,84,0,6,0,16,13,8,63,118,7,11,109,60,82,96,101,0,93,48,2,50,43,0,2,25,6,10,86,33,16,138,23,115,4,7,6,23,44,58,37,5,16,16,27,37,181,32,130,140,94,1,69,22,0,1,1,0,4,34,35,16,84,13,56,0,56,66,1,4,93,28,121,18,55,26,59,36,4,0,35,0,1,3,6,0,0,1,0,1,41,8,3,19,53,29,25,20,0,0,31,13,2,45,6,48,12,0,18,0,60,39,70,0,43,0,24,0,36,19,3,0,22,1,92,79,55,51,194,71,8,41,63,60,14,17,2,0,5,35,36,14,57,45,59,24,153,67,24,7,1,0,0,4,0,0,2,0,0,0,14,8,3,16,13,69,66,33,3,52,2,51,4,76,15,22,0,4,25,33,0,2,25,48,36,4,40,17,74,107,89,5,10,146,96,8,65,51,7,28,60,35,17,3,67,29,64,20,91,33,105,21,63,61,36,106,108,12,1,17,94,28,22,10,72,64,125,18,55,46,0,18,53,0,0,34,88,0,6,34,14,16,22,86,119,12,18,41,11,76,102,0,0,102,11,67,0,0,59,56,9,58,46,77,80,28,3,102,24,112,77,18,184,62,155,122,82,91,150,83,11,46,133,43,0,36,123,24,4,87,80,62,160,54,81,64,37,125,16,79,164,26,57,0,29,0,32,144,47,1,66,116,17,126,86,123,94,38,0,17,4,85,1,40,120,71,130,163,92,0,6,0,25,28,12,72,128,6,29,69,57,88,53,37,0,60,30,5,22,31,12,0,19,6,9,102,11,16,127,23,121,5,2,2,29,44,85,15,0,0,8,29,39,186,54,68,165,134,2,117,26,0,1,1,0,6,56,55,16,84,14,48,0,60,82,1,2,96,26,82,7,64,16,51,48,5,0,15,0,1,1,7,1,0,0,0,0,37,6,0,20,49,32,23,14,0,0,12,14,2,57,6,51,9,0,20,0,86,52,65,0,50,0,31,0,34,30,1,13,23,0,62,53,57,19,103,73,137,20,126,9,22,92,54,56,72,34,53,30,16,1,0,4,18,41,11,13,20,44,10,106,57,9,2,0,0,1,4,0,0,2,0,0,0,15,2,1,8,13,74,62,28,4,51,8,63,11,63,20,22,2,6,31,31,0,2,24,48,35,5,39,16,69,108,104,3,10,152,100,8,100,102,54,27,63,49,18,4,68,28,64,18,94,35,105,17,80,41,37,108,129,12,5,18,89,22,13,6,7,98,110,169,163,5,83,2,58,32,0,24,55,0,0,33,86,0,5,35,14,8,15,71,112,12,17,40,6,71,100,0,1,99,11,76,0,0,58,48,6,57,22,82,80,10,1,108,24,112,70,12,184,40,107,132,98,66,223,143,42,56,51,128,79,5,33,102,45,0,33,156,36,0,83,126,36,96,176,208,34,142,29,120,2,104,34,127,134,142,24,120,1,99,32,129,228,154,45,203,47,103,24,106,4,107,31,134,185,79,113,82,32,122,11,100,66

Radius of gyration: 38.94 Å; Cα contacts (8 Å, |Δi|>4): 2542; chains: 8; bounding box: 106×98×83 Å

Organism: Homo sapiens (NCBI:txid9606)

CATH classification: 3.30.200.20 (+1 more: 1.10.510.10)

InterPro domains:
  IPR000719 Protein kinase domain [PF00069] (26-321)
  IPR000719 Protein kinase domain [PS50011] (26-321)
  IPR000719 Protein kinase domain [SM00220] (26-321)
  IPR003527 Mitogen-activated protein (MAP) kinase, conserved site [PS01351] (61-163)
  IPR008271 Serine/threonine-protein kinase, active site [PS00108] (147-159)
  IPR008351 Mitogen-activated protein (MAP) kinase, JNK [PR01772] (76-85)
  IPR008351 Mitogen-activated protein (MAP) kinase, JNK [PR01772] (112-127)
  IPR008351 Mitogen-activated protein (MAP) kinase, JNK [PR01772] (135-146)
  IPR008351 Mitogen-activated protein (MAP) kinase, JNK [PR01772] (173-183)
  IPR008351 Mitogen-activated protein (MAP) kinase, JNK [PR01772] (198-208)
  IPR008351 Mitogen-activated protein (MAP) kinase, JNK [PR01772] (233-245)
  IPR008351 Mitogen-activated protein (MAP) kinase, JNK [PR01772] (261-277)
  IPR008351 Mitogen-activated protein (MAP) kinase, JNK [PR01772] (280-304)
  IPR008351 Mitogen-activated protein (MAP) kinase, JNK [PR01772] (324-335)
  IPR011009 Protein kinase-like domain superfamily [SSF56112] (12-357)
  IPR050117 Mitogen-activated protein (MAP) kinase [PTHR24055] (24-347)

Secondary structure (DSSP, 8-state):
--EEEEEETTEEEEEETTEEEEEEEE----EEEEEEETTTTEEEEEEEE---SSHHHHHHHHHHHHHHHH---TTBPPEEEEE-S--STTT---EEEEEEPPSEETHHHHTS---HHHHHHHHHHHHHHHHHHHHTT-B-----GGGEEE-TTS-EEE---SS-B-SB----S-GGG--HHHHTT--B-TTHHHHHHHHHHHHHHHSS-SS--SSTTHHHHHHHHHH-PPPHHHHTTS-HHHHHHHHTSPP-----HHHHS-GGGSPP--SSS---HHHHHHHHHHHS-SSTTTSPPHHHHHHSTTTGGG--HHHHSPPPP-------HHHHHHHHHHHHHH-/--EEEEEETTEEEEEETTEEEEEEEE--EEEEEETTTTEEEEEEEEESGGGSHHHHHHHHHHHHHHHH---TTBPPEEEEE-S-SSTTT--EEEEEEE--SEEHHHHHTSPPPHHHHHHHHHHHHHHHHHHHTTT-B-----GGGEEEETTTEEEE---SS-B----TTS-GGG--HHHHTT----TTHHHHHHHHHHHHHHHSS-SS--SSTTHHHHHHHHHH-SPPHHHHHTS-HHHHHHHHTSPP-----HHHHS-GGGSPPP---HHHHHHHHHHHS-SSGGGSPPHHHHHTSTTTGGG--HHHHSPPPPP---HHHHHHHH-/--EEEEEETTEEEEEETTEEEEEEEEE---EEEEEEETTTTEEEEEEEEESTTSSHHHHHHHHHHHHHHHH---TTBPPEEEEE-S--SSSS--EEEEEEEPPSEEHHHHHTS---HHHHHHHHHHHHHHHHHHHHTT-B-----GGGEEE-TTS-EEE---SS-B-----S-GGG--HHHHTT----TTHHHHHHHHHHHHHHHSS-SS--SSTTHHHHHHHHHH-PPPHHHHTTS-HHHHHHHHHSPP-----HHHHS-GGG----HHHHHHHHHHHS-SSGGGSPPHHHHHTSTTTGGG--HHHHSPPPPP----HHHHHHHHHHHHHH-/-EEEEEETTEEEEEETTEEEEEE--EEEEEETTTTEEEEEEE-S-TTSSHHHHHHHHHHHHHHHH---TTBPPEEEEE-S--SSTT----EEEEEPPSEEHHHHHTSPPPHHHHHHHHHHHHHHHHHHHTTT-B-----GGGEEE-TTS-EEE---SS-B--B-S----TT----TT--HHHHTT--B-TTHHHHHHHHHHHHHHHSS-SS--SSTTHHHHHHHHHH-PPPHHHHTTS-HHHHHHHHHSPP-----HHHHS-GGGSPP-----HHHHHHHHHHHS-SSGGGSPPHHHHHHSTTTGGG--HHHHSPPPP----------HHHHHHHHHHHHHHH-/----------/--------/------------/-PPP-----

GO terms:
  GO:0034614 cellular response to reactive oxygen species (P, IDA)
  GO:0031281 positive regulation of cyclase activity (P, IMP)
  GO:0051247 positive regulation of protein metabolic process (P, IMP)
  GO:0016241 regulation of macroautophagy (P, TAS)
  GO:0004674 protein serine/threonine kinase activity (F, IDA)
  GO:0043066 negative regulation of apoptotic process (P, IDA)
  GO:0009411 response to UV (P, IDA)
  GO:0071222 cellular response to lipopolysaccharide (P, IDA)
  GO:0007258 JUN phosphorylation (P, IDA)
  GO:0034599 cellular response to oxidative stress (P, IDA)
  GO:0018105 peptidyl-serine phosphorylation (P, IDA)
  GO:1900227 positive regulation of NLRP3 inflammasome complex assembly (P, IDA)
  GO:0006979 response to oxidative stress (P, IDA)
  GO:0106310 protein serine kinase activity (F, EXP)
  GO:0006468 protein phosphorylation (P, IMP)
  GO:0005515 protein binding (F, IPI)
  GO:0004674 protein serine/threonine kinase activity (F, TAS)
  GO:0004705 JUN kinase activity (F, TAS)
  GO:0038095 Fc-epsilon receptor signaling pathway (P, TAS)
  GO:0043065 positive regulation of apoptotic process (P, TAS)

Nearest PDB structures (foldseek):
  4ux9-assembly1_A  TM=1.003E+00  e=3.061E-63  Homo sapiens
  3v6s-assembly1_A  TM=9.701E-01  e=4.479E-49  Homo sapiens
  3g90-assembly1_X  TM=9.528E-01  e=9.204E-49  Homo sapiens
  2zdt-assembly1_A  TM=9.514E-01  e=2.207E-48  Homo sapiens
  3cgf-assembly1_A  TM=9.490E-01  e=2.711E-48  unclassified

Foldseek 3Di:
DQWDWDDAPHDIDTDGPQWDDWHWDDDDCWTKTWTARNVVRAIKIKTKLLALPDQLSLLLLLQQLQCQDLDDAQAAWHWDAKAAPADDLVRDDIIMTITHDFDDFCLVLLVDADALVLLQQLLLSVLLQLLQCCLVQKAQQADDRRQWGHHPVSGIHGHGRSPIDHWFFACPHPLLQQALSHLQRHTDGSLSVLSSSLQSLLSSLQSDGQQDQPDSNSSVVSLCQAQWLDDVVQLVRGDPVSSVVSVVDDGHPHDQLCVSRPQVSHHDCDPPDRAGPVQSSVLSVQSSDRRSVSHDHSVVSCVRPSHVVPDDCVSNVPNHRDRPHDDGSSRSSVSSVVSSVVD/DQWDWDDDDPDIDIGGPQWDDWDQDDDRKTWTAGNVVRGIKIKDKLFQQVVDPLSVLLLLQQLQCLVQDDAQQAWHWDAKAFPDPDLVSDTMIMTITHDADDWCLVLLVDADALVLLLLLLLSVLLQLLLQVLVQKAQQADDRRQKGHHPVSHIHGHGRSPIDHWAAPPHDLLQQALCHLQVATDGSLSVLSSSLQSLLSSLQSDGQQDAPDSNSSVVSLCQAQWQDDVVLLVRGDPVSSVVSVPDDGHPHDDLCVSHPQVSHHDDVLGPVLSSVLSVQSSDRRSVSHDDSVVSCVRVSNVVPDDCVSRVPDHGDGDSSSSVVSSVD/DQWDWDDDDPDIDTDGPQWDPWDFDDFDCGTKTWTARNVVRGIKIKDKNWQQLPDPLSLLLLLQQLQCLVFADAQQAWHWDAKAFPDDDLVRGTMIMTITHDFDDFCLVLLVDADALVLLLQLLLSVLLQLLQCVLQQKAQQADDRRQKGHHPVSRIHGHGRSVIDHWDVVHPQLQQALCRLQVATDHRLSVLSSSLQSSLSSLQSDGQQDAPDSNSSVVSLCQAQWQDDVVQLVRGDPVSSVVSVPDDGHPHDQLCVSHPQVSHNVGPVQSSVLSVQSSDRRSVSHDDSVVSCVRPSRVVPDDCCSRVPDHTDGDDHSSVSSVSSVVSSVVD/DWDWDDDDPDIDIDDPQWDDWDVPVKTWTQRNVVRHIKIKDKQDFCLPFFLSLLLLLQQLLCQVFDDAQQAWHWDAKDFPDDDLVPGTIIMTITHDADDWCLVLLVDADALVLLLVLLLSVLLQLLLCVVVQKAQQDDDRRQKGAHPVSGIHGHGSSPIDHWDQAADDDPVDWDDLQAALCNLQRGTDGNLRVLSSSLQSSLSSQQSDGQQGQPGSVSSVVSLCQACWQDDVVLLVRGDVVSSVVSVVDDTHPHDDLCVSHPQVSHRPQPVQGPVLSSVLSVQSSDNRSVSHDDSLVSCVRPSNVVPDDCCRNVPDHGDRPDRDDDDGSSRSSVSSVVSNVVRD/DDDDDDDPDD/DPDDDPDD/DDDDDDPDDPDD/DPDDDDDPD